Protein 8SWU (pdb70)

Nearest PDB structures (foldseek):
  8swu-assembly1_C  TM=1.004E+00  e=2.808E-60  Clostridium perfringens ATCC 13124
  8swu-assembly1_B  TM=9.997E-01  e=8.190E-55  Clostridium perfringens ATCC 13124
  8swu-assembly1_A  TM=9.926E-01  e=1.338E-54  Clostridium perfringens ATCC 13124
  6tk9-assembly1_F  TM=9.772E-01  e=6.713E-35  Thermus thermophilus
  3odg-assembly1_A-3  TM=9.693E-01  e=2.224E-35  Yersinia pseudotuberculosis

Radius of gyration: 27.66 Å; Cα contacts (8 Å, |Δi|>4): 1913; chains: 3; bounding box: 71×68×71 Å

Secondary structure (DSSP, 8-state):
-HHHHHHHHHHHHHHHHH------EEEEE-STTGGGGGG-EEEEEEEGGGSTTPPPP---EEEEEEETTEEEEEEES---GGGT--HHHHHHHHHHHHHTT--EEEEEEEEEE-STT--TT-EEEEEEEEE-SS--TT-SS--TTT--SS---TTSS-HHHHHHHHHHHHHHT--EEEEEEEE---SSPPPHHHHHHHHHHT-SEEESSSHHHHHHHHHHT-EEEEEEEEEEEPTTSSSS---HHHHHHHHHHTHHHHHHHHHHHHHH-/--HHHHHHHHHHHHHTT------EEEE--SSTHHHHTT-EEEEEEEGGGSTTPPP---EEEEEEETTEEEEEESS---GGGT--HHHHHHHHHHHHHHT--EEEEEEEEEE-STT--TT-EEEEEEEEEESS--TT-SS--TTT--SS---TTSS-HHHHHHHHHHHHHHT---EEEEEEEE--SSPPPHHHHHHHHHHT-SEEESSSHHHHHHHHHTT-EEEEEEEEEEE-TTTSSSPP-HHHHHHHHHHSHHHHHHHHHHHHHH-/---HHHHHHHHHHHHHHT-S----EEEEE-SS-HHHHHT-EEEEEEEGGGSTTPPPP--EEEEEEETTEEEEEEES---GGGT--HHHHHHHHHHHHHTT--EEEEEEEEEE-STT--TT-EEEEEEEEE-SS--TT-SS--TTT--SS---TTSS-HHHHHHHHHHHHHHT---EEEEEEE---SSPPPHHHHHHHHHTT-SEEESSSHHHHHHHHHTT-EEEEEEEEEEEPTTSSSS---HHHHHHHHHHTHHHHHHHHHHHHHH-

InterPro domains:
  IPR000845 Nucleoside phosphorylase domain [PF01048] (23-270)
  IPR011268 Purine nucleoside phosphorylase [PIRSF000477] (2-272)
  IPR011268 Purine nucleoside phosphorylase [PTHR11904] (5-272)
  IPR011268 Purine nucleoside phosphorylase [TIGR01697] (24-270)
  IPR011268 Purine nucleoside phosphorylase [cd09009] (5-269)
  IPR011270 Purine nucleoside phosphorylase I, inosine/guanosine-specific [TIGR01700] (24-269)
  IPR035994 Nucleoside phosphorylase superfamily [G3DSA:3.40.50.1580] (1-271)
  IPR035994 Nucleoside phosphorylase superfamily [SSF53167] (3-272)

Foldseek 3Di:
DVVLVVQLVQLLVVDVVVDDDQFAEEAEAAPLQLCLLVVFPPWDWAWQVRRGPQDDPCTWIWIWHHALNGTYIYGSHFDFLLVPDALQNRQSVLSSVVSSNHAAYEYEEEWAFLPPPDDQLAKEWAQEEAEAAPDANCPDDHPVVQADNDFDRPQLAPPVLSVVLVVLCVVVVHDHHYAYEYAYQDPDADALVVSVVCVVVGGRIYYHDDVSNSVSQVRRNHHYIYMYGNLHHGPPPDPDDDDVVSSSVSSNVNNVVVSSSVSVSVNVD/DPLLVQLVQLLVVVVVVDPDLAAEEEEEALPLLVLLVPFPPWDWAAQVNGGPADDDPKIWIWHHALNGTYIYTNDADFLLVPDDLQNRQSVLSSCVSSNYAAYEYEYAWAFLAPPDDAQAKAKAQEEAEPAPDASCPDDHDVLQADNDFDRPQLAPPVLVVVLVVLCVVVVHDHHYFYEYAYQDPDADDLVVSVVCVVVGHRTYYGDDVSNSNSCRRRNHHYIYMYGHQYHGQNPDPDHDDVVSSSVSSVVSVVVVSVSVSVSVSVD/DQDLLVQLVQLLVVVVVVDPDQFAEEAEDALQLVVQLVPFPPKDWAAQVRRGPQDDDCFIWIWHDALNGTYIYTDDFDFLLVPDDLQNRQSVLSNSVSSNYAAYEYEYEWAFLDPVDDALAKEWAQEEAEAAPDASLPDDHDVLFADNDFDCPCLAPPVLSVVLVVLCVVVVGDYHYAYEYAYQDPDADALVVSVVCVVVGGGTYYGDDVSNSRSCVRRNHHYIYMYGNQYHGHPPDDDDDDDVSSSVSSVVCVVVVVSSVSVSVNVD

Structure (mmCIF, N/CA/C/O backbone):
data_8SWU
#
_entry.id   8SWU
#
_cell.length_a   72.433
_cell.length_b   91.824
_cell.length_c   78.409
_cell.angle_alpha   90.00
_cell.angle_beta   112.70
_cell.angle_gamma   90.00
#
_symmetry.space_group_name_H-M   'P 1 21 1'
#
loop_
_entity.id
_entity.type
_entity.pdbx_description
1 polymer 'Purine nucleoside phosphorylase'
2 non-polymer 1,4-DIDEOXY-4-AZA-1-(S)-(9-DEAZAHYPOXANTHIN-9-YL)-D-RIBITOL
3 non-polymer 'SULFATE ION'
4 water water
#
loop_
_atom_site.group_PDB
_atom_site.id
_atom_site.type_symbol
_atom_site.label_atom_id
_atom_site.label_alt_id
_atom_site.label_comp_id
_atom_site.label_asym_id
_atom_site.label_entity_id
_atom_site.label_seq_id
_atom_site.pdbx_PDB_ins_code
_atom_site.Cartn_x
_atom_site.Cartn_y
_atom_site.Cartn_z
_atom_site.occupancy
_atom_site.B_iso_or_equiv
_atom_site.auth_seq_id
_atom_site.auth_comp_id
_atom_site.auth_asym_id
_atom_site.auth_atom_id
_atom_site.pdbx_PDB_model_num
ATOM 1 N N . SER A 1 1 ? 26.875 13.959 34.260 1.00 27.02 0 SER A N 1
ATOM 2 C CA . SER A 1 1 ? 26.196 15.213 34.658 1.00 34.67 0 SER A CA 1
ATOM 3 C C . SER A 1 1 ? 26.627 15.639 36.069 1.00 38.47 0 SER A C 1
ATOM 4 O O . SER A 1 1 ? 27.167 14.804 36.798 1.00 32.66 0 SER A O 1
ATOM 7 N N . MET A 1 2 ? 26.369 16.895 36.437 1.00 30.00 1 MET A N 1
ATOM 8 C CA . MET A 1 2 ? 26.675 17.386 37.807 1.00 30.00 1 MET A CA 1
ATOM 9 C C . MET A 1 2 ? 25.710 16.727 38.798 1.00 30.00 1 MET A C 1
ATOM 10 O O . MET A 1 2 ? 26.145 16.401 39.893 1.00 30.00 1 MET A O 1
ATOM 15 N N . ASP A 1 3 ? 24.458 16.544 38.394 1.00 30.43 2 ASP A N 1
ATOM 16 C CA . ASP A 1 3 ? 23.455 15.870 39.253 1.00 29.52 2 ASP A CA 1
ATOM 17 C C . ASP A 1 3 ? 23.910 14.439 39.544 1.00 35.29 2 ASP A C 1
ATOM 18 O O . ASP A 1 3 ? 23.863 14.045 40.701 1.00 25.49 2 ASP A O 1
ATOM 23 N N . LEU A 1 4 ? 24.308 13.708 38.503 1.00 33.37 3 LEU A N 1
ATOM 24 C CA . LEU A 1 4 ? 24.841 12.342 38.685 1.00 27.43 3 LEU A CA 1
ATOM 25 C C . LEU A 1 4 ? 26.068 12.393 39.600 1.00 33.44 3 LEU A C 1
ATOM 26 O O . LEU A 1 4 ? 26.097 11.623 40.558 1.00 32.72 3 LEU A O 1
ATOM 31 N N . SER A 1 5 ? 27.013 13.293 39.323 1.00 30.61 4 SER A N 1
ATOM 32 C CA . SER A 1 5 ? 28.255 13.375 40.126 1.00 24.30 4 SER A CA 1
ATOM 33 C C . SER A 1 5 ? 27.910 13.628 41.594 1.00 31.40 4 SER A C 1
ATOM 34 O O . SER A 1 5 ? 28.503 12.983 42.456 1.00 26.80 4 SER A O 1
ATOM 37 N N . ASN A 1 6 ? 26.972 14.534 41.837 1.00 31.60 5 ASN A N 1
ATOM 38 C CA . ASN A 1 6 ? 26.572 14.879 43.218 1.00 27.22 5 ASN A CA 1
ATOM 39 C C . ASN A 1 6 ? 25.956 13.632 43.843 1.00 31.69 5 ASN A C 1
ATOM 40 O O . ASN A 1 6 ? 26.304 13.306 44.976 1.00 32.72 5 ASN A O 1
ATOM 45 N N . LYS A 1 7 ? 25.105 12.947 43.088 1.00 28.64 6 LYS A N 1
ATOM 46 C CA . LYS A 1 7 ? 24.433 11.798 43.682 1.00 32.25 6 LYS A CA 1
ATOM 47 C C . LYS A 1 7 ? 25.371 10.613 43.866 1.00 29.19 6 LYS A C 1
ATOM 48 O O . LYS A 1 7 ? 25.148 9.789 44.760 1.00 31.49 6 LYS A O 1
ATOM 54 N N . ILE A 1 8 ? 26.419 10.510 43.047 1.00 29.65 7 ILE A N 1
ATOM 55 C CA . ILE A 1 8 ? 27.414 9.461 43.249 1.00 32.71 7 ILE A CA 1
ATOM 56 C C . ILE A 1 8 ? 28.215 9.728 44.518 1.00 26.44 7 ILE A C 1
ATOM 57 O O . ILE A 1 8 ? 28.388 8.842 45.363 1.00 29.70 7 ILE A O 1
ATOM 62 N N . LYS A 1 9 ? 28.713 10.956 44.672 1.00 27.44 8 LYS A N 1
ATOM 63 C CA . LYS A 1 9 ? 29.486 11.283 45.864 1.00 32.98 8 LYS A CA 1
ATOM 64 C C . LYS A 1 9 ? 28.630 11.224 47.123 1.00 32.61 8 LYS A C 1
ATOM 65 O O . LYS A 1 9 ? 29.131 10.852 48.191 1.00 29.21 8 LYS A O 1
ATOM 71 N N . ALA A 1 10 ? 27.344 11.575 47.022 1.00 29.51 9 ALA A N 1
ATOM 72 C CA . ALA A 1 10 ? 26.461 11.479 48.180 1.00 31.47 9 ALA A CA 1
ATOM 73 C C . ALA A 1 10 ? 26.261 10.033 48.616 1.00 29.54 9 ALA A C 1
ATOM 74 O O . ALA A 1 10 ? 26.075 9.767 49.809 1.00 33.58 9 ALA A O 1
ATOM 76 N N . ALA A 1 11 ? 26.295 9.089 47.673 1.00 26.96 10 ALA A N 1
ATOM 77 C CA . ALA A 1 11 ? 26.181 7.681 48.040 1.00 30.69 10 ALA A CA 1
ATOM 78 C C . ALA A 1 11 ? 27.467 7.173 48.679 1.00 29.48 10 ALA A C 1
ATOM 79 O O . ALA A 1 11 ? 27.424 6.399 49.643 1.00 30.38 10 ALA A O 1
ATOM 81 N N . ALA A 1 12 ? 28.620 7.598 48.158 1.00 26.16 11 ALA A N 1
ATOM 82 C CA . ALA A 1 12 ? 29.891 7.144 48.712 1.00 37.68 11 ALA A CA 1
ATOM 83 C C . ALA A 1 12 ? 30.144 7.743 50.091 1.00 31.52 11 ALA A C 1
ATOM 84 O O . ALA A 1 12 ? 30.615 7.047 50.998 1.00 30.09 11 ALA A O 1
ATOM 86 N N . GLU A 1 13 ? 29.838 9.031 50.270 1.00 28.42 12 GLU A N 1
ATOM 87 C CA . GLU A 1 13 ? 30.025 9.657 51.575 1.00 34.81 12 GLU A CA 1
ATOM 88 C C . GLU A 1 13 ? 29.126 9.027 52.632 1.00 33.88 12 GLU A C 1
ATOM 89 O O . GLU A 1 13 ? 29.504 8.961 53.807 1.00 32.17 12 GLU A O 1
ATOM 95 N N . TYR A 1 14 ? 27.939 8.559 52.237 1.00 30.95 13 TYR A N 1
ATOM 96 C CA . TYR A 1 14 ? 27.082 7.829 53.166 1.00 28.97 13 TYR A CA 1
ATOM 97 C C . TYR A 1 14 ? 27.747 6.534 53.618 1.00 31.98 13 TYR A C 1
ATOM 98 O O . TYR A 1 14 ? 27.785 6.224 54.814 1.00 33.81 13 TYR A O 1
ATOM 107 N N . ILE A 1 15 ? 28.284 5.766 52.667 1.00 28.14 14 ILE A N 1
ATOM 108 C CA . ILE A 1 15 ? 28.937 4.502 52.995 1.00 32.29 14 ILE A CA 1
ATOM 109 C C . ILE A 1 15 ? 30.195 4.747 53.819 1.00 34.10 14 ILE A C 1
ATOM 110 O O . ILE A 1 15 ? 30.440 4.070 54.823 1.00 32.42 14 ILE A O 1
ATOM 115 N N . LYS A 1 16 ? 31.011 5.722 53.406 1.00 34.36 15 LYS A N 1
ATOM 116 C CA . LYS A 1 16 ? 32.270 5.981 54.100 1.00 39.13 15 LYS A CA 1
ATOM 117 C C . LYS A 1 16 ? 32.034 6.421 55.541 1.00 33.76 15 LYS A C 1
ATOM 118 O O . LYS A 1 16 ? 32.796 6.052 56.442 1.00 35.48 15 LYS A O 1
ATOM 124 N N . GLY A 1 17 ? 30.983 7.208 55.779 1.00 33.23 16 GLY A N 1
ATOM 125 C CA . GLY A 1 17 ? 30.696 7.675 57.124 1.00 37.22 16 GLY A CA 1
ATOM 126 C C . GLY A 1 17 ? 30.274 6.584 58.085 1.00 34.67 16 GLY A C 1
ATOM 127 O O . GLY A 1 17 ? 30.340 6.786 59.302 1.00 40.57 16 GLY A O 1
ATOM 128 N N . LYS A 1 18 ? 29.846 5.433 57.569 1.00 32.09 17 LYS A N 1
ATOM 129 C CA . LYS A 1 18 ? 29.386 4.328 58.400 1.00 32.57 17 LYS A CA 1
ATOM 130 C C . LYS A 1 18 ? 30.277 3.100 58.281 1.00 36.26 17 LYS A C 1
ATOM 131 O O . LYS A 1 18 ? 29.941 2.048 58.839 1.00 43.55 17 LYS A O 1
ATOM 137 N N . SER A 1 19 ? 31.399 3.197 57.573 1.00 35.61 18 SER A N 1
ATOM 138 C CA . SER A 1 19 ? 32.246 2.046 57.309 1.00 32.70 18 SER A CA 1
ATOM 139 C C . SER A 1 19 ? 33.618 2.228 57.941 1.00 34.71 18 SER A C 1
ATOM 140 O O . SER A 1 19 ? 34.133 3.345 58.047 1.00 32.58 18 SER A O 1
ATOM 143 N N . LYS A 1 20 ? 34.203 1.102 58.349 1.00 34.52 19 LYS A N 1
ATOM 144 C CA . LYS A 1 20 ? 35.521 1.046 58.963 1.00 39.86 19 LYS A CA 1
ATOM 145 C C . LYS A 1 20 ? 36.625 0.743 57.955 1.00 44.64 19 LYS A C 1
ATOM 146 O O . LYS A 1 20 ? 37.804 0.955 58.260 1.00 43.93 19 LYS A O 1
ATOM 152 N N . TYR A 1 21 ? 36.270 0.306 56.753 1.00 45.50 20 TYR A N 1
ATOM 153 C CA . TYR A 1 21 ? 37.215 -0.256 55.801 1.00 38.27 20 TYR A CA 1
ATOM 154 C C . TYR A 1 21 ? 37.573 0.743 54.707 1.00 40.37 20 TYR A C 1
ATOM 155 O O . TYR A 1 21 ? 36.889 1.748 54.492 1.00 35.44 20 TYR A O 1
ATOM 164 N N . ASN A 1 22 ? 38.673 0.446 54.014 1.00 38.75 21 ASN A N 1
ATOM 165 C CA . ASN A 1 22 ? 39.115 1.186 52.832 1.00 35.55 21 ASN A CA 1
ATOM 166 C C . ASN A 1 22 ? 39.430 0.156 51.758 1.00 36.12 21 ASN A C 1
ATOM 167 O O . ASN A 1 22 ? 40.594 -0.220 51.560 1.00 38.66 21 ASN A O 1
ATOM 172 N N . PRO A 1 23 ? 38.414 -0.330 51.048 1.00 31.78 22 PRO A N 1
ATOM 173 C CA . PRO A 1 23 ? 38.626 -1.461 50.139 1.00 28.28 22 PRO A CA 1
ATOM 174 C C . PRO A 1 23 ? 39.321 -1.050 48.850 1.00 27.67 22 PRO A C 1
ATOM 175 O O . PRO A 1 23 ? 39.076 0.028 48.301 1.00 25.19 22 PRO A O 1
ATOM 179 N N . THR A 1 24 ? 40.202 -1.931 48.371 1.00 24.72 23 THR A N 1
ATOM 180 C CA . THR A 1 24 ? 40.877 -1.742 47.095 1.00 28.01 23 THR A CA 1
ATOM 181 C C . THR A 1 24 ? 40.384 -2.681 46.005 1.00 25.49 23 THR A C 1
ATOM 182 O O . THR A 1 24 ? 40.597 -2.392 44.824 1.00 27.27 23 THR A O 1
ATOM 186 N N . ILE A 1 25 ? 39.738 -3.786 46.368 1.00 27.46 24 ILE A N 1
ATOM 187 C CA . ILE A 1 25 ? 39.211 -4.754 45.416 1.00 24.03 24 ILE A CA 1
ATOM 188 C C . ILE A 1 25 ? 37.692 -4.656 45.416 1.00 27.66 24 ILE A C 1
ATOM 189 O O . ILE A 1 25 ? 37.063 -4.581 46.479 1.00 21.60 24 ILE A O 1
ATOM 194 N N . GLY A 1 26 ? 37.105 -4.653 44.223 1.00 28.34 25 GLY A N 1
ATOM 195 C CA . GLY A 1 26 ? 35.664 -4.639 44.073 1.00 24.90 25 GLY A CA 1
ATOM 196 C C . GLY A 1 26 ? 35.186 -5.914 43.405 1.00 25.68 25 GLY A C 1
ATOM 197 O O . GLY A 1 26 ? 35.906 -6.524 42.614 1.00 25.87 25 GLY A O 1
ATOM 198 N N . LEU A 1 27 ? 33.959 -6.313 43.734 1.00 27.23 26 LEU A N 1
ATOM 199 C CA . LEU A 1 27 ? 33.355 -7.519 43.187 1.00 29.07 26 LEU A CA 1
ATOM 200 C C . LEU A 1 27 ? 31.929 -7.226 42.747 1.00 24.64 26 LEU A C 1
ATOM 201 O O . LEU A 1 27 ? 31.173 -6.568 43.467 1.00 26.48 26 LEU A O 1
ATOM 206 N N . ILE A 1 28 ? 31.565 -7.719 41.566 1.00 19.56 27 ILE A N 1
ATOM 207 C CA . ILE A 1 28 ? 30.207 -7.603 41.045 1.00 20.53 27 ILE A CA 1
ATOM 208 C C . ILE A 1 28 ? 29.697 -9.014 40.783 1.00 31.84 27 ILE A C 1
ATOM 209 O O . ILE A 1 28 ? 30.152 -9.688 39.849 1.00 31.48 27 ILE A O 1
ATOM 214 N N . LEU A 1 29 ? 28.744 -9.441 41.599 1.00 26.76 28 LEU A N 1
ATOM 215 C CA . LEU A 1 29 ? 28.263 -10.838 41.514 1.00 26.25 28 LEU A CA 1
ATOM 216 C C . LEU A 1 29 ? 26.874 -10.935 40.892 1.00 30.08 28 LEU A C 1
ATOM 217 O O . LEU A 1 29 ? 26.008 -10.136 41.261 1.00 30.39 28 LEU A O 1
ATOM 222 N N . GLY A 1 30 ? 26.725 -11.822 39.909 1.00 48.55 29 GLY A N 1
ATOM 223 C CA . GLY A 1 30 ? 25.461 -11.963 39.168 1.00 43.96 29 GLY A CA 1
ATOM 224 C C . GLY A 1 30 ? 24.569 -13.094 39.633 1.00 50.47 29 GLY A C 1
ATOM 225 O O . GLY A 1 30 ? 24.500 -14.084 38.886 1.00 53.84 29 GLY A O 1
ATOM 226 N N . SER A 1 31 ? 23.917 -12.961 40.790 1.00 42.45 30 SER A N 1
ATOM 227 C CA . SER A 1 31 ? 22.887 -13.922 41.291 1.00 54.96 30 SER A CA 1
ATOM 228 C C . SER A 1 31 ? 23.480 -15.242 41.782 1.00 57.76 30 SER A C 1
ATOM 229 O O . SER A 1 31 ? 23.991 -15.267 42.915 1.00 63.38 30 SER A O 1
ATOM 232 N N . GLY A 1 32 ? 23.341 -16.299 40.996 1.00 54.63 31 GLY A N 1
ATOM 233 C CA . GLY A 1 32 ? 23.817 -17.606 41.458 1.00 60.95 31 GLY A CA 1
ATOM 234 C C . GLY A 1 32 ? 25.299 -17.590 41.729 1.00 60.41 31 GLY A C 1
ATOM 235 O O . GLY A 1 32 ? 25.871 -18.681 41.868 1.00 60.32 31 GLY A O 1
ATOM 236 N N . LEU A 1 33 ? 25.884 -16.394 41.827 1.00 51.27 32 LEU A N 1
ATOM 237 C CA . LEU A 1 33 ? 27.349 -16.307 41.997 1.00 44.66 32 LEU A CA 1
ATOM 238 C C . LEU A 1 33 ? 27.662 -15.424 43.208 1.00 40.24 32 LEU A C 1
ATOM 239 O O . LEU A 1 33 ? 28.839 -15.193 43.483 1.00 38.21 32 LEU A O 1
ATOM 244 N N . GLY A 1 34 ? 26.639 -14.984 43.936 1.00 43.10 33 GLY A N 1
ATOM 245 C CA . GLY A 1 34 ? 26.858 -14.037 45.044 1.00 33.22 33 GLY A CA 1
ATOM 246 C C . GLY A 1 34 ? 27.223 -14.699 46.353 1.00 32.45 33 GLY A C 1
ATOM 247 O O . GLY A 1 34 ? 27.352 -13.981 47.338 1.00 36.78 33 GLY A O 1
ATOM 248 N N . ALA A 1 35 ? 27.412 -16.009 46.359 1.00 33.76 34 ALA A N 1
ATOM 249 C CA . ALA A 1 35 ? 27.652 -16.731 47.627 1.00 31.45 34 ALA A CA 1
ATOM 250 C C . ALA A 1 35 ? 29.069 -16.486 48.153 1.00 33.55 34 ALA A C 1
ATOM 251 O O . ALA A 1 35 ? 29.312 -16.729 49.335 1.00 31.68 34 ALA A O 1
ATOM 253 N N . ILE A 1 36 ? 29.959 -15.995 47.300 1.00 32.44 35 ILE A N 1
ATOM 254 C CA . ILE A 1 36 ? 31.299 -15.699 47.795 1.00 27.30 35 ILE A CA 1
ATOM 255 C C . ILE A 1 36 ? 31.282 -14.475 48.703 1.00 31.10 35 ILE A C 1
ATOM 256 O O . ILE A 1 36 ? 32.140 -14.337 49.584 1.00 25.61 35 ILE A O 1
ATOM 261 N N . ALA A 1 37 ? 30.307 -13.578 48.523 1.00 28.73 36 ALA A N 1
ATOM 262 C CA . ALA A 1 37 ? 30.171 -12.441 49.427 1.00 28.59 36 ALA A CA 1
ATOM 263 C C . ALA A 1 37 ? 29.832 -12.880 50.844 1.00 28.50 36 ALA A C 1
ATOM 264 O O . ALA A 1 37 ? 30.121 -12.147 51.797 1.00 27.20 36 ALA A O 1
ATOM 266 N N . ASP A 1 38 ? 29.236 -14.063 51.004 1.00 26.67 37 ASP A N 1
ATOM 267 C CA . ASP A 1 38 ? 28.955 -14.617 52.321 1.00 28.85 37 ASP A CA 1
ATOM 268 C C . ASP A 1 38 ? 30.211 -15.071 53.053 1.00 28.87 37 ASP A C 1
ATOM 269 O O . ASP A 1 38 ? 30.125 -15.432 54.231 1.00 28.53 37 ASP A O 1
ATOM 274 N N . GLN A 1 39 ? 31.367 -15.073 52.390 1.00 26.95 38 GLN A N 1
ATOM 275 C CA . GLN A 1 39 ? 32.616 -15.507 52.999 1.00 27.55 38 GLN A CA 1
ATOM 276 C C . GLN A 1 39 ? 33.565 -14.340 53.254 1.00 30.50 38 GLN A C 1
ATOM 277 O O . GLN A 1 39 ? 34.769 -14.548 53.431 1.00 38.12 38 GLN A O 1
ATOM 283 N N . ILE A 1 40 ? 33.041 -13.118 53.274 1.00 29.09 39 ILE A N 1
ATOM 284 C CA . ILE A 1 40 ? 33.801 -11.934 53.654 1.00 31.68 39 ILE A CA 1
ATOM 285 C C . ILE A 1 40 ? 33.747 -11.794 55.170 1.00 33.02 39 ILE A C 1
ATOM 286 O O . ILE A 1 40 ? 32.683 -11.931 55.784 1.00 30.50 39 ILE A O 1
ATOM 291 N N . GLU A 1 41 ? 34.901 -11.529 55.778 1.00 36.15 40 GLU A N 1
ATOM 292 C CA . GLU A 1 41 ? 35.054 -11.619 57.224 1.00 36.69 40 GLU A CA 1
ATOM 293 C C . GLU A 1 41 ? 34.729 -10.294 57.902 1.00 34.28 40 GLU A C 1
ATOM 294 O O . GLU A 1 41 ? 35.160 -9.229 57.449 1.00 32.82 40 GLU A O 1
ATOM 300 N N . ASP A 1 42 ? 33.979 -10.375 59.004 1.00 35.68 41 ASP A N 1
ATOM 301 C CA . ASP A 1 42 ? 33.561 -9.206 59.781 1.00 30.52 41 ASP A CA 1
ATOM 302 C C . ASP A 1 42 ? 32.947 -8.143 58.874 1.00 35.33 41 ASP A C 1
ATOM 303 O O . ASP A 1 42 ? 33.309 -6.965 58.908 1.00 30.14 41 ASP A O 1
ATOM 308 N N . ALA A 1 43 ? 32.000 -8.581 58.052 1.00 35.26 42 ALA A N 1
ATOM 309 C CA . ALA A 1 43 ? 31.495 -7.762 56.965 1.00 28.31 42 ALA A CA 1
ATOM 310 C C . ALA A 1 43 ? 30.525 -6.699 57.464 1.00 29.10 42 ALA A C 1
ATOM 311 O O . ALA A 1 43 ? 29.835 -6.872 58.474 1.00 34.34 42 ALA A O 1
ATOM 313 N N . GLU A 1 44 ? 30.493 -5.583 56.745 1.00 34.98 43 GLU A N 1
ATOM 314 C CA . GLU A 1 44 ? 29.444 -4.585 56.871 1.00 32.97 43 GLU A CA 1
ATOM 315 C C . GLU A 1 44 ? 28.440 -4.784 55.743 1.00 26.49 43 GLU A C 1
ATOM 316 O O . GLU A 1 44 ? 28.775 -5.311 54.679 1.00 25.15 43 GLU A O 1
ATOM 322 N N . TYR A 1 45 ? 27.201 -4.362 55.984 1.00 30.98 44 TYR A N 1
ATOM 323 C CA . TYR A 1 45 ? 26.114 -4.595 55.042 1.00 26.46 44 TYR A CA 1
ATOM 324 C C . TYR A 1 45 ? 25.352 -3.300 54.805 1.00 29.11 44 TYR A C 1
ATOM 325 O O . TYR A 1 45 ? 24.974 -2.613 55.760 1.00 28.10 44 TYR A O 1
ATOM 334 N N . PHE A 1 46 ? 25.138 -2.973 53.530 1.00 28.29 45 PHE A N 1
ATOM 335 C CA . PHE A 1 46 ? 24.429 -1.763 53.116 1.00 26.53 45 PHE A CA 1
ATOM 336 C C . PHE A 1 46 ? 23.419 -2.148 52.045 1.00 30.32 45 PHE A C 1
ATOM 337 O O . PHE A 1 46 ? 23.760 -2.227 50.857 1.00 29.90 45 PHE A O 1
ATOM 345 N N . PRO A 1 47 ? 22.169 -2.407 52.427 1.00 34.49 46 PRO A N 1
ATOM 346 C CA . PRO A 1 47 ? 21.137 -2.675 51.420 1.00 24.31 46 PRO A CA 1
ATOM 347 C C . PRO A 1 47 ? 20.965 -1.489 50.484 1.00 30.83 46 PRO A C 1
ATOM 348 O O . PRO A 1 47 ? 21.109 -0.330 50.880 1.00 32.71 46 PRO A O 1
ATOM 352 N N . TYR A 1 48 ? 20.653 -1.798 49.222 1.00 32.08 47 TYR A N 1
ATOM 353 C CA . TYR A 1 48 ? 20.604 -0.765 48.191 1.00 32.42 47 TYR A CA 1
ATOM 354 C C . TYR A 1 48 ? 19.525 0.272 48.484 1.00 38.01 47 TYR A C 1
ATOM 355 O O . TYR A 1 48 ? 19.707 1.463 48.201 1.00 34.28 47 TYR A O 1
ATOM 364 N N . ASN A 1 49 ? 18.395 -0.155 49.055 1.00 32.25 48 ASN A N 1
ATOM 365 C CA . ASN A 1 49 ? 17.306 0.774 49.344 1.00 35.10 48 ASN A CA 1
ATOM 366 C C . ASN A 1 49 ? 17.606 1.712 50.510 1.00 33.97 48 ASN A C 1
ATOM 367 O O . ASN A 1 49 ? 16.797 2.606 50.784 1.00 36.04 48 ASN A O 1
ATOM 372 N N . GLU A 1 50 ? 18.735 1.542 51.198 1.00 30.96 49 GLU A N 1
ATOM 373 C CA . GLU A 1 50 ? 19.147 2.464 52.247 1.00 35.36 49 GLU A CA 1
ATOM 374 C C . GLU A 1 50 ? 20.273 3.392 51.813 1.00 33.91 49 GLU A C 1
ATOM 375 O O . GLU A 1 50 ? 20.586 4.341 52.540 1.00 35.59 49 GLU A O 1
ATOM 381 N N . ILE A 1 51 ? 20.890 3.139 50.663 1.00 31.94 50 ILE A N 1
ATOM 382 C CA . ILE A 1 51 ? 21.970 3.981 50.157 1.00 34.46 50 ILE A CA 1
ATOM 383 C C . ILE A 1 51 ? 21.350 5.094 49.321 1.00 27.13 50 ILE A C 1
ATOM 384 O O . ILE A 1 51 ? 20.586 4.810 48.387 1.00 31.01 50 ILE A O 1
ATOM 389 N N . PRO A 1 52 ? 21.638 6.360 49.621 1.00 27.14 51 PRO A N 1
ATOM 390 C CA . PRO A 1 52 ? 20.995 7.455 48.884 1.00 34.41 51 PRO A CA 1
ATOM 391 C C . PRO A 1 52 ? 21.354 7.424 47.406 1.00 32.85 51 PRO A C 1
ATOM 392 O O . PRO A 1 52 ? 22.507 7.196 47.031 1.00 30.57 51 PRO A O 1
ATOM 396 N N . ASN A 1 53 ? 20.337 7.637 46.569 1.00 27.61 52 ASN A N 1
ATOM 397 C CA . ASN A 1 53 ? 20.409 7.742 45.115 1.00 31.54 52 ASN A CA 1
ATOM 398 C C . ASN A 1 53 ? 20.728 6.423 44.426 1.00 37.51 52 ASN A C 1
ATOM 399 O O . ASN A 1 53 ? 20.850 6.402 43.195 1.00 32.96 52 ASN A O 1
ATOM 404 N N . PHE A 1 54 ? 20.868 5.326 45.162 1.00 34.69 53 PHE A N 1
ATOM 405 C CA . PHE A 1 54 ? 20.977 4.033 44.510 1.00 35.29 53 PHE A CA 1
ATOM 406 C C . PHE A 1 54 ? 19.662 3.710 43.806 1.00 36.46 53 PHE A C 1
ATOM 407 O O . PHE A 1 54 ? 18.587 4.035 44.321 1.00 45.96 53 PHE A O 1
ATOM 415 N N . PRO A 1 55 ? 19.714 3.096 42.625 1.00 39.60 54 PRO A N 1
ATOM 416 C CA . PRO A 1 55 ? 18.477 2.810 41.889 1.00 40.70 54 PRO A CA 1
ATOM 417 C C . PRO A 1 55 ? 17.539 1.924 42.695 1.00 53.12 54 PRO A C 1
ATOM 418 O O . PRO A 1 55 ? 17.966 1.000 43.391 1.00 48.28 54 PRO A O 1
ATOM 422 N N . VAL A 1 56 ? 16.247 2.224 42.600 1.00 66.43 55 VAL A N 1
ATOM 423 C CA . VAL A 1 56 ? 15.223 1.440 43.280 1.00 72.23 55 VAL A CA 1
ATOM 424 C C . VAL A 1 56 ? 15.001 0.140 42.520 1.00 69.75 55 VAL A C 1
ATOM 425 O O . VAL A 1 56 ? 14.961 0.122 41.284 1.00 75.07 55 VAL A O 1
ATOM 429 N N . SER A 1 57 ? 14.859 -0.955 43.259 1.00 67.92 56 SER A N 1
ATOM 430 C CA . SER A 1 57 ? 14.623 -2.268 42.677 1.00 74.47 56 SER A CA 1
ATOM 431 C C . SER A 1 57 ? 13.127 -2.5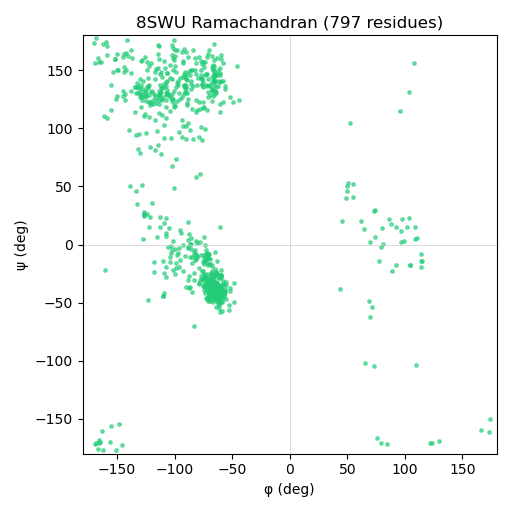13 42.490 1.00 80.84 56 SER A C 1
ATOM 432 O O . SER A 1 57 ? 12.279 -1.849 43.092 1.00 82.93 56 SER A O 1
ATOM 435 N N . THR A 1 58 ? 12.814 -3.478 41.630 1.00 82.47 57 THR A N 1
ATOM 436 C CA . THR A 1 58 ? 11.432 -3.872 41.349 1.00 90.89 57 THR A CA 1
ATOM 437 C C . THR A 1 58 ? 11.108 -5.198 42.035 1.00 90.54 57 THR A C 1
ATOM 438 O O . THR A 1 58 ? 10.722 -6.184 41.402 1.00 94.14 57 THR A O 1
ATOM 442 N N . ALA A 1 63 ? 16.703 -8.139 48.296 1.00 116.00 62 ALA A N 1
ATOM 443 C CA . ALA A 1 63 ? 17.016 -6.717 48.178 1.00 96.53 62 ALA A CA 1
ATOM 444 C C . ALA A 1 63 ? 18.523 -6.515 48.248 1.00 87.49 62 ALA A C 1
ATOM 445 O O . ALA A 1 63 ? 19.101 -6.489 49.340 1.00 79.33 62 ALA A O 1
ATOM 447 N N . GLY A 1 64 ? 19.158 -6.373 47.083 1.00 74.08 63 GLY A N 1
ATOM 448 C CA . GLY A 1 64 ? 20.605 -6.332 46.953 1.00 57.16 63 GLY A CA 1
ATOM 449 C C . GLY A 1 64 ? 21.322 -5.447 47.950 1.00 41.72 63 GLY A C 1
ATOM 450 O O . GLY A 1 64 ? 20.753 -4.475 48.454 1.00 37.12 63 GLY A O 1
ATOM 451 N N . ARG A 1 65 ? 22.577 -5.773 48.243 1.00 34.57 64 ARG A N 1
ATOM 452 C CA . ARG A 1 65 ? 23.304 -5.068 49.285 1.00 33.16 64 ARG A CA 1
ATOM 453 C C . ARG A 1 65 ? 24.787 -5.047 48.955 1.00 27.87 64 ARG A C 1
ATOM 454 O O . ARG A 1 65 ? 25.309 -5.953 48.299 1.00 29.67 64 ARG A O 1
ATOM 462 N N . LEU A 1 66 ? 25.456 -3.993 49.409 1.00 27.58 65 LEU A N 1
ATOM 463 C CA . LEU A 1 66 ? 26.908 -3.951 49.401 1.00 25.37 65 LEU A CA 1
ATOM 464 C C . LEU A 1 66 ? 27.438 -4.731 50.596 1.00 25.10 65 LEU A C 1
ATOM 465 O O . LEU A 1 66 ? 26.903 -4.633 51.704 1.00 25.76 65 LEU A O 1
ATOM 470 N N . VAL A 1 67 ? 28.483 -5.520 50.367 1.00 27.35 66 VAL A N 1
ATOM 471 C CA . VAL A 1 67 ? 29.145 -6.280 51.422 1.00 23.07 66 VAL A CA 1
ATOM 472 C C . VAL A 1 67 ? 30.603 -5.845 51.453 1.00 28.22 66 VAL A C 1
ATOM 473 O O . VAL A 1 67 ? 31.316 -5.976 50.450 1.00 22.06 66 VAL A O 1
ATOM 477 N N . ILE A 1 68 ? 31.041 -5.319 52.597 1.00 25.06 67 ILE A N 1
ATOM 478 C CA . ILE A 1 68 ? 32.361 -4.716 52.743 1.00 26.98 67 ILE A CA 1
ATOM 479 C C . ILE A 1 68 ? 33.061 -5.352 53.934 1.00 29.50 67 ILE A C 1
ATOM 480 O O . ILE A 1 68 ? 32.493 -5.413 55.030 1.00 31.50 67 ILE A O 1
ATOM 485 N N . GLY A 1 69 ? 34.291 -5.812 53.726 1.00 25.02 68 GLY A N 1
ATOM 486 C CA . GLY A 1 69 ? 35.054 -6.392 54.816 1.00 29.28 68 GLY A CA 1
ATOM 487 C C . GLY A 1 69 ? 36.350 -7.003 54.318 1.00 29.49 68 GLY A C 1
ATOM 488 O O . GLY A 1 69 ? 36.815 -6.697 53.218 1.00 26.14 68 GLY A O 1
ATOM 489 N N . LYS A 1 70 ? 36.920 -7.871 55.149 1.00 29.50 69 LYS A N 1
ATOM 490 C CA . LYS A 1 70 ? 38.201 -8.497 54.858 1.00 29.41 69 LYS A CA 1
ATOM 491 C C . LYS A 1 70 ? 38.006 -9.793 54.081 1.00 30.44 69 LYS A C 1
ATOM 492 O O . LYS A 1 70 ? 37.021 -10.512 54.269 1.00 30.87 69 LYS A O 1
ATOM 498 N N . PHE A 1 71 ? 38.968 -10.089 53.206 1.00 24.40 70 PHE A N 1
ATOM 499 C CA . PHE A 1 71 ? 38.923 -11.315 52.412 1.00 27.33 70 PHE A CA 1
ATOM 500 C C . PHE A 1 71 ? 40.319 -11.595 51.875 1.00 28.89 70 PHE A C 1
ATOM 501 O O . PHE A 1 71 ? 40.805 -10.861 51.008 1.00 29.33 70 PHE A O 1
ATOM 509 N N . GLN A 1 72 ? 40.951 -12.654 52.387 1.00 26.63 71 GLN A N 1
ATOM 510 C CA . GLN A 1 72 ? 42.257 -13.113 51.912 1.00 24.50 71 GLN A CA 1
ATOM 511 C C . GLN A 1 72 ? 43.298 -11.996 51.966 1.00 28.06 71 GLN A C 1
ATOM 512 O O . GLN A 1 72 ? 43.987 -11.708 50.985 1.00 30.98 71 GLN A O 1
ATOM 518 N N . GLY A 1 73 ? 43.408 -11.362 53.133 1.00 30.28 72 GLY A N 1
ATOM 519 C CA . GLY A 1 73 ? 44.360 -10.290 53.339 1.00 25.73 72 GLY A CA 1
ATOM 520 C C . GLY A 1 73 ? 43.971 -8.954 52.749 1.00 27.75 72 GLY A C 1
ATOM 521 O O . GLY A 1 73 ? 44.584 -7.938 53.104 1.00 36.00 72 GLY A O 1
ATOM 522 N N . LYS A 1 74 ? 42.981 -8.913 51.865 1.00 34.19 73 LYS A N 1
ATOM 523 C CA . LYS A 1 74 ? 42.524 -7.682 51.238 1.00 29.52 73 LYS A CA 1
ATOM 524 C C . LYS A 1 74 ? 41.290 -7.143 51.952 1.00 26.78 73 LYS A C 1
ATOM 525 O O . LYS A 1 74 ? 40.657 -7.822 52.764 1.00 29.18 73 LYS A O 1
ATOM 531 N N . GLU A 1 75 ? 40.951 -5.899 51.632 1.00 22.91 74 GLU A N 1
ATOM 532 C CA . GLU A 1 75 ? 39.684 -5.296 52.021 1.00 28.49 74 GLU A CA 1
ATOM 533 C C . GLU A 1 75 ? 38.867 -5.090 50.752 1.00 28.37 74 GLU A C 1
ATOM 534 O O . GLU A 1 75 ? 39.349 -4.479 49.792 1.00 24.13 74 GLU A O 1
ATOM 540 N N . VAL A 1 76 ? 37.650 -5.633 50.731 1.00 27.46 75 VAL A N 1
ATOM 541 C CA . VAL A 1 76 ? 36.865 -5.706 49.507 1.00 29.83 75 VAL A CA 1
ATOM 542 C C . VAL A 1 76 ? 35.469 -5.153 49.750 1.00 24.33 75 VAL A C 1
ATOM 543 O O . VAL A 1 76 ? 34.982 -5.090 50.881 1.00 27.07 75 VAL A O 1
ATOM 547 N N . VAL A 1 77 ? 34.831 -4.742 48.657 1.00 21.56 76 VAL A N 1
ATOM 548 C CA . VAL A 1 77 ? 33.409 -4.424 48.629 1.00 25.58 76 VAL A CA 1
ATOM 549 C C . VAL A 1 77 ? 32.792 -5.208 47.479 1.00 26.33 76 VAL A C 1
ATOM 550 O O . VAL A 1 77 ? 33.251 -5.106 46.335 1.00 30.90 76 VAL A O 1
ATOM 554 N N . ALA A 1 78 ? 31.773 -6.003 47.784 1.00 26.31 77 ALA A N 1
ATOM 555 C CA . ALA A 1 78 ? 31.144 -6.878 46.807 1.00 25.63 77 ALA A CA 1
ATOM 556 C C . ALA A 1 78 ? 29.715 -6.422 46.555 1.00 26.89 77 ALA A C 1
ATOM 557 O O . ALA A 1 78 ? 28.941 -6.237 47.500 1.00 27.00 77 ALA A O 1
ATOM 559 N N . MET A 1 79 ? 29.377 -6.231 45.283 1.00 26.84 78 MET A N 1
ATOM 560 C CA . MET A 1 79 ? 27.998 -5.982 44.876 1.00 30.83 78 MET A CA 1
ATOM 561 C C . MET A 1 79 ? 27.263 -7.316 44.895 1.00 25.72 78 MET A C 1
ATOM 562 O O . MET A 1 79 ? 27.406 -8.132 43.982 1.00 26.74 78 MET A O 1
ATOM 567 N N . GLN A 1 80 ? 26.486 -7.558 45.949 1.00 26.63 79 GLN A N 1
ATOM 568 C CA . GLN A 1 80 ? 25.642 -8.750 46.008 1.00 26.86 79 GLN A CA 1
ATOM 569 C C . GLN A 1 80 ? 24.355 -8.433 45.260 1.00 31.33 79 GLN A C 1
ATOM 570 O O . GLN A 1 80 ? 23.384 -7.928 45.825 1.00 37.90 79 GLN A O 1
ATOM 576 N N . GLY A 1 81 ? 24.355 -8.727 43.962 1.00 26.95 80 GLY A N 1
ATOM 577 C CA . GLY A 1 81 ? 23.265 -8.341 43.091 1.00 22.11 80 GLY A CA 1
ATOM 578 C C . GLY A 1 81 ? 23.644 -7.144 42.245 1.00 30.98 80 GLY A C 1
ATOM 579 O O . GLY A 1 81 ? 24.161 -6.152 42.767 1.00 26.61 80 GLY A O 1
ATOM 580 N N . ARG A 1 82 ? 23.411 -7.223 40.938 1.00 24.12 81 ARG A N 1
ATOM 581 C CA . ARG A 1 82 ? 23.735 -6.139 40.026 1.00 24.73 81 ARG A CA 1
ATOM 582 C C . ARG A 1 82 ? 22.475 -5.664 39.317 1.00 22.55 81 ARG A C 1
ATOM 583 O O . ARG A 1 82 ? 21.490 -6.396 39.198 1.00 23.80 81 ARG A O 1
ATOM 591 N N . PHE A 1 83 ? 22.513 -4.417 38.856 1.00 25.17 82 PHE A N 1
ATOM 592 C CA . PHE A 1 83 ? 21.408 -3.837 38.106 1.00 23.99 82 PHE A CA 1
ATOM 593 C C . PHE A 1 83 ? 21.615 -4.079 36.618 1.00 24.25 82 PHE A C 1
ATOM 594 O O . PHE A 1 83 ? 22.729 -3.942 36.103 1.00 27.60 82 PHE A O 1
ATOM 602 N N . HIS A 1 84 ? 20.536 -4.442 35.931 1.00 21.53 83 HIS A N 1
ATOM 603 C CA . HIS A 1 84 ? 20.593 -4.804 34.523 1.00 19.53 83 HIS A CA 1
ATOM 604 C C . HIS A 1 84 ? 19.875 -3.772 33.661 1.00 22.93 83 HIS A C 1
ATOM 605 O O . HIS A 1 84 ? 18.897 -3.147 34.085 1.00 20.16 83 HIS A O 1
ATOM 612 N N . TYR A 1 85 ? 20.372 -3.612 32.433 1.00 18.12 84 TYR A N 1
ATOM 613 C CA . TYR A 1 85 ? 19.760 -2.694 31.481 1.00 15.60 84 TYR A CA 1
ATOM 614 C C . TYR A 1 85 ? 18.391 -3.175 31.013 1.00 17.90 84 TYR A C 1
ATOM 615 O O . TYR A 1 85 ? 17.564 -2.349 30.614 1.00 17.90 84 TYR A O 1
ATOM 624 N N . TYR A 1 86 ? 18.122 -4.482 31.067 1.00 16.04 85 TYR A N 1
ATOM 625 C CA . TYR A 1 86 ? 16.833 -4.989 30.612 1.00 19.21 85 TYR A CA 1
ATOM 626 C C . TYR A 1 86 ? 15.693 -4.692 31.578 1.00 23.75 85 TYR A C 1
ATOM 627 O O . TYR A 1 86 ? 14.530 -4.839 31.190 1.00 22.39 85 TYR A O 1
ATOM 636 N N . GLU A 1 87 ? 15.988 -4.291 32.817 1.00 22.66 86 GLU A N 1
ATOM 637 C CA . GLU A 1 87 ? 14.935 -3.991 33.780 1.00 24.03 86 GLU A CA 1
ATOM 638 C C . GLU A 1 87 ? 14.377 -2.582 33.638 1.00 21.46 86 GLU A C 1
ATOM 639 O O . GLU A 1 87 ? 13.404 -2.249 34.323 1.00 22.94 86 GLU A O 1
ATOM 645 N N . GLY A 1 88 ? 14.959 -1.752 32.778 1.00 20.02 87 GLY A N 1
ATOM 646 C CA . GLY A 1 88 ? 14.482 -0.398 32.558 1.00 21.36 87 GLY A CA 1
ATOM 647 C C . GLY A 1 88 ? 15.428 0.699 33.002 1.00 19.29 87 GLY A C 1
ATOM 648 O O . GLY A 1 88 ? 15.222 1.860 32.616 1.00 23.48 87 GLY A O 1
ATOM 649 N N . TYR A 1 89 ? 16.453 0.397 33.795 1.00 20.99 88 TYR A N 1
ATOM 650 C CA . TYR A 1 89 ? 17.402 1.419 34.212 1.00 23.24 88 TYR A CA 1
ATOM 651 C C . TYR A 1 89 ? 18.171 1.967 33.015 1.00 24.31 88 TYR A C 1
ATOM 652 O O . TYR A 1 89 ? 18.474 1.248 32.060 1.00 24.67 88 TYR A O 1
ATOM 661 N N . SER A 1 90 ? 18.489 3.258 33.073 1.00 24.14 89 SER A N 1
ATOM 662 C CA . SER A 1 90 ? 19.399 3.830 32.096 1.00 22.70 89 SER A CA 1
ATOM 663 C C . SER A 1 90 ? 20.799 3.257 32.292 1.00 22.05 89 SER A C 1
ATOM 664 O O . SER A 1 90 ? 21.128 2.693 33.340 1.00 23.92 89 SER A O 1
ATOM 667 N N . MET A 1 91 ? 21.629 3.400 31.257 1.00 22.90 90 MET A N 1
ATOM 668 C CA . MET A 1 91 ? 22.994 2.885 31.328 1.00 18.23 90 MET A CA 1
ATOM 669 C C . MET A 1 91 ? 23.766 3.535 32.471 1.00 25.94 90 MET A C 1
ATOM 670 O O . MET A 1 91 ? 24.570 2.876 33.143 1.00 23.42 90 MET A O 1
ATOM 675 N N . GLN A 1 92 ? 23.521 4.825 32.717 1.00 22.81 91 GLN A N 1
ATOM 676 C CA . GLN A 1 92 ? 24.198 5.509 33.814 1.00 25.28 91 GLN A CA 1
ATOM 677 C C . GLN A 1 92 ? 23.696 5.032 35.172 1.00 20.81 91 GLN A C 1
ATOM 678 O O . GLN A 1 92 ? 24.470 4.988 36.134 1.00 23.25 91 GLN A O 1
ATOM 684 N N . GLU A 1 93 ? 22.413 4.673 35.271 1.00 27.89 92 GLU A N 1
ATOM 685 C CA . GLU A 1 93 ? 21.895 4.088 36.505 1.00 21.06 92 GLU A CA 1
ATOM 686 C C . GLU A 1 93 ? 22.483 2.703 36.746 1.00 25.71 92 GLU A C 1
ATOM 687 O O . GLU A 1 93 ? 22.764 2.331 37.892 1.00 24.09 92 GLU A O 1
ATOM 693 N N . VAL A 1 94 ? 22.668 1.926 35.674 1.00 21.04 93 VAL A N 1
ATOM 694 C CA . VAL A 1 94 ? 23.207 0.574 35.798 1.00 21.78 93 VAL A CA 1
ATOM 695 C C . VAL A 1 94 ? 24.621 0.609 36.363 1.00 20.10 93 VAL A C 1
ATOM 696 O O . VAL A 1 94 ? 25.003 -0.235 37.183 1.00 23.10 93 VAL A O 1
ATOM 700 N N . THR A 1 95 ? 25.414 1.594 35.947 1.00 24.22 94 THR A N 1
ATOM 701 C CA . THR A 1 95 ? 26.838 1.623 36.239 1.00 20.54 94 THR A CA 1
ATOM 702 C C . THR A 1 95 ? 27.219 2.591 37.349 1.00 20.54 94 THR A C 1
ATOM 703 O O . THR A 1 95 ? 28.382 2.591 37.768 1.00 23.21 94 THR A O 1
ATOM 707 N N . CYS A 1 96 ? 26.287 3.409 37.835 1.00 19.47 95 CYS A N 1
ATOM 708 C CA . CYS A 1 96 ? 26.641 4.366 38.877 1.00 25.36 95 CYS A CA 1
ATOM 709 C C . CYS A 1 96 ? 27.174 3.725 40.161 1.00 22.64 95 CYS A C 1
ATOM 710 O O . CYS A 1 96 ? 27.963 4.394 40.849 1.00 26.16 95 CYS A O 1
ATOM 713 N N . PRO A 1 97 ? 26.826 2.486 40.539 1.00 22.55 96 PRO A N 1
ATOM 714 C CA . PRO A 1 97 ? 27.518 1.887 41.693 1.00 26.55 96 PRO A CA 1
ATOM 715 C C . PRO A 1 97 ? 29.003 1.667 41.463 1.00 22.55 96 PRO A C 1
ATOM 716 O O . PRO A 1 97 ? 29.774 1.673 42.431 1.00 22.92 96 PRO A O 1
ATOM 720 N N . VAL A 1 98 ? 29.434 1.472 40.214 1.00 24.67 97 VAL A N 1
ATOM 721 C CA . VAL A 1 98 ? 30.862 1.331 39.945 1.00 20.57 97 VAL A CA 1
ATOM 722 C C . VAL A 1 98 ? 31.590 2.632 40.260 1.00 22.98 97 VAL A C 1
ATOM 723 O O . VAL A 1 98 ? 32.716 2.621 40.772 1.00 19.02 97 VAL A O 1
ATOM 727 N N . ARG A 1 99 ? 30.959 3.770 39.961 1.00 24.03 98 ARG A N 1
ATOM 728 C CA . ARG A 1 99 ? 31.517 5.058 40.358 1.00 24.48 98 ARG A CA 1
ATOM 729 C C . ARG A 1 99 ? 31.589 5.178 41.874 1.00 21.01 98 ARG A C 1
ATOM 730 O O . ARG A 1 99 ? 32.544 5.748 42.416 1.00 24.76 98 ARG A O 1
ATOM 738 N N . VAL A 1 100 ? 30.578 4.658 42.576 1.00 21.28 99 VAL A N 1
ATOM 739 C CA . VAL A 1 100 ? 30.584 4.704 44.036 1.00 27.15 99 VAL A CA 1
ATOM 740 C C . VAL A 1 100 ? 31.761 3.909 44.581 1.00 24.89 99 VAL A C 1
ATOM 741 O O . VAL A 1 100 ? 32.517 4.390 45.433 1.00 25.89 99 VAL A O 1
ATOM 745 N N . MET A 1 101 ? 31.932 2.676 44.092 1.00 23.84 100 MET A N 1
ATOM 746 C CA . MET A 1 101 ? 33.051 1.844 44.521 1.00 25.37 100 MET A CA 1
ATOM 747 C C . MET A 1 101 ? 34.389 2.517 44.247 1.00 23.04 100 MET A C 1
ATOM 748 O O . MET A 1 101 ? 35.352 2.308 44.993 1.00 27.02 100 MET A O 1
ATOM 753 N N . ARG A 1 102 ? 34.468 3.332 43.191 1.00 23.72 101 ARG A N 1
ATOM 754 C CA . ARG A 1 102 ? 35.706 4.045 42.893 1.00 19.82 101 ARG A CA 1
ATOM 755 C C . ARG A 1 102 ? 36.038 5.054 43.987 1.00 24.48 101 ARG A C 1
ATOM 756 O O . ARG A 1 102 ? 37.177 5.112 44.465 1.00 28.83 101 ARG A O 1
ATOM 764 N N . LEU A 1 103 ? 35.053 5.861 44.396 1.00 20.05 102 LEU A N 1
ATOM 765 C CA . LEU A 1 103 ? 35.264 6.789 45.503 1.00 22.26 102 LEU A CA 1
ATOM 766 C C . LEU A 1 103 ? 35.517 6.066 46.820 1.00 25.43 102 LEU A C 1
ATOM 767 O O . LEU A 1 103 ? 36.086 6.659 47.742 1.00 29.62 102 LEU A O 1
ATOM 772 N N . LEU A 1 104 ? 35.105 4.802 46.930 1.00 25.82 103 LEU A N 1
ATOM 773 C CA . LEU A 1 104 ? 35.429 3.994 48.099 1.00 20.83 103 LEU A CA 1
ATOM 774 C C . LEU A 1 104 ? 36.891 3.570 48.126 1.00 24.54 103 LEU A C 1
ATOM 775 O O . LEU A 1 104 ? 37.363 3.095 49.166 1.00 26.13 103 LEU A O 1
ATOM 780 N N . GLY A 1 105 ? 37.614 3.728 47.019 1.00 24.34 104 GLY A N 1
ATOM 781 C CA . GLY A 1 105 ? 39.012 3.360 46.942 1.00 21.81 104 GLY A CA 1
ATOM 782 C C . GLY A 1 105 ? 39.320 2.145 46.095 1.00 24.09 104 GLY A C 1
ATOM 783 O O . GLY A 1 105 ? 40.480 1.722 46.054 1.00 26.15 104 GLY A O 1
ATOM 784 N N . VAL A 1 106 ? 38.327 1.574 45.412 1.00 21.46 105 VAL A N 1
ATOM 785 C CA . VAL A 1 106 ? 38.545 0.344 44.663 1.00 25.46 105 VAL A CA 1
ATOM 786 C C . VAL A 1 106 ? 39.435 0.628 43.461 1.00 30.03 105 VAL A C 1
ATOM 787 O O . VAL A 1 106 ? 39.174 1.547 42.673 1.00 29.70 105 VAL A O 1
ATOM 791 N N . GLU A 1 107 ? 40.500 -0.166 43.317 1.00 28.19 106 GLU A N 1
ATOM 792 C CA . GLU A 1 107 ? 41.437 -0.031 42.213 1.00 29.83 106 GLU A CA 1
ATOM 793 C C . GLU A 1 107 ? 41.352 -1.168 41.208 1.00 27.50 106 GLU A C 1
ATOM 794 O O . GLU A 1 107 ? 41.726 -0.974 40.048 1.00 27.54 106 GLU A O 1
ATOM 800 N N . THR A 1 108 ? 40.870 -2.336 41.622 1.00 31.98 107 THR A N 1
ATOM 801 C CA . THR A 1 108 ? 40.746 -3.501 40.760 1.00 23.67 107 THR A CA 1
ATOM 802 C C . THR A 1 108 ? 39.335 -4.054 40.893 1.00 26.80 107 THR A C 1
ATOM 803 O O . THR A 1 108 ? 38.843 -4.241 42.009 1.00 22.06 107 THR A O 1
ATOM 807 N N . LEU A 1 109 ? 38.686 -4.305 39.760 1.00 25.06 108 LEU A N 1
ATOM 808 C CA . LEU A 1 109 ? 37.312 -4.788 39.732 1.00 25.39 108 LEU A CA 1
ATOM 809 C C . LEU A 1 109 ? 37.277 -6.214 39.204 1.00 25.30 108 LEU A C 1
ATOM 810 O O . LEU A 1 109 ? 37.866 -6.509 38.159 1.00 25.86 108 LEU A O 1
ATOM 815 N N . VAL A 1 110 ? 36.588 -7.091 39.925 1.00 18.97 109 VAL A N 1
ATOM 816 C CA . VAL A 1 110 ? 36.362 -8.464 39.494 1.00 26.36 109 VAL A CA 1
ATOM 817 C C . VAL A 1 110 ? 34.897 -8.573 39.096 1.00 28.84 109 VAL A C 1
ATOM 818 O O . VAL A 1 110 ? 34.005 -8.531 39.954 1.00 20.09 109 VAL A O 1
ATOM 822 N N . VAL A 1 111 ? 34.644 -8.698 37.794 1.00 26.97 110 VAL A N 1
ATOM 823 C CA . VAL A 1 111 ? 33.292 -8.793 37.254 1.00 24.82 110 VAL A CA 1
ATOM 824 C C . VAL A 1 111 ? 33.002 -10.250 36.926 1.00 27.54 110 VAL A C 1
ATOM 825 O O . VAL A 1 111 ? 33.762 -10.894 36.192 1.00 29.64 110 VAL A O 1
ATOM 829 N N . THR A 1 112 ? 31.911 -10.773 37.477 1.00 24.68 111 THR A N 1
ATOM 830 C CA . THR A 1 112 ? 31.455 -12.125 37.198 1.00 25.49 111 THR A CA 1
ATOM 831 C C . THR A 1 112 ? 30.039 -12.074 36.644 1.00 29.63 111 THR A C 1
ATOM 832 O O . THR A 1 112 ? 29.286 -11.134 36.915 1.00 26.11 111 THR A O 1
ATOM 836 N N . ASN A 1 113 ? 29.679 -13.086 35.859 1.00 24.99 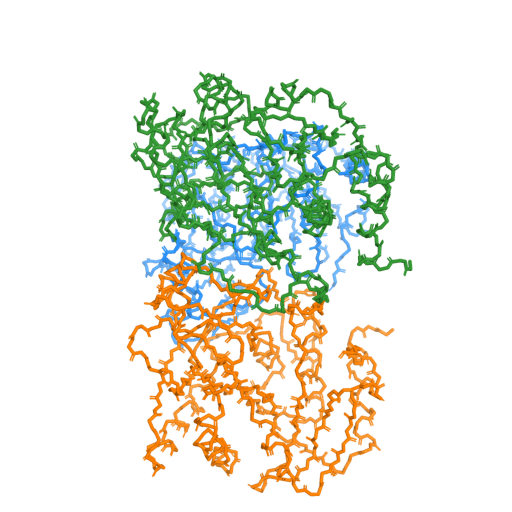112 ASN A N 1
ATOM 837 C CA . ASN A 1 113 ? 28.356 -13.119 35.250 1.00 25.05 112 ASN A CA 1
ATOM 838 C C . ASN A 1 113 ? 28.007 -14.550 34.872 1.00 25.19 112 ASN A C 1
ATOM 839 O O . ASN A 1 113 ? 28.841 -15.455 34.931 1.00 26.75 112 ASN A O 1
ATOM 844 N N . ALA A 1 114 ? 26.748 -14.734 34.486 1.00 26.99 113 ALA A N 1
ATOM 845 C CA . ALA A 1 114 ? 26.268 -15.953 33.858 1.00 20.43 113 ALA A CA 1
ATOM 846 C C . ALA A 1 114 ? 26.013 -15.671 32.384 1.00 26.71 113 ALA A C 1
ATOM 847 O O . ALA A 1 114 ? 25.512 -14.599 32.027 1.00 24.04 113 ALA A O 1
ATOM 849 N N . ALA A 1 115 ? 26.366 -16.627 31.529 1.00 18.01 114 ALA A N 1
ATOM 850 C CA . ALA A 1 115 ? 26.270 -16.416 30.093 1.00 20.69 114 ALA A CA 1
ATOM 851 C C . ALA A 1 115 ? 26.038 -17.746 29.394 1.00 24.78 114 ALA A C 1
ATOM 852 O O . ALA A 1 115 ? 26.316 -18.818 29.938 1.00 20.02 114 ALA A O 1
ATOM 854 N N . GLY A 1 116 ? 25.516 -17.660 28.173 1.00 20.77 115 GLY A N 1
ATOM 855 C CA . GLY A 1 116 ? 25.349 -18.831 27.333 1.00 22.40 115 GLY A CA 1
ATOM 856 C C . GLY A 1 116 ? 26.570 -19.037 26.451 1.00 24.38 115 GLY A C 1
ATOM 857 O O . GLY A 1 116 ? 27.106 -18.091 25.877 1.00 26.23 115 GLY A O 1
ATOM 858 N N . ALA A 1 117 ? 27.003 -20.292 26.354 1.00 20.68 116 ALA A N 1
ATOM 859 C CA . ALA A 1 117 ? 28.206 -20.634 25.605 1.00 22.81 116 ALA A CA 1
ATOM 860 C C . ALA A 1 117 ? 27.906 -20.656 24.110 1.00 22.37 116 ALA A C 1
ATOM 861 O O . ALA A 1 117 ? 27.110 -21.477 23.644 1.00 22.87 116 ALA A O 1
ATOM 863 N N . VAL A 1 118 ? 28.544 -19.757 23.360 1.00 22.48 117 VAL A N 1
ATOM 864 C CA . VAL A 1 118 ? 28.403 -19.766 21.908 1.00 23.28 117 VAL A CA 1
ATOM 865 C C . VAL A 1 118 ? 29.382 -20.754 21.284 1.00 28.64 117 VAL A C 1
ATOM 866 O O . VAL A 1 118 ? 29.037 -21.477 20.342 1.00 31.58 117 VAL A O 1
ATOM 870 N N . ASN A 1 119 ? 30.609 -20.802 21.802 1.00 28.77 118 ASN A N 1
ATOM 871 C CA . ASN A 1 119 ? 31.609 -21.751 21.325 1.00 26.22 118 ASN A CA 1
ATOM 872 C C . ASN A 1 119 ? 31.117 -23.178 21.536 1.00 30.81 118 ASN A C 1
ATOM 873 O O . ASN A 1 119 ? 30.836 -23.585 22.667 1.00 29.55 118 ASN A O 1
ATOM 878 N N . LYS A 1 120 ? 31.019 -23.938 20.442 1.00 32.53 119 LYS A N 1
ATOM 879 C CA . LYS A 1 120 ? 30.489 -25.296 20.507 1.00 33.70 119 LYS A CA 1
ATOM 880 C C . LYS A 1 120 ? 31.426 -26.271 21.210 1.00 34.04 119 LYS A C 1
ATOM 881 O O . LYS A 1 120 ? 31.001 -27.388 21.524 1.00 36.96 119 LYS A O 1
ATOM 887 N N . ASP A 1 121 ? 32.676 -25.888 21.462 1.00 31.48 120 ASP A N 1
ATOM 888 C CA . ASP A 1 121 ? 33.589 -26.710 22.246 1.00 34.81 120 ASP A CA 1
ATOM 889 C C . ASP A 1 121 ? 33.458 -26.469 23.745 1.00 36.60 120 ASP A C 1
ATOM 890 O O . ASP A 1 121 ? 34.129 -27.148 24.528 1.00 32.62 120 ASP A O 1
ATOM 895 N N . TYR A 1 122 ? 32.616 -25.524 24.158 1.00 37.34 121 TYR A N 1
ATOM 896 C CA . TYR A 1 122 ? 32.413 -25.245 25.569 1.00 32.27 121 TYR A CA 1
ATOM 897 C C . TYR A 1 122 ? 31.413 -26.228 26.169 1.00 28.68 121 TYR A C 1
ATOM 898 O O . TYR A 1 122 ? 30.621 -26.861 25.467 1.00 31.64 121 TYR A O 1
ATOM 907 N N . THR A 1 123 ? 31.450 -26.337 27.495 1.00 34.26 122 THR A N 1
ATOM 908 C CA . THR A 1 123 ? 30.574 -27.215 28.251 1.00 31.61 122 THR A CA 1
ATOM 909 C C . THR A 1 123 ? 29.877 -26.413 29.341 1.00 30.98 122 THR A C 1
ATOM 910 O O . THR A 1 123 ? 30.494 -25.526 29.944 1.00 33.57 122 THR A O 1
ATOM 914 N N . PRO A 1 124 ? 28.594 -26.673 29.598 1.00 30.42 123 PRO A N 1
ATOM 915 C CA . PRO A 1 124 ? 27.928 -26.021 30.737 1.00 30.87 123 PRO A CA 1
ATOM 916 C C . PRO A 1 124 ? 28.649 -26.343 32.036 1.00 27.14 123 PRO A C 1
ATOM 917 O O . PRO A 1 124 ? 28.822 -27.508 32.401 1.00 29.86 123 PRO A O 1
ATOM 921 N N . GLY A 1 125 ? 29.082 -25.293 32.729 1.00 31.84 124 GLY A N 1
ATOM 922 C CA . GLY A 1 125 ? 29.923 -25.411 33.906 1.00 29.22 124 GLY A CA 1
ATOM 923 C C . GLY A 1 125 ? 31.317 -24.847 33.729 1.00 27.60 124 GLY A C 1
ATOM 924 O O . GLY A 1 125 ? 31.990 -24.564 34.730 1.00 34.49 124 GLY A O 1
ATOM 925 N N . ASP A 1 126 ? 31.775 -24.673 32.491 1.00 28.39 125 ASP A N 1
ATOM 926 C CA . ASP A 1 126 ? 33.082 -24.080 32.247 1.00 23.81 125 ASP A CA 1
ATOM 927 C C . ASP A 1 126 ? 33.107 -22.624 32.693 1.00 26.25 125 ASP A C 1
ATOM 928 O O . ASP A 1 126 ? 32.098 -21.916 32.646 1.00 26.82 125 ASP A O 1
ATOM 933 N N . LEU A 1 127 ? 34.283 -22.177 33.120 1.00 27.20 126 LEU A N 1
ATOM 934 C CA . LEU A 1 127 ? 34.527 -20.784 33.461 1.00 23.97 126 LEU A CA 1
ATOM 935 C C . LEU A 1 127 ? 35.371 -20.156 32.361 1.00 28.47 126 LEU A C 1
ATOM 936 O O . LEU A 1 127 ? 36.396 -20.720 31.964 1.00 27.08 126 LEU A O 1
ATOM 941 N N . MET A 1 128 ? 34.930 -19.005 31.860 1.00 27.41 127 MET A N 1
ATOM 942 C CA . MET A 1 128 ? 35.608 -18.297 30.781 1.00 25.08 127 MET A CA 1
ATOM 943 C C . MET A 1 128 ? 36.224 -17.017 31.325 1.00 23.83 127 MET A C 1
ATOM 944 O O . MET A 1 128 ? 35.518 -16.180 31.896 1.00 25.66 127 MET A O 1
ATOM 949 N N . ILE A 1 129 ? 37.529 -16.861 31.135 1.00 24.78 128 ILE A N 1
ATOM 950 C CA . ILE A 1 129 ? 38.186 -15.583 31.386 1.00 24.19 128 ILE A CA 1
ATOM 951 C C . ILE A 1 129 ? 37.833 -14.650 30.235 1.00 23.31 128 ILE A C 1
ATOM 952 O O . ILE A 1 129 ? 38.161 -14.925 29.076 1.00 25.55 128 ILE A O 1
ATOM 957 N N . ILE A 1 130 ? 37.147 -13.553 30.545 1.00 20.64 129 ILE A N 1
ATOM 958 C CA . ILE A 1 130 ? 36.743 -12.616 29.505 1.00 21.49 129 ILE A CA 1
ATOM 959 C C . ILE A 1 130 ? 37.976 -11.866 29.018 1.00 22.03 129 ILE A C 1
ATOM 960 O O . ILE A 1 130 ? 38.612 -11.126 29.778 1.00 23.34 129 ILE A O 1
ATOM 965 N N . SER A 1 131 ? 38.329 -12.067 27.748 1.00 23.88 130 SER A N 1
ATOM 966 C CA . SER A 1 131 ? 39.478 -11.391 27.161 1.00 21.20 130 SER A CA 1
ATOM 967 C C . SER A 1 131 ? 39.104 -10.093 26.462 1.00 24.30 130 SER A C 1
ATOM 968 O O . SER A 1 131 ? 39.965 -9.216 26.306 1.00 23.10 130 SER A O 1
ATOM 971 N N . ASP A 1 132 ? 37.849 -9.950 26.053 1.00 20.79 131 ASP A N 1
ATOM 972 C CA . ASP A 1 132 ? 37.344 -8.753 25.391 1.00 18.02 131 ASP A CA 1
ATOM 973 C C . ASP A 1 132 ? 35.826 -8.884 25.352 1.00 20.68 131 ASP A C 1
ATOM 974 O O . ASP A 1 132 ? 35.267 -9.889 25.801 1.00 24.16 131 ASP A O 1
ATOM 979 N N . HIS A 1 133 ? 35.155 -7.865 24.819 1.00 17.17 132 HIS A N 1
ATOM 980 C CA . HIS A 1 133 ? 33.704 -7.924 24.726 1.00 20.31 132 HIS A CA 1
ATOM 981 C C . HIS A 1 133 ? 33.208 -7.242 23.458 1.00 22.20 132 HIS A C 1
ATOM 982 O O . HIS A 1 133 ? 33.914 -6.452 22.827 1.00 21.44 132 HIS A O 1
ATOM 989 N N . LEU A 1 134 ? 31.968 -7.571 23.098 1.00 15.13 133 LEU A N 1
ATOM 990 C CA . LEU A 1 134 ? 31.241 -6.928 22.012 1.00 19.42 133 LEU A CA 1
ATOM 991 C C . LEU A 1 134 ? 29.992 -6.288 22.599 1.00 21.32 133 LEU A C 1
ATOM 992 O O . LEU A 1 134 ? 29.189 -6.969 23.245 1.00 20.80 133 LEU A O 1
ATOM 997 N N . ASN A 1 135 ? 29.829 -4.986 22.383 1.00 20.32 134 ASN A N 1
ATOM 998 C CA . ASN A 1 135 ? 28.660 -4.263 22.886 1.00 24.12 134 ASN A CA 1
ATOM 999 C C . ASN A 1 135 ? 27.596 -4.258 21.795 1.00 18.43 134 ASN A C 1
ATOM 1000 O O . ASN A 1 135 ? 27.670 -3.481 20.841 1.00 25.30 134 ASN A O 1
ATOM 1005 N N . LEU A 1 136 ? 26.599 -5.130 21.936 1.00 16.04 135 LEU A N 1
ATOM 1006 C CA . LEU A 1 136 ? 25.520 -5.253 20.964 1.00 23.49 135 LEU A CA 1
ATOM 1007 C C . LEU A 1 136 ? 24.179 -4.807 21.540 1.00 23.92 135 LEU A C 1
ATOM 1008 O O . LEU A 1 136 ? 23.125 -5.221 21.048 1.00 19.94 135 LEU A O 1
ATOM 1013 N N . SER A 1 137 ? 24.201 -3.951 22.564 1.00 21.86 136 SER A N 1
ATOM 1014 C CA . SER A 1 137 ? 22.978 -3.606 23.280 1.00 26.54 136 SER A CA 1
ATOM 1015 C C . SER A 1 137 ? 22.237 -2.437 22.645 1.00 24.75 136 SER A C 1
ATOM 1016 O O . SER A 1 137 ? 21.012 -2.338 22.784 1.00 33.43 136 SER A O 1
ATOM 1019 N N . GLY A 1 138 ? 22.948 -1.547 21.957 1.00 22.79 137 GLY A N 1
ATOM 1020 C CA . GLY A 1 138 ? 22.345 -0.340 21.426 1.00 29.59 137 GLY A CA 1
ATOM 1021 C C . GLY A 1 138 ? 22.428 0.863 22.335 1.00 30.92 137 GLY A C 1
ATOM 1022 O O . GLY A 1 138 ? 21.703 1.839 22.114 1.00 40.86 137 GLY A O 1
ATOM 1023 N N . SER A 1 139 ? 23.280 0.824 23.358 1.00 25.33 138 SER A N 1
ATOM 1024 C CA . SER A 1 139 ? 23.442 1.947 24.270 1.00 34.91 138 SER A CA 1
ATOM 1025 C C . SER A 1 139 ? 24.859 1.933 24.826 1.00 26.52 138 SER A C 1
ATOM 1026 O O . SER A 1 139 ? 25.544 0.907 24.815 1.00 26.34 138 SER A O 1
ATOM 1029 N N . ASN A 1 140 ? 25.293 3.094 25.315 1.00 28.97 139 ASN A N 1
ATOM 1030 C CA . ASN A 1 140 ? 26.617 3.262 25.892 1.00 26.05 139 ASN A CA 1
ATOM 1031 C C . ASN A 1 140 ? 26.477 3.988 27.225 1.00 23.21 139 ASN A C 1
ATOM 1032 O O . ASN A 1 140 ? 25.736 4.983 27.313 1.00 28.64 139 ASN A O 1
ATOM 1037 N N . PRO A 1 141 ? 27.154 3.527 28.281 1.00 19.10 140 PRO A N 1
ATOM 1038 C CA . PRO A 1 141 ? 27.016 4.192 29.589 1.00 20.25 140 PRO A CA 1
ATOM 1039 C C . PRO A 1 141 ? 27.693 5.548 29.670 1.00 24.58 140 PRO A C 1
ATOM 1040 O O . PRO A 1 141 ? 27.394 6.308 30.600 1.00 25.73 140 PRO A O 1
ATOM 1044 N N . LEU A 1 142 ? 28.594 5.877 28.747 1.00 20.18 141 LEU A N 1
ATOM 1045 C CA . LEU A 1 142 ? 29.299 7.152 28.779 1.00 21.12 141 LEU A CA 1
ATOM 1046 C C . LEU A 1 142 ? 28.661 8.215 27.893 1.00 19.51 141 LEU A C 1
ATOM 1047 O O . LEU A 1 142 ? 29.141 9.352 27.877 1.00 18.74 141 LEU A O 1
ATOM 1052 N N . ILE A 1 143 ? 27.597 7.879 27.160 1.00 19.86 142 ILE A N 1
ATOM 1053 C CA . ILE A 1 143 ? 26.919 8.865 26.325 1.00 19.73 142 ILE A CA 1
ATOM 1054 C C . ILE A 1 143 ? 26.297 9.935 27.210 1.00 23.87 142 ILE A C 1
ATOM 1055 O O . ILE A 1 143 ? 25.573 9.632 28.168 1.00 24.12 142 ILE A O 1
ATOM 1060 N N . GLY A 1 144 ? 26.569 11.188 26.885 1.00 25.00 143 GLY A N 1
ATOM 1061 C CA . GLY A 1 144 ? 26.245 12.323 27.722 1.00 24.12 143 GLY A CA 1
ATOM 1062 C C . GLY A 1 144 ? 27.496 13.104 28.060 1.00 26.19 143 GLY A C 1
ATOM 1063 O O . GLY A 1 144 ? 28.579 12.866 27.514 1.00 20.06 143 GLY A O 1
ATOM 1064 N N . LYS A 1 145 ? 27.343 14.053 28.980 1.00 23.59 144 LYS A N 1
ATOM 1065 C CA . LYS A 1 145 ? 28.484 14.849 29.408 1.00 22.36 144 LYS A CA 1
ATOM 1066 C C . LYS A 1 145 ? 29.472 13.984 30.178 1.00 25.56 144 LYS A C 1
ATOM 1067 O O . LYS A 1 145 ? 29.081 13.124 30.974 1.00 29.13 144 LYS A O 1
ATOM 1073 N N . ASN A 1 146 ? 30.759 14.214 29.933 1.00 23.33 145 ASN A N 1
ATOM 1074 C CA . ASN A 1 146 ? 31.801 13.449 30.601 1.00 22.51 145 ASN A CA 1
ATOM 1075 C C . ASN A 1 146 ? 31.896 13.830 32.073 1.00 29.71 145 ASN A C 1
ATOM 1076 O O . ASN A 1 146 ? 31.752 15.000 32.440 1.00 32.38 145 ASN A O 1
ATOM 1081 N N . LEU A 1 147 ? 32.146 12.830 32.918 1.00 26.13 146 LEU A N 1
ATOM 1082 C CA . LEU A 1 147 ? 32.411 13.052 34.340 1.00 26.87 146 LEU A CA 1
ATOM 1083 C C . LEU A 1 147 ? 33.916 13.237 34.489 1.00 23.88 146 LEU A C 1
ATOM 1084 O O . LEU A 1 147 ? 34.667 12.279 34.675 1.00 26.27 146 LEU A O 1
ATOM 1089 N N . ASN A 1 148 ? 34.361 14.494 34.410 1.00 25.41 147 ASN A N 1
ATOM 1090 C CA . ASN A 1 148 ? 35.790 14.794 34.350 1.00 27.19 147 ASN A CA 1
ATOM 1091 C C . ASN A 1 148 ? 36.540 14.376 35.608 1.00 27.32 147 ASN A C 1
ATOM 1092 O O . ASN A 1 148 ? 37.755 14.157 35.545 1.00 24.93 147 ASN A O 1
ATOM 1097 N N . GLU A 1 149 ? 35.858 14.266 36.749 1.00 22.79 148 GLU A N 1
ATOM 1098 C CA . GLU A 1 149 ? 36.540 13.845 37.966 1.00 30.43 148 GLU A CA 1
ATOM 1099 C C . GLU A 1 149 ? 36.856 12.355 37.980 1.00 32.64 148 GLU A C 1
ATOM 1100 O O . GLU A 1 149 ? 37.588 11.907 38.869 1.00 35.56 148 GLU A O 1
ATOM 1106 N N . PHE A 1 150 ? 36.334 11.584 37.028 1.00 32.20 149 PHE A N 1
ATOM 1107 C CA . PHE A 1 150 ? 36.566 10.145 36.967 1.00 27.86 149 PHE A CA 1
ATOM 1108 C C . PHE A 1 150 ? 37.463 9.717 35.816 1.00 27.59 149 PHE A C 1
ATOM 1109 O O . PHE A 1 150 ? 38.327 8.857 36.006 1.00 25.61 149 PHE A O 1
ATOM 1117 N N . GLY A 1 151 ? 37.290 10.286 34.628 1.00 26.58 150 GLY A N 1
ATOM 1118 C CA . GLY A 1 151 ? 38.085 9.872 33.494 1.00 21.06 150 GLY A CA 1
ATOM 1119 C C . GLY A 1 151 ? 37.993 10.854 32.347 1.00 20.91 150 GLY A C 1
ATOM 1120 O O . GLY A 1 151 ? 37.437 11.947 32.479 1.00 20.52 150 GLY A O 1
ATOM 1121 N N . THR A 1 152 ? 38.544 10.439 31.210 1.00 22.11 151 THR A N 1
ATOM 1122 C CA . THR A 1 152 ? 38.675 11.291 30.039 1.00 20.75 151 THR A CA 1
ATOM 1123 C C . THR A 1 152 ? 37.469 11.134 29.108 1.00 22.94 151 THR A C 1
ATOM 1124 O O . THR A 1 152 ? 36.649 10.224 29.249 1.00 18.63 151 THR A O 1
ATOM 1128 N N . ARG A 1 153 ? 37.373 12.047 28.138 1.00 25.38 152 ARG A N 1
ATOM 1129 C CA . ARG A 1 153 ? 36.206 12.086 27.260 1.00 23.04 152 ARG A CA 1
ATOM 1130 C C . ARG A 1 153 ? 36.158 10.878 26.332 1.00 28.20 152 ARG A C 1
ATOM 1131 O O . ARG A 1 153 ? 35.082 10.317 26.088 1.00 23.11 152 ARG A O 1
ATOM 1139 N N . PHE A 1 154 ? 37.311 10.461 25.804 1.00 24.84 153 PHE A N 1
ATOM 1140 C CA . PHE A 1 154 ? 37.409 9.339 24.873 1.00 21.43 153 PHE A CA 1
ATOM 1141 C C . PHE A 1 154 ? 38.341 8.297 25.480 1.00 23.75 153 PHE A C 1
ATOM 1142 O O . PHE A 1 154 ? 39.543 8.270 25.175 1.00 26.52 153 PHE A O 1
ATOM 1150 N N . PRO A 1 155 ? 37.827 7.425 26.346 1.00 26.60 154 PRO A N 1
ATOM 1151 C CA . PRO A 1 155 ? 38.698 6.433 26.989 1.00 23.06 154 PRO A CA 1
ATOM 1152 C C . PRO A 1 155 ? 39.057 5.301 26.036 1.00 25.88 154 PRO A C 1
ATOM 1153 O O . PRO A 1 155 ? 38.240 4.862 25.223 1.00 17.33 154 PRO A O 1
ATOM 1157 N N . ASP A 1 156 ? 40.299 4.835 26.142 1.00 23.36 155 ASP A N 1
ATOM 1158 C CA . ASP A 1 156 ? 40.766 3.724 25.326 1.00 26.46 155 ASP A CA 1
ATOM 1159 C C . ASP A 1 156 ? 40.224 2.408 25.868 1.00 23.14 155 ASP A C 1
ATOM 1160 O O . ASP A 1 156 ? 40.109 2.220 27.082 1.00 25.99 155 ASP A O 1
ATOM 1165 N N . MET A 1 157 ? 39.893 1.492 24.959 1.00 26.73 156 MET A N 1
ATOM 1166 C CA . MET A 1 157 ? 39.312 0.203 25.316 1.00 18.98 156 MET A CA 1
ATOM 1167 C C . MET A 1 157 ? 40.142 -0.953 24.761 1.00 23.43 156 MET A C 1
ATOM 1168 O O . MET A 1 157 ? 39.623 -2.047 24.531 1.00 27.07 156 MET A O 1
ATOM 1173 N N . SER A 1 158 ? 41.441 -0.723 24.550 1.00 22.14 157 SER A N 1
ATOM 1174 C CA . SER A 1 158 ? 42.311 -1.743 23.975 1.00 21.25 157 SER A CA 1
ATOM 1175 C C . SER A 1 158 ? 42.750 -2.791 24.990 1.00 19.44 157 SER A C 1
ATOM 1176 O O . SER A 1 158 ? 43.159 -3.887 24.591 1.00 19.46 157 SER A O 1
ATOM 1179 N N . ASN A 1 159 ? 42.679 -2.485 26.282 1.00 18.17 158 ASN A N 1
ATOM 1180 C CA . ASN A 1 159 ? 43.051 -3.405 27.352 1.00 18.45 158 ASN A CA 1
ATOM 1181 C C . ASN A 1 159 ? 41.974 -3.405 28.429 1.00 19.98 158 ASN A C 1
ATOM 1182 O O . ASN A 1 159 ? 42.251 -3.322 29.627 1.00 21.89 158 ASN A O 1
ATOM 1187 N N . ALA A 1 160 ? 40.712 -3.489 27.992 1.00 20.22 159 ALA A N 1
ATOM 1188 C CA . ALA A 1 160 ? 39.588 -3.415 28.921 1.00 18.38 159 ALA A CA 1
ATOM 1189 C C . ALA A 1 160 ? 39.655 -4.517 29.969 1.00 22.46 159 ALA A C 1
ATOM 1190 O O . ALA A 1 160 ? 39.344 -4.288 31.144 1.00 22.60 159 ALA A O 1
ATOM 1192 N N . TYR A 1 161 ? 40.062 -5.715 29.569 1.00 17.51 160 TYR A N 1
ATOM 1193 C CA . TYR A 1 161 ? 40.238 -6.837 30.485 1.00 23.12 160 TYR A CA 1
ATOM 1194 C C . TYR A 1 161 ? 41.740 -7.076 30.612 1.00 23.61 160 TYR A C 1
ATOM 1195 O O . TYR A 1 161 ? 42.361 -7.656 29.717 1.00 18.61 160 TYR A O 1
ATOM 1204 N N . ASP A 1 162 ? 42.307 -6.624 31.734 1.00 27.29 161 ASP A N 1
ATOM 1205 C CA . ASP A 1 162 ? 43.752 -6.489 31.909 1.00 31.28 161 ASP A CA 1
ATOM 1206 C C . ASP A 1 162 ? 44.506 -7.748 31.499 1.00 27.14 161 ASP A C 1
ATOM 1207 O O . ASP A 1 162 ? 44.266 -8.833 32.038 1.00 25.79 161 ASP A O 1
ATOM 1212 N N . LYS A 1 163 ? 45.431 -7.586 30.548 1.00 29.42 162 LYS A N 1
ATOM 1213 C CA . LYS A 1 163 ? 46.164 -8.725 30.001 1.00 29.64 162 LYS A CA 1
ATOM 1214 C C . LYS A 1 163 ? 47.059 -9.374 31.051 1.00 32.46 162 LYS A C 1
ATOM 1215 O O . LYS A 1 163 ? 47.102 -10.604 31.166 1.00 31.01 162 LYS A O 1
ATOM 1221 N N . ASP A 1 164 ? 47.793 -8.563 31.818 1.00 32.81 163 ASP A N 1
ATOM 1222 C CA . ASP A 1 164 ? 48.644 -9.111 32.873 1.00 37.11 163 ASP A CA 1
ATOM 1223 C C . ASP A 1 164 ? 47.818 -9.847 33.919 1.00 35.30 163 ASP A C 1
ATOM 1224 O O . ASP A 1 164 ? 48.243 -10.885 34.443 1.00 32.62 163 ASP A O 1
ATOM 1229 N N . LEU A 1 165 ? 46.634 -9.322 34.238 1.00 30.68 164 LEU A N 1
ATOM 1230 C CA . LEU A 1 165 ? 45.797 -9.957 35.247 1.00 35.54 164 LEU A CA 1
ATOM 1231 C C . LEU A 1 165 ? 45.123 -11.210 34.703 1.00 32.32 164 LEU A C 1
ATOM 1232 O O . LEU A 1 165 ? 44.888 -12.159 35.458 1.00 28.75 164 LEU A O 1
ATOM 1237 N N . ARG A 1 166 ? 44.827 -11.244 33.401 1.00 29.63 165 ARG A N 1
ATOM 1238 C CA . ARG A 1 166 ? 44.337 -12.478 32.794 1.00 30.56 165 ARG A CA 1
ATOM 1239 C C . ARG A 1 166 ? 45.401 -13.568 32.832 1.00 31.91 165 ARG A C 1
ATOM 1240 O O . ARG A 1 166 ? 45.089 -14.742 33.062 1.00 32.30 165 ARG A O 1
ATOM 1248 N N . ALA A 1 167 ? 46.665 -13.197 32.613 1.00 30.43 166 ALA A N 1
ATOM 1249 C CA . ALA A 1 167 ? 47.744 -14.175 32.686 1.00 29.91 166 ALA A CA 1
ATOM 1250 C C . ALA A 1 167 ? 47.917 -14.700 34.106 1.00 32.43 166 ALA A C 1
ATOM 1251 O O . ALA A 1 167 ? 48.239 -15.877 34.304 1.00 30.14 166 ALA A O 1
ATOM 1253 N N . GLN A 1 168 ? 47.703 -13.842 35.108 1.00 31.71 167 GLN A N 1
ATOM 1254 C CA . GLN A 1 168 ? 47.788 -14.289 36.495 1.00 33.58 167 GLN A CA 1
ATOM 1255 C C . GLN A 1 168 ? 46.652 -15.247 36.837 1.00 34.47 167 GLN A C 1
ATOM 1256 O O . GLN A 1 168 ? 46.847 -16.204 37.597 1.00 36.70 167 GLN A O 1
ATOM 1262 N N . VAL A 1 169 ? 45.461 -15.011 36.280 1.00 31.18 168 VAL A N 1
ATOM 1263 C CA . VAL A 1 169 ? 44.332 -15.904 36.523 1.00 31.41 168 VAL A CA 1
ATOM 1264 C C . VAL A 1 169 ? 44.567 -17.257 35.864 1.00 29.57 168 VAL A C 1
ATOM 1265 O O . VAL A 1 169 ? 44.239 -18.305 36.433 1.00 31.61 168 VAL A O 1
ATOM 1269 N N . LYS A 1 170 ? 45.130 -17.258 34.654 1.00 33.34 169 LYS A N 1
ATOM 1270 C CA . LYS A 1 170 ? 45.403 -18.514 33.963 1.00 35.17 169 LYS A CA 1
ATOM 1271 C C . LYS A 1 170 ? 46.427 -19.353 34.714 1.00 28.61 169 LYS A C 1
ATOM 1272 O O . LYS A 1 170 ? 46.357 -20.587 34.691 1.00 27.15 169 LYS A O 1
ATOM 1278 N N . ASP A 1 171 ? 47.380 -18.708 35.388 1.00 32.01 170 ASP A N 1
ATOM 1279 C CA . ASP A 1 171 ? 48.380 -19.449 36.146 1.00 33.18 170 ASP A CA 1
ATOM 1280 C C . ASP A 1 171 ? 47.838 -19.944 37.480 1.00 30.63 170 ASP A C 1
ATOM 1281 O O . ASP A 1 171 ? 48.246 -21.013 37.948 1.00 35.21 170 ASP A O 1
ATOM 1286 N N . ILE A 1 172 ? 46.932 -19.191 38.105 1.00 30.68 171 ILE A N 1
ATOM 1287 C CA . ILE A 1 172 ? 46.348 -19.636 39.366 1.00 34.52 171 ILE A CA 1
ATOM 1288 C C . ILE A 1 172 ? 45.435 -20.834 39.136 1.00 32.75 171 ILE A C 1
ATOM 1289 O O . ILE A 1 172 ? 45.454 -21.803 39.905 1.00 35.46 171 ILE A O 1
ATOM 1294 N N . ALA A 1 173 ? 44.629 -20.792 38.072 1.00 32.68 172 ALA A N 1
ATOM 1295 C CA . ALA A 1 173 ? 43.763 -21.922 37.749 1.00 31.54 172 ALA A CA 1
ATOM 1296 C C . ALA A 1 173 ? 44.578 -23.166 37.424 1.00 34.44 172 ALA A C 1
ATOM 1297 O O . ALA A 1 173 ? 44.224 -24.276 37.837 1.00 37.18 172 ALA A O 1
ATOM 1299 N N . LYS A 1 174 ? 45.671 -22.999 36.675 1.00 35.75 173 LYS A N 1
ATOM 1300 C CA . LYS A 1 174 ? 46.566 -24.117 36.392 1.00 33.99 173 LYS A CA 1
ATOM 1301 C C . LYS A 1 174 ? 47.142 -24.700 37.677 1.00 35.98 173 LYS A C 1
ATOM 1302 O O . LYS A 1 174 ? 47.276 -25.923 37.808 1.00 35.59 173 LYS A O 1
ATOM 1308 N N . ASN A 1 175 ? 47.483 -23.837 38.639 1.00 35.27 174 ASN A N 1
ATOM 1309 C CA . ASN A 1 175 ? 48.054 -24.302 39.899 1.00 39.34 174 ASN A CA 1
ATOM 1310 C C . ASN A 1 175 ? 47.034 -25.061 40.740 1.00 32.93 174 ASN A C 1
ATOM 1311 O O . ASN A 1 175 ? 47.416 -25.892 41.572 1.00 37.52 174 ASN A O 1
ATOM 1316 N N . LEU A 1 176 ? 45.744 -24.789 40.548 1.00 36.85 175 LEU A N 1
ATOM 1317 C CA . LEU A 1 176 ? 44.688 -25.468 41.286 1.00 35.83 175 LEU A CA 1
ATOM 1318 C C . LEU A 1 176 ? 44.079 -26.635 40.524 1.00 32.20 175 LEU A C 1
ATOM 1319 O O . LEU A 1 176 ? 43.269 -27.370 41.097 1.00 36.95 175 LEU A O 1
ATOM 1324 N N . GLY A 1 177 ? 44.444 -26.826 39.259 1.00 33.34 176 GLY A N 1
ATOM 1325 C CA . GLY A 1 177 ? 43.842 -27.876 38.465 1.00 33.29 176 GLY A CA 1
ATOM 1326 C C . GLY A 1 177 ? 42.490 -27.529 37.892 1.00 36.24 176 GLY A C 1
ATOM 1327 O O . GLY A 1 177 ? 41.775 -28.423 37.431 1.00 40.82 176 GLY A O 1
ATOM 1328 N N . ILE A 1 178 ? 42.116 -26.253 37.906 1.00 36.56 177 ILE A N 1
ATOM 1329 C CA . ILE A 1 178 ? 40.825 -25.808 37.396 1.00 30.10 177 ILE A CA 1
ATOM 1330 C C . ILE A 1 178 ? 40.969 -25.496 35.912 1.00 34.75 177 ILE A C 1
ATOM 1331 O O . ILE A 1 178 ? 41.763 -24.632 35.525 1.00 37.21 177 ILE A O 1
ATOM 1336 N N . GLU A 1 179 ? 40.208 -26.206 35.083 1.00 39.27 178 GLU A N 1
ATOM 1337 C CA . GLU A 1 179 ? 40.159 -25.897 33.662 1.00 39.81 178 GLU A CA 1
ATOM 1338 C C . GLU A 1 179 ? 39.403 -24.593 33.447 1.00 39.52 178 GLU A C 1
ATOM 1339 O O . GLU A 1 179 ? 38.275 -24.431 33.922 1.00 42.61 178 GLU A O 1
ATOM 1345 N N . VAL A 1 180 ? 40.027 -23.660 32.736 1.00 32.76 179 VAL A N 1
ATOM 1346 C CA . VAL A 1 180 ? 39.424 -22.369 32.439 1.00 30.71 179 VAL A CA 1
ATOM 1347 C C . VAL A 1 180 ? 39.547 -22.104 30.948 1.00 28.17 179 VAL A C 1
ATOM 1348 O O . VAL A 1 180 ? 40.557 -22.447 30.323 1.00 26.66 179 VAL A O 1
ATOM 1352 N N . ARG A 1 181 ? 38.510 -21.505 30.380 1.00 28.72 180 ARG A N 1
ATOM 1353 C CA . ARG A 1 181 ? 38.520 -21.050 29.001 1.00 23.60 180 ARG A CA 1
ATOM 1354 C C . ARG A 1 181 ? 38.793 -19.549 28.960 1.00 25.43 180 ARG A C 1
ATOM 1355 O O . ARG A 1 181 ? 38.745 -18.855 29.979 1.00 24.87 180 ARG A O 1
ATOM 1363 N N . GLU A 1 182 ? 39.095 -19.052 27.762 1.00 24.68 181 GLU A N 1
ATOM 1364 C CA . GLU A 1 182 ? 39.315 -17.624 27.550 1.00 25.58 181 GLU A CA 1
ATOM 1365 C C . GLU A 1 182 ? 38.739 -17.240 26.197 1.00 26.74 181 GLU A C 1
ATOM 1366 O O . GLU A 1 182 ? 39.108 -17.826 25.175 1.00 20.29 181 GLU A O 1
ATOM 1372 N N . GLY A 1 183 ? 37.840 -16.262 26.189 1.00 22.42 182 GLY A N 1
ATOM 1373 C CA . GLY A 1 183 ? 37.187 -15.878 24.961 1.00 22.89 182 GLY A CA 1
ATOM 1374 C C . GLY A 1 183 ? 36.496 -14.538 25.079 1.00 21.40 182 GLY A C 1
ATOM 1375 O O . GLY A 1 183 ? 36.661 -13.814 26.063 1.00 22.45 182 GLY A O 1
ATOM 1376 N N . VAL A 1 184 ? 35.705 -14.226 24.056 1.00 24.73 183 VAL A N 1
ATOM 1377 C CA . VAL A 1 184 ? 35.062 -12.925 23.911 1.00 18.02 183 VAL A CA 1
ATOM 1378 C C . VAL A 1 184 ? 33.610 -13.046 24.351 1.00 18.06 183 VAL A C 1
ATOM 1379 O O . VAL A 1 184 ? 32.903 -13.980 23.948 1.00 16.75 183 VAL A O 1
ATOM 1383 N N . TYR A 1 185 ? 33.170 -12.109 25.185 1.00 17.93 184 TYR A N 1
ATOM 1384 C CA . TYR A 1 185 ? 31.815 -12.083 25.720 1.00 19.84 184 TYR A CA 1
ATOM 1385 C C . TYR A 1 185 ? 31.014 -11.004 25.002 1.00 22.76 184 TYR A C 1
ATOM 1386 O O . TYR A 1 185 ? 31.443 -9.850 24.939 1.00 23.36 184 TYR A O 1
ATOM 1395 N N . ALA A 1 186 ? 29.857 -11.372 24.463 1.00 20.16 185 ALA A N 1
ATOM 1396 C CA . ALA A 1 186 ? 28.986 -10.422 23.788 1.00 17.07 185 ALA A CA 1
ATOM 1397 C C . ALA A 1 186 ? 27.768 -10.140 24.654 1.00 20.62 185 ALA A C 1
ATOM 1398 O O . ALA A 1 186 ? 27.178 -11.060 25.228 1.00 15.72 185 ALA A O 1
ATOM 1400 N N . MET A 1 187 ? 27.391 -8.868 24.748 1.00 17.07 186 MET A N 1
ATOM 1401 C CA . MET A 1 187 ? 26.225 -8.464 25.523 1.00 26.12 186 MET A CA 1
ATOM 1402 C C . MET A 1 187 ? 25.101 -8.070 24.578 1.00 19.80 186 MET A C 1
ATOM 1403 O O . MET A 1 187 ? 25.281 -7.195 23.723 1.00 18.05 186 MET A O 1
ATOM 1408 N N . PHE A 1 188 ? 23.950 -8.710 24.738 1.00 20.46 187 PHE A N 1
ATOM 1409 C CA . PHE A 1 188 ? 22.699 -8.244 24.164 1.00 21.03 187 PHE A CA 1
ATOM 1410 C C . PHE A 1 188 ? 21.898 -7.521 25.240 1.00 24.29 187 PHE A C 1
ATOM 1411 O O . PHE A 1 188 ? 22.155 -7.662 26.439 1.00 22.96 187 PHE A O 1
ATOM 1419 N N . SER A 1 189 ? 20.919 -6.731 24.796 1.00 25.65 188 SER A N 1
ATOM 1420 C CA . SER A 1 189 ? 20.141 -5.934 25.739 1.00 23.00 188 SER A CA 1
ATOM 1421 C C . SER A 1 189 ? 19.303 -6.816 26.655 1.00 24.53 188 SER A C 1
ATOM 1422 O O . SER A 1 189 ? 19.205 -6.553 27.859 1.00 19.92 188 SER A O 1
ATOM 1425 N N . GLY A 1 190 ? 18.702 -7.870 26.109 1.00 22.80 189 GLY A N 1
ATOM 1426 C CA . GLY A 1 190 ? 17.737 -8.652 26.840 1.00 20.20 189 GLY A CA 1
ATOM 1427 C C . GLY A 1 190 ? 16.394 -7.954 26.839 1.00 16.80 189 GLY A C 1
ATOM 1428 O O . GLY A 1 190 ? 16.197 -6.957 26.139 1.00 17.57 189 GLY A O 1
ATOM 1429 N N . PRO A 1 191 ? 15.434 -8.459 27.629 1.00 18.53 190 PRO A N 1
ATOM 1430 C CA . PRO A 1 191 ? 15.560 -9.636 28.493 1.00 20.46 190 PRO A CA 1
ATOM 1431 C C . PRO A 1 191 ? 15.220 -10.941 27.779 1.00 25.24 190 PRO A C 1
ATOM 1432 O O . PRO A 1 191 ? 15.205 -11.999 28.408 1.00 25.40 190 PRO A O 1
ATOM 1436 N N . THR A 1 192 ? 14.936 -10.860 26.482 1.00 19.90 191 THR A N 1
ATOM 1437 C CA . THR A 1 192 ? 14.720 -12.062 25.690 1.00 23.34 191 THR A CA 1
ATOM 1438 C C . THR A 1 192 ? 16.006 -12.871 25.596 1.00 21.41 191 THR A C 1
ATOM 1439 O O . THR A 1 192 ? 17.107 -12.315 25.549 1.00 22.07 191 THR A O 1
ATOM 1443 N N . TYR A 1 193 ? 15.868 -14.193 25.580 1.00 24.22 192 TYR A N 1
ATOM 1444 C CA . TYR A 1 193 ? 16.977 -15.029 25.152 1.00 18.88 192 TYR A CA 1
ATOM 1445 C C . TYR A 1 193 ? 17.151 -14.895 23.645 1.00 20.52 192 TYR A C 1
ATOM 1446 O O . TYR A 1 193 ? 16.184 -14.708 22.902 1.00 20.45 192 TYR A O 1
ATOM 1455 N N . GLU A 1 194 ? 18.398 -14.981 23.196 1.00 25.40 193 GLU A N 1
ATOM 1456 C CA . GLU A 1 194 ? 18.692 -14.779 21.784 1.00 19.65 193 GLU A CA 1
ATOM 1457 C C . GLU A 1 194 ? 17.999 -15.839 20.936 1.00 20.75 193 GLU A C 1
ATOM 1458 O O . GLU A 1 194 ? 17.757 -16.962 21.382 1.00 24.93 193 GLU A O 1
ATOM 1464 N N . THR A 1 195 ? 17.659 -15.466 19.709 1.00 20.74 194 THR A N 1
ATOM 1465 C CA . THR A 1 195 ? 17.157 -16.445 18.760 1.00 23.84 194 THR A CA 1
ATOM 1466 C C . THR A 1 195 ? 18.311 -17.292 18.236 1.00 23.80 194 THR A C 1
ATOM 1467 O O . THR A 1 195 ? 19.473 -16.880 18.300 1.00 20.76 194 THR A O 1
ATOM 1471 N N . PRO A 1 196 ? 18.024 -18.501 17.742 1.00 25.63 195 PRO A N 1
ATOM 1472 C CA . PRO A 1 196 ? 19.086 -19.289 17.091 1.00 24.48 195 PRO A CA 1
ATOM 1473 C C . PRO A 1 196 ? 19.832 -18.520 16.012 1.00 24.56 195 PRO A C 1
ATOM 1474 O O . PRO A 1 196 ? 21.052 -18.675 15.879 1.00 29.16 195 PRO A O 1
ATOM 1478 N N . ALA A 1 197 ? 19.133 -17.679 15.245 1.00 20.91 196 ALA A N 1
ATOM 1479 C CA . ALA A 1 197 ? 19.805 -16.887 14.219 1.00 25.51 196 ALA A CA 1
ATOM 1480 C C . ALA A 1 197 ? 20.717 -15.836 14.838 1.00 22.63 196 ALA A C 1
ATOM 1481 O O . ALA A 1 197 ? 21.814 -15.578 14.329 1.00 19.70 196 ALA A O 1
ATOM 1483 N N . GLU A 1 198 ? 20.282 -15.213 15.935 1.00 25.22 197 GLU A N 1
ATOM 1484 C CA . GLU A 1 198 ? 21.118 -14.212 16.589 1.00 27.06 197 GLU A CA 1
ATOM 1485 C C . GLU A 1 198 ? 22.348 -14.843 17.231 1.00 20.13 197 GLU A C 1
ATOM 1486 O O . GLU A 1 198 ? 23.397 -14.195 17.326 1.00 22.50 197 GLU A O 1
ATOM 1492 N N . VAL A 1 199 ? 22.243 -16.100 17.667 1.00 19.74 198 VAL A N 1
ATOM 1493 C CA . VAL A 1 199 ? 23.399 -16.792 18.224 1.00 19.83 198 VAL A CA 1
ATOM 1494 C C . VAL A 1 199 ? 24.412 -17.105 17.131 1.00 23.82 198 VAL A C 1
ATOM 1495 O O . VAL A 1 199 ? 25.625 -16.956 17.327 1.00 21.60 198 VAL A O 1
ATOM 1499 N N . ARG A 1 200 ? 23.934 -17.538 15.962 1.00 24.43 199 ARG A N 1
ATOM 1500 C CA . ARG A 1 200 ? 24.839 -17.786 14.844 1.00 24.27 199 ARG A CA 1
ATOM 1501 C C . ARG A 1 200 ? 25.480 -16.494 14.357 1.00 21.89 199 ARG A C 1
ATOM 1502 O O . ARG A 1 200 ? 26.647 -16.491 13.950 1.00 25.29 199 ARG A O 1
ATOM 1510 N N . MET A 1 201 ? 24.737 -15.383 14.393 1.00 23.78 200 MET A N 1
ATOM 1511 C CA . MET A 1 201 ? 25.346 -14.093 14.084 1.00 20.81 200 MET A CA 1
ATOM 1512 C C . MET A 1 201 ? 26.370 -13.710 15.145 1.00 23.74 200 MET A C 1
ATOM 1513 O O . MET A 1 201 ? 27.434 -13.170 14.821 1.00 22.21 200 MET A O 1
ATOM 1518 N N . ALA A 1 202 ? 26.077 -14.002 16.416 1.00 22.39 201 ALA A N 1
ATOM 1519 C CA . ALA A 1 202 ? 27.037 -13.727 17.480 1.00 19.86 201 ALA A CA 1
ATOM 1520 C C . ALA A 1 202 ? 28.352 -14.460 17.242 1.00 22.00 201 ALA A C 1
ATOM 1521 O O . ALA A 1 202 ? 29.432 -13.893 17.445 1.00 25.07 201 ALA A O 1
ATOM 1523 N N . ARG A 1 203 ? 28.282 -15.721 16.805 1.00 19.67 202 ARG A N 1
ATOM 1524 C CA . ARG A 1 203 ? 29.497 -16.469 16.498 1.00 22.13 202 ARG A CA 1
ATOM 1525 C C . ARG A 1 203 ? 30.235 -15.863 15.310 1.00 21.72 202 ARG A C 1
ATOM 1526 O O . ARG A 1 203 ? 31.471 -15.826 15.292 1.00 23.24 202 ARG A O 1
ATOM 1534 N N . ILE A 1 204 ? 29.494 -15.391 14.305 1.00 23.09 203 ILE A N 1
ATOM 1535 C CA . ILE A 1 204 ? 30.125 -14.778 13.141 1.00 20.82 203 ILE A CA 1
ATOM 1536 C C . ILE A 1 204 ? 30.850 -13.499 13.540 1.00 23.20 203 ILE A C 1
ATOM 1537 O O . ILE A 1 204 ? 31.951 -13.212 13.054 1.00 24.92 203 ILE A O 1
ATOM 1542 N N . LEU A 1 205 ? 30.255 -12.719 14.446 1.00 23.04 204 LEU A N 1
ATOM 1543 C CA . LEU A 1 205 ? 30.879 -11.489 14.917 1.00 20.96 204 LEU A CA 1
ATOM 1544 C C . LEU A 1 205 ? 32.114 -11.740 15.772 1.00 21.18 204 LEU A C 1
ATOM 1545 O O . LEU A 1 205 ? 32.850 -10.790 16.051 1.00 25.05 204 LEU A O 1
ATOM 1550 N N . GLY A 1 206 ? 32.348 -12.975 16.200 1.00 24.40 205 GLY A N 1
ATOM 1551 C CA . GLY A 1 206 ? 33.504 -13.304 17.004 1.00 21.24 205 GLY A CA 1
ATOM 1552 C C . GLY A 1 206 ? 33.250 -13.501 18.483 1.00 22.63 205 GLY A C 1
ATOM 1553 O O . GLY A 1 206 ? 34.192 -13.369 19.272 1.00 25.38 205 GLY A O 1
ATOM 1554 N N . ALA A 1 207 ? 32.022 -13.817 18.881 1.00 23.61 206 ALA A N 1
ATOM 1555 C CA . ALA A 1 207 ? 31.667 -13.979 20.283 1.00 21.79 206 ALA A CA 1
ATOM 1556 C C . ALA A 1 207 ? 31.697 -15.448 20.681 1.00 22.84 206 ALA A C 1
ATOM 1557 O O . ALA A 1 207 ? 31.212 -16.314 19.947 1.00 19.51 206 ALA A O 1
ATOM 1559 N N . ASP A 1 208 ? 32.257 -15.721 21.859 1.00 22.65 207 ASP A N 1
ATOM 1560 C CA . ASP A 1 208 ? 32.242 -17.061 22.427 1.00 20.77 207 ASP A CA 1
ATOM 1561 C C . ASP A 1 208 ? 31.150 -17.256 23.469 1.00 20.96 207 ASP A C 1
ATOM 1562 O O . ASP A 1 208 ? 30.830 -18.403 23.801 1.00 22.33 207 ASP A O 1
ATOM 1567 N N . ALA A 1 209 ? 30.569 -16.173 23.980 1.00 16.98 208 ALA A N 1
ATOM 1568 C CA . ALA A 1 209 ? 29.542 -16.260 25.005 1.00 18.82 208 ALA A CA 1
ATOM 1569 C C . ALA A 1 209 ? 28.643 -15.038 24.906 1.00 22.28 208 ALA A C 1
ATOM 1570 O O . ALA A 1 209 ? 29.093 -13.950 24.534 1.00 20.97 208 ALA A O 1
ATOM 1572 N N . VAL A 1 210 ? 27.369 -15.226 25.245 1.00 23.66 209 VAL A N 1
ATOM 1573 C CA . VAL A 1 210 ? 26.366 -14.172 25.170 1.00 22.84 209 VAL A CA 1
ATOM 1574 C C . VAL A 1 210 ? 25.726 -13.995 26.540 1.00 24.12 209 VAL A C 1
ATOM 1575 O O . VAL A 1 210 ? 25.402 -14.976 27.219 1.00 23.55 209 VAL A O 1
ATOM 1579 N N . GLY A 1 211 ? 25.548 -12.739 26.943 1.00 19.22 210 GLY A N 1
ATOM 1580 C CA . GLY A 1 211 ? 24.927 -12.407 28.206 1.00 21.58 210 GLY A CA 1
ATOM 1581 C C . GLY A 1 211 ? 24.223 -11.071 28.113 1.00 20.74 210 GLY A C 1
ATOM 1582 O O . GLY A 1 211 ? 24.178 -10.440 27.055 1.00 25.75 210 GLY A O 1
ATOM 1583 N N . MET A 1 212 ? 23.673 -10.621 29.232 1.00 19.16 211 MET A N 1
ATOM 1584 C CA . MET A 1 212 ? 22.900 -9.362 29.233 1.00 16.90 211 MET A CA 1
ATOM 1585 C C . MET A 1 212 ? 23.518 -8.364 30.210 1.00 22.41 211 MET A C 1
ATOM 1586 O O . MET A 1 212 ? 22.793 -7.475 30.659 1.00 24.59 211 MET A O 1
ATOM 1591 N N . SER A 1 213 ? 24.804 -8.509 30.514 1.00 21.30 212 SER A N 1
ATOM 1592 C CA . SER A 1 213 ? 25.460 -7.630 31.509 1.00 21.70 212 SER A CA 1
ATOM 1593 C C . SER A 1 213 ? 26.937 -7.384 31.216 1.00 22.54 212 SER A C 1
ATOM 1594 O O . SER A 1 213 ? 27.283 -7.379 30.027 1.00 18.53 212 SER A O 1
ATOM 1597 N N . THR A 1 214 ? 27.712 -7.079 32.264 1.00 19.82 213 THR A N 1
ATOM 1598 C CA . THR A 1 214 ? 29.193 -6.967 32.225 1.00 17.18 213 THR A CA 1
ATOM 1599 C C . THR A 1 214 ? 29.692 -5.758 31.435 1.00 18.86 213 THR A C 1
ATOM 1600 O O . THR A 1 214 ? 30.357 -4.946 32.049 1.00 19.06 213 THR A O 1
ATOM 1604 N N . VAL A 1 215 ? 29.399 -5.690 30.139 1.00 19.82 214 VAL A N 1
ATOM 1605 C CA . VAL A 1 215 ? 29.912 -4.610 29.257 1.00 15.81 214 VAL A CA 1
ATOM 1606 C C . VAL A 1 215 ? 29.703 -3.240 29.905 1.00 18.19 214 VAL A C 1
ATOM 1607 O O . VAL A 1 215 ? 30.696 -2.519 29.984 1.00 18.01 214 VAL A O 1
ATOM 1611 N N . PRO A 1 216 ? 28.512 -2.845 30.419 1.00 14.29 215 PRO A N 1
ATOM 1612 C CA . PRO A 1 216 ? 28.429 -1.465 30.927 1.00 16.41 215 PRO A CA 1
ATOM 1613 C C . PRO A 1 216 ? 29.326 -1.214 32.127 1.00 16.85 215 PRO A C 1
ATOM 1614 O O . PRO A 1 216 ? 29.916 -0.132 32.234 1.00 18.06 215 PRO A O 1
ATOM 1618 N N . GLU A 1 217 ? 29.453 -2.191 33.031 1.00 17.21 216 GLU A N 1
ATOM 1619 C CA . GLU A 1 217 ? 30.326 -2.017 34.190 1.00 18.65 216 GLU A CA 1
ATOM 1620 C C . GLU A 1 217 ? 31.788 -1.925 33.774 1.00 16.45 216 GLU A C 1
ATOM 1621 O O . GLU A 1 217 ? 32.543 -1.112 34.320 1.00 19.33 216 GLU A O 1
ATOM 1627 N N . VAL A 1 218 ? 32.206 -2.759 32.818 1.00 18.17 217 VAL A N 1
ATOM 1628 C CA . VAL A 1 218 ? 33.600 -2.769 32.383 1.00 18.04 217 VAL A CA 1
ATOM 1629 C C . VAL A 1 218 ? 33.977 -1.430 31.761 1.00 17.86 217 VAL A C 1
ATOM 1630 O O . VAL A 1 218 ? 35.079 -0.915 31.982 1.00 24.23 217 VAL A O 1
ATOM 1634 N N . ILE A 1 219 ? 33.065 -0.840 30.987 1.00 14.84 218 ILE A N 1
ATOM 1635 C CA . ILE A 1 219 ? 33.338 0.448 30.352 1.00 16.26 218 ILE A CA 1
ATOM 1636 C C . ILE A 1 219 ? 33.561 1.527 31.406 1.00 15.87 218 ILE A C 1
ATOM 1637 O O . ILE A 1 219 ? 34.543 2.276 31.358 1.00 18.88 218 ILE A O 1
ATOM 1642 N N . ILE A 1 220 ? 32.647 1.622 32.373 1.00 16.51 219 ILE A N 1
ATOM 1643 C CA . ILE A 1 220 ? 32.767 2.628 33.422 1.00 18.49 219 ILE A CA 1
ATOM 1644 C C . ILE A 1 220 ? 33.953 2.329 34.333 1.00 18.79 219 ILE A C 1
ATOM 1645 O O . ILE A 1 220 ? 34.614 3.251 34.828 1.00 19.18 219 ILE A O 1
ATOM 1650 N N . ALA A 1 221 ? 34.252 1.049 34.561 1.00 17.38 220 ALA A N 1
ATOM 1651 C CA . ALA A 1 221 ? 35.414 0.691 35.366 1.00 18.29 220 ALA A CA 1
ATOM 1652 C C . ALA A 1 221 ? 36.702 1.200 34.728 1.00 20.82 220 ALA A C 1
ATOM 1653 O O . ALA A 1 221 ? 37.501 1.886 35.377 1.00 21.80 220 ALA A O 1
ATOM 1655 N N . ASN A 1 222 ? 36.915 0.878 33.447 1.00 17.17 221 ASN A N 1
ATOM 1656 C CA . ASN A 1 222 ? 38.123 1.327 32.758 1.00 21.31 221 ASN A CA 1
ATOM 1657 C C . ASN A 1 222 ? 38.170 2.847 32.657 1.00 21.27 221 ASN A C 1
ATOM 1658 O O . ASN A 1 222 ? 39.245 3.451 32.747 1.00 21.29 221 ASN A O 1
ATOM 1663 N N . HIS A 1 223 ? 37.013 3.482 32.462 1.00 22.24 222 HIS A N 1
ATOM 1664 C CA . HIS A 1 223 ? 36.977 4.938 32.397 1.00 20.62 222 HIS A CA 1
ATOM 1665 C C . HIS A 1 223 ? 37.408 5.558 33.719 1.00 19.64 222 HIS A C 1
ATOM 1666 O O . HIS A 1 223 ? 38.065 6.605 33.738 1.00 19.76 222 HIS A O 1
ATOM 1673 N N . SER A 1 224 ? 37.055 4.921 34.836 1.00 17.54 223 SER A N 1
ATOM 1674 C CA . SER A 1 224 ? 37.388 5.445 36.155 1.00 20.70 223 SER A CA 1
ATOM 1675 C C . SER A 1 224 ? 38.843 5.213 36.545 1.00 20.63 223 SER A C 1
ATOM 1676 O O . SER A 1 224 ? 39.286 5.757 37.561 1.00 23.78 223 SER A O 1
ATOM 1679 N N . GLY A 1 225 ? 39.588 4.426 35.778 1.00 23.28 224 GLY A N 1
ATOM 1680 C CA . GLY A 1 225 ? 40.975 4.154 36.081 1.00 21.32 224 GLY A CA 1
ATOM 1681 C C . GLY A 1 225 ? 41.239 2.860 36.816 1.00 25.34 224 GLY A C 1
ATOM 1682 O O . GLY A 1 225 ? 42.292 2.740 37.451 1.00 25.23 224 GLY A O 1
ATOM 1683 N N . MET A 1 226 ? 40.330 1.893 36.745 1.00 21.69 225 MET A N 1
ATOM 1684 C CA . MET A 1 226 ? 40.459 0.633 37.461 1.00 25.72 225 MET A CA 1
ATOM 1685 C C . MET A 1 226 ? 40.863 -0.482 36.505 1.00 28.76 225 MET A C 1
ATOM 1686 O O . MET A 1 226 ? 40.598 -0.421 35.302 1.00 25.79 225 MET A O 1
ATOM 1691 N N . LYS A 1 227 ? 41.509 -1.505 37.051 1.00 25.66 226 LYS A N 1
ATOM 1692 C CA . LYS A 1 227 ? 41.786 -2.718 36.299 1.00 23.11 226 LYS A CA 1
ATOM 1693 C C . LYS A 1 227 ? 40.646 -3.708 36.497 1.00 26.21 226 LYS A C 1
ATOM 1694 O O . LYS A 1 227 ? 39.999 -3.740 37.548 1.00 23.02 226 LYS A O 1
ATOM 1700 N N . VAL A 1 228 ? 40.390 -4.512 35.468 1.00 23.36 227 VAL A N 1
ATOM 1701 C CA . VAL A 1 228 ? 39.204 -5.357 35.417 1.00 28.79 227 VAL A CA 1
ATOM 1702 C C . VAL A 1 228 ? 39.602 -6.785 35.076 1.00 26.05 227 VAL A C 1
ATOM 1703 O O . VAL A 1 228 ? 40.406 -7.013 34.166 1.00 28.62 227 VAL A O 1
ATOM 1707 N N . ILE A 1 229 ? 39.036 -7.747 35.806 1.00 23.55 228 ILE A N 1
ATOM 1708 C CA . ILE A 1 229 ? 39.086 -9.161 35.447 1.00 25.24 228 ILE A CA 1
ATOM 1709 C C . ILE A 1 229 ? 37.653 -9.633 35.263 1.00 27.15 228 ILE A C 1
ATOM 1710 O O . ILE A 1 229 ? 36.795 -9.367 36.113 1.00 30.21 228 ILE A O 1
ATOM 1715 N N . GLY A 1 230 ? 37.395 -10.331 34.161 1.00 25.71 229 GLY A N 1
ATOM 1716 C CA . GLY A 1 230 ? 36.077 -10.873 33.908 1.00 21.40 229 GLY A CA 1
ATOM 1717 C C . GLY A 1 230 ? 36.083 -12.385 33.863 1.00 25.96 229 GLY A C 1
ATOM 1718 O O . GLY A 1 230 ? 36.845 -12.984 33.099 1.00 28.29 229 GLY A O 1
ATOM 1719 N N . VAL A 1 231 ? 35.247 -13.015 34.683 1.00 25.49 230 VAL A N 1
ATOM 1720 C CA . VAL A 1 231 ? 35.116 -14.467 34.718 1.00 28.73 230 VAL A CA 1
ATOM 1721 C C . VAL A 1 231 ? 33.642 -14.795 34.535 1.00 25.36 230 VAL A C 1
ATOM 1722 O O . VAL A 1 231 ? 32.825 -14.531 35.426 1.00 24.91 230 VAL A O 1
ATOM 1726 N N . SER A 1 232 ? 33.303 -15.365 33.384 1.00 25.85 231 SER A N 1
ATOM 1727 C CA . SER A 1 232 ? 31.927 -15.664 33.018 1.00 24.93 231 SER A CA 1
ATOM 1728 C C . SER A 1 232 ? 31.693 -17.166 33.109 1.00 23.67 231 SER A C 1
ATOM 1729 O O . SER A 1 232 ? 32.506 -17.956 32.619 1.00 26.88 231 SER A O 1
ATOM 1732 N N . CYS A 1 233 ? 30.590 -17.556 33.740 1.00 25.62 232 CYS A N 1
ATOM 1733 C CA . CYS A 1 233 ? 30.241 -18.960 33.919 1.00 22.73 232 CYS A CA 1
ATOM 1734 C C . CYS A 1 233 ? 29.292 -19.399 32.813 1.00 23.05 232 CYS A C 1
ATOM 1735 O O . CYS A 1 233 ? 28.240 -18.783 32.609 1.00 28.73 232 CYS A O 1
ATOM 1738 N N . MET A 1 234 ? 29.669 -20.464 32.102 1.00 26.85 233 MET A N 1
ATOM 1739 C CA . MET A 1 234 ? 28.847 -21.032 31.032 1.00 24.97 233 MET A CA 1
ATOM 1740 C C . MET A 1 234 ? 27.713 -21.825 31.670 1.00 24.67 233 MET A C 1
ATOM 1741 O O . MET A 1 234 ? 27.830 -23.024 31.926 1.00 28.82 233 MET A O 1
ATOM 1746 N N . THR A 1 235 ? 26.591 -21.148 31.920 1.00 21.84 234 THR A N 1
ATOM 1747 C CA . THR A 1 235 ? 25.450 -21.790 32.561 1.00 26.75 234 THR A CA 1
ATOM 1748 C C . THR A 1 235 ? 24.585 -22.580 31.590 1.00 27.94 234 THR A C 1
ATOM 1749 O O . THR A 1 235 ? 23.745 -23.369 32.037 1.00 24.89 234 THR A O 1
ATOM 1753 N N . ASN A 1 236 ? 24.773 -22.396 30.287 1.00 26.88 235 ASN A N 1
ATOM 1754 C CA . ASN A 1 236 ? 23.987 -23.090 29.279 1.00 22.67 235 ASN A CA 1
ATOM 1755 C C . ASN A 1 236 ? 24.683 -22.925 27.939 1.00 21.08 235 ASN A C 1
ATOM 1756 O O . ASN A 1 236 ? 25.465 -21.991 27.739 1.00 19.20 235 ASN A O 1
ATOM 1761 N N . MET A 1 237 ? 24.393 -23.844 27.026 1.00 21.84 236 MET A N 1
ATOM 1762 C CA . MET A 1 237 ? 24.745 -23.635 25.631 1.00 23.71 236 MET A CA 1
ATOM 1763 C C . MET A 1 237 ? 23.759 -22.659 25.011 1.00 20.87 236 MET A C 1
ATOM 1764 O O . MET A 1 237 ? 22.553 -22.735 25.260 1.00 21.33 236 MET A O 1
ATOM 1769 N N . ALA A 1 238 ? 24.282 -21.725 24.220 1.00 20.25 237 ALA A N 1
ATOM 1770 C CA . ALA A 1 238 ? 23.464 -20.657 23.668 1.00 23.75 237 ALA A CA 1
ATOM 1771 C C . ALA A 1 238 ? 22.332 -21.228 22.815 1.00 21.28 237 ALA A C 1
ATOM 1772 O O . ALA A 1 238 ? 22.378 -22.372 22.358 1.00 22.44 237 ALA A O 1
ATOM 1774 N N . ALA A 1 239 ? 21.303 -20.407 22.611 1.00 25.29 238 ALA A N 1
ATOM 1775 C CA . ALA A 1 239 ? 20.077 -20.878 21.979 1.00 23.25 238 ALA A CA 1
ATOM 1776 C C . ALA A 1 239 ? 20.338 -21.390 20.569 1.00 22.45 238 ALA A C 1
ATOM 1777 O O . ALA A 1 239 ? 21.118 -20.810 19.809 1.00 22.96 238 ALA A O 1
ATOM 1779 N N . GLY A 1 240 ? 19.673 -22.488 20.221 1.00 27.32 239 GLY A N 1
ATOM 1780 C CA . GLY A 1 240 ? 19.789 -23.080 18.911 1.00 32.79 239 GLY A CA 1
ATOM 1781 C C . GLY A 1 240 ? 20.848 -24.153 18.784 1.00 30.34 239 GLY A C 1
ATOM 1782 O O . GLY A 1 240 ? 20.804 -24.932 17.826 1.00 28.62 239 GLY A O 1
ATOM 1783 N N . ILE A 1 241 ? 21.798 -24.218 19.719 1.00 35.05 240 ILE A N 1
ATOM 1784 C CA . ILE A 1 241 ? 22.855 -25.223 19.636 1.00 34.57 240 ILE A CA 1
ATOM 1785 C C . ILE A 1 241 ? 22.293 -26.609 19.932 1.00 35.23 240 ILE A C 1
ATOM 1786 O O . ILE A 1 241 ? 22.534 -27.566 19.188 1.00 44.03 240 ILE A O 1
ATOM 1791 N N . LEU A 1 242 ? 21.533 -26.736 21.015 1.00 37.82 241 LEU A N 1
ATOM 1792 C CA . LEU A 1 242 ? 20.811 -27.959 21.323 1.00 45.77 241 LEU A CA 1
ATOM 1793 C C . LEU A 1 242 ? 19.348 -27.801 20.913 1.00 47.13 241 LEU A C 1
ATOM 1794 O O . LEU A 1 242 ? 18.909 -26.737 20.470 1.00 48.09 241 LEU A O 1
ATOM 1799 N N . GLU A 1 243 ? 18.583 -28.878 21.063 1.00 54.20 242 GLU A N 1
ATOM 1800 C CA . GLU A 1 243 ? 17.148 -28.847 20.786 1.00 62.46 242 GLU A CA 1
ATOM 1801 C C . GLU A 1 243 ? 16.381 -28.773 22.105 1.00 57.69 242 GLU A C 1
ATOM 1802 O O . GLU A 1 243 ? 15.679 -29.697 22.518 1.00 62.61 242 GLU A O 1
ATOM 1808 N N . GLN A 1 244 ? 16.541 -27.632 22.771 1.00 48.40 243 GLN A N 1
ATOM 1809 C CA . GLN A 1 244 ? 15.955 -27.393 24.080 1.00 43.27 243 GLN A CA 1
ATOM 1810 C C . GLN A 1 244 ? 15.544 -25.935 24.167 1.00 48.19 243 GLN A C 1
ATOM 1811 O O . GLN A 1 244 ? 16.182 -25.076 23.546 1.00 44.30 243 GLN A O 1
ATOM 1817 N N . PRO A 1 245 ? 14.491 -25.620 24.915 1.00 49.13 244 PRO A N 1
ATOM 1818 C CA . PRO A 1 245 ? 14.234 -24.219 25.252 1.00 39.32 244 PRO A CA 1
ATOM 1819 C C . PRO A 1 245 ? 15.219 -23.745 26.306 1.00 38.44 244 PRO A C 1
ATOM 1820 O O . PRO A 1 245 ? 15.740 -24.531 27.101 1.00 38.00 244 PRO A O 1
ATOM 1824 N N . LEU A 1 246 ? 15.487 -22.444 26.298 1.00 35.37 245 LEU A N 1
ATOM 1825 C CA . LEU A 1 246 ? 16.342 -21.847 27.311 1.00 32.71 245 LEU A CA 1
ATOM 1826 C C . LEU A 1 246 ? 15.495 -21.393 28.491 1.00 35.48 245 LEU A C 1
ATOM 1827 O O . LEU A 1 246 ? 14.439 -20.779 28.315 1.00 32.86 245 LEU A O 1
ATOM 1832 N N . ASN A 1 247 ? 15.966 -21.707 29.695 1.00 34.69 246 ASN A N 1
ATOM 1833 C CA . ASN A 1 247 ? 15.185 -21.546 30.912 1.00 31.55 246 ASN A CA 1
ATOM 1834 C C . ASN A 1 247 ? 16.074 -20.965 31.998 1.00 30.88 246 ASN A C 1
ATOM 1835 O O . ASN A 1 247 ? 17.190 -21.449 32.211 1.00 30.36 246 ASN A O 1
ATOM 1840 N N . HIS A 1 248 ? 15.599 -19.923 32.689 1.00 30.70 247 HIS A N 1
ATOM 1841 C CA . HIS A 1 248 ? 16.384 -19.263 33.779 1.00 35.08 247 HIS A CA 1
ATOM 1842 C C . HIS A 1 248 ? 16.644 -20.219 34.955 1.00 28.68 247 HIS A C 1
ATOM 1843 O O . HIS A 1 248 ? 17.636 -20.062 35.650 1.00 27.49 247 HIS A O 1
ATOM 1850 N N . GLU A 1 249 ? 15.796 -21.219 35.132 1.00 29.61 248 GLU A N 1
ATOM 1851 C CA . GLU A 1 249 ? 16.034 -22.237 36.191 1.00 37.46 248 GLU A CA 1
ATOM 1852 C C . GLU A 1 249 ? 17.294 -23.055 35.862 1.00 31.29 248 GLU A C 1
ATOM 1853 O O . GLU A 1 249 ? 17.991 -23.447 36.794 1.00 31.44 248 GLU A O 1
ATOM 1859 N N . GLU A 1 250 ? 17.563 -23.303 34.586 1.00 28.65 249 GLU A N 1
ATOM 1860 C CA . GLU A 1 250 ? 18.803 -24.014 34.195 1.00 32.73 249 GLU A CA 1
ATOM 1861 C C . GLU A 1 250 ? 20.013 -23.147 34.538 1.00 25.99 249 GLU A C 1
ATOM 1862 O O . GLU A 1 250 ? 20.986 -23.686 35.049 1.00 28.98 249 GLU A O 1
ATOM 1868 N N . VAL A 1 251 ? 19.911 -21.850 34.283 1.00 25.17 250 VAL A N 1
ATOM 1869 C CA . VAL A 1 251 ? 21.036 -20.915 34.557 1.00 29.84 250 VAL A CA 1
ATOM 1870 C C . VAL A 1 251 ? 21.362 -20.997 36.050 1.00 35.62 250 VAL A C 1
ATOM 1871 O O . VAL A 1 251 ? 22.536 -21.181 36.401 1.00 34.35 250 VAL A O 1
ATOM 1875 N N . MET A 1 252 ? 20.339 -20.897 36.884 1.00 30.00 251 MET A N 1
ATOM 1876 C CA A MET A 1 252 ? 20.555 -21.001 38.354 0.58 30.00 251 MET A CA 1
ATOM 1877 C CA B MET A 1 252 ? 20.548 -21.005 38.357 0.42 30.00 251 MET A CA 1
ATOM 1878 C C . MET A 1 252 ? 21.160 -22.331 38.896 1.00 30.00 251 MET A C 1
ATOM 1879 O O . MET A 1 252 ? 22.216 -22.570 39.704 1.00 30.00 251 MET A O 1
ATOM 1888 N N . GLU A 1 253 ? 20.654 -23.410 38.304 1.00 29.71 252 GLU A N 1
ATOM 1889 C CA . GLU A 1 253 ? 21.141 -24.750 38.738 1.00 37.29 252 GLU A CA 1
ATOM 1890 C C . GLU A 1 253 ? 22.616 -24.974 38.366 1.00 35.62 252 GLU A C 1
ATOM 1891 O O . GLU A 1 253 ? 23.346 -25.480 39.219 1.00 37.63 252 GLU A O 1
ATOM 1897 N N . THR A 1 254 ? 23.013 -24.646 37.141 1.00 30.69 253 THR A N 1
ATOM 1898 C CA . THR A 1 254 ? 24.424 -24.772 36.697 1.00 32.32 253 THR A CA 1
ATOM 1899 C C . THR A 1 254 ? 25.318 -23.858 37.546 1.00 34.16 253 THR A C 1
ATOM 1900 O O . THR A 1 254 ? 26.377 -24.311 37.967 1.00 34.11 253 THR A O 1
ATOM 1904 N N . SER A 1 255 ? 24.888 -22.623 37.792 1.00 37.64 254 SER A N 1
ATOM 1905 C CA . SER A 1 255 ? 25.638 -21.691 38.672 1.00 34.79 254 SER A CA 1
ATOM 1906 C C . SER A 1 255 ? 25.842 -22.335 40.042 1.00 34.93 254 SER A C 1
ATOM 1907 O O . SER A 1 255 ? 26.941 -22.215 40.586 1.00 37.31 254 SER A O 1
ATOM 1910 N N . ALA A 1 256 ? 24.814 -23.013 40.552 1.00 35.78 255 ALA A N 1
ATOM 1911 C CA . ALA A 1 256 ? 24.906 -23.644 41.886 1.00 38.53 255 ALA A CA 1
ATOM 1912 C C . ALA A 1 256 ? 25.825 -24.872 41.850 1.00 38.72 255 ALA A C 1
ATOM 1913 O O . ALA A 1 256 ? 26.483 -25.124 42.860 1.00 43.22 255 ALA A O 1
ATOM 1915 N N . LYS A 1 257 ? 25.885 -25.592 40.732 1.00 33.96 256 LYS A N 1
ATOM 1916 C CA . LYS A 1 257 ? 26.709 -26.826 40.694 1.00 37.08 256 LYS A CA 1
ATOM 1917 C C . LYS A 1 257 ? 28.192 -26.475 40.592 1.00 37.53 256 LYS A C 1
ATOM 1918 O O . LYS A 1 257 ? 29.005 -27.311 40.975 1.00 44.13 256 LYS A O 1
ATOM 1924 N N . VAL A 1 258 ? 28.527 -25.288 40.105 1.00 33.39 257 VAL A N 1
ATOM 1925 C CA . VAL A 1 258 ? 29.956 -24.943 39.873 1.00 34.83 257 VAL A CA 1
ATOM 1926 C C . VAL A 1 258 ? 30.432 -23.939 40.922 1.00 33.75 257 VAL A C 1
ATOM 1927 O O . VAL A 1 258 ? 31.580 -23.512 40.832 1.00 31.57 257 VAL A O 1
ATOM 1931 N N . ARG A 1 259 ? 29.607 -23.660 41.927 1.00 32.50 258 ARG A N 1
ATOM 1932 C CA . ARG A 1 259 ? 29.967 -22.608 42.916 1.00 40.96 258 ARG A CA 1
ATOM 1933 C C . ARG A 1 259 ? 31.277 -22.967 43.637 1.00 32.57 258 ARG A C 1
ATOM 1934 O O . ARG A 1 259 ? 32.141 -22.103 43.724 1.00 30.01 258 ARG A O 1
ATOM 1942 N N . LYS A 1 260 ? 31.423 -24.206 44.093 1.00 33.24 259 LYS A N 1
ATOM 1943 C CA . LYS A 1 260 ? 32.646 -24.604 44.830 1.00 29.84 259 LYS A CA 1
ATOM 1944 C C . LYS A 1 260 ? 33.898 -24.239 44.028 1.00 32.16 259 LYS A C 1
ATOM 1945 O O . LYS A 1 260 ? 34.741 -23.526 44.564 1.00 32.16 259 LYS A O 1
ATOM 1951 N N . THR A 1 261 ? 34.003 -24.715 42.793 1.00 34.94 260 THR A N 1
ATOM 1952 C CA . THR A 1 261 ? 35.201 -24.458 41.954 1.00 30.62 260 THR A CA 1
ATOM 1953 C C . THR A 1 261 ? 35.351 -22.955 41.689 1.00 32.57 260 THR A C 1
ATOM 1954 O O . THR A 1 261 ? 36.481 -22.466 41.694 1.00 28.78 260 THR A O 1
ATOM 1958 N N . PHE A 1 262 ? 34.239 -22.260 41.482 1.00 32.39 261 PHE A N 1
ATOM 1959 C CA . PHE A 1 262 ? 34.262 -20.807 41.203 1.00 30.47 261 PHE A CA 1
ATOM 1960 C C . PHE A 1 262 ? 34.807 -20.066 42.428 1.00 31.98 261 PHE A C 1
ATOM 1961 O O . PHE A 1 262 ? 35.632 -19.175 42.236 1.00 29.05 261 PHE A O 1
ATOM 1969 N N . ILE A 1 263 ? 34.400 -20.478 43.632 1.00 35.02 262 ILE A N 1
ATOM 1970 C CA . ILE A 1 263 ? 34.863 -19.822 44.893 1.00 34.39 262 ILE A CA 1
ATOM 1971 C C . ILE A 1 263 ? 36.371 -20.032 45.042 1.00 27.73 262 ILE A C 1
ATOM 1972 O O . ILE A 1 263 ? 37.058 -19.048 45.268 1.00 30.40 262 ILE A O 1
ATOM 1977 N N . GLU A 1 264 ? 36.852 -21.243 44.791 1.00 26.71 263 GLU A N 1
ATOM 1978 C CA . GLU A 1 264 ? 38.299 -21.554 44.957 1.00 34.55 263 GLU A CA 1
ATOM 1979 C C . GLU A 1 264 ? 39.151 -20.713 44.000 1.00 31.25 263 GLU A C 1
ATOM 1980 O O . GLU A 1 264 ? 40.168 -20.196 44.453 1.00 36.23 263 GLU A O 1
ATOM 1986 N N . LEU A 1 265 ? 38.731 -20.567 42.746 1.00 32.47 264 LEU A N 1
ATOM 1987 C CA . LEU A 1 265 ? 39.460 -19.719 41.767 1.00 33.21 264 LEU A CA 1
ATOM 1988 C C . LEU A 1 265 ? 39.512 -18.278 42.267 1.00 34.33 264 LEU A C 1
ATOM 1989 O O . LEU A 1 265 ? 40.624 -17.771 42.439 1.00 33.66 264 LEU A O 1
ATOM 1994 N N . MET A 1 266 ? 38.351 -17.677 42.512 1.00 33.34 265 MET A N 1
ATOM 1995 C CA . MET A 1 266 ? 38.274 -16.256 42.939 1.00 33.62 265 MET A CA 1
ATOM 1996 C C . MET A 1 266 ? 38.961 -16.039 44.293 1.00 34.21 265 MET A C 1
ATOM 1997 O O . MET A 1 266 ? 39.563 -14.981 44.476 1.00 31.69 265 MET A O 1
ATOM 2002 N N . THR A 1 267 ? 38.867 -17.012 45.196 1.00 34.05 266 THR A N 1
ATOM 2003 C CA . THR A 1 267 ? 39.452 -16.851 46.546 1.00 29.46 266 THR A CA 1
ATOM 2004 C C . THR A 1 267 ? 40.961 -16.692 46.384 1.00 27.89 266 THR A C 1
ATOM 2005 O O . THR A 1 267 ? 41.523 -15.766 46.970 1.00 27.55 266 THR A O 1
ATOM 2009 N N . ASN A 1 268 ? 41.555 -17.537 45.555 1.00 32.09 267 ASN A N 1
ATOM 2010 C CA . ASN A 1 268 ? 43.016 -17.491 45.302 1.00 31.84 267 ASN A CA 1
ATOM 2011 C C . ASN A 1 268 ? 43.364 -16.237 44.485 1.00 33.60 267 ASN A C 1
ATOM 2012 O O . ASN A 1 268 ? 44.352 -15.585 44.805 1.00 34.97 267 ASN A O 1
ATOM 2017 N N . ILE A 1 269 ? 42.556 -15.907 43.485 1.00 32.31 268 ILE A N 1
ATOM 2018 C CA . ILE A 1 269 ? 42.773 -14.678 42.676 1.00 29.16 268 ILE A CA 1
ATOM 2019 C C . ILE A 1 269 ? 42.888 -13.477 43.611 1.00 34.28 268 ILE A C 1
ATOM 2020 O O . ILE A 1 269 ? 43.894 -12.777 43.528 1.00 31.81 268 ILE A O 1
ATOM 2025 N N . ILE A 1 270 ? 41.918 -13.299 44.505 1.00 36.04 269 ILE A N 1
ATOM 2026 C CA . ILE A 1 270 ? 41.882 -12.074 45.354 1.00 33.54 269 ILE A CA 1
ATOM 2027 C C . ILE A 1 270 ? 43.098 -12.054 46.282 1.00 35.42 269 ILE A C 1
ATOM 2028 O O . ILE A 1 270 ? 43.637 -10.963 46.495 1.00 37.80 269 ILE A O 1
ATOM 2033 N N . LYS A 1 271 ? 43.540 -13.222 46.741 1.00 30.97 270 LYS A N 1
ATOM 2034 C CA . LYS A 1 271 ? 44.740 -13.302 47.609 1.00 34.81 270 LYS A CA 1
ATOM 2035 C C . LYS A 1 271 ? 46.000 -12.903 46.841 1.00 31.78 270 LYS A C 1
ATOM 2036 O O . LYS A 1 271 ? 46.792 -12.142 47.384 1.00 32.18 270 LYS A O 1
ATOM 2042 N N . GLU A 1 272 ? 46.128 -13.345 45.599 1.00 36.75 271 GLU A N 1
ATOM 2043 C CA . GLU A 1 272 ? 47.381 -13.121 44.832 1.00 36.15 271 GLU A CA 1
ATOM 2044 C C . GLU A 1 272 ? 47.353 -11.822 44.022 1.00 39.17 271 GLU A C 1
ATOM 2045 O O . GLU A 1 272 ? 48.403 -11.442 43.501 1.00 39.97 271 GLU A O 1
ATOM 2051 N N . ILE A 1 273 ? 46.193 -11.174 43.929 1.00 44.13 272 ILE A N 1
ATOM 2052 C CA . ILE A 1 273 ? 46.086 -9.891 43.180 1.00 42.91 272 ILE A CA 1
ATOM 2053 C C . ILE A 1 273 ? 46.981 -8.890 43.909 1.00 48.10 272 ILE A C 1
ATOM 2054 O O . ILE A 1 273 ? 47.019 -8.898 45.128 1.00 47.61 272 ILE A O 1
ATOM 2060 N N . MET B 1 2 ? -2.244 4.956 36.050 1.00 101.74 1 MET B N 1
ATOM 2061 C CA . MET B 1 2 ? -2.462 3.564 35.589 1.00 89.40 1 MET B CA 1
ATOM 2062 C C . MET B 1 2 ? -1.140 3.047 35.036 1.00 84.97 1 MET B C 1
ATOM 2063 O O . MET B 1 2 ? -0.616 3.642 34.078 1.00 91.97 1 MET B O 1
ATOM 2068 N N . ASP B 1 3 ? -0.617 1.998 35.642 1.00 62.05 2 ASP B N 1
ATOM 2069 C CA . ASP B 1 3 ? 0.626 1.391 35.120 1.00 60.81 2 ASP B CA 1
ATOM 2070 C C . ASP B 1 3 ? 0.361 0.849 33.713 1.00 50.52 2 ASP B C 1
ATOM 2071 O O . ASP B 1 3 ? -0.804 0.639 33.366 1.00 52.12 2 ASP B O 1
ATOM 2076 N N . LEU B 1 4 ? 1.419 0.639 32.941 1.00 46.49 3 LEU B N 1
ATOM 2077 C CA . LEU B 1 4 ? 1.227 0.025 31.632 1.00 48.65 3 LEU B CA 1
ATOM 2078 C C . LEU B 1 4 ? 0.346 -1.217 31.724 1.00 47.53 3 LEU B C 1
ATOM 2079 O O . LEU B 1 4 ? -0.430 -1.497 30.802 1.00 44.17 3 LEU B O 1
ATOM 2084 N N . SER B 1 5 ? 0.428 -1.951 32.837 1.00 48.16 4 SER B N 1
ATOM 2085 C CA . SER B 1 5 ? -0.389 -3.150 33.010 1.00 42.95 4 SER B CA 1
ATOM 2086 C C . SER B 1 5 ? -1.874 -2.810 33.043 1.00 47.51 4 SER B C 1
ATOM 2087 O O . SER B 1 5 ? -2.688 -3.462 32.378 1.00 41.25 4 SER B O 1
ATOM 2090 N N . ASN B 1 6 ? -2.248 -1.791 33.822 1.00 49.01 5 ASN B N 1
ATOM 2091 C CA . ASN B 1 6 ? -3.652 -1.403 33.906 1.00 50.18 5 ASN B CA 1
ATOM 2092 C C . ASN B 1 6 ? -4.139 -0.793 32.596 1.00 47.37 5 ASN B C 1
ATOM 2093 O O . ASN B 1 6 ? -5.287 -1.014 32.193 1.00 51.03 5 ASN B O 1
ATOM 2098 N N . LYS B 1 7 ? -3.283 -0.023 31.919 1.00 46.92 6 LYS B N 1
ATOM 2099 C CA . LYS B 1 7 ? -3.684 0.604 30.663 1.00 44.44 6 LYS B CA 1
ATOM 2100 C C . LYS B 1 7 ? -4.034 -0.440 29.611 1.00 46.86 6 LYS B C 1
ATOM 2101 O O . LYS B 1 7 ? -5.002 -0.273 28.859 1.00 45.21 6 LYS B O 1
ATOM 2107 N N . ILE B 1 8 ? -3.259 -1.525 29.543 1.00 41.57 7 ILE B N 1
ATOM 2108 C CA . ILE B 1 8 ? -3.597 -2.620 28.637 1.00 41.31 7 ILE B CA 1
ATOM 2109 C C . ILE B 1 8 ? -4.950 -3.211 29.003 1.00 45.32 7 ILE B C 1
ATOM 2110 O O . ILE B 1 8 ? -5.797 -3.455 28.135 1.00 41.75 7 ILE B O 1
ATOM 2115 N N . LYS B 1 9 ? -5.175 -3.446 30.298 1.00 43.13 8 LYS B N 1
ATOM 2116 C CA . LYS B 1 9 ? -6.414 -4.074 30.739 1.00 43.21 8 LYS B CA 1
ATOM 2117 C C . LYS B 1 9 ? -7.619 -3.170 30.514 1.00 48.26 8 LYS B C 1
ATOM 2118 O O . LYS B 1 9 ? -8.711 -3.663 30.210 1.00 44.16 8 LYS B O 1
ATOM 2124 N N . ALA B 1 10 ? -7.446 -1.854 30.658 1.00 50.51 9 ALA B N 1
ATOM 2125 C CA . ALA B 1 10 ? -8.552 -0.934 30.407 1.00 44.43 9 ALA B CA 1
ATOM 2126 C C . ALA B 1 10 ? -8.974 -0.969 28.944 1.00 49.80 9 ALA B C 1
ATOM 2127 O O . ALA B 1 10 ? -10.168 -0.881 28.633 1.00 51.75 9 ALA B O 1
ATOM 2129 N N . ALA B 1 11 ? -8.008 -1.099 28.033 1.00 40.29 10 ALA B N 1
ATOM 2130 C CA . ALA B 1 11 ? -8.342 -1.205 26.617 1.00 47.39 10 ALA B CA 1
ATOM 2131 C C . ALA B 1 11 ? -9.041 -2.524 26.314 1.00 46.76 10 ALA B C 1
ATOM 2132 O O . ALA B 1 11 ? -9.951 -2.573 25.479 1.00 45.18 10 ALA B O 1
ATOM 2134 N N . ALA B 1 12 ? -8.633 -3.603 26.986 1.00 39.15 11 ALA B N 1
ATOM 2135 C CA . ALA B 1 12 ? -9.231 -4.908 26.722 1.00 44.64 11 ALA B CA 1
ATOM 2136 C C . ALA B 1 12 ? -10.659 -4.975 27.246 1.00 47.12 11 ALA B C 1
ATOM 2137 O O . ALA B 1 12 ? -11.562 -5.461 26.555 1.00 48.21 11 ALA B O 1
ATOM 2139 N N . GLU B 1 13 ? -10.882 -4.490 28.470 1.00 49.26 12 GLU B N 1
ATOM 2140 C CA . GLU B 1 13 ? -12.226 -4.504 29.037 1.00 51.23 12 GLU B CA 1
ATOM 2141 C C . GLU B 1 13 ? -13.171 -3.600 28.258 1.00 45.61 12 GLU B C 1
ATOM 2142 O O . GLU B 1 13 ? -14.386 -3.832 28.253 1.00 46.64 12 GLU B O 1
ATOM 2148 N N . TYR B 1 14 ? -12.637 -2.570 27.598 1.00 49.81 13 TYR B N 1
ATOM 2149 C CA . TYR B 1 14 ? -13.460 -1.742 26.723 1.00 47.00 13 TYR B CA 1
ATOM 2150 C C . TYR B 1 14 ? -13.938 -2.538 25.515 1.00 48.74 13 TYR B C 1
ATOM 2151 O O . TYR B 1 14 ? -15.133 -2.545 25.194 1.00 49.95 13 TYR B O 1
ATOM 2160 N N . ILE B 1 15 ? -13.015 -3.224 24.837 1.00 47.24 14 ILE B N 1
ATOM 2161 C CA . ILE B 1 15 ? -13.381 -4.017 23.668 1.00 47.75 14 ILE B CA 1
ATOM 2162 C C . ILE B 1 15 ? -14.273 -5.186 24.069 1.00 45.11 14 ILE B C 1
ATOM 2163 O O . ILE B 1 15 ? -15.265 -5.485 23.395 1.00 47.52 14 ILE B O 1
ATOM 2168 N N . LYS B 1 16 ? -13.940 -5.860 25.174 1.00 44.84 15 LYS B N 1
ATOM 2169 C CA . LYS B 1 16 ? -14.702 -7.037 25.582 1.00 50.42 15 LYS B CA 1
ATOM 2170 C C . LYS B 1 16 ? -16.141 -6.675 25.931 1.00 55.94 15 LYS B C 1
ATOM 2171 O O . LYS B 1 16 ? -17.070 -7.439 25.642 1.00 49.89 15 LYS B O 1
ATOM 2177 N N . GLY B 1 17 ? -16.346 -5.511 26.549 1.00 53.31 16 GLY B N 1
ATOM 2178 C CA . GLY B 1 17 ? -17.686 -5.059 26.880 1.00 53.73 16 GLY B CA 1
ATOM 2179 C C . GLY B 1 17 ? -18.517 -4.626 25.690 1.00 54.37 16 GLY B C 1
ATOM 2180 O O . GLY B 1 17 ? -19.716 -4.373 25.855 1.00 53.39 16 GLY B O 1
ATOM 2181 N N . LYS B 1 18 ? -17.914 -4.534 24.503 1.00 52.50 17 LYS B N 1
ATOM 2182 C CA . LYS B 1 18 ? -18.620 -4.148 23.287 1.00 50.94 17 LYS B CA 1
ATOM 2183 C C . LYS B 1 18 ? -18.410 -5.175 22.181 1.00 55.12 17 LYS B C 1
ATOM 2184 O O . LYS B 1 18 ? -18.507 -4.849 20.995 1.00 52.62 17 LYS B O 1
ATOM 2190 N N . SER B 1 19 ? -18.125 -6.422 22.550 1.00 53.82 18 SER B N 1
ATOM 2191 C CA . SER B 1 19 ? -17.833 -7.472 21.584 1.00 41.84 18 SER B CA 1
ATOM 2192 C C . SER B 1 19 ? -18.591 -8.741 21.942 1.00 47.36 18 SER B C 1
ATOM 2193 O O . SER B 1 19 ? -18.631 -9.138 23.110 1.00 48.49 18 SER B O 1
ATOM 2196 N N . LYS B 1 20 ? -19.191 -9.378 20.935 1.00 49.71 19 LYS B N 1
ATOM 2197 C CA . LYS B 1 20 ? -19.819 -10.680 21.125 1.00 43.20 19 LYS B CA 1
ATOM 2198 C C . LYS B 1 20 ? -18.851 -11.826 20.907 1.00 47.06 19 LYS B C 1
ATOM 2199 O O . LYS B 1 20 ? -19.264 -12.984 21.020 1.00 45.90 19 LYS B O 1
ATOM 2205 N N . TYR B 1 21 ? -17.604 -11.538 20.543 1.00 42.77 20 TYR B N 1
ATOM 2206 C CA . TYR B 1 21 ? -16.674 -12.540 20.044 1.00 45.92 20 TYR B CA 1
ATOM 2207 C C . TYR B 1 21 ? -15.607 -12.888 21.073 1.00 49.46 20 TYR B C 1
ATOM 2208 O O . TYR B 1 21 ? -15.184 -12.048 21.872 1.00 49.66 20 TYR B O 1
ATOM 2217 N N . ASN B 1 22 ? -15.172 -14.148 21.031 1.00 45.73 21 ASN B N 1
ATOM 2218 C CA . ASN B 1 22 ? -13.991 -14.620 21.741 1.00 49.82 21 ASN B CA 1
ATOM 2219 C C . ASN B 1 22 ? -12.931 -14.964 20.702 1.00 47.43 21 ASN B C 1
ATOM 2220 O O . ASN B 1 22 ? -12.727 -16.146 20.392 1.00 47.30 21 ASN B O 1
ATOM 2225 N N . PRO B 1 23 ? -12.249 -13.968 20.134 1.00 44.79 22 PRO B N 1
ATOM 2226 C CA . PRO B 1 23 ? -11.348 -14.240 19.005 1.00 39.69 22 PRO B CA 1
ATOM 2227 C C . PRO B 1 23 ? -10.153 -15.074 19.441 1.00 41.11 22 PRO B C 1
ATOM 2228 O O . PRO B 1 23 ? -9.520 -14.794 20.463 1.00 36.47 22 PRO B O 1
ATOM 2232 N N . THR B 1 24 ? -9.850 -16.108 18.656 1.00 34.84 23 THR B N 1
ATOM 2233 C CA . THR B 1 24 ? -8.741 -17.001 18.959 1.00 39.27 23 THR B CA 1
ATOM 2234 C C . THR B 1 24 ? -7.519 -16.765 18.085 1.00 36.65 23 THR B C 1
ATOM 2235 O O . THR B 1 24 ? -6.434 -17.248 18.426 1.00 35.93 23 THR B O 1
ATOM 2239 N N . ILE B 1 25 ? -7.663 -16.042 16.977 1.00 36.22 24 ILE B N 1
ATOM 2240 C CA . ILE B 1 25 ? -6.577 -15.816 16.031 1.00 38.22 24 ILE B CA 1
ATOM 2241 C C . ILE B 1 25 ? -6.402 -14.316 15.842 1.00 37.01 24 ILE B C 1
ATOM 2242 O O . ILE B 1 25 ? -7.370 -13.601 15.560 1.00 33.64 24 ILE B O 1
ATOM 2247 N N . GLY B 1 26 ? -5.171 -13.844 16.006 1.00 39.51 25 GLY B N 1
ATOM 2248 C CA . GLY B 1 26 ? -4.834 -12.455 15.770 1.00 31.16 25 GLY B CA 1
ATOM 2249 C C . GLY B 1 26 ? -4.215 -12.281 14.397 1.00 35.15 25 GLY B C 1
ATOM 2250 O O . GLY B 1 26 ? -3.548 -13.176 13.882 1.00 31.32 25 GLY B O 1
ATOM 2251 N N . LEU B 1 27 ? -4.444 -11.114 13.803 1.00 31.75 26 LEU B N 1
ATOM 2252 C CA . LEU B 1 27 ? -3.980 -10.837 12.448 1.00 33.52 26 LEU B CA 1
ATOM 2253 C C . LEU B 1 27 ? -3.345 -9.455 12.425 1.00 36.28 26 LEU B C 1
ATOM 2254 O O . LEU B 1 27 ? -4.033 -8.451 12.630 1.00 39.80 26 LEU B O 1
ATOM 2259 N N . ILE B 1 28 ? -2.038 -9.403 12.180 1.00 33.72 27 ILE B N 1
ATOM 2260 C CA . ILE B 1 28 ? -1.367 -8.143 11.886 1.00 40.04 27 ILE B CA 1
ATOM 2261 C C . ILE B 1 28 ? -0.973 -8.157 10.416 1.00 46.52 27 ILE B C 1
ATOM 2262 O O . ILE B 1 28 ? 0.111 -8.629 10.053 1.00 43.72 27 ILE B O 1
ATOM 2267 N N . LEU B 1 29 ? -1.855 -7.647 9.560 1.00 43.81 28 LEU B N 1
ATOM 2268 C CA . LEU B 1 29 ? -1.670 -7.715 8.116 1.00 48.12 28 LEU B CA 1
ATOM 2269 C C . LEU B 1 29 ? -0.884 -6.501 7.635 1.00 51.50 28 LEU B C 1
ATOM 2270 O O . LEU B 1 29 ? -1.218 -5.362 7.977 1.00 55.51 28 LEU B O 1
ATOM 2275 N N . GLY B 1 30 ? 0.154 -6.746 6.838 1.00 49.14 29 GLY B N 1
ATOM 2276 C CA . GLY B 1 30 ? 1.058 -5.680 6.456 1.00 54.65 29 GLY B CA 1
ATOM 2277 C C . GLY B 1 30 ? 1.224 -5.451 4.967 1.00 68.33 29 GLY B C 1
ATOM 2278 O O . GLY B 1 30 ? 1.148 -4.310 4.502 1.00 78.07 29 GLY B O 1
ATOM 2279 N N . SER B 1 31 ? 1.449 -6.524 4.206 1.00 76.36 30 SER B N 1
ATOM 2280 C CA . SER B 1 31 ? 1.818 -6.413 2.794 1.00 78.86 30 SER B CA 1
ATOM 2281 C C . SER B 1 31 ? 0.585 -6.185 1.9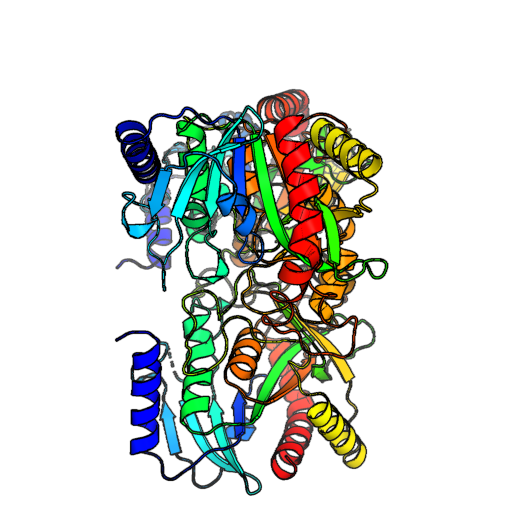15 1.00 80.73 30 SER B C 1
ATOM 2282 O O . SER B 1 31 ? 0.294 -6.935 0.984 1.00 80.33 30 SER B O 1
ATOM 2285 N N . GLY B 1 32 ? -0.136 -5.108 2.219 1.00 68.26 31 GLY B N 1
ATOM 2286 C CA . GLY B 1 32 ? -1.353 -4.807 1.487 1.00 62.31 31 GLY B CA 1
ATOM 2287 C C . GLY B 1 32 ? -2.426 -5.860 1.618 1.00 64.67 31 GLY B C 1
ATOM 2288 O O . GLY B 1 32 ? -3.326 -5.926 0.778 1.00 66.45 31 GLY B O 1
ATOM 2289 N N . LEU B 1 33 ? -2.348 -6.700 2.651 1.00 62.68 32 LEU B N 1
ATOM 2290 C CA . LEU B 1 33 ? -3.320 -7.755 2.885 1.00 55.82 32 LEU B CA 1
ATOM 2291 C C . LEU B 1 33 ? -4.499 -7.287 3.726 1.00 60.73 32 LEU B C 1
ATOM 2292 O O . LEU B 1 33 ? -5.197 -8.121 4.313 1.00 62.50 32 LEU B O 1
ATOM 2297 N N . GLY B 1 34 ? -4.732 -5.975 3.801 1.00 67.23 33 GLY B N 1
ATOM 2298 C CA . GLY B 1 34 ? -5.911 -5.471 4.482 1.00 66.17 33 GLY B CA 1
ATOM 2299 C C . GLY B 1 34 ? -7.208 -5.969 3.884 1.00 62.35 33 GLY B C 1
ATOM 2300 O O . GLY B 1 34 ? -8.235 -5.978 4.570 1.00 71.08 33 GLY B O 1
ATOM 2301 N N . ALA B 1 35 ? -7.182 -6.394 2.618 1.00 55.01 34 ALA B N 1
ATOM 2302 C CA . ALA B 1 35 ? -8.366 -6.980 2.002 1.00 57.88 34 ALA B CA 1
ATOM 2303 C C . ALA B 1 35 ? -8.836 -8.214 2.759 1.00 54.77 34 ALA B C 1
ATOM 2304 O O . ALA B 1 35 ? -10.022 -8.558 2.708 1.00 56.30 34 ALA B O 1
ATOM 2306 N N . ILE B 1 36 ? -7.925 -8.894 3.461 1.00 51.53 35 ILE B N 1
ATOM 2307 C CA . ILE B 1 36 ? -8.319 -10.022 4.301 1.00 50.11 35 ILE B CA 1
ATOM 2308 C C . ILE B 1 36 ? -9.238 -9.552 5.420 1.00 48.09 35 ILE B C 1
ATOM 2309 O O . ILE B 1 36 ? -10.240 -10.204 5.738 1.00 52.04 35 ILE B O 1
ATOM 2314 N N . ALA B 1 37 ? -8.914 -8.411 6.033 1.00 49.31 36 ALA B N 1
ATOM 2315 C CA . ALA B 1 37 ? -9.748 -7.887 7.109 1.00 47.92 36 ALA B CA 1
ATOM 2316 C C . ALA B 1 37 ? -11.129 -7.495 6.598 1.00 44.75 36 ALA B C 1
ATOM 2317 O O . ALA B 1 37 ? -12.134 -7.712 7.285 1.00 48.51 36 ALA B O 1
ATOM 2319 N N . ASP B 1 38 ? -11.201 -6.929 5.392 1.00 47.89 37 ASP B N 1
ATOM 2320 C CA . ASP B 1 38 ? -12.473 -6.497 4.821 1.00 52.49 37 ASP B CA 1
ATOM 2321 C C . ASP B 1 38 ? -13.341 -7.657 4.351 1.00 46.40 37 ASP B C 1
ATOM 2322 O O . ASP B 1 38 ? -14.441 -7.414 3.843 1.00 50.06 37 ASP B O 1
ATOM 2327 N N . GLN B 1 39 ? -12.881 -8.899 4.498 1.00 49.16 38 GLN B N 1
ATOM 2328 C CA . GLN B 1 39 ? -13.687 -10.078 4.210 1.00 51.96 38 GLN B CA 1
ATOM 2329 C C . GLN B 1 39 ? -14.126 -10.798 5.478 1.00 47.78 38 GLN B C 1
ATOM 2330 O O . GLN B 1 39 ? -14.662 -11.909 5.399 1.00 41.28 38 GLN B O 1
ATOM 2336 N N . ILE B 1 40 ? -13.909 -10.190 6.645 1.00 48.13 39 ILE B N 1
ATOM 2337 C CA . ILE B 1 40 ? -14.358 -10.774 7.902 1.00 45.44 39 ILE B CA 1
ATOM 2338 C C . ILE B 1 40 ? -15.866 -10.598 8.034 1.00 45.75 39 ILE B C 1
ATOM 2339 O O . ILE B 1 40 ? -16.413 -9.520 7.765 1.00 41.33 39 ILE B O 1
ATOM 2344 N N . GLU B 1 41 ? -16.549 -11.663 8.447 1.00 42.34 40 GLU B N 1
ATOM 2345 C CA . GLU B 1 41 ? -18.005 -11.692 8.469 1.00 50.25 40 GLU B CA 1
ATOM 2346 C C . GLU B 1 41 ? -18.553 -11.232 9.815 1.00 48.20 40 GLU B C 1
ATOM 2347 O O . GLU B 1 41 ? -17.974 -11.507 10.870 1.00 44.84 40 GLU B O 1
ATOM 2353 N N . ASP B 1 42 ? -19.696 -10.541 9.763 1.00 51.73 41 ASP B N 1
ATOM 2354 C CA . ASP B 1 42 ? -20.385 -10.035 10.953 1.00 51.18 41 ASP B CA 1
ATOM 2355 C C . ASP B 1 42 ? -19.421 -9.263 11.851 1.00 45.05 41 ASP B C 1
ATOM 2356 O O . ASP B 1 42 ? -19.294 -9.525 13.049 1.00 43.38 41 ASP B O 1
ATOM 2361 N N . ALA B 1 43 ? -18.740 -8.291 11.252 1.00 46.85 42 ALA B N 1
ATOM 2362 C CA . ALA B 1 43 ? -17.589 -7.669 11.884 1.00 44.37 42 ALA B CA 1
ATOM 2363 C C . ALA B 1 43 ? -17.995 -6.599 12.891 1.00 43.28 42 ALA B C 1
ATOM 2364 O O . ALA B 1 43 ? -19.003 -5.906 12.728 1.00 48.84 42 ALA B O 1
ATOM 2366 N N . GLU B 1 44 ? -17.191 -6.483 13.946 1.00 39.60 43 GLU B N 1
ATOM 2367 C CA . GLU B 1 44 ? -17.220 -5.353 14.863 1.00 44.25 43 GLU B CA 1
ATOM 2368 C C . GLU B 1 44 ? -15.994 -4.490 14.609 1.00 44.74 43 GLU B C 1
ATOM 2369 O O . GLU B 1 44 ? -14.896 -5.009 14.383 1.00 43.68 43 GLU B O 1
ATOM 2375 N N . TYR B 1 45 ? -16.175 -3.175 14.659 1.00 41.62 44 TYR B N 1
ATOM 2376 C CA . TYR B 1 45 ? -15.114 -2.234 14.334 1.00 43.54 44 TYR B CA 1
ATOM 2377 C C . TYR B 1 45 ? -14.787 -1.383 15.552 1.00 49.01 44 TYR B C 1
ATOM 2378 O O . TYR B 1 45 ? -15.688 -0.820 16.185 1.00 45.62 44 TYR B O 1
ATOM 2387 N N . PHE B 1 46 ? -13.498 -1.302 15.878 1.00 42.34 45 PHE B N 1
ATOM 2388 C CA . PHE B 1 46 ? -13.002 -0.497 16.993 1.00 46.01 45 PHE B CA 1
ATOM 2389 C C . PHE B 1 46 ? -11.842 0.355 16.495 1.00 48.54 45 PHE B C 1
ATOM 2390 O O . PHE B 1 46 ? -10.694 -0.122 16.452 1.00 44.37 45 PHE B O 1
ATOM 2398 N N . PRO B 1 47 ? -12.091 1.604 16.106 1.00 48.04 46 PRO B N 1
ATOM 2399 C CA . PRO B 1 47 ? -10.986 2.473 15.687 1.00 49.47 46 PRO B CA 1
ATOM 2400 C C . PRO B 1 47 ? -10.060 2.796 16.850 1.00 51.31 46 PRO B C 1
ATOM 2401 O O . PRO B 1 47 ? -10.470 2.835 18.013 1.00 50.94 46 PRO B O 1
ATOM 2405 N N . TYR B 1 48 ? -8.788 3.034 16.515 1.00 46.37 47 TYR B N 1
ATOM 2406 C CA . TYR B 1 48 ? -7.756 3.148 17.542 1.00 45.74 47 TYR B CA 1
ATOM 2407 C C . TYR B 1 48 ? -7.996 4.344 18.457 1.00 53.15 47 TYR B C 1
ATOM 2408 O O . TYR B 1 48 ? -7.723 4.275 19.661 1.00 47.12 47 TYR B O 1
ATOM 2417 N N . ASN B 1 49 ? -8.505 5.450 17.909 1.00 51.41 48 ASN B N 1
ATOM 2418 C CA . ASN B 1 49 ? -8.677 6.654 18.715 1.00 53.61 48 ASN B CA 1
ATOM 2419 C C . ASN B 1 49 ? -9.810 6.537 19.729 1.00 56.12 48 ASN B C 1
ATOM 2420 O O . ASN B 1 49 ? -9.907 7.389 20.619 1.00 52.15 48 ASN B O 1
ATOM 2425 N N . GLU B 1 50 ? -10.656 5.511 19.626 1.00 52.89 49 GLU B N 1
ATOM 2426 C CA . GLU B 1 50 ? -11.743 5.307 20.573 1.00 51.54 49 GLU B CA 1
ATOM 2427 C C . GLU B 1 50 ? -11.410 4.300 21.666 1.00 49.74 49 GLU B C 1
ATOM 2428 O O . GLU B 1 50 ? -12.184 4.173 22.621 1.00 53.10 49 GLU B O 1
ATOM 2434 N N . ILE B 1 51 ? -10.293 3.588 21.555 1.00 48.39 50 ILE B N 1
ATOM 2435 C CA . ILE B 1 51 ? -9.894 2.610 22.566 1.00 47.82 50 ILE B CA 1
ATOM 2436 C C . ILE B 1 51 ? -9.016 3.305 23.600 1.00 44.11 50 ILE B C 1
ATOM 2437 O O . ILE B 1 51 ? -8.074 4.020 23.229 1.00 51.33 50 ILE B O 1
ATOM 2442 N N . PRO B 1 52 ? -9.288 3.138 24.894 1.00 46.12 51 PRO B N 1
ATOM 2443 C CA . PRO B 1 52 ? -8.468 3.808 25.911 1.00 44.27 51 PRO B CA 1
ATOM 2444 C C . PRO B 1 52 ? -7.019 3.344 25.866 1.00 45.87 51 PRO B C 1
ATOM 2445 O O . PRO B 1 52 ? -6.729 2.165 25.652 1.00 46.96 51 PRO B O 1
ATOM 2449 N N . ASN B 1 53 ? -6.106 4.297 26.062 1.00 45.84 52 ASN B N 1
ATOM 2450 C CA . ASN B 1 53 ? -4.665 4.081 26.185 1.00 42.60 52 ASN B CA 1
ATOM 2451 C C . ASN B 1 53 ? -4.017 3.535 24.918 1.00 49.26 52 ASN B C 1
ATOM 2452 O O . ASN B 1 53 ? -2.863 3.090 24.969 1.00 40.58 52 ASN B O 1
ATOM 2457 N N . PHE B 1 54 ? -4.714 3.555 23.782 1.00 53.87 53 PHE B N 1
ATOM 2458 C CA . PHE B 1 54 ? -4.097 3.102 22.547 1.00 47.96 53 PHE B CA 1
ATOM 2459 C C . PHE B 1 54 ? -3.140 4.164 22.006 1.00 58.93 53 PHE B C 1
ATOM 2460 O O . PHE B 1 54 ? -3.284 5.351 22.309 1.00 59.99 53 PHE B O 1
ATOM 2468 N N . PRO B 1 55 ? -2.143 3.761 21.216 1.00 58.66 54 PRO B N 1
ATOM 2469 C CA . PRO B 1 55 ? -1.245 4.755 20.612 1.00 57.23 54 PRO B CA 1
ATOM 2470 C C . PRO B 1 55 ? -1.996 5.648 19.635 1.00 64.98 54 PRO B C 1
ATOM 2471 O O . PRO B 1 55 ? -2.850 5.191 18.872 1.00 55.54 54 PRO B O 1
ATOM 2475 N N . VAL B 1 56 ? -1.661 6.935 19.662 1.00 77.16 55 VAL B N 1
ATOM 2476 C CA . VAL B 1 56 ? -2.433 7.968 18.982 1.00 79.72 55 VAL B CA 1
ATOM 2477 C C . VAL B 1 56 ? -1.894 8.186 17.575 1.00 80.37 55 VAL B C 1
ATOM 2478 O O . VAL B 1 56 ? -0.691 8.067 17.318 1.00 68.44 55 VAL B O 1
ATOM 2482 N N . SER B 1 57 ? -2.805 8.516 16.660 1.00 75.25 56 SER B N 1
ATOM 2483 C CA . SER B 1 57 ? -2.489 8.888 15.279 1.00 62.86 56 SER B CA 1
ATOM 2484 C C . SER B 1 57 ? -1.597 7.869 14.577 1.00 60.06 56 SER B C 1
ATOM 2485 O O . SER B 1 57 ? -2.036 7.172 13.663 1.00 63.49 56 SER B O 1
ATOM 2488 N N . ALA B 1 63 ? -7.765 6.913 12.064 1.00 55.99 62 ALA B N 1
ATOM 2489 C CA . ALA B 1 63 ? -7.092 6.167 11.008 1.00 54.08 62 ALA B CA 1
ATOM 2490 C C . ALA B 1 63 ? -7.385 4.672 11.117 1.00 57.38 62 ALA B C 1
ATOM 2491 O O . ALA B 1 63 ? -8.474 4.219 10.767 1.00 64.53 62 ALA B O 1
ATOM 2493 N N . GLY B 1 64 ? -6.408 3.914 11.611 1.00 55.96 63 GLY B N 1
ATOM 2494 C CA . GLY B 1 64 ? -6.542 2.474 11.697 1.00 46.47 63 GLY B CA 1
ATOM 2495 C C . GLY B 1 64 ? -7.618 2.034 12.674 1.00 45.41 63 GLY B C 1
ATOM 2496 O O . GLY B 1 64 ? -8.197 2.821 13.425 1.00 45.68 63 GLY B O 1
ATOM 2497 N N . ARG B 1 65 ? -7.881 0.729 12.664 1.00 43.58 64 ARG B N 1
ATOM 2498 C CA . ARG B 1 65 ? -8.962 0.169 13.462 1.00 46.55 64 ARG B CA 1
ATOM 2499 C C . ARG B 1 65 ? -8.717 -1.317 13.678 1.00 40.99 64 ARG B C 1
ATOM 2500 O O . ARG B 1 65 ? -7.919 -1.945 12.977 1.00 40.45 64 ARG B O 1
ATOM 2508 N N . LEU B 1 66 ? -9.420 -1.869 14.663 1.00 43.09 65 LEU B N 1
ATOM 2509 C CA . LEU B 1 66 ? -9.464 -3.305 14.896 1.00 38.95 65 LEU B CA 1
ATOM 2510 C C . LEU B 1 66 ? -10.733 -3.879 14.278 1.00 39.14 65 LEU B C 1
ATOM 2511 O O . LEU B 1 66 ? -11.819 -3.311 14.429 1.00 41.76 65 LEU B O 1
ATOM 2516 N N . VAL B 1 67 ? -10.592 -5.003 13.582 1.00 41.11 66 VAL B N 1
ATOM 2517 C CA . VAL B 1 67 ? -11.715 -5.697 12.958 1.00 35.79 66 VAL B CA 1
ATOM 2518 C C . VAL B 1 67 ? -11.844 -7.063 13.617 1.00 38.16 66 VAL B C 1
ATOM 2519 O O . VAL B 1 67 ? -10.896 -7.858 13.599 1.00 34.92 66 VAL B O 1
ATOM 2523 N N . ILE B 1 68 ? -13.012 -7.334 14.196 1.00 35.41 67 ILE B N 1
ATOM 2524 C CA . ILE B 1 68 ? -13.274 -8.578 14.910 1.00 38.32 67 ILE B CA 1
ATOM 2525 C C . ILE B 1 68 ? -14.518 -9.225 14.317 1.00 38.94 67 ILE B C 1
ATOM 2526 O O . ILE B 1 68 ? -15.540 -8.556 14.132 1.00 38.43 67 ILE B O 1
ATOM 2531 N N . GLY B 1 69 ? -14.433 -10.520 14.026 1.00 34.19 68 GLY B N 1
ATOM 2532 C CA . GLY B 1 69 ? -15.588 -11.230 13.495 1.00 42.00 68 GLY B CA 1
ATOM 2533 C C . GLY B 1 69 ? -15.244 -12.650 13.097 1.00 41.13 68 GLY B C 1
ATOM 2534 O O . GLY B 1 69 ? -14.352 -13.277 13.679 1.00 39.11 68 GLY B O 1
ATOM 2535 N N . LYS B 1 70 ? -15.962 -13.144 12.092 1.00 39.50 69 LYS B N 1
ATOM 2536 C CA . LYS B 1 70 ? -15.863 -14.533 11.665 1.00 39.66 69 LYS B CA 1
ATOM 2537 C C . LYS B 1 70 ? -15.065 -14.638 10.372 1.00 44.83 69 LYS B C 1
ATOM 2538 O O . LYS B 1 70 ? -15.163 -13.774 9.496 1.00 40.30 69 LYS B O 1
ATOM 2544 N N . PHE B 1 71 ? -14.276 -15.708 10.259 1.00 38.62 70 PHE B N 1
ATOM 2545 C CA . PHE B 1 71 ? -13.438 -15.914 9.080 1.00 39.60 70 PHE B CA 1
ATOM 2546 C C . PHE B 1 71 ? -13.094 -17.395 8.986 1.00 42.06 70 PHE B C 1
ATOM 2547 O O . PHE B 1 71 ? -12.303 -17.895 9.792 1.00 44.21 70 PHE B O 1
ATOM 2555 N N . GLN B 1 72 ? -13.686 -18.084 8.006 1.00 42.72 71 GLN B N 1
ATOM 2556 C CA . GLN B 1 72 ? -13.409 -19.500 7.738 1.00 40.39 71 GLN B CA 1
ATOM 2557 C C . GLN B 1 72 ? -13.626 -20.362 8.980 1.00 36.78 71 GLN B C 1
ATOM 2558 O O . GLN B 1 72 ? -12.850 -21.276 9.267 1.00 41.43 71 GLN B O 1
ATOM 2564 N N . GLY B 1 73 ? -14.691 -20.072 9.724 1.00 40.76 72 GLY B N 1
ATOM 2565 C CA . GLY B 1 73 ? -15.003 -20.810 10.929 1.00 40.85 72 GLY B CA 1
ATOM 2566 C C . GLY B 1 73 ? -14.234 -20.392 12.163 1.00 39.55 72 GLY B C 1
ATOM 2567 O O . GLY B 1 73 ? -14.445 -20.980 13.231 1.00 44.45 72 GLY B O 1
ATOM 2568 N N . LYS B 1 74 ? -13.353 -19.403 12.056 1.00 39.16 73 LYS B N 1
ATOM 2569 C CA . LYS B 1 74 ? -12.566 -18.918 13.180 1.00 44.90 73 LYS B CA 1
ATOM 2570 C C . LYS B 1 74 ? -13.024 -17.519 13.569 1.00 42.97 73 LYS B C 1
ATOM 2571 O O . LYS B 1 74 ? -13.393 -16.713 12.709 1.00 48.42 73 LYS B O 1
ATOM 2577 N N . GLU B 1 75 ? -13.004 -17.237 14.869 1.00 40.99 74 GLU B N 1
ATOM 2578 C CA . GLU B 1 75 ? -13.221 -15.887 15.371 1.00 39.81 74 GLU B CA 1
ATOM 2579 C C . GLU B 1 75 ? -11.869 -15.187 15.447 1.00 37.43 74 GLU B C 1
ATOM 2580 O O . GLU B 1 75 ? -10.954 -15.668 16.125 1.00 38.81 74 GLU B O 1
ATOM 2586 N N . VAL B 1 76 ? -11.738 -14.066 14.738 1.00 39.59 75 VAL B N 1
ATOM 2587 C CA . VAL B 1 76 ? -10.454 -13.404 14.562 1.00 36.20 75 VAL B CA 1
ATOM 2588 C C . VAL B 1 76 ? -10.562 -11.947 14.987 1.00 32.07 75 VAL B C 1
ATOM 2589 O O . VAL B 1 76 ? -11.649 -11.377 15.087 1.00 31.38 75 VAL B O 1
ATOM 2593 N N . VAL B 1 77 ? -9.401 -11.352 15.248 1.00 33.61 76 VAL B N 1
ATOM 2594 C CA . VAL B 1 77 ? -9.256 -9.912 15.418 1.00 37.33 76 VAL B CA 1
ATOM 2595 C C . VAL B 1 77 ? -8.051 -9.478 14.598 1.00 31.67 76 VAL B C 1
ATOM 2596 O O . VAL B 1 77 ? -6.980 -10.089 14.688 1.00 35.93 76 VAL B O 1
ATOM 2600 N N . ALA B 1 78 ? -8.230 -8.444 13.784 1.00 31.41 77 ALA B N 1
ATOM 2601 C CA . ALA B 1 78 ? -7.197 -8.003 12.863 1.00 38.50 77 ALA B CA 1
ATOM 2602 C C . ALA B 1 78 ? -6.964 -6.509 13.017 1.00 36.88 77 ALA B C 1
ATOM 2603 O O . ALA B 1 78 ? -7.916 -5.735 13.151 1.00 40.71 77 ALA B O 1
ATOM 2605 N N . MET B 1 79 ? -5.696 -6.112 13.010 1.00 37.79 78 MET B N 1
ATOM 2606 C CA . MET B 1 79 ? -5.358 -4.703 12.875 1.00 43.21 78 MET B CA 1
ATOM 2607 C C . MET B 1 79 ? -5.347 -4.353 11.401 1.00 40.43 78 MET B C 1
ATOM 2608 O O . MET B 1 79 ? -4.822 -5.110 10.585 1.00 45.22 78 MET B O 1
ATOM 2613 N N . GLN B 1 80 ? -5.927 -3.206 11.053 1.00 39.35 79 GLN B N 1
ATOM 2614 C CA . GLN B 1 80 ? -5.821 -2.716 9.680 1.00 51.40 79 GLN B CA 1
ATOM 2615 C C . GLN B 1 80 ? -4.497 -1.982 9.495 1.00 50.93 79 GLN B C 1
ATOM 2616 O O . GLN B 1 80 ? -3.588 -2.474 8.818 1.00 55.40 79 GLN B O 1
ATOM 2622 N N . GLY B 1 81 ? -4.368 -0.809 10.107 1.00 48.24 80 GLY B N 1
ATOM 2623 C CA . GLY B 1 81 ? -3.089 -0.132 10.135 1.00 52.79 80 GLY B CA 1
ATOM 2624 C C . GLY B 1 81 ? -2.219 -0.628 11.275 1.00 55.65 80 GLY B C 1
ATOM 2625 O O . GLY B 1 81 ? -2.704 -1.053 12.323 1.00 48.30 80 GLY B O 1
ATOM 2626 N N . ARG B 1 82 ? -0.909 -0.582 11.058 1.00 62.91 81 ARG B N 1
ATOM 2627 C CA . ARG B 1 82 ? 0.059 -1.008 12.056 1.00 50.83 81 ARG B CA 1
ATOM 2628 C C . ARG B 1 82 ? 0.781 0.201 12.636 1.00 50.63 81 ARG B C 1
ATOM 2629 O O . ARG B 1 82 ? 0.924 1.237 11.980 1.00 49.63 81 ARG B O 1
ATOM 2637 N N . PHE B 1 83 ? 1.228 0.060 13.881 1.00 44.54 82 PHE B N 1
ATOM 2638 C CA . PHE B 1 83 ? 2.072 1.060 14.518 1.00 40.99 82 PHE B CA 1
ATOM 2639 C C . PHE B 1 83 ? 3.531 0.676 14.310 1.00 41.49 82 PHE B C 1
ATOM 2640 O O . PHE B 1 83 ? 3.932 -0.451 14.621 1.00 38.83 82 PHE B O 1
ATOM 2648 N N . HIS B 1 84 ? 4.316 1.610 13.782 1.00 32.96 83 HIS B N 1
ATOM 2649 C CA . HIS B 1 84 ? 5.688 1.344 13.382 1.00 31.17 83 HIS B CA 1
ATOM 2650 C C . HIS B 1 84 ? 6.674 2.100 14.264 1.00 26.95 83 HIS B C 1
ATOM 2651 O O . HIS B 1 84 ? 6.405 3.216 14.718 1.00 26.59 83 HIS B O 1
ATOM 2658 N N . TYR B 1 85 ? 7.833 1.478 14.484 1.00 25.53 84 TYR B N 1
ATOM 2659 C CA . TYR B 1 85 ? 8.862 2.079 15.324 1.00 24.84 84 TYR B CA 1
ATOM 2660 C C . TYR B 1 85 ? 9.484 3.308 14.670 1.00 27.85 84 TYR B C 1
ATOM 2661 O O . TYR B 1 85 ? 9.916 4.229 15.373 1.00 29.70 84 TYR B O 1
ATOM 2670 N N . TYR B 1 86 ? 9.535 3.350 13.335 1.00 25.75 85 TYR B N 1
ATOM 2671 C CA . TYR B 1 86 ? 10.176 4.474 12.663 1.00 26.76 85 TYR B CA 1
ATOM 2672 C C . TYR B 1 86 ? 9.325 5.738 12.688 1.00 25.40 85 TYR B C 1
ATOM 2673 O O . TYR B 1 86 ? 9.847 6.823 12.413 1.00 23.30 85 TYR B O 1
ATOM 2682 N N . GLU B 1 87 ? 8.036 5.631 13.002 1.00 21.85 86 GLU B N 1
ATOM 2683 C CA . GLU B 1 87 ? 7.186 6.813 13.077 1.00 28.29 86 GLU B CA 1
ATOM 2684 C C . GLU B 1 87 ? 7.305 7.547 14.407 1.00 25.78 86 GLU B C 1
ATOM 2685 O O . GLU B 1 87 ? 6.697 8.612 14.562 1.00 30.11 86 GLU B O 1
ATOM 2691 N N . GLY B 1 88 ? 8.064 7.017 15.362 1.00 27.11 87 GLY B N 1
ATOM 2692 C CA . GLY B 1 88 ? 8.285 7.673 16.636 1.00 27.57 87 GLY B CA 1
ATOM 2693 C C . GLY B 1 88 ? 7.716 6.948 17.835 1.00 25.72 87 GLY B C 1
ATOM 2694 O O . GLY B 1 88 ? 8.073 7.293 18.969 1.00 28.82 87 GLY B O 1
ATOM 2695 N N . TYR B 1 89 ? 6.843 5.965 17.631 1.00 31.36 88 TYR B N 1
ATOM 2696 C CA . TYR B 1 89 ? 6.283 5.216 18.746 1.00 27.29 88 TYR B CA 1
ATOM 2697 C C . TYR B 1 89 ? 7.369 4.433 19.472 1.00 30.78 88 TYR B C 1
ATOM 2698 O O . TYR B 1 89 ? 8.317 3.935 18.858 1.00 24.54 88 TYR B O 1
ATOM 2707 N N . SER B 1 90 ? 7.224 4.328 20.790 1.00 29.32 89 SER B N 1
ATOM 2708 C CA . SER B 1 90 ? 8.097 3.468 21.569 1.00 26.33 89 SER B CA 1
ATOM 2709 C C . SER B 1 90 ? 7.764 2.005 21.301 1.00 25.09 89 SER B C 1
ATOM 2710 O O . SER B 1 90 ? 6.685 1.666 20.805 1.00 30.36 89 SER B O 1
ATOM 2713 N N . MET B 1 91 ? 8.710 1.126 21.634 1.00 23.56 90 MET B N 1
ATOM 2714 C CA . MET B 1 91 ? 8.466 -0.299 21.439 1.00 24.89 90 MET B CA 1
ATOM 2715 C C . MET B 1 91 ? 7.296 -0.783 22.284 1.00 30.66 90 MET B C 1
ATOM 2716 O O . MET B 1 91 ? 6.642 -1.772 21.933 1.00 30.24 90 MET B O 1
ATOM 2721 N N . GLN B 1 92 ? 7.015 -0.097 23.395 1.00 29.01 91 GLN B N 1
ATOM 2722 C CA . GLN B 1 92 ? 5.851 -0.436 24.205 1.00 28.18 91 GLN B CA 1
ATOM 2723 C C . GLN B 1 92 ? 4.561 -0.019 23.509 1.00 28.15 91 GLN B C 1
ATOM 2724 O O . GLN B 1 92 ? 3.557 -0.739 23.566 1.00 27.33 91 GLN B O 1
ATOM 2730 N N . GLU B 1 93 ? 4.569 1.141 22.850 1.00 28.69 92 GLU B N 1
ATOM 2731 C CA . GLU B 1 93 ? 3.392 1.578 22.108 1.00 28.20 92 GLU B CA 1
ATOM 2732 C C . GLU B 1 93 ? 3.192 0.752 20.844 1.00 32.59 92 GLU B C 1
ATOM 2733 O O . GLU B 1 93 ? 2.049 0.515 20.435 1.00 31.18 92 GLU B O 1
ATOM 2739 N N . VAL B 1 94 ? 4.285 0.305 20.219 1.00 33.94 93 VAL B N 1
ATOM 2740 C CA . VAL B 1 94 ? 4.186 -0.495 19.002 1.00 30.98 93 VAL B CA 1
ATOM 2741 C C . VAL B 1 94 ? 3.511 -1.831 19.292 1.00 30.84 93 VAL B C 1
ATOM 2742 O O . VAL B 1 94 ? 2.717 -2.332 18.486 1.00 24.46 93 VAL B O 1
ATOM 2746 N N . THR B 1 95 ? 3.792 -2.413 20.455 1.00 27.69 94 THR B N 1
ATOM 2747 C CA . THR B 1 95 ? 3.368 -3.768 20.777 1.00 30.81 94 THR B CA 1
ATOM 2748 C C . THR B 1 95 ? 2.178 -3.827 21.728 1.00 30.69 94 THR B C 1
ATOM 2749 O O . THR B 1 95 ? 1.724 -4.928 22.053 1.00 33.07 94 THR B O 1
ATOM 2753 N N . CYS B 1 96 ? 1.670 -2.681 22.186 1.00 29.65 95 CYS B N 1
ATOM 2754 C CA . CYS B 1 96 ? 0.488 -2.687 23.046 1.00 31.81 95 CYS B CA 1
ATOM 2755 C C . CYS B 1 96 ? -0.714 -3.395 22.425 1.00 31.55 95 CYS B C 1
ATOM 2756 O O . CYS B 1 96 ? -1.416 -4.107 23.164 1.00 33.83 95 CYS B O 1
ATOM 2759 N N . PRO B 1 97 ? -1.018 -3.252 21.127 1.00 28.81 96 PRO B N 1
ATOM 2760 C CA . PRO B 1 97 ? -2.154 -4.007 20.572 1.00 35.92 96 PRO B CA 1
ATOM 2761 C C . PRO B 1 97 ? -2.015 -5.513 20.701 1.00 34.21 96 PRO B C 1
ATOM 2762 O O . PRO B 1 97 ? -3.034 -6.214 20.741 1.00 26.95 96 PRO B O 1
ATOM 2766 N N . VAL B 1 98 ? -0.789 -6.039 20.768 1.00 32.90 97 VAL B N 1
ATOM 2767 C CA . VAL B 1 98 ? -0.622 -7.480 20.932 1.00 32.38 97 VAL B CA 1
ATOM 2768 C C . VAL B 1 98 ? -1.017 -7.905 22.342 1.00 34.89 97 VAL B C 1
ATOM 2769 O O . VAL B 1 98 ? -1.643 -8.955 22.536 1.00 33.30 97 VAL B O 1
ATOM 2773 N N . ARG B 1 99 ? -0.666 -7.095 23.344 1.00 31.04 98 ARG B N 1
ATOM 2774 C CA . ARG B 1 99 ? -1.060 -7.396 24.717 1.00 33.76 98 ARG B CA 1
ATOM 2775 C C . ARG B 1 99 ? -2.576 -7.426 24.855 1.00 28.17 98 ARG B C 1
ATOM 2776 O O . ARG B 1 99 ? -3.138 -8.337 25.472 1.00 26.71 98 ARG B O 1
ATOM 2784 N N . VAL B 1 100 ? -3.254 -6.430 24.281 1.00 29.35 99 VAL B N 1
ATOM 2785 C CA . VAL B 1 100 ? -4.713 -6.393 24.333 1.00 34.30 99 VAL B CA 1
ATOM 2786 C C . VAL B 1 100 ? -5.300 -7.603 23.617 1.00 32.44 99 VAL B C 1
ATOM 2787 O O . VAL B 1 100 ? -6.302 -8.180 24.060 1.00 37.68 99 VAL B O 1
ATOM 2791 N N . MET B 1 101 ? -4.679 -8.014 22.508 1.00 33.69 100 MET B N 1
ATOM 2792 C CA . MET B 1 101 ? -5.121 -9.215 21.806 1.00 32.18 100 MET B CA 1
ATOM 2793 C C . MET B 1 101 ? -5.104 -10.429 22.724 1.00 31.26 100 MET B C 1
ATOM 2794 O O . MET B 1 101 ? -6.041 -11.236 22.715 1.00 31.18 100 MET B O 1
ATOM 2799 N N . ARG B 1 102 ? -4.047 -10.571 23.529 1.00 32.03 101 ARG B N 1
ATOM 2800 C CA . ARG B 1 102 ? -3.964 -11.694 24.457 1.00 30.80 101 ARG B CA 1
ATOM 2801 C C . ARG B 1 102 ? -5.135 -11.697 25.430 1.00 30.98 101 ARG B C 1
ATOM 2802 O O . ARG B 1 102 ? -5.684 -12.758 25.751 1.00 37.37 101 ARG B O 1
ATOM 2810 N N . LEU B 1 103 ? -5.538 -10.517 25.905 1.00 29.78 102 LEU B N 1
ATOM 2811 C CA . LEU B 1 103 ? -6.639 -10.449 26.858 1.00 33.32 102 LEU B CA 1
ATOM 2812 C C . LEU B 1 103 ? -7.981 -10.700 26.184 1.00 32.54 102 LEU B C 1
ATOM 2813 O O . LEU B 1 103 ? -8.912 -11.197 26.826 1.00 34.69 102 LEU B O 1
ATOM 2818 N N . LEU B 1 104 ? -8.101 -10.372 24.896 1.00 37.07 103 LEU B N 1
ATOM 2819 C CA . LEU B 1 104 ? -9.312 -10.702 24.155 1.00 35.25 103 LEU B CA 1
ATOM 2820 C C . LEU B 1 104 ? -9.443 -12.195 23.888 1.00 39.46 103 LEU B C 1
ATOM 2821 O O . LEU B 1 104 ? -10.504 -12.633 23.429 1.00 38.13 103 LEU B O 1
ATOM 2826 N N . GLY B 1 105 ? -8.402 -12.977 24.168 1.00 28.75 104 GLY B N 1
ATOM 2827 C CA . GLY B 1 105 ? -8.437 -14.413 23.993 1.00 33.47 104 GLY B CA 1
ATOM 2828 C C . GLY B 1 105 ? -7.575 -14.956 22.876 1.00 32.57 104 GLY B C 1
ATOM 2829 O O . GLY B 1 105 ? -7.636 -16.160 22.606 1.00 36.42 104 GLY B O 1
ATOM 2830 N N . VAL B 1 106 ? -6.771 -14.115 22.225 1.00 32.96 105 VAL B N 1
ATOM 2831 C CA . VAL B 1 106 ? -5.979 -14.558 21.084 1.00 35.55 105 VAL B CA 1
ATOM 2832 C C . VAL B 1 106 ? -4.924 -15.555 21.541 1.00 34.20 105 VAL B C 1
ATOM 2833 O O . VAL B 1 106 ? -4.220 -15.331 22.535 1.00 34.83 105 VAL B O 1
ATOM 2837 N N . GLU B 1 107 ? -4.813 -16.665 20.811 1.00 36.19 106 GLU B N 1
ATOM 2838 C CA . GLU B 1 107 ? -3.826 -17.696 21.090 1.00 35.12 106 GLU B CA 1
ATOM 2839 C C . GLU B 1 107 ? -2.833 -17.913 19.960 1.00 35.24 106 GLU B C 1
ATOM 2840 O O . GLU B 1 107 ? -1.729 -18.403 20.223 1.00 28.94 106 GLU B O 1
ATOM 2846 N N . THR B 1 108 ? -3.183 -17.563 18.723 1.00 32.15 107 THR B N 1
ATOM 2847 C CA . THR B 1 108 ? -2.294 -17.693 17.576 1.00 33.32 107 THR B CA 1
ATOM 2848 C C . THR B 1 108 ? -2.249 -16.365 16.837 1.00 34.29 107 THR B C 1
ATOM 2849 O O . THR B 1 108 ? -3.296 -15.807 16.494 1.00 36.31 107 THR B O 1
ATOM 2853 N N . LEU B 1 109 ? -1.041 -15.864 16.592 1.00 28.78 108 LEU B N 1
ATOM 2854 C CA . LEU B 1 109 ? -0.838 -14.598 15.900 1.00 30.12 108 LEU B CA 1
ATOM 2855 C C . LEU B 1 109 ? -0.255 -14.856 14.518 1.00 28.82 108 LEU B C 1
ATOM 2856 O O . LEU B 1 109 ? 0.761 -15.546 14.386 1.00 28.04 108 LEU B O 1
ATOM 2861 N N . VAL B 1 110 ? -0.899 -14.302 13.495 1.00 33.35 109 VAL B N 1
ATOM 2862 C CA . VAL B 1 110 ? -0.419 -14.366 12.119 1.00 28.99 109 VAL B CA 1
ATOM 2863 C C . VAL B 1 110 ? 0.094 -12.982 11.747 1.00 30.82 109 VAL B C 1
ATOM 2864 O O . VAL B 1 110 ? -0.671 -12.009 11.743 1.00 35.07 109 VAL B O 1
ATOM 2868 N N . VAL B 1 111 ? 1.386 -12.891 11.439 1.00 32.57 110 VAL B N 1
ATOM 2869 C CA . VAL B 1 111 ? 2.032 -11.631 11.087 1.00 30.67 110 VAL B CA 1
ATOM 2870 C C . VAL B 1 111 ? 2.541 -11.730 9.657 1.00 30.88 110 VAL B C 1
ATOM 2871 O O . VAL B 1 111 ? 3.249 -12.682 9.310 1.00 34.81 110 VAL B O 1
ATOM 2875 N N . THR B 1 112 ? 2.182 -10.750 8.832 1.00 29.51 111 THR B N 1
ATOM 2876 C CA . THR B 1 112 ? 2.696 -10.632 7.476 1.00 39.85 111 THR B CA 1
ATOM 2877 C C . THR B 1 112 ? 3.345 -9.266 7.295 1.00 40.19 111 THR B C 1
ATOM 2878 O O . THR B 1 112 ? 3.038 -8.309 8.012 1.00 43.38 111 THR B O 1
ATOM 2882 N N . ASN B 1 113 ? 4.250 -9.181 6.324 1.00 33.45 112 ASN B N 1
ATOM 2883 C CA . ASN B 1 113 ? 4.942 -7.928 6.057 1.00 37.97 112 ASN B CA 1
ATOM 2884 C C . ASN B 1 113 ? 5.503 -7.952 4.642 1.00 39.58 112 ASN B C 1
ATOM 2885 O O . ASN B 1 113 ? 5.434 -8.960 3.935 1.00 37.82 112 ASN B O 1
ATOM 2890 N N . ALA B 1 114 ? 6.057 -6.813 4.243 1.00 35.23 113 ALA B N 1
ATOM 2891 C CA . ALA B 1 114 ? 6.814 -6.675 3.010 1.00 37.49 113 ALA B CA 1
ATOM 2892 C C . ALA B 1 114 ? 8.272 -6.416 3.360 1.00 35.33 113 ALA B C 1
ATOM 2893 O O . ALA B 1 114 ? 8.571 -5.635 4.269 1.00 33.11 113 ALA B O 1
ATOM 2895 N N . ALA B 1 115 ? 9.179 -7.080 2.647 1.00 31.00 114 ALA B N 1
ATOM 2896 C CA . ALA B 1 115 ? 10.596 -7.003 2.961 1.00 32.03 114 ALA B CA 1
ATOM 2897 C C . ALA B 1 115 ? 11.410 -6.985 1.676 1.00 33.41 114 ALA B C 1
ATOM 2898 O O . ALA B 1 115 ? 10.912 -7.294 0.589 1.00 32.85 114 ALA B O 1
ATOM 2900 N N . GLY B 1 116 ? 12.678 -6.611 1.814 1.00 30.73 115 GLY B N 1
ATOM 2901 C CA . GLY B 1 116 ? 13.619 -6.639 0.710 1.00 26.39 115 GLY B CA 1
ATOM 2902 C C . GLY B 1 116 ? 14.418 -7.927 0.748 1.00 31.94 115 GLY B C 1
ATOM 2903 O O . GLY B 1 116 ? 14.960 -8.305 1.789 1.00 29.38 115 GLY B O 1
ATOM 2904 N N . ALA B 1 117 ? 14.477 -8.600 -0.396 1.00 32.81 116 ALA B N 1
ATOM 2905 C CA . ALA B 1 117 ? 15.164 -9.882 -0.477 1.00 33.14 116 ALA B CA 1
ATOM 2906 C C . ALA B 1 117 ? 16.673 -9.666 -0.456 1.00 29.29 116 ALA B C 1
ATOM 2907 O O . ALA B 1 117 ? 17.226 -9.017 -1.349 1.00 34.95 116 ALA B O 1
ATOM 2909 N N . VAL B 1 118 ? 17.335 -10.202 0.565 1.00 29.97 117 VAL B N 1
ATOM 2910 C CA . VAL B 1 118 ? 18.794 -10.180 0.627 1.00 29.56 117 VAL B CA 1
ATOM 2911 C C . VAL B 1 118 ? 19.386 -11.422 -0.026 1.00 28.81 117 VAL B C 1
ATOM 2912 O O . VAL B 1 118 ? 20.428 -11.353 -0.683 1.00 25.30 117 VAL B O 1
ATOM 2916 N N . ASN B 1 119 ? 18.725 -12.567 0.142 1.00 28.34 118 ASN B N 1
ATOM 2917 C CA . ASN B 1 119 ? 19.117 -13.791 -0.541 1.00 27.97 118 ASN B CA 1
ATOM 2918 C C . ASN B 1 119 ? 19.029 -13.590 -2.048 1.00 29.99 118 ASN B C 1
ATOM 2919 O O . ASN B 1 119 ? 17.936 -13.400 -2.592 1.00 30.98 118 ASN B O 1
ATOM 2924 N N . LYS B 1 120 ? 20.176 -13.632 -2.731 1.00 26.79 119 LYS B N 1
ATOM 2925 C CA . LYS B 1 120 ? 20.216 -13.406 -4.171 1.00 35.28 119 LYS B CA 1
ATOM 2926 C C . LYS B 1 120 ? 19.479 -14.477 -4.966 1.00 32.43 119 LYS B C 1
ATOM 2927 O O . LYS B 1 120 ? 19.336 -14.328 -6.185 1.00 35.71 119 LYS B O 1
ATOM 2933 N N . ASP B 1 121 ? 19.009 -15.539 -4.317 1.00 34.21 120 ASP B N 1
ATOM 2934 C CA . ASP B 1 121 ? 18.257 -16.597 -4.978 1.00 36.12 120 ASP B CA 1
ATOM 2935 C C . ASP B 1 121 ? 16.758 -16.324 -5.019 1.00 38.16 120 ASP B C 1
ATOM 2936 O O . ASP B 1 121 ? 16.015 -17.124 -5.595 1.00 41.69 120 ASP B O 1
ATOM 2941 N N . TYR B 1 122 ? 16.298 -15.227 -4.425 1.00 37.81 121 TYR B N 1
ATOM 2942 C CA . TYR B 1 122 ? 14.882 -14.896 -4.404 1.00 32.02 121 TYR B CA 1
ATOM 2943 C C . TYR B 1 122 ? 14.523 -14.001 -5.586 1.00 40.70 121 TYR B C 1
ATOM 2944 O O . TYR B 1 122 ? 15.364 -13.293 -6.143 1.00 44.51 121 TYR B O 1
ATOM 2953 N N . THR B 1 123 ? 13.244 -14.040 -5.960 1.00 40.07 122 THR B N 1
ATOM 2954 C CA . THR B 1 123 ? 12.666 -13.148 -6.948 1.00 40.60 122 THR B CA 1
ATOM 2955 C C . THR B 1 123 ? 11.581 -12.300 -6.293 1.00 40.55 122 THR B C 1
ATOM 2956 O O . THR B 1 123 ? 10.864 -12.795 -5.417 1.00 34.29 122 THR B O 1
ATOM 2960 N N . PRO B 1 124 ? 11.458 -11.024 -6.658 1.00 43.00 123 PRO B N 1
ATOM 2961 C CA . PRO B 1 124 ? 10.347 -10.219 -6.132 1.00 39.12 123 PRO B CA 1
ATOM 2962 C C . PRO B 1 124 ? 9.007 -10.868 -6.446 1.00 39.40 123 PRO B C 1
ATOM 2963 O O . PRO B 1 124 ? 8.760 -11.316 -7.567 1.00 41.76 123 PRO B O 1
ATOM 2967 N N . GLY B 1 125 ? 8.143 -10.921 -5.436 1.00 38.63 124 GLY B N 1
ATOM 2968 C CA . GLY B 1 125 ? 6.905 -11.655 -5.500 1.00 36.22 124 GLY B CA 1
ATOM 2969 C C . GLY B 1 125 ? 6.916 -12.957 -4.729 1.00 44.18 124 GLY B C 1
ATOM 2970 O O . GLY B 1 125 ? 5.843 -13.504 -4.445 1.00 49.97 124 GLY B O 1
ATOM 2971 N N . ASP B 1 126 ? 8.097 -13.465 -4.384 1.00 41.97 125 ASP B N 1
ATOM 2972 C CA . ASP B 1 126 ? 8.191 -14.681 -3.592 1.00 42.36 125 ASP B CA 1
ATOM 2973 C C . ASP B 1 126 ? 7.628 -14.454 -2.193 1.00 40.02 125 ASP B C 1
ATOM 2974 O O . ASP B 1 126 ? 7.616 -13.334 -1.675 1.00 38.91 125 ASP B O 1
ATOM 2979 N N . LEU B 1 127 ? 7.152 -15.535 -1.585 1.00 38.59 126 LEU B N 1
ATOM 2980 C CA . LEU B 1 127 ? 6.637 -15.519 -0.223 1.00 39.80 126 LEU B CA 1
ATOM 2981 C C . LEU B 1 127 ? 7.566 -16.351 0.650 1.00 34.63 126 LEU B C 1
ATOM 2982 O O . LEU B 1 127 ? 7.763 -17.543 0.391 1.00 39.77 126 LEU B O 1
ATOM 2987 N N . MET B 1 128 ? 8.140 -15.723 1.672 1.00 31.36 127 MET B N 1
ATOM 2988 C CA . MET B 1 128 ? 9.120 -16.362 2.545 1.00 36.98 127 MET B CA 1
ATOM 2989 C C . MET B 1 128 ? 8.503 -16.559 3.924 1.00 32.19 127 MET B C 1
ATOM 2990 O O . MET B 1 128 ? 8.246 -15.585 4.640 1.00 30.12 127 MET B O 1
ATOM 2995 N N . ILE B 1 129 ? 8.264 -17.818 4.293 1.00 26.20 128 ILE B N 1
ATOM 2996 C CA . ILE B 1 129 ? 7.910 -18.121 5.671 1.00 28.81 128 ILE B CA 1
ATOM 2997 C C . ILE B 1 129 ? 9.085 -17.757 6.562 1.00 29.89 128 ILE B C 1
ATOM 2998 O O . ILE B 1 129 ? 10.235 -18.120 6.283 1.00 28.94 128 ILE B O 1
ATOM 3003 N N . ILE B 1 130 ? 8.808 -17.018 7.631 1.00 30.84 129 ILE B N 1
ATOM 3004 C CA . ILE B 1 130 ? 9.859 -16.576 8.540 1.00 25.60 129 ILE B CA 1
ATOM 3005 C C . ILE B 1 130 ? 10.168 -17.722 9.496 1.00 26.52 129 ILE B C 1
ATOM 3006 O O . ILE B 1 130 ? 9.324 -18.117 10.303 1.00 32.24 129 ILE B O 1
ATOM 3011 N N . SER B 1 131 ? 11.377 -18.270 9.395 1.00 25.07 130 SER B N 1
ATOM 3012 C CA . SER B 1 131 ? 11.814 -19.325 10.301 1.00 30.65 130 SER B CA 1
ATOM 3013 C C . SER B 1 131 ? 12.471 -18.776 11.561 1.00 26.93 130 SER B C 1
ATOM 3014 O O . SER B 1 131 ? 12.387 -19.408 12.621 1.00 32.05 130 SER B O 1
ATOM 3017 N N . ASP B 1 132 ? 13.115 -17.617 11.466 1.00 25.47 131 ASP B N 1
ATOM 3018 C CA . ASP B 1 132 ? 13.746 -16.960 12.604 1.00 25.38 131 ASP B CA 1
ATOM 3019 C C . ASP B 1 132 ? 13.972 -15.505 12.223 1.00 25.03 131 ASP B C 1
ATOM 3020 O O . ASP B 1 132 ? 13.756 -15.108 11.076 1.00 25.88 131 ASP B O 1
ATOM 3025 N N . HIS B 1 133 ? 14.406 -14.706 13.195 1.00 20.07 132 HIS B N 1
ATOM 3026 C CA . HIS B 1 133 ? 14.622 -13.293 12.925 1.00 23.31 132 HIS B CA 1
ATOM 3027 C C . HIS B 1 133 ? 15.882 -12.793 13.618 1.00 24.83 132 HIS B C 1
ATOM 3028 O O . HIS B 1 133 ? 16.411 -13.422 14.537 1.00 23.88 132 HIS B O 1
ATOM 3035 N N . LEU B 1 134 ? 16.359 -11.643 13.141 1.00 20.89 133 LEU B N 1
ATOM 3036 C CA . LEU B 1 134 ? 17.463 -10.908 13.746 1.00 23.10 133 LEU B CA 1
ATOM 3037 C C . LEU B 1 134 ? 16.966 -9.514 14.100 1.00 24.25 133 LEU B C 1
ATOM 3038 O O . LEU B 1 134 ? 16.488 -8.785 13.224 1.00 21.25 133 LEU B O 1
ATOM 3043 N N . ASN B 1 135 ? 17.076 -9.148 15.378 1.00 19.72 134 ASN B N 1
ATOM 3044 C CA . ASN B 1 135 ? 16.701 -7.816 15.846 1.00 21.82 134 ASN B CA 1
ATOM 3045 C C . ASN B 1 135 ? 17.915 -6.902 15.718 1.00 24.63 134 ASN B C 1
ATOM 3046 O O . ASN B 1 135 ? 18.848 -6.978 16.523 1.00 24.44 134 ASN B O 1
ATOM 3051 N N . LEU B 1 136 ? 17.898 -6.032 14.712 1.00 27.43 135 LEU B N 1
ATOM 3052 C CA . LEU B 1 136 ? 18.989 -5.105 14.441 1.00 24.22 135 LEU B CA 1
ATOM 3053 C C . LEU B 1 136 ? 18.521 -3.657 14.524 1.00 24.70 135 LEU B C 1
ATOM 3054 O O . LEU B 1 136 ? 18.986 -2.794 13.777 1.00 33.72 135 LEU B O 1
ATOM 3059 N N . SER B 1 137 ? 17.600 -3.370 15.445 1.00 35.82 136 SER B N 1
ATOM 3060 C CA . SER B 1 137 ? 17.039 -2.031 15.591 1.00 36.37 136 SER B CA 1
ATOM 3061 C C . SER B 1 137 ? 17.668 -1.220 16.717 1.00 33.91 136 SER B C 1
ATOM 3062 O O . SER B 1 137 ? 17.652 0.014 16.655 1.00 33.81 136 SER B O 1
ATOM 3065 N N . GLY B 1 138 ? 18.220 -1.872 17.738 1.00 25.29 137 GLY B N 1
ATOM 3066 C CA . GLY B 1 138 ? 18.766 -1.177 18.885 1.00 32.54 137 GLY B CA 1
ATOM 3067 C C . GLY B 1 138 ? 17.838 -1.065 20.077 1.00 33.01 137 GLY B C 1
ATOM 3068 O O . GLY B 1 138 ? 18.221 -0.448 21.080 1.00 35.51 137 GLY B O 1
ATOM 3069 N N . SER B 1 139 ? 16.638 -1.638 20.006 1.00 26.36 138 SER B N 1
ATOM 3070 C CA . SER B 1 139 ? 15.688 -1.597 21.108 1.00 27.56 138 SER B CA 1
ATOM 3071 C C . SER B 1 139 ? 15.029 -2.962 21.252 1.00 25.63 138 SER B C 1
ATOM 3072 O O . SER B 1 139 ? 15.131 -3.824 20.376 1.00 27.66 138 SER B O 1
ATOM 3075 N N . ASN B 1 140 ? 14.341 -3.150 22.381 1.00 27.80 139 ASN B N 1
ATOM 3076 C CA . ASN B 1 140 ? 13.674 -4.403 22.711 1.00 21.60 139 ASN B CA 1
ATOM 3077 C C . ASN B 1 140 ? 12.370 -4.044 23.414 1.00 23.00 139 ASN B C 1
ATOM 3078 O O . ASN B 1 140 ? 12.386 -3.244 24.367 1.00 27.01 139 ASN B O 1
ATOM 3083 N N . PRO B 1 141 ? 11.236 -4.604 22.982 1.00 21.37 140 PRO B N 1
ATOM 3084 C CA . PRO B 1 141 ? 9.949 -4.199 23.572 1.00 24.48 140 PRO B CA 1
ATOM 3085 C C . PRO B 1 141 ? 9.741 -4.677 24.999 1.00 27.11 140 PRO B C 1
ATOM 3086 O O . PRO B 1 141 ? 8.867 -4.137 25.687 1.00 23.99 140 PRO B O 1
ATOM 3090 N N . LEU B 1 142 ? 10.502 -5.663 25.468 1.00 29.36 141 LEU B N 1
ATOM 3091 C CA . LEU B 1 142 ? 10.337 -6.189 26.817 1.00 26.77 141 LEU B CA 1
ATOM 3092 C C . LEU B 1 142 ? 11.232 -5.507 27.842 1.00 21.26 141 LEU B C 1
ATOM 3093 O O . LEU B 1 142 ? 11.175 -5.865 29.023 1.00 22.35 141 LEU B O 1
ATOM 3098 N N . ILE B 1 143 ? 12.059 -4.544 27.426 1.00 21.14 142 ILE B N 1
ATOM 3099 C CA . ILE B 1 143 ? 12.909 -3.837 28.376 1.00 25.00 142 ILE B CA 1
ATOM 3100 C C . ILE B 1 143 ? 12.034 -3.047 29.337 1.00 25.34 142 ILE B C 1
ATOM 3101 O O . ILE B 1 143 ? 11.117 -2.326 28.923 1.00 26.55 142 ILE B O 1
ATOM 3106 N N . GLY B 1 144 ? 12.302 -3.191 30.625 1.00 20.16 143 GLY B N 1
ATOM 3107 C CA . GLY B 1 144 ? 11.498 -2.589 31.667 1.00 19.54 143 GLY B CA 1
ATOM 3108 C C . GLY B 1 144 ? 10.988 -3.639 32.630 1.00 23.09 143 GLY B C 1
ATOM 3109 O O . GLY B 1 144 ? 11.388 -4.807 32.593 1.00 20.78 143 GLY B O 1
ATOM 3110 N N . LYS B 1 145 ? 10.089 -3.210 33.510 1.00 27.24 144 LYS B N 1
ATOM 3111 C CA . LYS B 1 145 ? 9.516 -4.124 34.487 1.00 25.97 144 LYS B CA 1
ATOM 3112 C C . LYS B 1 145 ? 8.690 -5.192 33.782 1.00 23.16 144 LYS B C 1
ATOM 3113 O O . LYS B 1 145 ? 7.875 -4.885 32.906 1.00 23.13 144 LYS B O 1
ATOM 3119 N N . ASN B 1 146 ? 8.908 -6.448 34.159 1.00 21.60 145 ASN B N 1
ATOM 3120 C CA . ASN B 1 146 ? 8.191 -7.546 33.529 1.00 27.64 145 ASN B CA 1
ATOM 3121 C C . ASN B 1 146 ? 6.729 -7.558 33.960 1.00 32.03 145 ASN B C 1
ATOM 3122 O O . ASN B 1 146 ? 6.407 -7.359 35.135 1.00 33.87 145 ASN B O 1
ATOM 3127 N N . LEU B 1 147 ? 5.842 -7.791 32.994 1.00 28.77 146 LEU B N 1
ATOM 3128 C CA . LEU B 1 147 ? 4.418 -7.977 33.267 1.00 28.26 146 LEU B CA 1
ATOM 3129 C C . LEU B 1 147 ? 4.202 -9.448 33.591 1.00 29.22 146 LEU B C 1
ATOM 3130 O O . LEU B 1 147 ? 4.097 -10.284 32.691 1.00 29.32 146 LEU B O 1
ATOM 3135 N N . ASN B 1 148 ? 4.132 -9.768 34.885 1.00 35.28 147 ASN B N 1
ATOM 3136 C CA . ASN B 1 148 ? 4.031 -11.165 35.297 1.00 34.81 147 ASN B CA 1
ATOM 3137 C C . ASN B 1 148 ? 2.717 -11.796 34.857 1.00 32.78 147 ASN B C 1
ATOM 3138 O O . ASN B 1 148 ? 2.650 -13.018 34.675 1.00 38.36 147 ASN B O 1
ATOM 3143 N N . GLU B 1 149 ? 1.669 -10.993 34.675 1.00 28.67 148 GLU B N 1
ATOM 3144 C CA . GLU B 1 149 ? 0.392 -11.532 34.225 1.00 33.81 148 GLU B CA 1
ATOM 3145 C C . GLU B 1 149 ? 0.420 -11.981 32.769 1.00 35.08 148 GLU B C 1
ATOM 3146 O O . GLU B 1 149 ? -0.550 -12.594 32.311 1.00 33.58 148 GLU B O 1
ATOM 3152 N N . PHE B 1 150 ? 1.497 -11.703 32.037 1.00 36.32 149 PHE B N 1
ATOM 3153 C CA . PHE B 1 150 ? 1.628 -12.114 30.643 1.00 35.29 149 PHE B CA 1
ATOM 3154 C C . PHE B 1 150 ? 2.659 -13.210 30.426 1.00 32.46 149 PHE B C 1
ATOM 3155 O O . PHE B 1 150 ? 2.389 -14.162 29.691 1.00 30.16 149 PHE B O 1
ATOM 3163 N N . GLY B 1 151 ? 3.829 -13.113 31.046 1.00 30.76 150 GLY B N 1
ATOM 3164 C CA . GLY B 1 151 ? 4.842 -14.128 30.845 1.00 26.70 150 GLY B CA 1
ATOM 3165 C C . GLY B 1 151 ? 5.979 -13.991 31.832 1.00 24.66 150 GLY B C 1
ATOM 3166 O O . GLY B 1 151 ? 5.917 -13.207 32.781 1.00 28.97 150 GLY B O 1
ATOM 3167 N N . THR B 1 152 ? 7.029 -14.773 31.587 1.00 22.59 151 THR B N 1
ATOM 3168 C CA . THR B 1 152 ? 8.186 -14.820 32.465 1.00 21.01 151 THR B CA 1
ATOM 3169 C C . THR B 1 152 ? 9.157 -13.684 32.142 1.00 21.88 151 THR B C 1
ATOM 3170 O O . THR B 1 152 ? 9.059 -13.016 31.111 1.00 24.22 151 THR B O 1
ATOM 3174 N N . ARG B 1 153 ? 10.112 -13.469 33.049 1.00 29.91 152 ARG B N 1
ATOM 3175 C CA . ARG B 1 153 ? 11.063 -12.374 32.877 1.00 23.18 152 ARG B CA 1
ATOM 3176 C C . ARG B 1 153 ? 12.011 -12.635 31.711 1.00 23.98 152 ARG B C 1
ATOM 3177 O O . ARG B 1 153 ? 12.353 -11.710 30.965 1.00 20.70 152 ARG B O 1
ATOM 3185 N N . PHE B 1 154 ? 12.441 -13.889 31.532 1.00 23.58 153 PHE B N 1
ATOM 3186 C CA . PHE B 1 154 ? 13.395 -14.277 30.492 1.00 21.22 153 PHE B CA 1
ATOM 3187 C C . PHE B 1 154 ? 12.712 -15.251 29.537 1.00 22.88 153 PHE B C 1
ATOM 3188 O O . PHE B 1 154 ? 12.903 -16.472 29.640 1.00 24.82 153 PHE B O 1
ATOM 3196 N N . PRO B 1 155 ? 11.926 -14.751 28.587 1.00 21.66 154 PRO B N 1
ATOM 3197 C CA . PRO B 1 155 ? 11.192 -15.653 27.695 1.00 27.23 154 PRO B CA 1
ATOM 3198 C C . PRO B 1 155 ? 12.117 -16.319 26.690 1.00 26.25 154 PRO B C 1
ATOM 3199 O O . PRO B 1 155 ? 13.109 -15.742 26.237 1.00 22.54 154 PRO B O 1
ATOM 3203 N N . ASP B 1 156 ? 11.776 -17.558 26.345 1.00 23.48 155 ASP B N 1
ATOM 3204 C CA . ASP B 1 156 ? 12.557 -18.323 25.387 1.00 22.17 155 ASP B CA 1
ATOM 3205 C C . ASP B 1 156 ? 12.212 -17.899 23.965 1.00 25.49 155 ASP B C 1
ATOM 3206 O O . ASP B 1 156 ? 11.059 -17.584 23.657 1.00 24.32 155 ASP B O 1
ATOM 3211 N N . MET B 1 157 ? 13.228 -17.882 23.097 1.00 20.70 156 MET B N 1
ATOM 3212 C CA . MET B 1 157 ? 13.058 -17.477 21.707 1.00 23.85 156 MET B CA 1
ATOM 3213 C C . MET B 1 157 ? 13.579 -18.538 20.741 1.00 25.66 156 MET B C 1
ATOM 3214 O O . MET B 1 157 ? 13.939 -18.211 19.607 1.00 28.61 156 MET B O 1
ATOM 3219 N N . SER B 1 158 ? 13.634 -19.802 21.166 1.00 24.48 157 SER B N 1
ATOM 3220 C CA . SER B 1 158 ? 14.105 -20.879 20.303 1.00 29.42 157 SER B CA 1
ATOM 3221 C C . SER B 1 158 ? 13.032 -21.394 19.352 1.00 24.93 157 SER B C 1
ATOM 3222 O O . SER B 1 158 ? 13.356 -22.142 18.424 1.00 28.78 157 SER B O 1
ATOM 3225 N N . ASN B 1 159 ? 11.775 -21.018 19.563 1.00 28.48 158 ASN B N 1
ATOM 3226 C CA . ASN B 1 159 ? 10.664 -21.390 18.693 1.00 24.95 158 ASN B CA 1
ATOM 3227 C C . ASN B 1 159 ? 9.757 -20.176 18.515 1.00 23.71 158 ASN B C 1
ATOM 3228 O O . ASN B 1 159 ? 8.545 -20.235 18.720 1.00 27.27 158 ASN B O 1
ATOM 3233 N N . ALA B 1 160 ? 10.364 -19.042 18.152 1.00 21.63 159 ALA B N 1
ATOM 3234 C CA . ALA B 1 160 ? 9.607 -17.804 17.985 1.00 29.15 159 ALA B CA 1
ATOM 3235 C C . ALA B 1 160 ? 8.593 -17.914 16.857 1.00 30.75 159 ALA B C 1
ATOM 3236 O O . ALA B 1 160 ? 7.510 -17.322 16.933 1.00 27.23 159 ALA B O 1
ATOM 3238 N N . TYR B 1 161 ? 8.926 -18.654 15.807 1.00 25.93 160 TYR B N 1
ATOM 3239 C CA . TYR B 1 161 ? 8.006 -18.942 14.712 1.00 24.27 160 TYR B CA 1
ATOM 3240 C C . TYR B 1 161 ? 7.765 -20.447 14.741 1.00 25.24 160 TYR B C 1
ATOM 3241 O O . TYR B 1 161 ? 8.576 -21.220 14.220 1.00 22.95 160 TYR B O 1
ATOM 3250 N N . ASP B 1 162 ? 6.653 -20.841 15.364 1.00 26.43 161 ASP B N 1
ATOM 3251 C CA . ASP B 1 162 ? 6.343 -22.227 15.695 1.00 26.54 161 ASP B CA 1
ATOM 3252 C C . ASP B 1 162 ? 6.656 -23.172 14.545 1.00 29.93 161 ASP B C 1
ATOM 3253 O O . ASP B 1 162 ? 6.163 -22.994 13.426 1.00 29.25 161 ASP B O 1
ATOM 3258 N N . LYS B 1 163 ? 7.487 -24.179 14.829 1.00 27.47 162 LYS B N 1
ATOM 3259 C CA . LYS B 1 163 ? 7.933 -25.098 13.787 1.00 32.28 162 LYS B CA 1
ATOM 3260 C C . LYS B 1 163 ? 6.766 -25.870 13.187 1.00 30.00 162 LYS B C 1
ATOM 3261 O O . LYS B 1 163 ? 6.718 -26.088 11.971 1.00 32.16 162 LYS B O 1
ATOM 3267 N N . ASP B 1 164 ? 5.812 -26.289 14.022 1.00 34.36 163 ASP B N 1
ATOM 3268 C CA . ASP B 1 164 ? 4.694 -27.083 13.521 1.00 33.38 163 ASP B CA 1
ATOM 3269 C C . ASP B 1 164 ? 3.762 -26.245 12.653 1.00 32.28 163 ASP B C 1
ATOM 3270 O O . ASP B 1 164 ? 3.217 -26.743 11.661 1.00 33.04 163 ASP B O 1
ATOM 3275 N N . LEU B 1 165 ? 3.570 -24.972 13.007 1.00 29.48 164 LEU B N 1
ATOM 3276 C CA . LEU B 1 165 ? 2.774 -24.087 12.163 1.00 34.14 164 LEU B CA 1
ATOM 3277 C C . LEU B 1 165 ? 3.465 -23.833 10.827 1.00 36.01 164 LEU B C 1
ATOM 3278 O O . LEU B 1 165 ? 2.798 -23.711 9.792 1.00 32.53 164 LEU B O 1
ATOM 3283 N N . ARG B 1 166 ? 4.800 -23.754 10.829 1.00 31.86 165 ARG B N 1
ATOM 3284 C CA . ARG B 1 166 ? 5.536 -23.592 9.578 1.00 33.58 165 ARG B CA 1
ATOM 3285 C C . ARG B 1 166 ? 5.384 -24.820 8.689 1.00 33.04 165 ARG B C 1
ATOM 3286 O O . ARG B 1 166 ? 5.279 -24.698 7.463 1.00 31.72 165 ARG B O 1
ATOM 3294 N N . ALA B 1 167 ? 5.370 -26.012 9.290 1.00 30.04 166 ALA B N 1
ATOM 3295 C CA . ALA B 1 167 ? 5.117 -27.223 8.521 1.00 33.92 166 ALA B CA 1
ATOM 3296 C C . ALA B 1 167 ? 3.709 -27.229 7.940 1.00 34.06 166 ALA B C 1
ATOM 3297 O O . ALA B 1 167 ? 3.491 -27.766 6.848 1.00 34.55 166 ALA B O 1
ATOM 3299 N N . GLN B 1 168 ? 2.745 -26.635 8.649 1.00 30.77 167 GLN B N 1
ATOM 3300 C CA . GLN B 1 168 ? 1.381 -26.563 8.136 1.00 35.42 167 GLN B CA 1
ATOM 3301 C C . GLN B 1 168 ? 1.295 -25.648 6.922 1.00 35.22 167 GLN B C 1
ATOM 3302 O O . GLN B 1 168 ? 0.620 -25.975 5.939 1.00 33.61 167 GLN B O 1
ATOM 3308 N N . VAL B 1 169 ? 1.967 -24.496 6.975 1.00 32.03 168 VAL B N 1
ATOM 3309 C CA . VAL B 1 169 ? 1.944 -23.563 5.850 1.00 36.17 168 VAL B CA 1
ATOM 3310 C C . VAL B 1 169 ? 2.589 -24.198 4.625 1.00 35.19 168 VAL B C 1
ATOM 3311 O O . VAL B 1 169 ? 2.057 -24.123 3.510 1.00 38.07 168 VAL B O 1
ATOM 3315 N N . LYS B 1 170 ? 3.747 -24.838 4.815 1.00 34.35 169 LYS B N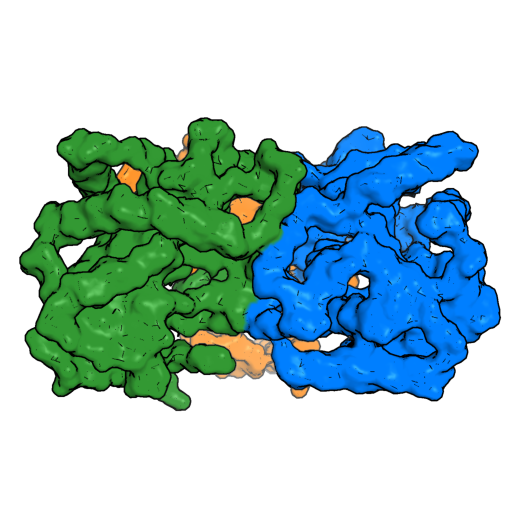 1
ATOM 3316 C CA . LYS B 1 170 ? 4.409 -25.517 3.706 1.00 37.63 169 LYS B CA 1
ATOM 3317 C C . LYS B 1 170 ? 3.521 -26.606 3.116 1.00 34.85 169 LYS B C 1
ATOM 3318 O O . LYS B 1 170 ? 3.413 -26.732 1.891 1.00 34.71 169 LYS B O 1
ATOM 3324 N N . ASP B 1 171 ? 2.873 -27.399 3.974 1.00 38.04 170 ASP B N 1
ATOM 3325 C CA . ASP B 1 171 ? 1.986 -28.449 3.481 1.00 38.31 170 ASP B CA 1
ATOM 3326 C C . ASP B 1 171 ? 0.774 -27.858 2.770 1.00 41.18 170 ASP B C 1
ATOM 3327 O O . ASP B 1 171 ? 0.335 -28.383 1.740 1.00 38.44 170 ASP B O 1
ATOM 3332 N N . ILE B 1 172 ? 0.224 -26.765 3.302 1.00 41.34 171 ILE B N 1
ATOM 3333 C CA . ILE B 1 172 ? -0.900 -26.102 2.647 1.00 39.25 171 ILE B CA 1
ATOM 3334 C C . ILE B 1 172 ? -0.468 -25.515 1.309 1.00 39.63 171 ILE B C 1
ATOM 3335 O O . ILE B 1 172 ? -1.171 -25.649 0.300 1.00 37.20 171 ILE B O 1
ATOM 3340 N N . ALA B 1 173 ? 0.698 -24.864 1.277 1.00 39.20 172 ALA B N 1
ATOM 3341 C CA . ALA B 1 173 ? 1.201 -24.292 0.033 1.00 32.28 172 ALA B CA 1
ATOM 3342 C C . ALA B 1 173 ? 1.438 -25.360 -1.025 1.00 39.92 172 ALA B C 1
ATOM 3343 O O . ALA B 1 173 ? 1.223 -25.111 -2.219 1.00 39.64 172 ALA B O 1
ATOM 3345 N N . LYS B 1 174 ? 1.878 -26.552 -0.615 1.00 37.56 173 LYS B N 1
ATOM 3346 C CA . LYS B 1 174 ? 2.093 -27.621 -1.584 1.00 37.82 173 LYS B CA 1
ATOM 3347 C C . LYS B 1 174 ? 0.772 -28.111 -2.166 1.00 36.80 173 LYS B C 1
ATOM 3348 O O . LYS B 1 174 ? 0.674 -28.355 -3.374 1.00 37.93 173 LYS B O 1
ATOM 3354 N N . ASN B 1 175 ? -0.254 -28.256 -1.322 1.00 36.81 174 ASN B N 1
ATOM 3355 C CA . ASN B 1 175 ? -1.565 -28.675 -1.809 1.00 38.15 174 ASN B CA 1
ATOM 3356 C C . ASN B 1 175 ? -2.140 -27.661 -2.789 1.00 38.35 174 ASN B C 1
ATOM 3357 O O . ASN B 1 175 ? -2.745 -28.036 -3.800 1.00 39.82 174 ASN B O 1
ATOM 3362 N N . LEU B 1 176 ? -1.964 -26.372 -2.504 1.00 37.09 175 LEU B N 1
ATOM 3363 C CA . LEU B 1 176 ? -2.475 -25.318 -3.367 1.00 37.29 175 LEU B CA 1
ATOM 3364 C C . LEU B 1 176 ? -1.568 -25.030 -4.557 1.00 39.26 175 LEU B C 1
ATOM 3365 O O . LEU B 1 176 ? -1.964 -24.266 -5.444 1.00 37.99 175 LEU B O 1
ATOM 3370 N N . GLY B 1 177 ? -0.374 -25.615 -4.600 1.00 39.74 176 GLY B N 1
ATOM 3371 C CA . GLY B 1 177 ? 0.545 -25.345 -5.689 1.00 37.57 176 GLY B CA 1
ATOM 3372 C C . GLY B 1 177 ? 1.192 -23.980 -5.629 1.00 36.30 176 GLY B C 1
ATOM 3373 O O . GLY B 1 177 ? 1.539 -23.420 -6.674 1.00 39.21 176 GLY B O 1
ATOM 3374 N N . ILE B 1 178 ? 1.364 -23.428 -4.432 1.00 35.78 177 ILE B N 1
ATOM 3375 C CA . ILE B 1 178 ? 1.950 -22.106 -4.242 1.00 41.07 177 ILE B CA 1
ATOM 3376 C C . ILE B 1 178 ? 3.408 -22.283 -3.841 1.00 42.29 177 ILE B C 1
ATOM 3377 O O . ILE B 1 178 ? 3.708 -22.920 -2.824 1.00 39.63 177 ILE B O 1
ATOM 3382 N N . GLU B 1 179 ? 4.315 -21.723 -4.637 1.00 43.42 178 GLU B N 1
ATOM 3383 C CA . GLU B 1 179 ? 5.731 -21.787 -4.308 1.00 40.02 178 GLU B CA 1
ATOM 3384 C C . GLU B 1 179 ? 6.028 -20.905 -3.101 1.00 44.58 178 GLU B C 1
ATOM 3385 O O . GLU B 1 179 ? 5.537 -19.778 -2.997 1.00 39.51 178 GLU B O 1
ATOM 3391 N N . VAL B 1 180 ? 6.838 -21.428 -2.182 1.00 38.51 179 VAL B N 1
ATOM 3392 C CA . VAL B 1 180 ? 7.131 -20.749 -0.927 1.00 42.88 179 VAL B CA 1
ATOM 3393 C C . VAL B 1 180 ? 8.613 -20.878 -0.609 1.00 39.88 179 VAL B C 1
ATOM 3394 O O . VAL B 1 180 ? 9.256 -21.879 -0.938 1.00 39.33 179 VAL B O 1
ATOM 3398 N N . ARG B 1 181 ? 9.149 -19.851 0.039 1.00 35.38 180 ARG B N 1
ATOM 3399 C CA . ARG B 1 181 ? 10.513 -19.841 0.542 1.00 33.84 180 ARG B CA 1
ATOM 3400 C C . ARG B 1 181 ? 10.498 -19.816 2.065 1.00 31.13 180 ARG B C 1
ATOM 3401 O O . ARG B 1 181 ? 9.454 -19.640 2.700 1.00 28.90 180 ARG B O 1
ATOM 3409 N N . GLU B 1 182 ? 11.679 -19.995 2.652 1.00 30.02 181 GLU B N 1
ATOM 3410 C CA . GLU B 1 182 ? 11.820 -19.988 4.105 1.00 26.26 181 GLU B CA 1
ATOM 3411 C C . GLU B 1 182 ? 13.214 -19.496 4.455 1.00 29.10 181 GLU B C 1
ATOM 3412 O O . GLU B 1 182 ? 14.205 -20.053 3.973 1.00 31.96 181 GLU B O 1
ATOM 3418 N N . GLY B 1 183 ? 13.289 -18.462 5.286 1.00 27.00 182 GLY B N 1
ATOM 3419 C CA . GLY B 1 183 ? 14.574 -17.884 5.633 1.00 23.68 182 GLY B CA 1
ATOM 3420 C C . GLY B 1 183 ? 14.450 -16.956 6.822 1.00 24.42 182 GLY B C 1
ATOM 3421 O O . GLY B 1 183 ? 13.379 -16.808 7.417 1.00 24.56 182 GLY B O 1
ATOM 3422 N N . VAL B 1 184 ? 15.572 -16.321 7.153 1.00 22.47 183 VAL B N 1
ATOM 3423 C CA . VAL B 1 184 ? 15.675 -15.471 8.335 1.00 20.61 183 VAL B CA 1
ATOM 3424 C C . VAL B 1 184 ? 15.353 -14.032 7.953 1.00 24.62 183 VAL B C 1
ATOM 3425 O O . VAL B 1 184 ? 15.909 -13.492 6.989 1.00 22.49 183 VAL B O 1
ATOM 3429 N N . TYR B 1 185 ? 14.456 -13.411 8.712 1.00 20.79 184 TYR B N 1
ATOM 3430 C CA . TYR B 1 185 ? 14.080 -12.017 8.530 1.00 20.40 184 TYR B CA 1
ATOM 3431 C C . TYR B 1 185 ? 14.902 -11.152 9.477 1.00 22.57 184 TYR B C 1
ATOM 3432 O O . TYR B 1 185 ? 15.199 -11.557 10.601 1.00 23.05 184 TYR B O 1
ATOM 3441 N N . ALA B 1 186 ? 15.285 -9.965 9.019 1.00 20.34 185 ALA B N 1
ATOM 3442 C CA . ALA B 1 186 ? 16.051 -9.043 9.845 1.00 17.85 185 ALA B CA 1
ATOM 3443 C C . ALA B 1 186 ? 15.356 -7.693 9.857 1.00 23.10 185 ALA B C 1
ATOM 3444 O O . ALA B 1 186 ? 15.063 -7.134 8.796 1.00 25.11 185 ALA B O 1
ATOM 3446 N N . MET B 1 187 ? 15.091 -7.172 11.052 1.00 20.42 186 MET B N 1
ATOM 3447 C CA . MET B 1 187 ? 14.443 -5.878 11.199 1.00 22.77 186 MET B CA 1
ATOM 3448 C C . MET B 1 187 ? 15.483 -4.797 11.461 1.00 20.83 186 MET B C 1
ATOM 3449 O O . MET B 1 187 ? 16.277 -4.899 12.405 1.00 18.15 186 MET B O 1
ATOM 3454 N N . PHE B 1 188 ? 15.483 -3.780 10.612 1.00 23.29 187 PHE B N 1
ATOM 3455 C CA . PHE B 1 188 ? 16.152 -2.518 10.877 1.00 26.49 187 PHE B CA 1
ATOM 3456 C C . PHE B 1 188 ? 15.117 -1.498 11.331 1.00 23.77 187 PHE B C 1
ATOM 3457 O O . PHE B 1 188 ? 13.918 -1.641 11.078 1.00 24.92 187 PHE B O 1
ATOM 3465 N N . SER B 1 189 ? 15.593 -0.465 12.025 1.00 25.86 188 SER B N 1
ATOM 3466 C CA . SER B 1 189 ? 14.673 0.525 12.574 1.00 25.48 188 SER B CA 1
ATOM 3467 C C . SER B 1 189 ? 13.965 1.302 11.470 1.00 25.74 188 SER B C 1
ATOM 3468 O O . SER B 1 189 ? 12.772 1.606 11.585 1.00 24.54 188 SER B O 1
ATOM 3471 N N . GLY B 1 190 ? 14.677 1.626 10.393 1.00 21.89 189 GLY B N 1
ATOM 3472 C CA . GLY B 1 190 ? 14.159 2.516 9.383 1.00 24.27 189 GLY B CA 1
ATOM 3473 C C . GLY B 1 190 ? 14.206 3.958 9.852 1.00 23.14 189 GLY B C 1
ATOM 3474 O O . GLY B 1 190 ? 14.852 4.283 10.852 1.00 19.49 189 GLY B O 1
ATOM 3475 N N . PRO B 1 191 ? 13.514 4.860 9.138 1.00 20.88 190 PRO B N 1
ATOM 3476 C CA . PRO B 1 191 ? 12.718 4.572 7.942 1.00 21.59 190 PRO B CA 1
ATOM 3477 C C . PRO B 1 191 ? 13.556 4.579 6.668 1.00 27.02 190 PRO B C 1
ATOM 3478 O O . PRO B 1 191 ? 13.020 4.374 5.578 1.00 29.88 190 PRO B O 1
ATOM 3482 N N . THR B 1 192 ? 14.855 4.829 6.807 1.00 23.57 191 THR B N 1
ATOM 3483 C CA . THR B 1 192 ? 15.747 4.782 5.657 1.00 28.73 191 THR B CA 1
ATOM 3484 C C . THR B 1 192 ? 15.846 3.363 5.122 1.00 25.60 191 THR B C 1
ATOM 3485 O O . THR B 1 192 ? 15.945 2.399 5.886 1.00 25.58 191 THR B O 1
ATOM 3489 N N . TYR B 1 193 ? 15.816 3.233 3.802 1.00 28.14 192 TYR B N 1
ATOM 3490 C CA . TYR B 1 193 ? 16.201 1.969 3.203 1.00 30.20 192 TYR B CA 1
ATOM 3491 C C . TYR B 1 193 ? 17.674 1.705 3.492 1.00 28.53 192 TYR B C 1
ATOM 3492 O O . TYR B 1 193 ? 18.480 2.631 3.615 1.00 22.07 192 TYR B O 1
ATOM 3501 N N . GLU B 1 194 ? 18.014 0.427 3.626 1.00 24.76 193 GLU B N 1
ATOM 3502 C CA . GLU B 1 194 ? 19.385 0.047 3.931 1.00 24.45 193 GLU B CA 1
ATOM 3503 C C . GLU B 1 194 ? 20.329 0.515 2.829 1.00 26.00 193 GLU B C 1
ATOM 3504 O O . GLU B 1 194 ? 19.939 0.670 1.670 1.00 30.36 193 GLU B O 1
ATOM 3510 N N . THR B 1 195 ? 21.579 0.763 3.206 1.00 25.91 194 THR B N 1
ATOM 3511 C CA . THR B 1 195 ? 22.603 1.067 2.223 1.00 25.09 194 THR B CA 1
ATOM 3512 C C . THR B 1 195 ? 23.090 -0.222 1.571 1.00 26.95 194 THR B C 1
ATOM 3513 O O . THR B 1 195 ? 22.873 -1.316 2.101 1.00 26.62 194 THR B O 1
ATOM 3517 N N . PRO B 1 196 ? 23.731 -0.128 0.401 1.00 24.66 195 PRO B N 1
ATOM 3518 C CA . PRO B 1 196 ? 24.320 -1.341 -0.189 1.00 30.21 195 PRO B CA 1
ATOM 3519 C C . PRO B 1 196 ? 25.276 -2.057 0.748 1.00 25.36 195 PRO B C 1
ATOM 3520 O O . PRO B 1 196 ? 25.325 -3.293 0.750 1.00 29.49 195 PRO B O 1
ATOM 3524 N N . ALA B 1 197 ? 26.026 -1.313 1.566 1.00 25.29 196 ALA B N 1
ATOM 3525 C CA . ALA B 1 197 ? 26.949 -1.948 2.501 1.00 23.06 196 ALA B CA 1
ATOM 3526 C C . ALA B 1 197 ? 26.207 -2.593 3.665 1.00 21.92 196 ALA B C 1
ATOM 3527 O O . ALA B 1 197 ? 26.611 -3.654 4.154 1.00 24.56 196 ALA B O 1
ATOM 3529 N N . GLU B 1 198 ? 25.120 -1.968 4.127 1.00 22.00 197 GLU B N 1
ATOM 3530 C CA . GLU B 1 198 ? 24.349 -2.546 5.223 1.00 22.23 197 GLU B CA 1
ATOM 3531 C C . GLU B 1 198 ? 23.620 -3.813 4.792 1.00 22.08 197 GLU B C 1
ATOM 3532 O O . GLU B 1 198 ? 23.420 -4.718 5.609 1.00 24.65 197 GLU B O 1
ATOM 3538 N N . VAL B 1 199 ? 23.222 -3.899 3.521 1.00 24.72 198 VAL B N 1
ATOM 3539 C CA . VAL B 1 199 ? 22.562 -5.106 3.031 1.00 25.41 198 VAL B CA 1
ATOM 3540 C C . VAL B 1 199 ? 23.552 -6.263 2.953 1.00 24.52 198 VAL B C 1
ATOM 3541 O O . VAL B 1 199 ? 23.241 -7.391 3.354 1.00 23.83 198 VAL B O 1
ATOM 3545 N N . ARG B 1 200 ? 24.758 -6.004 2.439 1.00 21.53 199 ARG B N 1
ATOM 3546 C CA . ARG B 1 200 ? 25.798 -7.028 2.438 1.00 27.02 199 ARG B CA 1
ATOM 3547 C C . ARG B 1 200 ? 26.122 -7.481 3.856 1.00 23.23 199 ARG B C 1
ATOM 3548 O O . ARG B 1 200 ? 26.419 -8.658 4.088 1.00 27.69 199 ARG B O 1
ATOM 3556 N N . MET B 1 201 ? 26.075 -6.561 4.811 1.00 20.48 200 MET B N 1
ATOM 3557 C CA . MET B 1 201 ? 26.279 -6.897 6.211 1.00 25.03 200 MET B CA 1
ATOM 3558 C C . MET B 1 201 ? 25.163 -7.823 6.692 1.00 21.42 200 MET B C 1
ATOM 3559 O O . MET B 1 201 ? 25.419 -8.805 7.386 1.00 25.53 200 MET B O 1
ATOM 3564 N N . ALA B 1 202 ? 23.925 -7.505 6.303 1.00 20.87 201 ALA B N 1
ATOM 3565 C CA . ALA B 1 202 ? 22.789 -8.340 6.685 1.00 23.49 201 ALA B CA 1
ATOM 3566 C C . ALA B 1 202 ? 22.952 -9.766 6.175 1.00 24.96 201 ALA B C 1
ATOM 3567 O O . ALA B 1 202 ? 22.643 -10.728 6.889 1.00 22.72 201 ALA B O 1
ATOM 3569 N N . ARG B 1 203 ? 23.435 -9.923 4.939 1.00 23.29 202 ARG B N 1
ATOM 3570 C CA . ARG B 1 203 ? 23.683 -11.259 4.407 1.00 24.06 202 ARG B CA 1
ATOM 3571 C C . ARG B 1 203 ? 24.747 -11.983 5.218 1.00 22.02 202 ARG B C 1
ATOM 3572 O O . ARG B 1 203 ? 24.616 -13.179 5.503 1.00 19.67 202 ARG B O 1
ATOM 3580 N N . ILE B 1 204 ? 25.811 -11.270 5.594 1.00 20.67 203 ILE B N 1
ATOM 3581 C CA . ILE B 1 204 ? 26.883 -11.869 6.383 1.00 26.03 203 ILE B CA 1
ATOM 3582 C C . ILE B 1 204 ? 26.355 -12.326 7.738 1.00 25.58 203 ILE B C 1
ATOM 3583 O O . ILE B 1 204 ? 26.712 -13.403 8.230 1.00 29.75 203 ILE B O 1
ATOM 3588 N N . LEU B 1 205 ? 25.485 -11.524 8.356 1.00 25.29 204 LEU B N 1
ATOM 3589 C CA . LEU B 1 205 ? 24.936 -11.879 9.660 1.00 26.88 204 LEU B CA 1
ATOM 3590 C C . LEU B 1 205 ? 23.929 -13.018 9.592 1.00 26.25 204 LEU B C 1
ATOM 3591 O O . LEU B 1 205 ? 23.562 -13.556 10.642 1.00 21.20 204 LEU B O 1
ATOM 3596 N N . GLY B 1 206 ? 23.480 -13.395 8.404 1.00 26.11 205 GLY B N 1
ATOM 3597 C CA . GLY B 1 206 ? 22.566 -14.500 8.228 1.00 29.89 205 GLY B CA 1
ATOM 3598 C C . GLY B 1 206 ? 21.143 -14.139 7.830 1.00 27.15 205 GLY B C 1
ATOM 3599 O O . GLY B 1 206 ? 20.258 -14.997 7.936 1.00 27.17 205 GLY B O 1
ATOM 3600 N N . ALA B 1 207 ? 20.898 -12.913 7.378 1.00 28.93 206 ALA B N 1
ATOM 3601 C CA . ALA B 1 207 ? 19.560 -12.483 6.997 1.00 26.80 206 ALA B CA 1
ATOM 3602 C C . ALA B 1 207 ? 19.260 -12.858 5.553 1.00 24.61 206 ALA B C 1
ATOM 3603 O O . ALA B 1 207 ? 20.107 -12.708 4.667 1.00 25.87 206 ALA B O 1
ATOM 3605 N N . ASP B 1 208 ? 18.041 -13.346 5.322 1.00 24.02 207 ASP B N 1
ATOM 3606 C CA . ASP B 1 208 ? 17.542 -13.573 3.974 1.00 26.35 207 ASP B CA 1
ATOM 3607 C C . ASP B 1 208 ? 16.636 -12.452 3.484 1.00 25.45 207 ASP B C 1
ATOM 3608 O O . ASP B 1 208 ? 16.454 -12.307 2.270 1.00 29.98 207 ASP B O 1
ATOM 3613 N N . ALA B 1 209 ? 16.073 -11.662 4.396 1.00 20.48 208 ALA B N 1
ATOM 3614 C CA . ALA B 1 209 ? 15.229 -10.532 4.045 1.00 20.56 208 ALA B CA 1
ATOM 3615 C C . ALA B 1 209 ? 15.361 -9.475 5.129 1.00 25.28 208 ALA B C 1
ATOM 3616 O O . ALA B 1 209 ? 15.611 -9.792 6.295 1.00 27.23 208 ALA B O 1
ATOM 3618 N N . VAL B 1 210 ? 15.197 -8.213 4.736 1.00 23.95 209 VAL B N 1
ATOM 3619 C CA . VAL B 1 210 ? 15.306 -7.084 5.652 1.00 26.65 209 VAL B CA 1
ATOM 3620 C C . VAL B 1 210 ? 14.015 -6.278 5.611 1.00 30.43 209 VAL B C 1
ATOM 3621 O O . VAL B 1 210 ? 13.396 -6.126 4.551 1.00 25.98 209 VAL B O 1
ATOM 3625 N N . GLY B 1 211 ? 13.613 -5.767 6.769 1.00 26.47 210 GLY B N 1
ATOM 3626 C CA . GLY B 1 211 ? 12.403 -4.987 6.885 1.00 20.44 210 GLY B CA 1
ATOM 3627 C C . GLY B 1 211 ? 12.469 -4.075 8.089 1.00 25.75 210 GLY B C 1
ATOM 3628 O O . GLY B 1 211 ? 13.518 -3.917 8.717 1.00 23.43 210 GLY B O 1
ATOM 3629 N N . MET B 1 212 ? 11.327 -3.467 8.408 1.00 24.70 211 MET B N 1
ATOM 3630 C CA . MET B 1 212 ? 11.246 -2.475 9.477 1.00 26.93 211 MET B CA 1
ATOM 3631 C C . MET B 1 212 ? 10.059 -2.736 10.399 1.00 28.12 211 MET B C 1
ATOM 3632 O O . MET B 1 212 ? 9.450 -1.800 10.927 1.00 31.81 211 MET B O 1
ATOM 3637 N N . SER B 1 213 ? 9.727 -4.002 10.637 1.00 26.74 212 SER B N 1
ATOM 3638 C CA . SER B 1 213 ? 8.581 -4.323 11.484 1.00 26.87 212 SER B CA 1
ATOM 3639 C C . SER B 1 213 ? 8.679 -5.782 11.932 1.00 26.77 212 SER B C 1
ATOM 3640 O O . SER B 1 213 ? 9.764 -6.375 11.911 1.00 27.69 212 SER B O 1
ATOM 3643 N N . THR B 1 214 ? 7.541 -6.340 12.362 1.00 28.43 213 THR B N 1
ATOM 3644 C CA . THR B 1 214 ? 7.351 -7.757 12.674 1.00 29.46 213 THR B CA 1
ATOM 3645 C C . THR B 1 214 ? 8.056 -8.201 13.954 1.00 25.72 213 THR B C 1
ATOM 3646 O O . THR B 1 214 ? 7.420 -8.782 14.838 1.00 20.54 213 THR B O 1
ATOM 3650 N N . VAL B 1 215 ? 9.363 -7.940 14.061 1.00 25.31 214 VAL B N 1
ATOM 3651 C CA . VAL B 1 215 ? 10.129 -8.440 15.211 1.00 21.94 214 VAL B CA 1
ATOM 3652 C C . VAL B 1 215 ? 9.563 -7.973 16.547 1.00 25.05 214 VAL B C 1
ATOM 3653 O O . VAL B 1 215 ? 9.498 -8.787 17.480 1.00 24.83 214 VAL B O 1
ATOM 3657 N N . PRO B 1 216 ? 9.144 -6.712 16.728 1.00 24.42 215 PRO B N 1
ATOM 3658 C CA . PRO B 1 216 ? 8.624 -6.318 18.053 1.00 22.70 215 PRO B CA 1
ATOM 3659 C C . PRO B 1 216 ? 7.402 -7.105 18.497 1.00 28.09 215 PRO B C 1
ATOM 3660 O O . PRO B 1 216 ? 7.345 -7.553 19.651 1.00 23.89 215 PRO B O 1
ATOM 3664 N N . GLU B 1 217 ? 6.416 -7.287 17.617 1.00 27.77 216 GLU B N 1
ATOM 3665 C CA . GLU B 1 217 ? 5.197 -7.985 18.012 1.00 29.27 216 GLU B CA 1
ATOM 3666 C C . GLU B 1 217 ? 5.409 -9.488 18.140 1.00 29.26 216 GLU B C 1
ATOM 3667 O O . GLU B 1 217 ? 4.717 -10.140 18.930 1.00 28.41 216 GLU B O 1
ATOM 3673 N N . VAL B 1 218 ? 6.348 -10.055 17.380 1.00 21.73 217 VAL B N 1
ATOM 3674 C CA . VAL B 1 218 ? 6.664 -11.470 17.539 1.00 25.97 217 VAL B CA 1
ATOM 3675 C C . VAL B 1 218 ? 7.275 -11.725 18.912 1.00 24.63 217 VAL B C 1
ATOM 3676 O O . VAL B 1 218 ? 6.987 -12.741 19.558 1.00 26.09 217 VAL B O 1
ATOM 3680 N N . ILE B 1 219 ? 8.107 -10.799 19.389 1.00 26.41 218 ILE B N 1
ATOM 3681 C CA . ILE B 1 219 ? 8.710 -10.939 20.713 1.00 27.78 218 ILE B CA 1
ATOM 3682 C C . I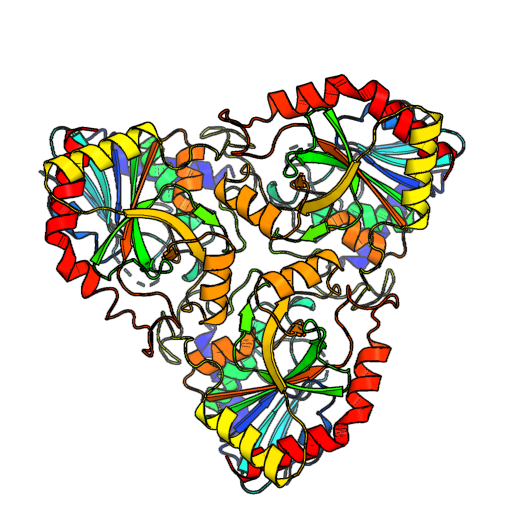LE B 1 219 ? 7.630 -10.933 21.789 1.00 26.79 218 ILE B C 1
ATOM 3683 O O . ILE B 1 219 ? 7.622 -11.775 22.695 1.00 22.85 218 ILE B O 1
ATOM 3688 N N . ILE B 1 220 ? 6.692 -9.989 21.693 1.00 24.66 219 ILE B N 1
ATOM 3689 C CA . ILE B 1 220 ? 5.670 -9.850 22.725 1.00 27.26 219 ILE B CA 1
ATOM 3690 C C . ILE B 1 220 ? 4.663 -10.992 22.649 1.00 24.05 219 ILE B C 1
ATOM 3691 O O . ILE B 1 220 ? 4.196 -11.493 23.679 1.00 22.79 219 ILE B O 1
ATOM 3696 N N . ALA B 1 221 ? 4.317 -11.427 21.435 1.00 23.61 220 ALA B N 1
ATOM 3697 C CA . ALA B 1 221 ? 3.369 -12.528 21.294 1.00 24.38 220 ALA B CA 1
ATOM 3698 C C . ALA B 1 221 ? 3.907 -13.805 21.928 1.00 31.35 220 ALA B C 1
ATOM 3699 O O . ALA B 1 221 ? 3.172 -14.518 22.623 1.00 30.45 220 ALA B O 1
ATOM 3701 N N . ASN B 1 222 ? 5.188 -14.111 21.704 1.00 26.69 221 ASN B N 1
ATOM 3702 C CA . ASN B 1 222 ? 5.786 -15.283 22.334 1.00 23.47 221 ASN B CA 1
ATOM 3703 C C . ASN B 1 222 ? 5.794 -15.144 23.851 1.00 28.57 221 ASN B C 1
ATOM 3704 O O . ASN B 1 222 ? 5.460 -16.093 24.572 1.00 27.72 221 ASN B O 1
ATOM 3709 N N . HIS B 1 223 ? 6.171 -13.963 24.353 1.00 25.83 222 HIS B N 1
ATOM 3710 C CA . HIS B 1 223 ? 6.194 -13.739 25.795 1.00 27.21 222 HIS B CA 1
ATOM 3711 C C . HIS B 1 223 ? 4.802 -13.846 26.402 1.00 25.74 222 HIS B C 1
ATOM 3712 O O . HIS B 1 223 ? 4.659 -14.284 27.549 1.00 29.19 222 HIS B O 1
ATOM 3719 N N . SER B 1 224 ? 3.771 -13.455 25.654 1.00 25.18 223 SER B N 1
ATOM 3720 C CA . SER B 1 224 ? 2.396 -13.528 26.133 1.00 28.84 223 SER B CA 1
ATOM 3721 C C . SER B 1 224 ? 1.794 -14.921 26.001 1.00 31.20 223 SER B C 1
ATOM 3722 O O . SER B 1 224 ? 0.610 -15.099 26.313 1.00 30.58 223 SER B O 1
ATOM 3725 N N . GLY B 1 225 ? 2.566 -15.903 25.544 1.00 30.01 224 GLY B N 1
ATOM 3726 C CA . GLY B 1 225 ? 2.079 -17.262 25.434 1.00 27.71 224 GLY B CA 1
ATOM 3727 C C . GLY B 1 225 ? 1.392 -17.611 24.134 1.00 33.62 224 GLY B C 1
ATOM 3728 O O . GLY B 1 225 ? 0.676 -18.618 24.085 1.00 28.76 224 GLY B O 1
ATOM 3729 N N . MET B 1 226 ? 1.584 -16.822 23.080 1.00 27.90 225 MET B N 1
ATOM 3730 C CA . MET B 1 226 ? 0.975 -17.104 21.789 1.00 30.61 225 MET B CA 1
ATOM 3731 C C . MET B 1 226 ? 1.914 -17.917 20.903 1.00 29.54 225 MET B C 1
ATOM 3732 O O . MET B 1 226 ? 3.134 -17.921 21.079 1.00 33.04 225 MET B O 1
ATOM 3737 N N . LYS B 1 227 ? 1.319 -18.607 19.935 1.00 30.99 226 LYS B N 1
ATOM 3738 C CA . LYS B 1 227 ? 2.057 -19.157 18.809 1.00 30.41 226 LYS B CA 1
ATOM 3739 C C . LYS B 1 227 ? 2.081 -18.124 17.691 1.00 34.10 226 LYS B C 1
ATOM 3740 O O . LYS B 1 227 ? 1.107 -17.392 17.486 1.00 31.68 226 LYS B O 1
ATOM 3746 N N . VAL B 1 228 ? 3.201 -18.059 16.977 1.00 28.99 227 VAL B N 1
ATOM 3747 C CA . VAL B 1 228 ? 3.417 -17.044 15.954 1.00 26.40 227 VAL B CA 1
ATOM 3748 C C . VAL B 1 228 ? 3.723 -17.728 14.633 1.00 29.60 227 VAL B C 1
ATOM 3749 O O . VAL B 1 228 ? 4.521 -18.670 14.579 1.00 31.35 227 VAL B O 1
ATOM 3753 N N . ILE B 1 229 ? 3.086 -17.247 13.569 1.00 27.66 228 ILE B N 1
ATOM 3754 C CA . ILE B 1 229 ? 3.381 -17.667 12.206 1.00 30.05 228 ILE B CA 1
ATOM 3755 C C . ILE B 1 229 ? 3.603 -16.415 11.368 1.00 29.69 228 ILE B C 1
ATOM 3756 O O . ILE B 1 229 ? 2.778 -15.494 11.388 1.00 27.03 228 ILE B O 1
ATOM 3761 N N . GLY B 1 230 ? 4.724 -16.373 10.654 1.00 30.76 229 GLY B N 1
ATOM 3762 C CA . GLY B 1 230 ? 5.076 -15.197 9.884 1.00 29.32 229 GLY B CA 1
ATOM 3763 C C . GLY B 1 230 ? 5.390 -15.481 8.429 1.00 32.51 229 GLY B C 1
ATOM 3764 O O . GLY B 1 230 ? 6.131 -16.417 8.115 1.00 32.10 229 GLY B O 1
ATOM 3765 N N . VAL B 1 231 ? 4.829 -14.679 7.528 1.00 28.32 230 VAL B N 1
ATOM 3766 C CA . VAL B 1 231 ? 5.102 -14.785 6.101 1.00 33.92 230 VAL B CA 1
ATOM 3767 C C . VAL B 1 231 ? 5.462 -13.403 5.580 1.00 31.36 230 VAL B C 1
ATOM 3768 O O . VAL B 1 231 ? 4.711 -12.443 5.778 1.00 36.49 230 VAL B O 1
ATOM 3772 N N . SER B 1 232 ? 6.607 -13.304 4.915 1.00 32.10 231 SER B N 1
ATOM 3773 C CA . SER B 1 232 ? 7.105 -12.045 4.381 1.00 33.20 231 SER B CA 1
ATOM 3774 C C . SER B 1 232 ? 7.059 -12.088 2.860 1.00 33.44 231 SER B C 1
ATOM 3775 O O . SER B 1 232 ? 7.447 -13.090 2.250 1.00 34.83 231 SER B O 1
ATOM 3778 N N . CYS B 1 233 ? 6.576 -11.008 2.254 1.00 34.81 232 CYS B N 1
ATOM 3779 C CA . CYS B 1 233 ? 6.489 -10.895 0.804 1.00 36.89 232 CYS B CA 1
ATOM 3780 C C . CYS B 1 233 ? 7.668 -10.076 0.294 1.00 35.26 232 CYS B C 1
ATOM 3781 O O . CYS B 1 233 ? 7.823 -8.906 0.661 1.00 34.34 232 CYS B O 1
ATOM 3784 N N . MET B 1 234 ? 8.494 -10.690 -0.547 1.00 38.63 233 MET B N 1
ATOM 3785 C CA . MET B 1 234 ? 9.606 -9.977 -1.161 1.00 38.63 233 MET B CA 1
ATOM 3786 C C . MET B 1 234 ? 9.117 -9.015 -2.237 1.00 37.37 233 MET B C 1
ATOM 3787 O O . MET B 1 234 ? 8.833 -9.414 -3.364 1.00 38.81 233 MET B O 1
ATOM 3792 N N . THR B 1 235 ? 9.019 -7.738 -1.876 1.00 35.90 234 THR B N 1
ATOM 3793 C CA . THR B 1 235 ? 8.553 -6.717 -2.801 1.00 36.34 234 THR B CA 1
ATOM 3794 C C . THR B 1 235 ? 9.669 -6.132 -3.656 1.00 40.40 234 THR B C 1
ATOM 3795 O O . THR B 1 235 ? 9.374 -5.419 -4.622 1.00 40.20 234 THR B O 1
ATOM 3799 N N . ASN B 1 236 ? 10.928 -6.424 -3.339 1.00 35.54 235 ASN B N 1
ATOM 3800 C CA . ASN B 1 236 ? 12.058 -5.863 -4.067 1.00 36.38 235 ASN B CA 1
ATOM 3801 C C . ASN B 1 236 ? 13.325 -6.593 -3.652 1.00 35.59 235 ASN B C 1
ATOM 3802 O O . ASN B 1 236 ? 13.401 -7.175 -2.566 1.00 38.01 235 ASN B O 1
ATOM 3807 N N . MET B 1 237 ? 14.317 -6.557 -4.536 1.00 36.56 236 MET B N 1
ATOM 3808 C CA . MET B 1 237 ? 15.667 -6.966 -4.178 1.00 36.03 236 MET B CA 1
ATOM 3809 C C . MET B 1 237 ? 16.209 -5.952 -3.172 1.00 39.55 236 MET B C 1
ATOM 3810 O O . MET B 1 237 ? 15.916 -4.760 -3.279 1.00 35.69 236 MET B O 1
ATOM 3815 N N . ALA B 1 238 ? 16.991 -6.414 -2.198 1.00 36.77 237 ALA B N 1
ATOM 3816 C CA . ALA B 1 238 ? 17.578 -5.494 -1.233 1.00 35.40 237 ALA B CA 1
ATOM 3817 C C . ALA B 1 238 ? 18.462 -4.471 -1.945 1.00 34.44 237 ALA B C 1
ATOM 3818 O O . ALA B 1 238 ? 18.880 -4.659 -3.090 1.00 35.71 237 ALA B O 1
ATOM 3820 N N . ALA B 1 239 ? 18.760 -3.380 -1.233 1.00 34.07 238 ALA B N 1
ATOM 3821 C CA . ALA B 1 239 ? 19.243 -2.162 -1.882 1.00 35.30 238 ALA B CA 1
ATOM 3822 C C . ALA B 1 239 ? 20.557 -2.361 -2.628 1.00 36.26 238 ALA B C 1
ATOM 3823 O O . ALA B 1 239 ? 20.814 -1.667 -3.619 1.00 47.23 238 ALA B O 1
ATOM 3825 N N . GLY B 1 240 ? 21.401 -3.289 -2.186 1.00 35.55 239 GLY B N 1
ATOM 3826 C CA . GLY B 1 240 ? 22.699 -3.425 -2.820 1.00 46.92 239 GLY B CA 1
ATOM 3827 C C . GLY B 1 240 ? 22.765 -4.292 -4.061 1.00 40.43 239 GLY B C 1
ATOM 3828 O O . GLY B 1 240 ? 23.776 -4.262 -4.767 1.00 38.87 239 GLY B O 1
ATOM 3829 N N . ILE B 1 241 ? 21.712 -5.045 -4.367 1.00 41.16 240 ILE B N 1
ATOM 3830 C CA . ILE B 1 241 ? 21.821 -6.145 -5.322 1.00 38.42 240 ILE B CA 1
ATOM 3831 C C . ILE B 1 241 ? 21.604 -5.689 -6.761 1.00 47.80 240 ILE B C 1
ATOM 3832 O O . ILE B 1 241 ? 22.264 -6.185 -7.678 1.00 42.54 240 ILE B O 1
ATOM 3837 N N . LEU B 1 242 ? 20.688 -4.756 -7.000 1.00 49.84 241 LEU B N 1
ATOM 3838 C CA . LEU B 1 242 ? 20.453 -4.240 -8.340 1.00 51.26 241 LEU B CA 1
ATOM 3839 C C . LEU B 1 242 ? 20.847 -2.769 -8.423 1.00 54.15 241 LEU B C 1
ATOM 3840 O O . LEU B 1 242 ? 21.016 -2.084 -7.411 1.00 55.18 241 LEU B O 1
ATOM 3845 N N . GLU B 1 243 ? 20.992 -2.294 -9.659 1.00 53.74 242 GLU B N 1
ATOM 3846 C CA . GLU B 1 243 ? 21.530 -0.968 -9.931 1.00 56.36 242 GLU B CA 1
ATOM 3847 C C . GLU B 1 243 ? 20.489 0.137 -9.818 1.00 62.95 242 GLU B C 1
ATOM 3848 O O . GLU B 1 243 ? 20.856 1.317 -9.859 1.00 61.63 242 GLU B O 1
ATOM 3854 N N . GLN B 1 244 ? 19.205 -0.214 -9.685 1.00 63.47 243 GLN B N 1
ATOM 3855 C CA . GLN B 1 244 ? 18.046 0.657 -9.601 1.00 61.53 243 GLN B CA 1
ATOM 3856 C C . GLN B 1 244 ? 17.788 1.068 -8.153 1.00 55.84 243 GLN B C 1
ATOM 3857 O O . GLN B 1 244 ? 18.076 0.304 -7.227 1.00 58.19 243 GLN B O 1
ATOM 3863 N N . PRO B 1 245 ? 17.244 2.264 -7.921 1.00 58.65 244 PRO B N 1
ATOM 3864 C CA . PRO B 1 245 ? 17.002 2.712 -6.547 1.00 46.97 244 PRO B CA 1
ATOM 3865 C C . PRO B 1 245 ? 15.705 2.167 -5.962 1.00 44.00 244 PRO B C 1
ATOM 3866 O O . PRO B 1 245 ? 14.744 1.864 -6.671 1.00 48.69 244 PRO B O 1
ATOM 3870 N N . LEU B 1 246 ? 15.714 1.990 -4.646 1.00 47.58 245 LEU B N 1
ATOM 3871 C CA . LEU B 1 246 ? 14.533 1.493 -3.960 1.00 42.40 245 LEU B CA 1
ATOM 3872 C C . LEU B 1 246 ? 13.505 2.610 -3.816 1.00 46.31 245 LEU B C 1
ATOM 3873 O O . LEU B 1 246 ? 13.848 3.788 -3.676 1.00 41.89 245 LEU B O 1
ATOM 3878 N N . ASN B 1 247 ? 12.231 2.231 -3.885 1.00 41.02 246 ASN B N 1
ATOM 3879 C CA . ASN B 1 247 ? 11.149 3.202 -3.909 1.00 42.00 246 ASN B CA 1
ATOM 3880 C C . ASN B 1 247 ? 9.890 2.531 -3.378 1.00 48.81 246 ASN B C 1
ATOM 3881 O O . ASN B 1 247 ? 9.603 1.382 -3.723 1.00 56.69 246 ASN B O 1
ATOM 3886 N N . HIS B 1 248 ? 9.150 3.252 -2.530 1.00 51.47 247 HIS B N 1
ATOM 3887 C CA . HIS B 1 248 ? 8.008 2.642 -1.852 1.00 50.29 247 HIS B CA 1
ATOM 3888 C C . HIS B 1 248 ? 6.843 2.387 -2.802 1.00 51.25 247 HIS B C 1
ATOM 3889 O O . HIS B 1 248 ? 6.081 1.436 -2.597 1.00 48.70 247 HIS B O 1
ATOM 3896 N N . GLU B 1 249 ? 6.678 3.222 -3.832 1.00 51.44 248 GLU B N 1
ATOM 3897 C CA . GLU B 1 249 ? 5.650 2.950 -4.832 1.00 56.78 248 GLU B CA 1
ATOM 3898 C C . GLU B 1 249 ? 5.902 1.622 -5.534 1.00 54.66 248 GLU B C 1
ATOM 3899 O O . GLU B 1 249 ? 4.953 0.910 -5.883 1.00 49.74 248 GLU B O 1
ATOM 3905 N N . GLU B 1 250 ? 7.173 1.270 -5.740 1.00 57.59 249 GLU B N 1
ATOM 3906 C CA . GLU B 1 250 ? 7.510 -0.050 -6.264 1.00 56.08 249 GLU B CA 1
ATOM 3907 C C . GLU B 1 250 ? 7.148 -1.147 -5.269 1.00 51.57 249 GLU B C 1
ATOM 3908 O O . GLU B 1 250 ? 6.717 -2.237 -5.666 1.00 46.68 249 GLU B O 1
ATOM 3914 N N . VAL B 1 251 ? 7.299 -0.898 -3.971 1.00 54.36 250 VAL B N 1
ATOM 3915 C CA . VAL B 1 251 ? 7.033 -1.947 -2.942 1.00 47.93 250 VAL B CA 1
ATOM 3916 C C . VAL B 1 251 ? 5.552 -2.324 -2.977 1.00 50.60 250 VAL B C 1
ATOM 3917 O O . VAL B 1 251 ? 5.255 -3.510 -3.163 1.00 50.18 250 VAL B O 1
ATOM 3921 N N . MET B 1 252 ? 4.668 -1.339 -2.862 1.00 52.15 251 MET B N 1
ATOM 3922 C CA . MET B 1 252 ? 3.205 -1.596 -2.901 1.00 49.74 251 MET B CA 1
ATOM 3923 C C . MET B 1 252 ? 2.828 -2.299 -4.212 1.00 55.06 251 MET B C 1
ATOM 3924 O O . MET B 1 252 ? 1.988 -3.205 -4.178 1.00 53.06 251 MET B O 1
ATOM 3929 N N . GLU B 1 253 ? 3.438 -1.888 -5.318 1.00 54.76 252 GLU B N 1
ATOM 3930 C CA . GLU B 1 253 ? 3.100 -2.453 -6.641 1.00 53.80 252 GLU B CA 1
ATOM 3931 C C . GLU B 1 253 ? 3.396 -3.957 -6.648 1.00 58.84 252 GLU B C 1
ATOM 3932 O O . GLU B 1 253 ? 2.489 -4.739 -6.971 1.00 57.20 252 GLU B O 1
ATOM 3938 N N . THR B 1 254 ? 4.622 -4.336 -6.305 1.00 56.42 253 THR B N 1
ATOM 3939 C CA . THR B 1 254 ? 4.931 -5.762 -6.273 1.00 54.37 253 THR B CA 1
ATOM 3940 C C . THR B 1 254 ? 4.049 -6.493 -5.270 1.00 57.48 253 THR B C 1
ATOM 3941 O O . THR B 1 254 ? 3.595 -7.615 -5.530 1.00 55.06 253 THR B O 1
ATOM 3945 N N . SER B 1 255 ? 3.785 -5.867 -4.120 1.00 56.25 254 SER B N 1
ATOM 3946 C CA . SER B 1 255 ? 2.884 -6.464 -3.140 1.00 55.69 254 SER B CA 1
ATOM 3947 C C . SER B 1 255 ? 1.491 -6.669 -3.721 1.00 60.62 254 SER B C 1
ATOM 3948 O O . SER B 1 255 ? 0.818 -7.659 -3.409 1.00 56.73 254 SER B O 1
ATOM 3951 N N . ALA B 1 256 ? 1.042 -5.747 -4.575 1.00 59.73 255 ALA B N 1
ATOM 3952 C CA . ALA B 1 256 ? -0.275 -5.877 -5.188 1.00 58.25 255 ALA B CA 1
ATOM 3953 C C . ALA B 1 256 ? -0.303 -6.948 -6.270 1.00 53.52 255 ALA B C 1
ATOM 3954 O O . ALA B 1 256 ? -1.364 -7.521 -6.539 1.00 49.64 255 ALA B O 1
ATOM 3956 N N . LYS B 1 257 ? 0.839 -7.236 -6.895 1.00 45.46 256 LYS B N 1
ATOM 3957 C CA . LYS B 1 257 ? 0.860 -8.217 -7.976 1.00 52.77 256 LYS B CA 1
ATOM 3958 C C . LYS B 1 257 ? 0.604 -9.625 -7.450 1.00 52.00 256 LYS B C 1
ATOM 3959 O O . LYS B 1 257 ? -0.226 -10.361 -7.993 1.00 62.20 256 LYS B O 1
ATOM 3965 N N . VAL B 1 258 ? 1.302 -10.015 -6.386 1.00 52.16 257 VAL B N 1
ATOM 3966 C CA . VAL B 1 258 ? 1.230 -11.374 -5.860 1.00 52.38 257 VAL B CA 1
ATOM 3967 C C . VAL B 1 258 ? 0.211 -11.421 -4.727 1.00 50.71 257 VAL B C 1
ATOM 3968 O O . VAL B 1 258 ? 0.116 -12.414 -3.993 1.00 47.91 257 VAL B O 1
ATOM 3972 N N . ARG B 1 259 ? -0.581 -10.351 -4.604 1.00 53.90 258 ARG B N 1
ATOM 3973 C CA . ARG B 1 259 ? -1.486 -10.216 -3.467 1.00 47.24 258 ARG B CA 1
ATOM 3974 C C . ARG B 1 259 ? -2.508 -11.345 -3.420 1.00 47.09 258 ARG B C 1
ATOM 3975 O O . ARG B 1 259 ? -2.789 -11.890 -2.345 1.00 39.15 258 ARG B O 1
ATOM 3983 N N . LYS B 1 260 ? -3.070 -11.718 -4.574 1.00 43.76 259 LYS B N 1
ATOM 3984 C CA . LYS B 1 260 ? -4.142 -12.710 -4.587 1.00 41.41 259 LYS B CA 1
ATOM 3985 C C . LYS B 1 260 ? -3.650 -14.071 -4.108 1.00 45.16 259 LYS B C 1
ATOM 3986 O O . LYS B 1 260 ? -4.352 -14.766 -3.364 1.00 42.72 259 LYS B O 1
ATOM 3992 N N . THR B 1 261 ? -2.446 -14.470 -4.526 1.00 45.11 260 THR B N 1
ATOM 3993 C CA . THR B 1 261 ? -1.882 -15.730 -4.051 1.00 41.44 260 THR B CA 1
ATOM 3994 C C . THR B 1 261 ? -1.618 -15.678 -2.551 1.00 42.33 260 THR B C 1
ATOM 3995 O O . THR B 1 261 ? -1.860 -16.657 -1.834 1.00 38.04 260 THR B O 1
ATOM 3999 N N . PHE B 1 262 ? -1.131 -14.536 -2.061 1.00 46.57 261 PHE B N 1
ATOM 4000 C CA . PHE B 1 262 ? -0.907 -14.364 -0.629 1.00 39.79 261 PHE B CA 1
ATOM 4001 C C . PHE B 1 262 ? -2.212 -14.495 0.149 1.00 41.94 261 PHE B C 1
ATOM 4002 O O . PHE B 1 262 ? -2.257 -15.150 1.198 1.00 35.23 261 PHE B O 1
ATOM 4010 N N . ILE B 1 263 ? -3.288 -13.885 -0.354 1.00 42.61 262 ILE B N 1
ATOM 4011 C CA . ILE B 1 263 ? -4.582 -13.979 0.318 1.00 43.34 262 ILE B CA 1
ATOM 4012 C C . ILE B 1 263 ? -5.064 -15.424 0.347 1.00 42.66 262 ILE B C 1
ATOM 4013 O O . ILE B 1 263 ? -5.592 -15.899 1.360 1.00 43.07 262 ILE B O 1
ATOM 4018 N N . GLU B 1 264 ? -4.873 -16.151 -0.757 1.00 40.35 263 GLU B N 1
ATOM 4019 C CA . GLU B 1 264 ? -5.310 -17.543 -0.823 1.00 38.82 263 GLU B CA 1
ATOM 4020 C C . GLU B 1 264 ? -4.534 -18.416 0.157 1.00 43.15 263 GLU B C 1
ATOM 4021 O O . GLU B 1 264 ? -5.120 -19.270 0.835 1.00 42.02 263 GLU B O 1
ATOM 4027 N N . LEU B 1 265 ? -3.217 -18.219 0.246 1.00 40.77 264 LEU B N 1
ATOM 4028 C CA . LEU B 1 265 ? -2.423 -18.961 1.219 1.00 37.29 264 LEU B CA 1
ATOM 4029 C C . LEU B 1 265 ? -2.859 -18.642 2.644 1.00 44.06 264 LEU B C 1
ATOM 4030 O O . LEU B 1 265 ? -2.974 -19.544 3.483 1.00 41.11 264 LEU B O 1
ATOM 4035 N N . MET B 1 266 ? -3.121 -17.365 2.933 1.00 40.58 265 MET B N 1
ATOM 4036 C CA . MET B 1 266 ? -3.473 -16.964 4.291 1.00 42.63 265 MET B CA 1
ATOM 4037 C C . MET B 1 266 ? -4.916 -17.301 4.642 1.00 40.60 265 MET B C 1
ATOM 4038 O O . MET B 1 266 ? -5.230 -17.499 5.820 1.00 39.23 265 MET B O 1
ATOM 4043 N N . THR B 1 267 ? -5.805 -17.368 3.652 1.00 43.24 266 THR B N 1
ATOM 4044 C CA . THR B 1 267 ? -7.173 -17.792 3.931 1.00 44.16 266 THR B CA 1
ATOM 4045 C C . THR B 1 267 ? -7.231 -19.276 4.274 1.00 44.67 266 THR B C 1
ATOM 4046 O O . THR B 1 267 ? -8.022 -19.686 5.133 1.00 37.47 266 THR B O 1
ATOM 4050 N N . ASN B 1 268 ? -6.382 -20.086 3.639 1.00 45.73 267 ASN B N 1
ATOM 4051 C CA . ASN B 1 268 ? -6.418 -21.528 3.853 1.00 44.83 267 ASN B CA 1
ATOM 4052 C C . ASN B 1 268 ? -5.808 -21.920 5.195 1.00 39.83 267 ASN B C 1
ATOM 4053 O O . ASN B 1 268 ? -6.279 -22.866 5.834 1.00 42.66 267 ASN B O 1
ATOM 4058 N N . ILE B 1 269 ? -4.764 -21.216 5.639 1.00 41.29 268 ILE B N 1
ATOM 4059 C CA . ILE B 1 269 ? -4.135 -21.573 6.908 1.00 46.29 268 ILE B CA 1
ATOM 4060 C C . ILE B 1 269 ? -5.073 -21.276 8.072 1.00 42.70 268 ILE B C 1
ATOM 4061 O O . ILE B 1 269 ? -5.179 -22.067 9.017 1.00 43.05 268 ILE B O 1
ATOM 4066 N N . ILE B 1 270 ? -5.780 -20.144 8.019 1.00 37.00 269 ILE B N 1
ATOM 4067 C CA . ILE B 1 270 ? -6.684 -19.796 9.109 1.00 40.21 269 ILE B CA 1
ATOM 4068 C C . ILE B 1 270 ? -7.837 -20.789 9.192 1.00 42.42 269 ILE B C 1
ATOM 4069 O O . ILE B 1 270 ? -8.320 -21.099 10.287 1.0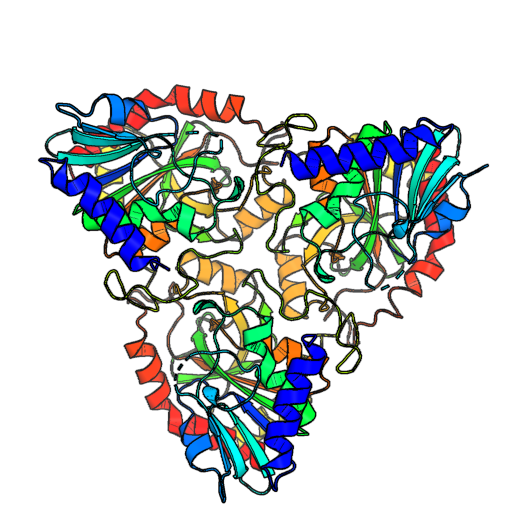0 48.12 269 ILE B O 1
ATOM 4074 N N . LYS B 1 271 ? -8.283 -21.325 8.053 1.00 38.26 270 LYS B N 1
ATOM 4075 C CA . LYS B 1 271 ? -9.300 -22.371 8.089 1.00 42.43 270 LYS B CA 1
ATOM 4076 C C . LYS B 1 271 ? -8.768 -23.648 8.729 1.00 43.99 270 LYS B C 1
ATOM 4077 O O . LYS B 1 271 ? -9.533 -24.395 9.350 1.00 50.33 270 LYS B O 1
ATOM 4083 N N . GLU B 1 272 ? -7.465 -23.900 8.618 1.00 42.41 271 GLU B N 1
ATOM 4084 C CA . GLU B 1 272 ? -6.871 -25.160 9.040 1.00 43.04 271 GLU B CA 1
ATOM 4085 C C . GLU B 1 272 ? -6.084 -25.064 10.342 1.00 43.49 271 GLU B C 1
ATOM 4086 O O . GLU B 1 272 ? -5.566 -26.084 10.805 1.00 45.68 271 GLU B O 1
ATOM 4092 N N . ILE B 1 273 ? -5.967 -23.880 10.935 1.00 41.64 272 ILE B N 1
ATOM 4093 C CA . ILE B 1 273 ? -5.194 -23.728 12.166 1.00 48.49 272 ILE B CA 1
ATOM 4094 C C . ILE B 1 273 ? -5.859 -24.511 13.297 1.00 57.04 272 ILE B C 1
ATOM 4095 O O . ILE B 1 273 ? -7.078 -24.469 13.475 1.00 50.25 272 ILE B O 1
ATOM 4101 N N . SER C 1 1 ? 5.709 24.010 22.161 1.00 42.52 0 SER C N 1
ATOM 4102 C CA . SER C 1 1 ? 4.513 23.826 21.309 1.00 41.50 0 SER C CA 1
ATOM 4103 C C . SER C 1 1 ? 4.885 24.065 19.844 1.00 43.14 0 SER C C 1
ATOM 4104 O O . SER C 1 1 ? 4.126 23.625 18.981 1.00 49.80 0 SER C O 1
ATOM 4107 N N . MET C 1 2 ? 6.005 24.741 19.582 1.00 44.73 1 MET C N 1
ATOM 4108 C CA . MET C 1 2 ? 6.481 24.892 18.180 1.00 36.82 1 MET C CA 1
ATOM 4109 C C . MET C 1 2 ? 7.080 23.553 17.752 1.00 31.58 1 MET C C 1
ATOM 4110 O O . MET C 1 2 ? 7.962 23.051 18.442 1.00 32.13 1 MET C O 1
ATOM 4115 N N . ASP C 1 3 ? 6.552 22.986 16.679 1.00 29.40 2 ASP C N 1
ATOM 4116 C CA . ASP C 1 3 ? 7.018 21.668 16.191 1.00 29.47 2 ASP C CA 1
ATOM 4117 C C . ASP C 1 3 ? 8.422 21.778 15.608 1.00 27.47 2 ASP C C 1
ATOM 4118 O O . ASP C 1 3 ? 8.899 22.895 15.377 1.00 29.54 2 ASP C O 1
ATOM 4123 N N . LEU C 1 4 ? 9.037 20.634 15.383 1.00 25.31 3 LEU C N 1
ATOM 4124 C CA . LEU C 1 4 ? 10.373 20.631 14.797 1.00 21.77 3 LEU C CA 1
ATOM 4125 C C . LEU C 1 4 ? 10.394 21.367 13.464 1.00 30.34 3 LEU C C 1
ATOM 4126 O O . LEU C 1 4 ? 11.353 22.086 13.158 1.00 31.18 3 LEU C O 1
ATOM 4131 N N . SER C 1 5 ? 9.335 21.212 12.665 1.00 31.71 4 SER C N 1
ATOM 4132 C CA . SER C 1 5 ? 9.301 21.819 11.338 1.00 28.89 4 SER C CA 1
ATOM 4133 C C . SER C 1 5 ? 9.408 23.338 11.412 1.00 26.32 4 SER C C 1
ATOM 4134 O O . SER C 1 5 ? 10.112 23.958 10.607 1.00 21.27 4 SER C O 1
ATOM 4137 N N . ASN C 1 6 ? 8.725 23.956 12.376 1.00 27.57 5 ASN C N 1
ATOM 4138 C CA . ASN C 1 6 ? 8.766 25.408 12.499 1.00 28.13 5 ASN C CA 1
ATOM 4139 C C . ASN C 1 6 ? 9.988 25.901 13.264 1.00 27.75 5 ASN C C 1
ATOM 4140 O O . ASN C 1 6 ? 10.401 27.048 13.067 1.00 28.49 5 ASN C O 1
ATOM 4145 N N . LYS C 1 7 ? 10.575 25.067 14.128 1.00 25.78 6 LYS C N 1
ATOM 4146 C CA . LYS C 1 7 ? 11.838 25.433 14.760 1.00 25.32 6 LYS C CA 1
ATOM 4147 C C . LYS C 1 7 ? 12.935 25.610 13.718 1.00 30.59 6 LYS C C 1
ATOM 4148 O O . LYS C 1 7 ? 13.722 26.562 13.785 1.00 22.43 6 LYS C O 1
ATOM 4154 N N . ILE C 1 8 ? 12.998 24.701 12.742 1.00 30.55 7 ILE C N 1
ATOM 4155 C CA . ILE C 1 8 ? 13.962 24.829 11.654 1.00 26.88 7 ILE C CA 1
ATOM 4156 C C . ILE C 1 8 ? 13.657 26.060 10.809 1.00 27.34 7 ILE C C 1
ATOM 4157 O O . ILE C 1 8 ? 14.571 26.774 10.378 1.00 24.17 7 ILE C O 1
ATOM 4162 N N . LYS C 1 9 ? 12.372 26.324 10.556 1.00 28.33 8 LYS C N 1
ATOM 4163 C CA . LYS C 1 9 ? 11.991 27.508 9.789 1.00 30.44 8 LYS C CA 1
ATOM 4164 C C . LYS C 1 9 ? 12.459 28.785 10.475 1.00 29.68 8 LYS C C 1
ATOM 4165 O O . LYS C 1 9 ? 12.965 29.702 9.816 1.00 32.99 8 LYS C O 1
ATOM 4171 N N . ALA C 1 10 ? 12.300 28.860 11.799 1.00 27.11 9 ALA C N 1
ATOM 4172 C CA . ALA C 1 10 ? 12.701 30.057 12.532 1.00 28.27 9 ALA C CA 1
ATOM 4173 C C . ALA C 1 10 ? 14.212 30.250 12.501 1.00 30.04 9 ALA C C 1
ATOM 4174 O O . ALA C 1 10 ? 14.695 31.387 12.430 1.00 33.25 9 ALA C O 1
ATOM 4176 N N . ALA C 1 11 ? 14.976 29.156 12.554 1.00 29.95 10 ALA C N 1
ATOM 4177 C CA . ALA C 1 11 ? 16.428 29.265 12.438 1.00 29.01 10 ALA C CA 1
ATOM 4178 C C . ALA C 1 11 ? 16.824 29.799 11.068 1.00 30.89 10 ALA C C 1
ATOM 4179 O O . ALA C 1 11 ? 17.664 30.701 10.957 1.00 28.80 10 ALA C O 1
ATOM 4181 N N . ALA C 1 12 ? 16.224 29.254 10.008 1.00 32.89 11 ALA C N 1
ATOM 4182 C CA . ALA C 1 12 ? 16.505 29.751 8.667 1.00 31.65 11 ALA C CA 1
ATOM 4183 C C . ALA C 1 12 ? 16.023 31.186 8.502 1.00 28.44 11 ALA C C 1
ATOM 4184 O O . ALA C 1 12 ? 16.706 32.009 7.883 1.00 27.33 11 ALA C O 1
ATOM 4186 N N . GLU C 1 13 ? 14.852 31.507 9.061 1.00 25.34 12 GLU C N 1
ATOM 4187 C CA . GLU C 1 13 ? 14.341 32.874 8.992 1.00 31.51 12 GLU C CA 1
ATOM 4188 C C . GLU C 1 13 ? 15.304 33.858 9.645 1.00 30.39 12 GLU C C 1
ATOM 4189 O O . GLU C 1 13 ? 15.508 34.969 9.140 1.00 30.13 12 GLU C O 1
ATOM 4195 N N . TYR C 1 14 ? 15.905 33.469 10.772 1.00 32.44 13 TYR C N 1
ATOM 4196 C CA . TYR C 1 14 ? 16.823 34.362 11.471 1.00 30.41 13 TYR C CA 1
ATOM 4197 C C . TYR C 1 14 ? 18.085 34.601 10.652 1.00 34.56 13 TYR C C 1
ATOM 4198 O O . TYR C 1 14 ? 18.540 35.742 10.512 1.00 37.88 13 TYR C O 1
ATOM 4207 N N . ILE C 1 15 ? 18.664 33.532 10.102 1.00 33.21 14 ILE C N 1
ATOM 4208 C CA . ILE C 1 15 ? 19.889 33.673 9.322 1.00 33.40 14 ILE C CA 1
ATOM 4209 C C . ILE C 1 15 ? 19.610 34.397 8.009 1.00 33.28 14 ILE C C 1
ATOM 4210 O O . ILE C 1 15 ? 20.374 35.278 7.597 1.00 36.94 14 ILE C O 1
ATOM 4215 N N . LYS C 1 16 ? 18.506 34.051 7.342 1.00 29.59 15 LYS C N 1
ATOM 4216 C CA . LYS C 1 16 ? 18.209 34.619 6.029 1.00 34.98 15 LYS C CA 1
ATOM 4217 C C . LYS C 1 16 ? 18.068 36.135 6.098 1.00 37.07 15 LYS C C 1
ATOM 4218 O O . LYS C 1 16 ? 18.688 36.865 5.314 1.00 38.54 15 LYS C O 1
ATOM 4224 N N . GLY C 1 17 ? 17.254 36.629 7.032 1.00 34.29 16 GLY C N 1
ATOM 4225 C CA . GLY C 1 17 ? 17.056 38.063 7.176 1.00 38.68 16 GLY C CA 1
ATOM 4226 C C . GLY C 1 17 ? 18.305 38.833 7.554 1.00 34.15 16 GLY C C 1
ATOM 4227 O O . GLY C 1 17 ? 18.306 40.065 7.449 1.00 31.28 16 GLY C O 1
ATOM 4228 N N . LYS C 1 18 ? 19.361 38.144 7.988 1.00 35.89 17 LYS C N 1
ATOM 4229 C CA . LYS C 1 18 ? 20.625 38.768 8.352 1.00 31.76 17 LYS C CA 1
ATOM 4230 C C . LYS C 1 18 ? 21.753 38.392 7.395 1.00 40.43 17 LYS C C 1
ATOM 4231 O O . LYS C 1 18 ? 22.928 38.599 7.715 1.00 42.17 17 LYS C O 1
ATOM 4237 N N . SER C 1 19 ? 21.425 37.843 6.228 1.00 36.37 18 SER C N 1
ATOM 4238 C CA . SER C 1 19 ? 22.431 37.377 5.286 1.00 36.03 18 SER C CA 1
ATOM 4239 C C . SER C 1 19 ? 22.118 37.870 3.882 1.00 40.95 18 SER C C 1
ATOM 4240 O O . SER C 1 19 ? 20.960 37.876 3.453 1.00 46.81 18 SER C O 1
ATOM 4243 N N . LYS C 1 20 ? 23.166 38.278 3.175 1.00 42.38 19 LYS C N 1
ATOM 4244 C CA . LYS C 1 20 ? 23.093 38.642 1.769 1.00 37.03 19 LYS C CA 1
ATOM 4245 C C . LYS C 1 20 ? 23.452 37.481 0.853 1.00 39.03 19 LYS C C 1
ATOM 4246 O O . LYS C 1 20 ? 23.607 37.684 -0.355 1.00 29.99 19 LYS C O 1
ATOM 4252 N N . TYR C 1 21 ? 23.582 36.275 1.403 1.00 41.35 20 TYR C N 1
ATOM 4253 C CA . TYR C 1 21 ? 24.119 35.121 0.701 1.00 35.79 20 TYR C CA 1
ATOM 4254 C C . TYR C 1 21 ? 23.054 34.049 0.516 1.00 40.94 20 TYR C C 1
ATOM 4255 O O . TYR C 1 21 ? 22.121 33.927 1.315 1.00 35.48 20 TYR C O 1
ATOM 4264 N N . ASN C 1 22 ? 23.214 33.265 -0.549 1.00 45.67 21 ASN C N 1
ATOM 4265 C CA . ASN C 1 22 ? 22.415 32.065 -0.796 1.00 48.63 21 ASN C CA 1
ATOM 4266 C C . ASN C 1 22 ? 23.388 30.935 -1.102 1.00 38.35 21 ASN C C 1
ATOM 4267 O O . ASN C 1 22 ? 23.601 30.577 -2.268 1.00 37.86 21 ASN C O 1
ATOM 4272 N N . PRO C 1 23 ? 24.010 30.361 -0.075 1.00 35.33 22 PRO C N 1
ATOM 4273 C CA . PRO C 1 23 ? 25.043 29.349 -0.312 1.00 37.07 22 PRO C CA 1
ATOM 4274 C C . PRO C 1 23 ? 24.476 28.090 -0.946 1.00 35.12 22 PRO C C 1
ATOM 4275 O O . PRO C 1 23 ? 23.339 27.690 -0.688 1.00 35.44 22 PRO C O 1
ATOM 4279 N N . THR C 1 24 ? 25.295 27.463 -1.792 1.00 29.36 23 THR C N 1
ATOM 4280 C CA . THR C 1 24 ? 24.921 26.227 -2.460 1.00 31.75 23 THR C CA 1
ATOM 4281 C C . THR C 1 24 ? 25.694 25.015 -1.964 1.00 30.01 23 THR C C 1
ATOM 4282 O O . THR C 1 24 ? 25.289 23.884 -2.254 1.00 29.26 23 THR C O 1
ATOM 4286 N N . ILE C 1 25 ? 26.781 25.212 -1.224 1.00 31.79 24 ILE C N 1
ATOM 4287 C CA . ILE C 1 25 ? 27.609 24.123 -0.722 1.00 30.08 24 ILE C CA 1
ATOM 4288 C C . ILE C 1 25 ? 27.718 24.256 0.791 1.00 35.54 24 ILE C C 1
ATOM 4289 O O . ILE C 1 25 ? 28.062 25.328 1.302 1.00 33.39 24 ILE C O 1
ATOM 4294 N N . GLY C 1 26 ? 27.415 23.174 1.501 1.00 32.42 25 GLY C N 1
ATOM 4295 C CA . GLY C 1 26 ? 27.540 23.131 2.949 1.00 27.15 25 GLY C CA 1
ATOM 4296 C C . GLY C 1 26 ? 28.793 22.376 3.360 1.00 28.37 25 GLY C C 1
ATOM 4297 O O . GLY C 1 26 ? 29.161 21.379 2.739 1.00 32.46 25 GLY C O 1
ATOM 4298 N N . LEU C 1 27 ? 29.442 22.865 4.415 1.00 22.74 26 LEU C N 1
ATOM 4299 C CA . LEU C 1 27 ? 30.704 22.306 4.892 1.00 27.66 26 LEU C CA 1
ATOM 4300 C C . LEU C 1 27 ? 30.568 21.959 6.368 1.00 36.51 26 LEU C C 1
ATOM 4301 O O . LEU C 1 27 ? 30.445 22.854 7.211 1.00 39.24 26 LEU C O 1
ATOM 4306 N N . ILE C 1 28 ? 30.590 20.669 6.680 1.00 34.64 27 ILE C N 1
ATOM 4307 C CA . ILE C 1 28 ? 30.676 20.199 8.060 1.00 38.38 27 ILE C CA 1
ATOM 4308 C C . ILE C 1 28 ? 32.120 19.746 8.249 1.00 41.44 27 ILE C C 1
ATOM 4309 O O . ILE C 1 28 ? 32.480 18.599 7.978 1.00 39.31 27 ILE C O 1
ATOM 4314 N N . LEU C 1 29 ? 32.961 20.669 8.704 1.00 48.83 28 LEU C N 1
ATOM 4315 C CA . LEU C 1 29 ? 34.378 20.402 8.902 1.00 51.85 28 LEU C CA 1
ATOM 4316 C C . LEU C 1 29 ? 34.628 19.948 10.334 1.00 54.07 28 LEU C C 1
ATOM 4317 O O . LEU C 1 29 ? 33.974 20.416 11.270 1.00 55.93 28 LEU C O 1
ATOM 4322 N N . GLY C 1 30 ? 35.576 19.028 10.496 1.00 84.05 29 GLY C N 1
ATOM 4323 C CA . GLY C 1 30 ? 35.837 18.446 11.799 1.00 88.71 29 GLY C CA 1
ATOM 4324 C C . GLY C 1 30 ? 37.197 17.792 11.940 1.00 97.28 29 GLY C C 1
ATOM 4325 O O . GLY C 1 30 ? 37.689 17.613 13.058 1.00 106.97 29 GLY C O 1
ATOM 4326 N N . SER C 1 31 ? 37.813 17.419 10.818 1.00 77.78 30 SER C N 1
ATOM 4327 C CA . SER C 1 31 ? 39.164 16.855 10.823 1.00 84.50 30 SER C CA 1
ATOM 4328 C C . SER C 1 31 ? 40.187 17.978 10.999 1.00 92.16 30 SER C C 1
ATOM 4329 O O . SER C 1 31 ? 41.051 18.220 10.157 1.00 84.54 30 SER C O 1
ATOM 4332 N N . GLY C 1 32 ? 40.073 18.667 12.132 1.00 84.65 31 GLY C N 1
ATOM 4333 C CA . GLY C 1 32 ? 40.682 19.971 12.271 1.00 82.76 31 GLY C CA 1
ATOM 4334 C C . GLY C 1 32 ? 40.007 20.919 11.303 1.00 86.11 31 GLY C C 1
ATOM 4335 O O . GLY C 1 32 ? 38.896 21.391 11.564 1.00 87.00 31 GLY C O 1
ATOM 4336 N N . LEU C 1 33 ? 40.675 21.198 10.181 1.00 77.84 32 LEU C N 1
ATOM 4337 C CA . LEU C 1 33 ? 40.096 21.871 9.018 1.00 73.21 32 LEU C CA 1
ATOM 4338 C C . LEU C 1 33 ? 39.253 23.098 9.347 1.00 66.58 32 LEU C C 1
ATOM 4339 O O . LEU C 1 33 ? 38.427 23.524 8.533 1.00 64.17 32 LEU C O 1
ATOM 4344 N N . GLY C 1 34 ? 39.445 23.671 10.536 1.00 54.54 33 GLY C N 1
ATOM 4345 C CA . GLY C 1 34 ? 38.830 24.950 10.831 1.00 49.16 33 GLY C CA 1
ATOM 4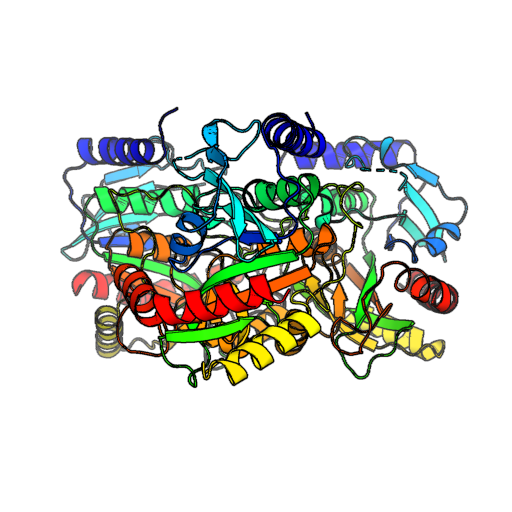346 C C . GLY C 1 34 ? 39.405 26.090 10.022 1.00 55.47 33 GLY C C 1
ATOM 4347 O O . GLY C 1 34 ? 38.781 27.151 9.935 1.00 60.44 33 GLY C O 1
ATOM 4348 N N . ALA C 1 35 ? 40.584 25.890 9.426 1.00 48.53 34 ALA C N 1
ATOM 4349 C CA . ALA C 1 35 ? 41.187 26.925 8.595 1.00 53.77 34 ALA C CA 1
ATOM 4350 C C . ALA C 1 35 ? 40.378 27.164 7.330 1.00 53.36 34 ALA C C 1
ATOM 4351 O O . ALA C 1 35 ? 40.371 28.285 6.806 1.00 53.46 34 ALA C O 1
ATOM 4353 N N . ILE C 1 36 ? 39.702 26.129 6.823 1.00 48.67 35 ILE C N 1
ATOM 4354 C CA . ILE C 1 36 ? 38.839 26.298 5.655 1.00 44.81 35 ILE C CA 1
ATOM 4355 C C . ILE C 1 36 ? 37.822 27.401 5.913 1.00 39.97 35 ILE C C 1
ATOM 4356 O O . ILE C 1 36 ? 37.617 28.293 5.083 1.00 48.15 35 ILE C O 1
ATOM 4361 N N . ALA C 1 37 ? 37.181 27.362 7.082 1.00 42.62 36 ALA C N 1
ATOM 4362 C CA . ALA C 1 37 ? 36.205 28.390 7.422 1.00 43.62 36 ALA C CA 1
ATOM 4363 C C . ALA C 1 37 ? 36.876 29.726 7.710 1.00 39.87 36 ALA C C 1
ATOM 4364 O O . ALA C 1 37 ? 36.259 30.779 7.513 1.00 45.47 36 ALA C O 1
ATOM 4366 N N . ASP C 1 38 ? 38.129 29.710 8.174 1.00 43.63 37 ASP C N 1
ATOM 4367 C CA . ASP C 1 38 ? 38.848 30.962 8.381 1.00 43.78 37 ASP C CA 1
ATOM 4368 C C . ASP C 1 38 ? 39.122 31.671 7.063 1.00 37.07 37 ASP C C 1
ATOM 4369 O O . ASP C 1 38 ? 39.167 32.906 7.023 1.00 38.02 37 ASP C O 1
ATOM 4374 N N . GLN C 1 39 ? 39.301 30.916 5.981 1.00 37.03 38 GLN C N 1
ATOM 4375 C CA . GLN C 1 39 ? 39.595 31.483 4.673 1.00 39.40 38 GLN C CA 1
ATOM 4376 C C . GLN C 1 39 ? 38.341 31.849 3.890 1.00 37.19 38 GLN C C 1
ATOM 4377 O O . GLN C 1 39 ? 38.441 32.177 2.704 1.00 34.11 38 GLN C O 1
ATOM 4383 N N . ILE C 1 40 ? 37.171 31.793 4.515 1.00 35.02 39 ILE C N 1
ATOM 4384 C CA . ILE C 1 40 ? 35.954 32.294 3.888 1.00 37.41 39 ILE C CA 1
ATOM 4385 C C . ILE C 1 40 ? 35.947 33.811 4.017 1.00 33.92 39 ILE C C 1
ATOM 4386 O O . ILE C 1 40 ? 36.020 34.351 5.125 1.00 36.34 39 ILE C O 1
ATOM 4391 N N . GLU C 1 41 ? 35.866 34.500 2.886 1.00 30.06 40 GLU C N 1
ATOM 4392 C CA . GLU C 1 41 ? 36.021 35.946 2.850 1.00 35.82 40 GLU C CA 1
ATOM 4393 C C . GLU C 1 41 ? 34.667 36.637 2.753 1.00 34.60 40 GLU C C 1
ATOM 4394 O O . GLU C 1 41 ? 33.661 36.035 2.366 1.00 30.30 40 GLU C O 1
ATOM 4400 N N . ASP C 1 42 ? 34.662 37.924 3.119 1.00 34.87 41 ASP C N 1
ATOM 4401 C CA . ASP C 1 42 ? 33.433 38.712 3.237 1.00 30.28 41 ASP C CA 1
ATOM 4402 C C . ASP C 1 42 ? 32.398 37.950 4.059 1.00 34.05 41 ASP C C 1
ATOM 4403 O O . ASP C 1 42 ? 31.203 37.946 3.756 1.00 38.63 41 ASP C O 1
ATOM 4408 N N . ALA C 1 43 ? 32.874 37.298 5.115 1.00 37.49 42 ALA C N 1
ATOM 4409 C CA . ALA C 1 43 ? 32.115 36.268 5.805 1.00 35.20 42 ALA C CA 1
ATOM 4410 C C . ALA C 1 43 ? 31.188 36.861 6.857 1.00 31.23 42 ALA C C 1
ATOM 4411 O O . ALA C 1 43 ? 31.463 37.910 7.444 1.00 31.77 42 ALA C O 1
ATOM 4413 N N . GLU C 1 44 ? 30.078 36.166 7.085 1.00 36.06 43 GLU C N 1
ATOM 4414 C CA . GLU C 1 44 ? 29.117 36.504 8.125 1.00 34.47 43 GLU C CA 1
ATOM 4415 C C . GLU C 1 44 ? 29.124 35.396 9.168 1.00 27.61 43 GLU C C 1
ATOM 4416 O O . GLU C 1 44 ? 29.068 34.212 8.819 1.00 25.87 43 GLU C O 1
ATOM 4422 N N . TYR C 1 45 ? 29.201 35.779 10.440 1.00 32.56 44 TYR C N 1
ATOM 4423 C CA . TYR C 1 45 ? 29.332 34.836 11.544 1.00 30.24 44 TYR C CA 1
ATOM 4424 C C . TYR C 1 45 ? 28.009 34.716 12.285 1.00 32.90 44 TYR C C 1
ATOM 4425 O O . TYR C 1 45 ? 27.422 35.728 12.686 1.00 30.82 44 TYR C O 1
ATOM 4434 N N . PHE C 1 46 ? 27.549 33.481 12.471 1.00 30.62 45 PHE C N 1
ATOM 4435 C CA . PHE C 1 46 ? 26.314 33.194 13.198 1.00 26.78 45 PHE C CA 1
ATOM 4436 C C . PHE C 1 46 ? 26.622 32.221 14.329 1.00 30.47 45 PHE C C 1
ATOM 4437 O O . PHE C 1 46 ? 26.664 30.999 14.104 1.00 30.29 45 PHE C O 1
ATOM 4445 N N . PRO C 1 47 ? 26.850 32.713 15.547 1.00 37.41 46 PRO C N 1
ATOM 4446 C CA . PRO C 1 47 ? 27.117 31.802 16.668 1.00 33.98 46 PRO C CA 1
ATOM 4447 C C . PRO C 1 47 ? 25.923 30.899 16.946 1.00 31.01 46 PRO C C 1
ATOM 4448 O O . PRO C 1 47 ? 24.766 31.295 16.787 1.00 32.96 46 PRO C O 1
ATOM 4452 N N . TYR C 1 48 ? 26.220 29.663 17.358 1.00 26.74 47 TYR C N 1
ATOM 4453 C CA . TYR C 1 48 ? 25.160 28.685 17.592 1.00 29.08 47 TYR C CA 1
ATOM 4454 C C . TYR C 1 48 ? 24.196 29.157 18.673 1.00 32.51 47 TYR C C 1
ATOM 4455 O O . TYR C 1 48 ? 22.978 28.993 18.543 1.00 33.19 47 TYR C O 1
ATOM 4464 N N . ASN C 1 49 ? 24.720 29.753 19.743 1.00 33.93 48 ASN C N 1
ATOM 4465 C CA . ASN C 1 49 ? 23.884 30.183 20.863 1.00 32.82 48 ASN C CA 1
ATOM 4466 C C . ASN C 1 49 ? 23.065 31.430 20.561 1.00 38.77 48 ASN C C 1
ATOM 4467 O O . ASN C 1 49 ? 22.420 31.968 21.473 1.00 41.15 48 ASN C O 1
ATOM 4472 N N . GLU C 1 50 ? 23.078 31.903 19.314 1.00 36.97 49 GLU C N 1
ATOM 4473 C CA . GLU C 1 50 ? 22.253 33.024 18.895 1.00 35.89 49 GLU C CA 1
ATOM 4474 C C . GLU C 1 50 ? 21.253 32.664 17.809 1.00 30.35 49 GLU C C 1
ATOM 4475 O O . GLU C 1 50 ? 20.322 33.442 17.572 1.00 23.37 49 GLU C O 1
ATOM 4481 N N . ILE C 1 51 ? 21.416 31.523 17.148 1.00 28.22 50 ILE C N 1
ATOM 4482 C CA . ILE C 1 51 ? 20.437 31.045 16.177 1.00 31.54 50 ILE C CA 1
ATOM 4483 C C . ILE C 1 51 ? 19.311 30.371 16.951 1.00 29.16 50 ILE C C 1
ATOM 4484 O O . ILE C 1 51 ? 19.566 29.446 17.738 1.00 26.46 50 ILE C O 1
ATOM 4489 N N . PRO C 1 52 ? 18.065 30.803 16.769 1.00 27.76 51 PRO C N 1
ATOM 4490 C CA . PRO C 1 52 ? 16.968 30.254 17.576 1.00 29.58 51 PRO C CA 1
ATOM 4491 C C . PRO C 1 52 ? 16.747 28.772 17.309 1.00 31.52 51 PRO C C 1
ATOM 4492 O O . PRO C 1 52 ? 16.746 28.321 16.161 1.00 31.53 51 PRO C O 1
ATOM 4496 N N . ASN C 1 53 ? 16.573 28.018 18.398 1.00 28.90 52 ASN C N 1
ATOM 4497 C CA . ASN C 1 53 ? 16.250 26.591 18.434 1.00 27.70 52 ASN C CA 1
ATOM 4498 C C . ASN C 1 53 ? 17.428 25.693 18.078 1.00 34.86 52 ASN C C 1
ATOM 4499 O O . ASN C 1 53 ? 17.250 24.473 17.959 1.00 34.29 52 ASN C O 1
ATOM 4504 N N . PHE C 1 54 ? 18.624 26.250 17.911 1.00 32.73 53 PHE C N 1
ATOM 4505 C CA . PHE C 1 54 ? 19.803 25.422 17.724 1.00 34.49 53 PHE C CA 1
ATOM 4506 C C . PHE C 1 54 ? 20.113 24.656 19.010 1.00 32.21 53 PHE C C 1
ATOM 4507 O O . PHE C 1 54 ? 19.769 25.106 20.107 1.00 39.19 53 PHE C O 1
ATOM 4515 N N . PRO C 1 55 ? 20.747 23.489 18.903 1.00 34.39 54 PRO C N 1
ATOM 4516 C CA . PRO C 1 55 ? 21.125 22.747 20.112 1.00 32.67 54 PRO C CA 1
ATOM 4517 C C . PRO C 1 55 ? 22.079 23.556 20.980 1.00 40.30 54 PRO C C 1
ATOM 4518 O O . PRO C 1 55 ? 22.889 24.344 20.488 1.00 36.29 54 PRO C O 1
ATOM 4522 N N . VAL C 1 56 ? 21.969 23.353 22.288 1.00 41.18 55 VAL C N 1
ATOM 4523 C CA . VAL C 1 56 ? 22.715 24.134 23.268 1.00 46.00 55 VAL C CA 1
ATOM 4524 C C . VAL C 1 56 ? 24.087 23.511 23.482 1.00 40.59 55 VAL C C 1
ATOM 4525 O O . VAL C 1 56 ? 24.239 22.284 23.500 1.00 49.19 55 VAL C O 1
ATOM 4529 N N . SER C 1 57 ? 25.099 24.363 23.626 1.00 44.84 56 SER C N 1
ATOM 4530 C CA . SER C 1 57 ? 26.457 23.914 23.900 1.00 53.13 56 SER C CA 1
ATOM 4531 C C . SER C 1 57 ? 26.675 23.841 25.405 1.00 64.26 56 SER C C 1
ATOM 4532 O O . SER C 1 57 ? 26.367 24.794 26.129 1.00 67.06 56 SER C O 1
ATOM 4535 N N . THR C 1 58 ? 27.218 22.713 25.864 1.00 62.97 57 THR C N 1
ATOM 4536 C CA . THR C 1 58 ? 27.467 22.452 27.286 1.00 69.38 57 THR C CA 1
ATOM 4537 C C . THR C 1 58 ? 26.301 22.875 28.178 1.00 63.42 57 THR C C 1
ATOM 4538 O O . THR C 1 58 ? 25.436 22.067 28.514 1.00 61.39 57 THR C O 1
ATOM 4542 N N . GLY C 1 64 ? 30.989 27.303 18.975 1.00 36.91 63 GLY C N 1
ATOM 4543 C CA . GLY C 1 64 ? 30.621 26.964 17.613 1.00 28.28 63 GLY C CA 1
ATOM 4544 C C . GLY C 1 64 ? 29.852 28.071 16.921 1.00 30.63 63 GLY C C 1
ATOM 4545 O O . GLY C 1 64 ? 29.219 28.900 17.577 1.00 30.62 63 GLY C O 1
ATOM 4546 N N . ARG C 1 65 ? 29.899 28.082 15.590 1.00 32.35 64 ARG C N 1
ATOM 4547 C CA . ARG C 1 65 ? 29.261 29.141 14.821 1.00 32.19 64 ARG C CA 1
ATOM 4548 C C . ARG C 1 65 ? 29.135 28.706 13.369 1.00 29.93 64 ARG C C 1
ATOM 4549 O O . ARG C 1 65 ? 29.864 27.829 12.896 1.00 25.26 64 ARG C O 1
ATOM 4557 N N . LEU C 1 66 ? 28.187 29.330 12.672 1.00 28.09 65 LEU C N 1
ATOM 4558 C CA . LEU C 1 66 ? 28.068 29.201 11.227 1.00 28.79 65 LEU C CA 1
ATOM 4559 C C . LEU C 1 66 ? 28.859 30.314 10.556 1.00 25.75 65 LEU C C 1
ATOM 4560 O O . LEU C 1 66 ? 28.815 31.470 10.987 1.00 31.44 65 LEU C O 1
ATOM 4565 N N . VAL C 1 67 ? 29.591 29.959 9.505 1.00 25.56 66 VAL C N 1
ATOM 4566 C CA . VAL C 1 67 ? 30.342 30.919 8.704 1.00 28.64 66 VAL C CA 1
ATOM 4567 C C . VAL C 1 67 ? 29.823 30.834 7.277 1.00 29.81 66 VAL C C 1
ATOM 4568 O O . VAL C 1 67 ? 29.856 29.760 6.662 1.00 24.61 66 VAL C O 1
ATOM 4572 N N . ILE C 1 68 ? 29.335 31.958 6.758 1.00 28.87 67 ILE C N 1
ATOM 4573 C CA . ILE C 1 68 ? 28.783 32.048 5.412 1.00 29.41 67 ILE C CA 1
ATOM 4574 C C . ILE C 1 68 ? 29.554 33.112 4.645 1.00 33.95 67 ILE C C 1
ATOM 4575 O O . ILE C 1 68 ? 29.845 34.185 5.184 1.00 36.71 67 ILE C O 1
ATOM 4580 N N . GLY C 1 69 ? 29.886 32.818 3.391 1.00 31.85 68 GLY C N 1
ATOM 4581 C CA . GLY C 1 69 ? 30.602 33.784 2.579 1.00 31.32 68 GLY C CA 1
ATOM 4582 C C . GLY C 1 69 ? 31.172 33.143 1.328 1.00 33.60 68 GLY C C 1
ATOM 4583 O O . GLY C 1 69 ? 30.724 32.079 0.898 1.00 32.94 68 GLY C O 1
ATOM 4584 N N . LYS C 1 70 ? 32.170 33.815 0.758 1.00 38.46 69 LYS C N 1
ATOM 4585 C CA . LYS C 1 70 ? 32.765 33.410 -0.508 1.00 35.38 69 LYS C CA 1
ATOM 4586 C C . LYS C 1 70 ? 33.918 32.444 -0.279 1.00 31.82 69 LYS C C 1
ATOM 4587 O O . LYS C 1 70 ? 34.703 32.605 0.659 1.00 33.72 69 LYS C O 1
ATOM 4593 N N . PHE C 1 71 ? 34.021 31.444 -1.152 1.00 34.63 70 PHE C N 1
ATOM 4594 C CA . PHE C 1 71 ? 35.128 30.496 -1.103 1.00 34.26 70 PHE C CA 1
ATOM 4595 C C . PHE C 1 71 ? 35.324 29.904 -2.489 1.00 38.55 70 PHE C C 1
ATOM 4596 O O . PHE C 1 71 ? 34.433 29.217 -2.999 1.00 32.70 70 PHE C O 1
ATOM 4604 N N . GLN C 1 72 ? 36.486 30.177 -3.084 1.00 39.37 71 GLN C N 1
ATOM 4605 C CA . GLN C 1 72 ? 36.896 29.587 -4.359 1.00 36.98 71 GLN C CA 1
ATOM 4606 C C . GLN C 1 72 ? 35.796 29.715 -5.411 1.00 38.23 71 GLN C C 1
ATOM 4607 O O . GLN C 1 72 ? 35.459 28.764 -6.119 1.00 43.69 71 GLN C O 1
ATOM 4613 N N . GLY C 1 73 ? 35.228 30.915 -5.505 1.00 37.94 72 GLY C N 1
ATOM 4614 C CA . GLY C 1 73 ? 34.171 31.189 -6.453 1.00 41.61 72 GLY C CA 1
ATOM 4615 C C . GLY C 1 73 ? 32.795 30.718 -6.041 1.00 39.52 72 GLY C C 1
ATOM 4616 O O . GLY C 1 73 ? 31.831 30.954 -6.781 1.00 43.55 72 GLY C O 1
ATOM 4617 N N . LYS C 1 74 ? 32.665 30.065 -4.892 1.00 38.85 73 LYS C N 1
ATOM 4618 C CA . LYS C 1 74 ? 31.390 29.548 -4.424 1.00 41.04 73 LYS C CA 1
ATOM 4619 C C . LYS C 1 74 ? 30.893 30.353 -3.231 1.00 39.68 73 LYS C C 1
ATOM 4620 O O . LYS C 1 74 ? 31.661 31.018 -2.530 1.00 37.43 73 LYS C O 1
ATOM 4626 N N . GLU C 1 75 ? 29.585 30.285 -3.012 1.00 41.99 74 GLU C N 1
ATOM 4627 C CA . GLU C 1 75 ? 28.970 30.766 -1.784 1.00 35.99 74 GLU C CA 1
ATOM 4628 C C . GLU C 1 75 ? 28.692 29.557 -0.901 1.00 29.28 74 GLU C C 1
ATOM 4629 O O . GLU C 1 75 ? 27.948 28.656 -1.298 1.00 29.56 74 GLU C O 1
ATOM 4635 N N . VAL C 1 76 ? 29.309 29.526 0.280 1.00 31.92 75 VAL C N 1
ATOM 4636 C CA . VAL C 1 76 ? 29.251 28.361 1.151 1.00 31.93 75 VAL C CA 1
ATOM 4637 C C . VAL C 1 76 ? 28.824 28.779 2.552 1.00 34.47 75 VAL C C 1
ATOM 4638 O O . VAL C 1 76 ? 28.937 29.941 2.947 1.00 28.60 75 VAL C O 1
ATOM 4642 N N . VAL C 1 77 ? 28.320 27.801 3.303 1.00 34.30 76 VAL C N 1
ATOM 4643 C CA . VAL C 1 77 ? 28.072 27.937 4.734 1.00 30.63 76 VAL C CA 1
ATOM 4644 C C . VAL C 1 77 ? 28.804 26.801 5.434 1.00 25.47 76 VAL C C 1
ATOM 4645 O O . VAL C 1 77 ? 28.590 25.627 5.111 1.00 28.75 76 VAL C O 1
ATOM 4649 N N . ALA C 1 78 ? 29.680 27.147 6.372 1.00 29.31 77 ALA C N 1
ATOM 4650 C CA . ALA C 1 78 ? 30.527 26.175 7.045 1.00 23.15 77 ALA C CA 1
ATOM 4651 C C . ALA C 1 78 ? 30.082 25.990 8.486 1.00 30.84 77 ALA C C 1
ATOM 4652 O O . ALA C 1 78 ? 29.759 26.961 9.178 1.00 33.08 77 ALA C O 1
ATOM 4654 N N . MET C 1 79 ? 30.069 24.736 8.932 1.00 30.70 78 MET C N 1
ATOM 4655 C CA . MET C 1 79 ? 29.824 24.403 10.330 1.00 25.88 78 MET C CA 1
ATOM 4656 C C . MET C 1 79 ? 31.173 24.291 11.032 1.00 35.11 78 MET C C 1
ATOM 4657 O O . MET C 1 79 ? 31.911 23.323 10.819 1.00 42.60 78 MET C O 1
ATOM 4662 N N . GLN C 1 80 ? 31.502 25.283 11.861 1.00 29.52 79 GLN C N 1
ATOM 4663 C CA . GLN C 1 80 ? 32.751 25.278 12.623 1.00 32.42 79 GLN C CA 1
ATOM 4664 C C . GLN C 1 80 ? 32.464 24.669 13.988 1.00 39.06 79 GLN C C 1
ATOM 4665 O O . GLN C 1 80 ? 32.079 25.357 14.935 1.00 36.56 79 GLN C O 1
ATOM 4671 N N . GLY C 1 81 ? 32.661 23.357 14.092 1.00 55.77 80 GLY C N 1
ATOM 4672 C CA . GLY C 1 81 ? 32.317 22.633 15.299 1.00 49.50 80 GLY C CA 1
ATOM 4673 C C . GLY C 1 81 ? 30.941 22.013 15.191 1.00 50.35 80 GLY C C 1
ATOM 4674 O O . GLY C 1 81 ? 29.940 22.728 15.096 1.00 50.41 80 GLY C O 1
ATOM 4675 N N . ARG C 1 82 ? 30.873 20.687 15.188 1.00 40.34 81 ARG C N 1
ATOM 4676 C CA . ARG C 1 82 ? 29.615 19.980 15.016 1.00 35.46 81 ARG C CA 1
ATOM 4677 C C . ARG C 1 82 ? 29.102 19.459 16.354 1.00 39.52 81 ARG C C 1
ATOM 4678 O O . ARG C 1 82 ? 29.783 19.517 17.380 1.00 39.97 81 ARG C O 1
ATOM 4686 N N . PHE C 1 83 ? 27.873 18.951 16.329 1.00 35.62 82 PHE C N 1
ATOM 4687 C CA . PHE C 1 83 ? 27.243 18.349 17.495 1.00 28.29 82 PHE C CA 1
ATOM 4688 C C . PHE C 1 83 ? 27.306 16.833 17.368 1.00 29.60 82 PHE C C 1
ATOM 4689 O O . PHE C 1 83 ? 26.932 16.277 16.329 1.00 34.07 82 PHE C O 1
ATOM 4697 N N . HIS C 1 84 ? 27.775 16.171 18.421 1.00 24.17 83 HIS C N 1
ATOM 4698 C CA . HIS C 1 84 ? 28.029 14.740 18.403 1.00 26.33 83 HIS C CA 1
ATOM 4699 C C . HIS C 1 84 ? 26.981 13.987 19.210 1.00 23.50 83 HIS C C 1
ATOM 4700 O O . HIS C 1 84 ? 26.467 14.482 20.217 1.00 21.89 83 HIS C O 1
ATOM 4707 N N . TYR C 1 85 ? 26.687 12.767 18.761 1.00 22.83 84 TYR C N 1
ATOM 4708 C CA . TYR C 1 85 ? 25.709 11.934 19.449 1.00 24.47 84 TYR C CA 1
ATOM 4709 C C . TYR C 1 85 ? 26.224 11.465 20.806 1.00 26.54 84 TYR C C 1
ATOM 4710 O O . TYR C 1 85 ? 25.428 11.269 21.732 1.00 21.32 84 TYR C O 1
ATOM 4719 N N . TYR C 1 86 ? 27.543 11.297 20.951 1.00 23.79 85 TYR C N 1
ATOM 4720 C CA . TYR C 1 86 ? 28.091 10.798 22.207 1.00 22.50 85 TYR C CA 1
ATOM 4721 C C . TYR C 1 86 ? 27.986 11.817 23.337 1.00 23.56 85 TYR C C 1
ATOM 4722 O O . TYR C 1 86 ? 28.115 11.440 24.506 1.00 19.58 85 TYR C O 1
ATOM 4731 N N . GLU C 1 87 ? 27.753 13.090 23.020 1.00 20.95 86 GLU C N 1
ATOM 4732 C CA . GLU C 1 87 ? 27.644 14.117 24.048 1.00 25.60 86 GLU C CA 1
ATOM 4733 C C . GLU C 1 87 ? 26.273 14.155 24.709 1.00 23.13 86 GLU C C 1
ATOM 4734 O O . GLU C 1 87 ? 26.115 14.839 25.724 1.00 28.25 86 GLU C O 1
ATOM 4740 N N . GLY C 1 88 ? 25.286 13.446 24.168 1.00 24.91 87 GLY C N 1
ATOM 4741 C CA . GLY C 1 88 ? 23.955 13.412 24.737 1.00 18.86 87 GLY C CA 1
ATOM 4742 C C . GLY C 1 88 ? 22.878 14.032 23.874 1.00 26.46 87 GLY C C 1
ATOM 4743 O O . GLY C 1 88 ? 21.695 13.908 24.215 1.00 23.26 87 GLY C O 1
ATOM 4744 N N . TYR C 1 89 ? 23.240 14.697 22.778 1.00 21.71 88 TYR C N 1
ATOM 4745 C CA . TYR C 1 89 ? 22.236 15.242 21.877 1.00 23.94 88 TYR C CA 1
ATOM 4746 C C . TYR C 1 89 ? 21.444 14.122 21.217 1.00 23.39 88 TYR C C 1
ATOM 4747 O O . TYR C 1 89 ? 21.968 13.043 20.930 1.00 24.59 88 TYR C O 1
ATOM 4756 N N . SER C 1 90 ? 20.164 14.389 20.977 1.00 26.93 89 SER C N 1
ATOM 4757 C CA . SER C 1 90 ? 19.355 13.465 20.203 1.00 27.19 89 SER C CA 1
ATOM 4758 C C . SER C 1 90 ? 19.781 13.504 18.738 1.00 25.50 89 SER C C 1
ATOM 4759 O O . SER C 1 90 ? 20.472 14.422 18.288 1.00 28.92 89 SER C O 1
ATOM 4762 N N . MET C 1 91 ? 19.364 12.479 17.991 1.00 29.36 90 MET C N 1
ATOM 4763 C CA . MET C 1 91 ? 19.681 12.428 16.567 1.00 25.41 90 MET C CA 1
ATOM 4764 C C . MET C 1 91 ? 19.117 13.634 15.822 1.00 28.90 90 MET C C 1
ATOM 4765 O O . MET C 1 91 ? 19.679 14.052 14.803 1.00 32.21 90 MET C O 1
ATOM 4770 N N . GLN C 1 92 ? 18.019 14.212 16.317 1.00 28.15 91 GLN C N 1
ATOM 4771 C CA . GLN C 1 92 ? 17.434 15.387 15.680 1.00 28.61 91 GLN C CA 1
ATOM 4772 C C . GLN C 1 92 ? 18.181 16.667 16.036 1.00 29.90 91 GLN C C 1
ATOM 4773 O O . GLN C 1 92 ? 18.267 17.579 15.206 1.00 32.49 91 GLN C O 1
ATOM 4779 N N . GLU C 1 93 ? 18.715 16.759 17.258 1.00 27.89 92 GLU C N 1
ATOM 4780 C CA . GLU C 1 93 ? 19.570 17.889 17.612 1.00 30.42 92 GLU C CA 1
ATOM 4781 C C . GLU C 1 93 ? 20.873 17.856 16.824 1.00 29.46 92 GLU C C 1
ATOM 4782 O O . GLU C 1 93 ? 21.410 18.907 16.453 1.00 26.27 92 GLU C O 1
ATOM 4788 N N . VAL C 1 94 ? 21.395 16.655 16.565 1.00 27.13 93 VAL C N 1
ATOM 4789 C CA . VAL C 1 94 ? 22.670 16.519 15.867 1.00 30.26 93 VAL C CA 1
ATOM 4790 C C . VAL C 1 94 ? 22.545 16.984 14.420 1.00 26.93 93 VAL C C 1
ATOM 4791 O O . VAL C 1 94 ? 23.456 17.622 13.877 1.00 31.00 93 VAL C O 1
ATOM 4795 N N . THR C 1 95 ? 21.413 16.696 13.780 1.00 23.44 94 THR C N 1
ATOM 4796 C CA . THR C 1 95 ? 21.251 16.940 12.354 1.00 29.56 94 THR C CA 1
ATOM 4797 C C . THR C 1 95 ? 20.431 18.184 12.033 1.00 33.34 94 THR C C 1
ATOM 4798 O O . THR C 1 95 ? 20.308 18.529 10.853 1.00 31.88 94 THR C O 1
ATOM 4802 N N . CYS C 1 96 ? 19.872 18.854 13.041 1.00 28.85 95 CYS C N 1
ATOM 4803 C CA . CYS C 1 96 ? 19.088 20.066 12.804 1.00 28.87 95 CYS C CA 1
ATOM 4804 C C . CYS C 1 96 ? 19.802 21.116 11.954 1.00 28.69 95 CYS C C 1
ATOM 4805 O O . CYS C 1 96 ? 19.132 21.739 11.113 1.00 26.75 95 CYS C O 1
ATOM 4808 N N . PRO C 1 97 ? 21.107 21.373 12.109 1.00 29.13 96 PRO C N 1
ATOM 4809 C CA . PRO C 1 97 ? 21.756 22.348 11.214 1.00 28.73 96 PRO C CA 1
ATOM 4810 C C . PRO C 1 97 ? 21.703 21.969 9.744 1.00 27.97 96 PRO C C 1
ATOM 4811 O O . PRO C 1 97 ? 21.698 22.865 8.888 1.00 28.16 96 PRO C O 1
ATOM 4815 N N . VAL C 1 98 ? 21.665 20.674 9.417 1.00 27.74 97 VAL C N 1
ATOM 4816 C CA . VAL C 1 98 ? 21.592 20.274 8.014 1.00 29.75 97 VAL C CA 1
ATOM 4817 C C . VAL C 1 98 ? 20.248 20.671 7.416 1.00 29.55 97 VAL C C 1
ATOM 4818 O O . VAL C 1 98 ? 20.176 21.143 6.274 1.00 25.90 97 VAL C O 1
ATOM 4822 N N . ARG C 1 99 ? 19.164 20.488 8.174 1.00 25.77 98 ARG C N 1
ATOM 4823 C CA . ARG C 1 99 ? 17.863 20.983 7.737 1.00 26.22 98 ARG C CA 1
ATOM 4824 C C . ARG C 1 99 ? 17.899 22.489 7.518 1.00 27.37 98 ARG C C 1
ATOM 4825 O O . ARG C 1 99 ? 17.304 22.999 6.561 1.00 25.43 98 ARG C O 1
ATOM 4833 N N . VAL C 1 100 ? 18.594 23.218 8.394 1.00 23.15 99 VAL C N 1
ATOM 4834 C CA . VAL C 1 100 ? 18.700 24.665 8.241 1.00 27.45 99 VAL C CA 1
ATOM 4835 C C . VAL C 1 100 ? 19.548 25.011 7.025 1.00 32.12 99 VAL C C 1
ATOM 4836 O O . VAL C 1 100 ? 19.224 25.934 6.268 1.00 30.81 99 VAL C O 1
ATOM 4840 N N . MET C 1 101 ? 20.643 24.274 6.816 1.00 33.16 100 MET C N 1
ATOM 4841 C CA . MET C 1 101 ? 21.497 24.518 5.658 1.00 30.21 100 MET C CA 1
ATOM 4842 C C . MET C 1 101 ? 20.725 24.330 4.357 1.00 27.64 100 MET C C 1
ATOM 4843 O O . MET C 1 101 ? 20.937 25.070 3.388 1.00 34.02 100 MET C O 1
ATOM 4848 N N . ARG C 1 102 ? 19.813 23.355 4.321 1.00 30.02 101 ARG C N 1
ATOM 4849 C CA . ARG C 1 102 ? 19.002 23.142 3.126 1.00 26.86 101 ARG C CA 1
ATOM 4850 C C . ARG C 1 102 ? 18.122 24.351 2.831 1.00 29.22 101 ARG C C 1
ATOM 4851 O O . ARG C 1 102 ? 18.036 24.800 1.682 1.00 29.84 101 ARG C O 1
ATOM 4859 N N . LEU C 1 103 ? 17.463 24.893 3.859 1.00 27.96 102 LEU C N 1
ATOM 4860 C CA . LEU C 1 103 ? 16.622 26.071 3.675 1.00 28.77 102 LEU C CA 1
ATOM 4861 C C . LEU C 1 103 ? 17.423 27.295 3.249 1.00 34.62 102 LEU C C 1
ATOM 4862 O O . LEU C 1 103 ? 16.861 28.198 2.620 1.00 34.89 102 LEU C O 1
ATOM 4867 N N . LEU C 1 104 ? 18.714 27.348 3.570 1.00 30.51 103 LEU C N 1
ATOM 4868 C CA . LEU C 1 104 ? 19.576 28.409 3.065 1.00 31.46 103 LEU C CA 1
ATOM 4869 C C . LEU C 1 104 ? 19.992 28.187 1.616 1.00 34.68 103 LEU C C 1
ATOM 4870 O O . LEU C 1 104 ? 20.764 28.989 1.081 1.00 34.51 103 LEU C O 1
ATOM 4875 N N . GLY C 1 105 ? 19.508 27.124 0.977 1.00 31.16 104 GLY C N 1
ATOM 4876 C CA . GLY C 1 105 ? 19.774 26.871 -0.423 1.00 27.99 104 GLY C CA 1
ATOM 4877 C C . GLY C 1 105 ? 20.908 25.915 -0.724 1.00 31.66 104 GLY C C 1
ATOM 4878 O O . GLY C 1 105 ? 21.318 25.823 -1.888 1.00 33.96 104 GLY C O 1
ATOM 4879 N N . VAL C 1 106 ? 21.429 25.203 0.276 1.00 28.36 105 VAL C N 1
ATOM 4880 C CA . VAL C 1 106 ? 22.552 24.302 0.046 1.00 29.51 105 VAL C CA 1
ATOM 4881 C C . VAL C 1 106 ? 22.103 23.142 -0.832 1.00 34.16 105 VAL C C 1
ATOM 4882 O O . VAL C 1 106 ? 21.061 22.521 -0.586 1.00 34.73 105 VAL C O 1
ATOM 4886 N N . GLU C 1 107 ? 22.888 22.850 -1.869 1.00 28.59 106 GLU C N 1
ATOM 4887 C CA . GLU C 1 107 ? 22.613 21.730 -2.757 1.00 32.28 106 GLU C CA 1
ATOM 4888 C C . GLU C 1 107 ? 23.573 20.563 -2.582 1.00 27.09 106 GLU C C 1
ATOM 4889 O O . GLU C 1 107 ? 23.182 19.420 -2.824 1.00 29.65 106 GLU C O 1
ATOM 4895 N N . THR C 1 108 ? 24.807 20.816 -2.149 1.00 29.39 107 THR C N 1
ATOM 4896 C CA . THR C 1 108 ? 25.818 19.779 -1.998 1.00 31.84 107 THR C CA 1
ATOM 4897 C C . THR C 1 108 ? 26.477 19.911 -0.633 1.00 27.66 107 THR C C 1
ATOM 4898 O O . THR C 1 108 ? 26.801 21.018 -0.196 1.00 32.96 107 THR C O 1
ATOM 4902 N N . LEU C 1 109 ? 26.669 18.779 0.037 1.00 24.16 108 LEU C N 1
ATOM 4903 C CA . LEU C 1 109 ? 27.254 18.738 1.369 1.00 26.91 108 LEU C CA 1
ATOM 4904 C C . LEU C 1 109 ? 28.621 18.075 1.309 1.00 26.12 108 LEU C C 1
ATOM 4905 O O . LEU C 1 109 ? 28.769 16.996 0.726 1.00 31.29 108 LEU C O 1
ATOM 4910 N N . VAL C 1 110 ? 29.611 18.719 1.917 1.00 25.17 109 VAL C N 1
ATOM 4911 C CA . VAL C 1 110 ? 30.956 18.173 2.040 1.00 29.16 109 VAL C CA 1
ATOM 4912 C C . VAL C 1 110 ? 31.202 17.909 3.520 1.00 33.23 109 VAL C C 1
ATOM 4913 O O . VAL C 1 110 ? 31.266 18.846 4.326 1.00 30.97 109 VAL C O 1
ATOM 4917 N N . VAL C 1 111 ? 31.329 16.635 3.883 1.00 28.94 110 VAL C N 1
ATOM 4918 C CA . VAL C 1 111 ? 31.530 16.218 5.266 1.00 30.72 110 VAL C CA 1
ATOM 4919 C C . VAL C 1 111 ? 32.922 15.616 5.390 1.00 36.53 110 VAL C C 1
ATOM 4920 O O . VAL C 1 111 ? 33.268 14.672 4.668 1.00 35.60 110 VAL C O 1
ATOM 4924 N N . THR C 1 112 ? 33.717 16.161 6.304 1.00 40.00 111 THR C N 1
ATOM 4925 C CA . THR C 1 112 ? 34.997 15.590 6.685 1.00 37.65 111 THR C CA 1
ATOM 4926 C C . THR C 1 112 ? 34.924 15.116 8.130 1.00 35.82 111 THR C C 1
ATOM 4927 O O . THR C 1 112 ? 34.064 15.547 8.902 1.00 37.43 111 THR C O 1
ATOM 4931 N N . ASN C 1 113 ? 35.831 14.212 8.488 1.00 32.03 112 ASN C N 1
ATOM 4932 C CA . ASN C 1 113 ? 35.904 13.721 9.858 1.00 38.01 112 ASN C CA 1
ATOM 4933 C C . ASN C 1 113 ? 37.263 13.070 10.081 1.00 35.74 112 ASN C C 1
ATOM 4934 O O . ASN C 1 113 ? 38.129 13.063 9.201 1.00 34.85 112 ASN C O 1
ATOM 4939 N N . ALA C 1 114 ? 37.438 12.524 11.281 1.00 34.53 113 ALA C N 1
ATOM 4940 C CA . ALA C 1 114 ? 38.611 11.749 11.658 1.00 33.65 113 ALA C CA 1
ATOM 4941 C C . ALA C 1 114 ? 38.146 10.372 12.104 1.00 28.88 113 ALA C C 1
ATOM 4942 O O . ALA C 1 114 ? 37.255 10.260 12.952 1.00 29.23 113 ALA C O 1
ATOM 4944 N N . ALA C 1 115 ? 38.739 9.328 11.533 1.00 28.89 114 ALA C N 1
ATOM 4945 C CA . ALA C 1 115 ? 38.301 7.969 11.808 1.00 23.54 114 ALA C CA 1
ATOM 4946 C C . ALA C 1 115 ? 39.510 7.067 12.011 1.00 28.00 114 ALA C C 1
ATOM 4947 O O . ALA C 1 115 ? 40.632 7.392 11.613 1.00 24.29 114 ALA C O 1
ATOM 4949 N N . GLY C 1 116 ? 39.264 5.924 12.648 1.00 26.35 115 GLY C N 1
ATOM 4950 C CA . GLY C 1 116 ? 40.293 4.915 12.827 1.00 22.26 115 GLY C CA 1
ATOM 4951 C C . GLY C 1 116 ? 40.273 3.922 11.676 1.00 26.08 115 GLY C C 1
ATOM 4952 O O . GLY C 1 116 ? 39.215 3.453 11.263 1.00 26.60 115 GLY C O 1
ATOM 4953 N N . ALA C 1 117 ? 41.461 3.611 11.164 1.00 26.94 116 ALA C N 1
ATOM 4954 C CA . ALA C 1 117 ? 41.584 2.783 9.970 1.00 28.08 116 ALA C CA 1
ATOM 4955 C C . ALA C 1 117 ? 41.441 1.312 10.337 1.00 25.07 116 ALA C C 1
ATOM 4956 O O . ALA C 1 117 ? 42.274 0.763 11.065 1.00 28.26 116 ALA C O 1
ATOM 4958 N N . VAL C 1 118 ? 40.389 0.677 9.830 1.00 30.65 117 VAL C N 1
ATOM 4959 C CA . VAL C 1 118 ? 40.183 -0.751 10.047 1.00 28.47 117 VAL C CA 1
ATOM 4960 C C . VAL C 1 118 ? 40.922 -1.576 9.003 1.00 30.50 117 VAL C C 1
ATOM 4961 O O . VAL C 1 118 ? 41.460 -2.644 9.309 1.00 24.90 117 VAL C O 1
ATOM 4965 N N . ASN C 1 119 ? 40.963 -1.088 7.766 1.00 28.51 118 ASN C N 1
ATOM 4966 C CA . ASN C 1 119 ? 41.707 -1.756 6.706 1.00 29.37 118 ASN C CA 1
ATOM 4967 C C . ASN C 1 119 ? 43.201 -1.675 7.001 1.00 31.20 118 ASN C C 1
ATOM 4968 O O . ASN C 1 119 ? 43.750 -0.580 7.169 1.00 28.09 118 ASN C O 1
ATOM 4973 N N . LYS C 1 120 ? 43.860 -2.834 7.063 1.00 31.78 119 LYS C N 1
ATOM 4974 C CA . LYS C 1 120 ? 45.285 -2.874 7.366 1.00 29.84 119 LYS C CA 1
ATOM 4975 C C . LYS C 1 120 ? 46.148 -2.365 6.220 1.00 32.44 119 LYS C C 1
ATOM 4976 O O . LYS C 1 120 ? 47.364 -2.232 6.400 1.00 40.02 119 LYS C O 1
ATOM 4982 N N . ASP C 1 121 ? 45.557 -2.088 5.054 1.00 32.80 120 ASP C N 1
ATOM 4983 C CA . ASP C 1 121 ? 46.310 -1.477 3.963 1.00 32.93 120 ASP C CA 1
ATOM 4984 C C . ASP C 1 121 ? 46.623 -0.016 4.250 1.00 31.05 120 ASP C C 1
ATOM 4985 O O . ASP C 1 121 ? 47.658 0.495 3.810 1.00 27.06 120 ASP C O 1
ATOM 4990 N N . TYR C 1 122 ? 45.743 0.670 4.974 1.00 32.11 121 TYR C N 1
ATOM 4991 C CA . TYR C 1 122 ? 45.935 2.086 5.229 1.00 35.23 121 TYR C CA 1
ATOM 4992 C C . TYR C 1 122 ? 47.049 2.300 6.251 1.00 30.98 121 TYR C C 1
ATOM 4993 O O . TYR C 1 122 ? 47.379 1.421 7.052 1.00 28.42 121 TYR C O 1
ATOM 5002 N N . THR C 1 123 ? 47.633 3.493 6.206 1.00 30.26 122 THR C N 1
ATOM 5003 C CA . THR C 1 123 ? 48.559 3.980 7.212 1.00 35.16 122 THR C CA 1
ATOM 5004 C C . THR C 1 123 ? 48.042 5.303 7.766 1.00 34.21 122 THR C C 1
ATOM 5005 O O . THR C 1 123 ? 47.343 6.040 7.061 1.00 31.50 122 THR C O 1
ATOM 5009 N N . PRO C 1 124 ? 48.339 5.618 9.029 1.00 33.12 123 PRO C N 1
ATOM 5010 C CA . PRO C 1 124 ? 47.839 6.870 9.611 1.00 32.47 123 PRO C CA 1
ATOM 5011 C C . PRO C 1 124 ? 48.252 8.081 8.785 1.00 32.70 123 PRO C C 1
ATOM 5012 O O . PRO C 1 124 ? 49.392 8.188 8.327 1.00 40.91 123 PRO C O 1
ATOM 5016 N N . GLY C 1 125 ? 47.300 8.991 8.585 1.00 31.04 124 GLY C N 1
ATOM 5017 C CA . GLY C 1 125 ? 47.488 10.158 7.755 1.00 32.18 124 GLY C CA 1
ATOM 5018 C C . GLY C 1 125 ? 46.818 10.081 6.396 1.00 31.34 124 GLY C C 1
ATOM 5019 O O . GLY C 1 125 ? 46.640 11.120 5.750 1.00 40.02 124 GLY C O 1
ATOM 5020 N N . ASP C 1 126 ? 46.444 8.884 5.949 1.00 34.46 125 ASP C N 1
ATOM 5021 C CA . ASP C 1 126 ? 45.800 8.723 4.655 1.00 32.14 125 ASP C CA 1
ATOM 5022 C C . ASP C 1 126 ? 44.426 9.389 4.639 1.00 33.85 125 ASP C C 1
ATOM 5023 O O . ASP C 1 126 ? 43.803 9.629 5.678 1.00 29.24 125 ASP C O 1
ATOM 5028 N N . LEU C 1 127 ? 43.954 9.683 3.431 1.00 33.94 126 LEU C N 1
ATOM 5029 C CA . LEU C 1 127 ? 42.624 10.233 3.207 1.00 29.90 126 LEU C CA 1
ATOM 5030 C C . LEU C 1 127 ? 41.784 9.204 2.464 1.00 32.05 126 LEU C C 1
ATOM 5031 O O . LEU C 1 127 ? 42.216 8.673 1.436 1.00 35.66 126 LEU C O 1
ATOM 5036 N N . MET C 1 128 ? 40.593 8.921 2.986 1.00 31.53 127 MET C N 1
ATOM 5037 C CA . MET C 1 128 ? 39.701 7.918 2.416 1.00 30.58 127 MET C CA 1
ATOM 5038 C C . MET C 1 128 ? 38.400 8.578 1.987 1.00 33.05 127 MET C C 1
ATOM 5039 O O . MET C 1 128 ? 37.700 9.174 2.813 1.00 30.03 127 MET C O 1
ATOM 5044 N N . ILE C 1 129 ? 38.081 8.468 0.698 1.00 30.87 128 ILE C N 1
ATOM 5045 C CA . ILE C 1 129 ? 36.759 8.848 0.219 1.00 31.82 128 ILE C CA 1
ATOM 5046 C C . ILE C 1 129 ? 35.747 7.827 0.716 1.00 30.91 128 ILE C C 1
ATOM 5047 O O . ILE C 1 129 ? 35.957 6.613 0.597 1.00 30.57 128 ILE C O 1
ATOM 5052 N N . ILE C 1 130 ? 34.649 8.310 1.282 1.00 31.77 129 ILE C N 1
ATOM 5053 C CA . ILE C 1 130 ? 33.602 7.439 1.799 1.00 25.67 129 ILE C CA 1
ATOM 5054 C C . ILE C 1 130 ? 32.678 7.069 0.646 1.00 29.50 129 ILE C C 1
ATOM 5055 O O . ILE C 1 130 ? 32.031 7.938 0.052 1.00 27.90 129 ILE C O 1
ATOM 5060 N N . SER C 1 131 ? 32.629 5.777 0.316 1.00 28.74 130 SER C N 1
ATOM 5061 C CA . SER C 1 131 ? 31.757 5.285 -0.743 1.00 31.48 130 SER C CA 1
ATOM 5062 C C . SER C 1 131 ? 30.434 4.742 -0.223 1.00 28.14 130 SER C C 1
ATOM 5063 O O . SER C 1 131 ? 29.481 4.626 -1.002 1.00 31.05 130 SER C O 1
ATOM 5066 N N . ASP C 1 132 ? 30.359 4.411 1.063 1.00 22.73 131 ASP C N 1
ATOM 5067 C CA . ASP C 1 132 ? 29.145 3.923 1.707 1.00 27.09 131 ASP C CA 1
ATOM 5068 C C . ASP C 1 132 ? 29.410 3.908 3.205 1.00 26.03 131 ASP C C 1
ATOM 5069 O O . ASP C 1 132 ? 30.535 4.145 3.652 1.00 27.42 131 ASP C O 1
ATOM 5074 N N . HIS C 1 133 ? 28.366 3.625 3.983 1.00 22.62 132 HIS C N 1
ATOM 5075 C CA . HIS C 1 133 ? 28.535 3.587 5.426 1.00 28.47 132 HIS C CA 1
ATOM 5076 C C . HIS C 1 133 ? 27.676 2.496 6.050 1.00 23.07 132 HIS C C 1
ATOM 5077 O O . HIS C 1 133 ? 26.752 1.962 5.431 1.00 19.34 132 HIS C O 1
ATOM 5084 N N . LEU C 1 134 ? 28.018 2.169 7.294 1.00 21.54 133 LEU C N 1
ATOM 5085 C CA . LEU C 1 134 ? 27.239 1.281 8.143 1.00 23.94 133 LEU C CA 1
ATOM 5086 C C . LEU C 1 134 ? 26.831 2.055 9.388 1.00 25.28 133 LEU C C 1
ATOM 5087 O O . LEU C 1 134 ? 27.669 2.714 10.014 1.00 22.98 133 LEU C O 1
ATOM 5092 N N . ASN C 1 135 ? 25.549 1.985 9.741 1.00 25.01 134 ASN C N 1
ATOM 5093 C CA . ASN C 1 135 ? 25.024 2.664 10.925 1.00 23.20 134 ASN C CA 1
ATOM 5094 C C . ASN C 1 135 ? 24.987 1.661 12.072 1.00 20.28 134 ASN C C 1
ATOM 5095 O O . ASN C 1 135 ? 24.039 0.883 12.204 1.00 19.00 134 ASN C O 1
ATOM 5100 N N . LEU C 1 136 ? 26.025 1.685 12.906 1.00 17.05 135 LEU C N 1
ATOM 5101 C CA . LEU C 1 136 ? 26.112 0.833 14.085 1.00 23.73 135 LEU C CA 1
ATOM 5102 C C . LEU C 1 136 ? 25.918 1.621 15.378 1.00 23.33 135 LEU C C 1
ATOM 5103 O O . LEU C 1 136 ? 26.361 1.180 16.442 1.00 20.66 135 LEU C O 1
ATOM 5108 N N . SER C 1 137 ? 25.254 2.778 15.305 1.00 26.62 136 SER C N 1
ATOM 5109 C CA . SER C 1 137 ? 25.081 3.625 16.481 1.00 26.46 136 SER C CA 1
ATOM 5110 C C . SER C 1 137 ? 23.907 3.187 17.345 1.00 30.03 136 SER C C 1
ATOM 5111 O O . SER C 1 137 ? 23.936 3.384 18.565 1.00 30.48 136 SER C O 1
ATOM 5114 N N . GLY C 1 138 ? 22.873 2.606 16.739 1.00 26.65 137 GLY C N 1
ATOM 5115 C CA . GLY C 1 138 ? 21.672 2.229 17.451 1.00 30.40 137 GLY C CA 1
ATOM 5116 C C . GLY C 1 138 ? 20.515 3.199 17.321 1.00 36.98 137 GLY C C 1
ATOM 5117 O O . GLY C 1 138 ? 19.473 2.977 17.952 1.00 34.84 137 GLY C O 1
ATOM 5118 N N . SER C 1 139 ? 20.662 4.263 16.531 1.00 29.90 138 SER C N 1
ATOM 5119 C CA . SER C 1 139 ? 19.599 5.239 16.333 1.00 31.47 138 SER C CA 1
ATOM 5120 C C . SER C 1 139 ? 19.597 5.688 14.876 1.00 29.40 138 SER C C 1
ATOM 5121 O O . SER C 1 139 ? 20.459 5.302 14.079 1.00 28.76 138 SER C O 1
ATOM 5124 N N . ASN C 1 140 ? 18.613 6.522 14.530 1.00 27.92 139 ASN C N 1
ATOM 5125 C CA . ASN C 1 140 ? 18.402 6.990 13.171 1.00 27.29 139 ASN C CA 1
ATOM 5126 C C . ASN C 1 140 ? 17.786 8.381 13.250 1.00 28.01 139 ASN C C 1
ATOM 5127 O O . ASN C 1 140 ? 16.769 8.553 13.942 1.00 28.52 139 ASN C O 1
ATOM 5132 N N . PRO C 1 141 ? 18.361 9.377 12.568 1.00 25.74 140 PRO C N 1
ATOM 5133 C CA . PRO C 1 141 ? 17.844 10.751 12.687 1.00 26.68 140 PRO C CA 1
ATOM 5134 C C . PRO C 1 141 ? 16.489 10.973 12.034 1.00 27.59 140 PRO C C 1
ATOM 5135 O O . PRO C 1 141 ? 15.913 12.054 12.213 1.00 31.40 140 PRO C O 1
ATOM 5139 N N . LEU C 1 142 ? 15.964 10.006 11.286 1.00 26.91 141 LEU C N 1
ATOM 5140 C CA . LEU C 1 142 ? 14.678 10.162 10.621 1.00 26.81 141 LEU C CA 1
ATOM 5141 C C . LEU C 1 142 ? 13.534 9.497 11.374 1.00 25.75 141 LEU C C 1
ATOM 5142 O O . LEU C 1 142 ? 12.381 9.615 10.947 1.00 27.18 141 LEU C O 1
ATOM 5147 N N . ILE C 1 143 ? 13.819 8.805 12.477 1.00 26.12 142 ILE C N 1
ATOM 5148 C CA . ILE C 1 143 ? 12.757 8.215 13.281 1.00 26.04 142 ILE C CA 1
ATOM 5149 C C . ILE C 1 143 ? 11.926 9.328 13.903 1.00 25.75 142 ILE C C 1
ATOM 5150 O O . ILE C 1 143 ? 12.460 10.248 14.535 1.00 35.19 142 ILE C O 1
ATOM 5155 N N . GLY C 1 144 ? 10.616 9.249 13.721 1.00 21.08 143 GLY C N 1
ATOM 5156 C CA . GLY C 1 144 ? 9.676 10.266 14.128 1.00 25.52 143 GLY C CA 1
ATOM 5157 C C . GLY C 1 144 ? 8.763 10.613 12.981 1.00 26.99 143 GLY C C 1
ATOM 5158 O O . GLY C 1 144 ? 8.726 9.929 11.952 1.00 23.87 143 GLY C O 1
ATOM 5159 N N . LYS C 1 145 ? 8.005 11.691 13.151 1.00 32.16 144 LYS C N 1
ATOM 5160 C CA . LYS C 1 145 ? 7.128 12.149 12.083 1.00 25.28 144 LYS C CA 1
ATOM 5161 C C . LYS C 1 145 ? 7.959 12.655 10.912 1.00 30.34 144 LYS C C 1
ATOM 5162 O O . LYS C 1 145 ? 8.920 13.408 11.099 1.00 32.68 144 LYS C O 1
ATOM 5168 N N . ASN C 1 146 ? 7.594 12.233 9.705 1.00 28.28 145 ASN C N 1
ATOM 5169 C CA . ASN C 1 146 ? 8.295 12.688 8.514 1.00 27.86 145 ASN C CA 1
ATOM 5170 C C . ASN C 1 146 ? 8.021 14.163 8.258 1.00 31.20 145 ASN C C 1
ATOM 5171 O O . ASN C 1 146 ? 6.887 14.634 8.383 1.00 32.44 145 ASN C O 1
ATOM 5176 N N . LEU C 1 147 ? 9.073 14.895 7.898 1.00 30.32 146 LEU C N 1
ATOM 5177 C CA . LEU C 1 147 ? 8.948 16.293 7.490 1.00 26.97 146 LEU C CA 1
ATOM 5178 C C . LEU C 1 147 ? 8.742 16.305 5.981 1.00 28.20 146 LEU C C 1
ATOM 5179 O O . LEU C 1 147 ? 9.691 16.134 5.211 1.00 27.51 146 LEU C O 1
ATOM 5184 N N . ASN C 1 148 ? 7.490 16.503 5.559 1.00 31.65 147 ASN C N 1
ATOM 5185 C CA . ASN C 1 148 ? 7.145 16.379 4.146 1.00 27.51 147 ASN C CA 1
ATOM 5186 C C . ASN C 1 148 ? 7.789 17.471 3.300 1.00 25.36 147 ASN C C 1
ATOM 5187 O O . ASN C 1 148 ? 8.014 17.269 2.101 1.00 28.77 147 ASN C O 1
ATOM 5192 N N . GLU C 1 149 ? 8.088 18.627 3.893 1.00 23.15 148 GLU C N 1
ATOM 5193 C CA . GLU C 1 149 ? 8.662 19.726 3.128 1.00 27.79 148 GLU C CA 1
ATOM 5194 C C . GLU C 1 149 ? 10.114 19.483 2.734 1.00 29.35 148 GLU C C 1
ATOM 5195 O O . GLU C 1 149 ? 10.658 20.263 1.944 1.00 30.39 148 GLU C O 1
ATOM 5201 N N . PHE C 1 150 ? 10.749 18.432 3.248 1.00 30.14 149 PHE C N 1
ATOM 5202 C CA . PHE C 1 150 ? 12.147 18.142 2.949 1.00 24.76 149 PHE C CA 1
ATOM 5203 C C . PHE C 1 150 ? 12.349 16.909 2.084 1.00 25.39 149 PHE C C 1
ATOM 5204 O O . PHE C 1 150 ? 13.149 16.950 1.147 1.00 29.21 149 PHE C O 1
ATOM 5212 N N . GLY C 1 151 ? 11.651 15.814 2.364 1.00 26.42 150 GLY C N 1
ATOM 5213 C CA . GLY C 1 151 ? 11.864 14.595 1.617 1.00 24.87 150 GLY C CA 1
ATOM 5214 C C . GLY C 1 151 ? 10.757 13.588 1.838 1.00 22.70 150 GLY C C 1
ATOM 5215 O O . GLY C 1 151 ? 9.707 13.901 2.403 1.00 28.61 150 GLY C O 1
ATOM 5216 N N . THR C 1 152 ? 11.011 12.365 1.384 1.00 26.08 151 THR C N 1
ATOM 5217 C CA . THR C 1 152 ? 10.021 11.300 1.418 1.00 25.81 151 THR C CA 1
ATOM 5218 C C . THR C 1 152 ? 10.162 10.467 2.692 1.00 27.20 151 THR C C 1
ATOM 5219 O O . THR C 1 152 ? 11.164 10.534 3.406 1.00 28.70 151 THR C O 1
ATOM 5223 N N . ARG C 1 153 ? 9.128 9.668 2.968 1.00 26.77 152 ARG C N 1
ATOM 5224 C CA . ARG C 1 153 ? 9.088 8.892 4.204 1.00 24.37 152 ARG C CA 1
ATOM 5225 C C . ARG C 1 153 ? 10.162 7.810 4.224 1.00 29.90 152 ARG C C 1
ATOM 5226 O O . ARG C 1 153 ? 10.843 7.625 5.240 1.00 30.70 152 ARG C O 1
ATOM 5234 N N . PHE C 1 154 ? 10.328 7.082 3.117 1.00 27.06 153 PHE C N 1
ATOM 5235 C CA . PHE C 1 154 ? 11.332 6.025 3.005 1.00 25.61 153 PHE C CA 1
ATOM 5236 C C . PHE C 1 154 ? 12.372 6.432 1.969 1.00 26.09 153 PHE C C 1
ATOM 5237 O O . PHE C 1 154 ? 12.262 6.059 0.792 1.00 23.30 153 PHE C O 1
ATOM 5245 N N . PRO C 1 155 ? 13.399 7.189 2.349 1.00 22.98 154 PRO C N 1
ATOM 5246 C CA . PRO C 1 155 ? 14.389 7.629 1.362 1.00 23.68 154 PRO C CA 1
ATOM 5247 C C . PRO C 1 155 ? 15.332 6.502 0.972 1.00 32.26 154 PRO C C 1
ATOM 5248 O O . PRO C 1 155 ? 15.753 5.694 1.804 1.00 34.57 154 PRO C O 1
ATOM 5252 N N . ASP C 1 156 ? 15.652 6.450 -0.318 1.00 33.52 155 ASP C N 1
ATOM 5253 C CA . ASP C 1 156 ? 16.612 5.477 -0.814 1.00 32.30 155 ASP C CA 1
ATOM 5254 C C . ASP C 1 156 ? 18.028 5.879 -0.413 1.00 31.13 155 ASP C C 1
ATOM 5255 O O . ASP C 1 156 ? 18.361 7.065 -0.331 1.00 26.48 155 ASP C O 1
ATOM 5260 N N . MET C 1 157 ? 18.861 4.876 -0.153 1.00 28.75 156 MET C N 1
ATOM 5261 C CA . MET C 1 157 ? 20.233 5.119 0.280 1.00 23.91 156 MET C CA 1
ATOM 5262 C C . MET C 1 157 ? 21.241 4.387 -0.605 1.00 27.51 156 MET C C 1
ATOM 5263 O O . MET C 1 157 ? 22.346 4.067 -0.169 1.00 25.69 156 MET C O 1
ATOM 5268 N N . SER C 1 158 ? 20.855 4.125 -1.855 1.00 28.56 157 SER C N 1
ATOM 5269 C CA . SER C 1 158 ? 21.745 3.447 -2.790 1.00 32.91 157 SER C CA 1
ATOM 5270 C C . SER C 1 158 ? 22.850 4.356 -3.311 1.00 33.22 157 SER C C 1
ATOM 5271 O O . SER C 1 158 ? 23.892 3.854 -3.747 1.00 37.46 157 SER C O 1
ATOM 5274 N N . ASN C 1 159 ? 22.648 5.671 -3.275 1.00 31.59 158 ASN C N 1
ATOM 5275 C CA . ASN C 1 159 ? 23.637 6.660 -3.698 1.00 33.05 158 ASN C CA 1
ATOM 5276 C C . ASN C 1 159 ? 23.839 7.700 -2.599 1.00 29.24 158 ASN C C 1
ATOM 5277 O O . ASN C 1 159 ? 23.768 8.910 -2.825 1.00 32.92 158 ASN C O 1
ATOM 5282 N N . ALA C 1 160 ? 24.092 7.222 -1.375 1.00 28.22 159 ALA C N 1
ATOM 5283 C CA . ALA C 1 160 ? 24.238 8.122 -0.233 1.00 30.72 159 ALA C CA 1
ATOM 5284 C C . ALA C 1 160 ? 25.429 9.056 -0.397 1.00 30.60 159 ALA C C 1
ATOM 5285 O O . ALA C 1 160 ? 25.379 10.211 0.044 1.00 30.41 159 ALA C O 1
ATOM 5287 N N . TYR C 1 161 ? 26.506 8.577 -1.014 1.00 29.46 160 TYR C N 1
ATOM 5288 C CA . TYR C 1 161 ? 27.668 9.391 -1.352 1.00 27.62 160 TYR C CA 1
ATOM 5289 C C . TYR C 1 161 ? 27.783 9.384 -2.870 1.00 30.28 160 TYR C C 1
ATOM 5290 O O . TYR C 1 161 ? 28.153 8.361 -3.459 1.00 31.53 160 TYR C O 1
ATOM 5299 N N . ASP C 1 162 ? 27.454 10.519 -3.492 1.00 32.10 161 ASP C N 1
ATOM 5300 C CA . ASP C 1 162 ? 27.257 10.591 -4.939 1.00 29.93 161 ASP C CA 1
ATOM 5301 C C . ASP C 1 162 ? 28.437 10.000 -5.700 1.00 31.00 161 ASP C C 1
ATOM 5302 O O . ASP C 1 162 ? 29.591 10.381 -5.484 1.00 26.76 161 ASP C O 1
ATOM 5307 N N . LYS C 1 163 ? 28.131 9.060 -6.599 1.00 34.25 162 LYS C N 1
ATOM 5308 C CA . LYS C 1 163 ? 29.176 8.365 -7.344 1.00 36.68 162 LYS C CA 1
ATOM 5309 C C . LYS C 1 163 ? 29.885 9.299 -8.317 1.00 35.00 162 LYS C C 1
ATOM 5310 O O . LYS C 1 163 ? 31.118 9.279 -8.415 1.00 40.34 162 LYS C O 1
ATOM 5316 N N . ASP C 1 164 ? 29.125 10.117 -9.051 1.00 34.66 163 ASP C N 1
ATOM 5317 C CA . ASP C 1 164 ? 29.742 11.055 -9.985 1.00 44.96 163 ASP C CA 1
ATOM 5318 C C . ASP C 1 164 ? 30.638 12.049 -9.254 1.00 40.63 163 ASP C C 1
ATOM 5319 O O . ASP C 1 164 ? 31.722 12.393 -9.740 1.00 42.49 163 ASP C O 1
ATOM 5324 N N . LEU C 1 165 ? 30.204 12.514 -8.081 1.00 38.11 164 LEU C N 1
ATOM 5325 C CA . LEU C 1 165 ? 31.033 13.414 -7.287 1.00 34.94 164 LEU C CA 1
ATOM 5326 C C . LEU C 1 165 ? 32.276 12.703 -6.768 1.00 39.06 164 LEU C C 1
ATOM 5327 O O . LEU C 1 165 ? 33.363 13.290 -6.738 1.00 34.33 164 LEU C O 1
ATOM 5332 N N . ARG C 1 166 ? 32.133 11.441 -6.352 1.00 38.11 165 ARG C N 1
ATOM 5333 C CA . ARG C 1 166 ? 33.283 10.684 -5.866 1.00 36.62 165 ARG C CA 1
ATOM 5334 C C . ARG C 1 166 ? 34.351 10.548 -6.944 1.00 39.82 165 ARG C C 1
ATOM 5335 O O . ARG C 1 166 ? 35.547 10.690 -6.664 1.00 39.16 165 ARG C O 1
ATOM 5343 N N . ALA C 1 167 ? 33.940 10.275 -8.186 1.00 29.93 166 ALA C N 1
ATOM 5344 C CA . ALA C 1 167 ? 34.906 10.193 -9.276 1.00 41.92 166 ALA C CA 1
ATOM 5345 C C . ALA C 1 167 ? 35.597 11.530 -9.509 1.00 42.00 166 ALA C C 1
ATOM 5346 O O . ALA C 1 167 ? 36.777 11.565 -9.878 1.00 43.65 166 ALA C O 1
ATOM 5348 N N . GLN C 1 168 ? 34.887 12.640 -9.287 1.00 32.01 167 GLN C N 1
ATOM 5349 C CA . GLN C 1 168 ? 35.495 13.952 -9.472 1.00 35.08 167 GLN C CA 1
ATOM 5350 C C . GLN C 1 168 ? 36.550 14.233 -8.408 1.00 39.22 167 GLN C C 1
ATOM 5351 O O . GLN C 1 168 ? 37.559 14.885 -8.701 1.00 41.56 167 GLN C O 1
ATOM 5357 N N . VAL C 1 169 ? 36.349 13.744 -7.179 1.00 38.74 168 VAL C N 1
ATOM 5358 C CA . VAL C 1 169 ? 37.394 13.865 -6.165 1.00 37.04 168 VAL C CA 1
ATOM 5359 C C . VAL C 1 169 ? 38.630 13.094 -6.600 1.00 36.91 168 VAL C C 1
ATOM 5360 O O . VAL C 1 169 ? 39.765 13.560 -6.441 1.00 36.29 168 VAL C O 1
ATOM 5364 N N . LYS C 1 170 ? 38.425 11.893 -7.144 1.00 39.65 169 LYS C N 1
ATOM 5365 C CA . LYS C 1 170 ? 39.549 11.055 -7.541 1.00 41.47 169 LYS C CA 1
ATOM 5366 C C . LYS C 1 170 ? 40.309 11.671 -8.706 1.00 42.63 169 LYS C C 1
ATOM 5367 O O . LYS C 1 170 ? 41.538 11.558 -8.782 1.00 44.74 169 LYS C O 1
ATOM 5373 N N . ASP C 1 171 ? 39.597 12.330 -9.623 1.00 40.81 170 ASP C N 1
ATOM 5374 C CA . ASP C 1 171 ? 40.274 13.058 -10.690 1.00 42.64 170 ASP C CA 1
ATOM 5375 C C . ASP C 1 171 ? 41.043 14.251 -10.134 1.00 43.33 170 ASP C C 1
ATOM 5376 O O . ASP C 1 171 ? 42.180 14.508 -10.543 1.00 41.11 170 ASP C O 1
ATOM 5381 N N . ILE C 1 172 ? 40.442 14.982 -9.191 1.00 41.26 171 ILE C N 1
ATOM 5382 C CA . ILE C 1 172 ? 41.115 16.135 -8.597 1.00 43.06 171 ILE C CA 1
ATOM 5383 C C . ILE C 1 172 ? 42.313 15.687 -7.767 1.00 42.81 171 ILE C C 1
ATOM 5384 O O . ILE C 1 172 ? 43.365 16.338 -7.768 1.00 47.95 171 ILE C O 1
ATOM 5389 N N . ALA C 1 173 ? 42.179 14.567 -7.053 1.00 41.04 172 ALA C N 1
ATOM 5390 C CA . ALA C 1 173 ? 43.299 14.057 -6.269 1.00 42.74 172 ALA C CA 1
ATOM 5391 C C . ALA C 1 173 ? 44.429 13.559 -7.158 1.00 43.08 172 ALA C C 1
ATOM 5392 O O . ALA C 1 173 ? 45.598 13.620 -6.762 1.00 50.36 172 ALA C O 1
ATOM 5394 N N . LYS C 1 174 ? 44.107 13.065 -8.356 1.00 45.77 173 LYS C N 1
ATOM 5395 C CA . LYS C 1 174 ? 45.147 12.588 -9.263 1.00 48.58 173 LYS C CA 1
ATOM 5396 C C . LYS C 1 174 ? 45.932 13.750 -9.859 1.00 40.86 173 LYS C C 1
ATOM 5397 O O . LYS C 1 174 ? 47.167 13.718 -9.907 1.00 40.89 173 LYS C O 1
ATOM 5403 N N . ASN C 1 175 ? 45.229 14.789 -10.320 1.00 40.63 174 ASN C N 1
ATOM 5404 C CA . ASN C 1 175 ? 45.910 15.955 -10.875 1.00 50.45 174 ASN C CA 1
ATOM 5405 C C . ASN C 1 175 ? 46.712 16.698 -9.814 1.00 48.16 174 ASN C C 1
ATOM 5406 O O . ASN C 1 175 ? 47.696 17.372 -10.141 1.00 45.10 174 ASN C O 1
ATOM 5411 N N . LEU C 1 176 ? 46.311 16.587 -8.548 1.00 45.10 175 LEU C N 1
ATOM 5412 C CA . LEU C 1 176 ? 47.045 17.193 -7.446 1.00 49.43 175 LEU C CA 1
ATOM 5413 C C . LEU C 1 176 ? 48.178 16.318 -6.931 1.00 46.57 175 LEU C C 1
ATOM 5414 O O . LEU C 1 176 ? 49.048 16.816 -6.208 1.00 45.16 175 LEU C O 1
ATOM 5419 N N . GLY C 1 177 ? 48.190 15.034 -7.281 1.00 47.27 176 GLY C N 1
ATOM 5420 C CA . GLY C 1 177 ? 49.191 14.130 -6.750 1.00 43.98 176 GLY C CA 1
ATOM 5421 C C . GLY C 1 177 ? 48.971 13.741 -5.304 1.00 42.91 176 GLY C C 1
ATOM 5422 O O . GLY C 1 177 ? 49.940 13.466 -4.590 1.00 47.02 176 GLY C O 1
ATOM 5423 N N . ILE C 1 178 ? 47.721 13.710 -4.852 1.00 43.69 177 ILE C N 1
ATOM 5424 C CA . ILE C 1 178 ? 47.386 13.376 -3.473 1.00 41.67 177 ILE C CA 1
ATOM 5425 C C . ILE C 1 178 ? 46.882 11.939 -3.438 1.00 41.73 177 ILE C C 1
ATOM 5426 O O . ILE C 1 178 ? 45.927 11.590 -4.143 1.00 35.90 177 ILE C O 1
ATOM 5431 N N . GLU C 1 179 ? 47.528 11.106 -2.625 1.00 41.71 178 GLU C N 1
ATOM 5432 C CA . GLU C 1 179 ? 47.092 9.726 -2.462 1.00 38.99 178 GLU C CA 1
ATOM 5433 C C . GLU C 1 179 ? 45.724 9.683 -1.794 1.00 32.50 178 GLU C C 1
ATOM 5434 O O . GLU C 1 179 ? 45.439 10.455 -0.876 1.00 42.84 178 GLU C O 1
ATOM 5440 N N . VAL C 1 180 ? 44.875 8.770 -2.257 1.00 39.02 179 VAL C N 1
ATOM 5441 C CA . VAL C 1 180 ? 43.488 8.700 -1.809 1.00 41.65 179 VAL C CA 1
ATOM 5442 C C . VAL C 1 180 ? 43.054 7.242 -1.758 1.00 38.50 179 VAL C C 1
ATOM 5443 O O . VAL C 1 180 ? 43.297 6.481 -2.701 1.00 38.56 179 VAL C O 1
ATOM 5447 N N . ARG C 1 181 ? 42.432 6.851 -0.650 1.00 37.07 180 ARG C N 1
ATOM 5448 C CA . ARG C 1 181 ? 41.755 5.569 -0.531 1.00 40.77 180 ARG C CA 1
ATOM 5449 C C . ARG C 1 181 ? 40.251 5.766 -0.688 1.00 34.97 180 ARG C C 1
ATOM 5450 O O . ARG C 1 181 ? 39.739 6.887 -0.675 1.00 36.28 180 ARG C O 1
ATOM 5458 N N . GLU C 1 182 ? 39.539 4.652 -0.834 1.00 29.02 181 GLU C N 1
ATOM 5459 C CA . GLU C 1 182 ? 38.087 4.690 -0.938 1.00 27.80 181 GLU C CA 1
ATOM 5460 C C . GLU C 1 182 ? 37.524 3.458 -0.249 1.00 27.81 181 GLU C C 1
ATOM 5461 O O . GLU C 1 182 ? 37.952 2.337 -0.542 1.00 21.25 181 GLU C O 1
ATOM 5467 N N . GLY C 1 183 ? 36.582 3.665 0.664 1.00 21.72 182 GLY C N 1
ATOM 5468 C CA . GLY C 1 183 ? 36.071 2.553 1.439 1.00 27.32 182 GLY C CA 1
ATOM 5469 C C . GLY C 1 183 ? 34.836 2.926 2.229 1.00 26.01 182 GLY C C 1
ATOM 5470 O O . GLY C 1 183 ? 34.280 4.016 2.080 1.00 26.05 182 GLY C O 1
ATOM 5471 N N . VAL C 1 184 ? 34.420 1.994 3.087 1.00 19.70 183 VAL C N 1
ATOM 5472 C CA . VAL C 1 184 ? 33.181 2.102 3.852 1.00 24.59 183 VAL C CA 1
ATOM 5473 C C . VAL C 1 184 ? 33.492 2.623 5.248 1.00 24.66 183 VAL C C 1
ATOM 5474 O O . VAL C 1 184 ? 34.479 2.218 5.876 1.00 27.39 183 VAL C O 1
ATOM 5478 N N . TYR C 1 185 ? 32.644 3.522 5.734 1.00 22.59 184 TYR C N 1
ATOM 5479 C CA . TYR C 1 185 ? 32.790 4.142 7.043 1.00 22.84 184 TYR C CA 1
ATOM 5480 C C . TYR C 1 185 ? 31.741 3.562 7.984 1.00 23.26 184 TYR C C 1
ATOM 5481 O O . TYR C 1 185 ? 30.555 3.532 7.651 1.00 24.54 184 TYR C O 1
ATOM 5490 N N . ALA C 1 186 ? 32.174 3.091 9.149 1.00 21.19 185 ALA C N 1
ATOM 5491 C CA . ALA C 1 186 ? 31.264 2.570 10.161 1.00 20.52 185 ALA C CA 1
ATOM 5492 C C . ALA C 1 186 ? 31.178 3.560 11.312 1.00 23.30 185 ALA C C 1
ATOM 5493 O O . ALA C 1 186 ? 32.208 4.015 11.819 1.00 19.95 185 ALA C O 1
ATOM 5495 N N . MET C 1 187 ? 29.956 3.892 11.721 1.00 22.09 186 MET C N 1
ATOM 5496 C CA . MET C 1 187 ? 29.737 4.824 12.821 1.00 25.66 186 MET C CA 1
ATOM 5497 C C . MET C 1 187 ? 29.328 4.041 14.062 1.00 25.41 186 MET C C 1
ATOM 5498 O O . MET C 1 187 ? 28.265 3.411 14.086 1.00 19.82 186 MET C O 1
ATOM 5503 N N . PHE C 1 188 ? 30.180 4.071 15.081 1.00 22.93 187 PHE C N 1
ATOM 5504 C CA . PHE C 1 188 ? 29.792 3.668 16.421 1.00 21.42 187 PHE C CA 1
ATOM 5505 C C . PHE C 1 188 ? 29.259 4.883 17.175 1.00 23.53 187 PHE C C 1
ATOM 5506 O O . PHE C 1 188 ? 29.427 6.029 16.755 1.00 25.33 187 PHE C O 1
ATOM 5514 N N . SER C 1 189 ? 28.598 4.625 18.303 1.00 24.39 188 SER C N 1
ATOM 5515 C CA . SER C 1 189 ? 28.045 5.726 19.084 1.00 23.37 188 SER C CA 1
ATOM 5516 C C . SER C 1 189 ? 29.150 6.512 19.779 1.00 27.91 188 SER C C 1
ATOM 5517 O O . SER C 1 189 ? 29.179 7.747 19.726 1.00 20.96 188 SER C O 1
ATOM 5520 N N . GLY C 1 190 ? 30.081 5.811 20.419 1.00 22.03 189 GLY C N 1
ATOM 5521 C CA . GLY C 1 190 ? 31.053 6.448 21.271 1.00 22.34 189 GLY C CA 1
ATOM 5522 C C . GLY C 1 190 ? 30.474 6.660 22.654 1.00 18.76 189 GLY C C 1
ATOM 5523 O O . GLY C 1 190 ? 29.382 6.178 22.969 1.00 20.05 189 GLY C O 1
ATOM 5524 N N . PRO C 1 191 ? 31.190 7.399 23.513 1.00 16.46 190 PRO C N 1
ATOM 5525 C CA . PRO C 1 191 ? 32.470 8.045 23.212 1.00 20.52 190 PRO C CA 1
ATOM 5526 C C . PRO C 1 191 ? 33.675 7.139 23.442 1.00 21.37 190 PRO C C 1
ATOM 5527 O O . PRO C 1 191 ? 34.808 7.575 23.233 1.00 20.93 190 PRO C O 1
ATOM 5531 N N . THR C 1 192 ? 33.437 5.902 23.871 1.00 19.29 191 THR C N 1
ATOM 5532 C CA . THR C 1 192 ? 34.532 4.955 24.032 1.00 21.77 191 THR C CA 1
ATOM 5533 C C . THR C 1 192 ? 35.147 4.626 22.680 1.00 22.70 191 THR C C 1
ATOM 5534 O O . THR C 1 192 ? 34.444 4.507 21.673 1.00 16.48 191 THR C O 1
ATOM 5538 N N . TYR C 1 193 ? 36.469 4.497 22.655 1.00 23.95 192 TYR C N 1
ATOM 5539 C CA . TYR C 1 193 ? 37.108 3.873 21.511 1.00 22.02 192 TYR C CA 1
ATOM 5540 C C . TYR C 1 193 ? 36.706 2.405 21.463 1.00 22.11 192 TYR C C 1
ATOM 5541 O O . TYR C 1 193 ? 36.420 1.786 22.491 1.00 17.23 192 TYR C O 1
ATOM 5550 N N . GLU C 1 194 ? 36.660 1.856 20.255 1.00 19.64 193 GLU C N 1
ATOM 5551 C CA . GLU C 1 194 ? 36.197 0.489 20.077 1.00 16.92 193 GLU C CA 1
ATOM 5552 C C . GLU C 1 194 ? 37.166 -0.494 20.725 1.00 19.36 193 GLU C C 1
ATOM 5553 O O . GLU C 1 194 ? 38.350 -0.204 20.907 1.00 21.33 193 GLU C O 1
ATOM 5559 N N . THR C 1 195 ? 36.647 -1.658 21.097 1.00 17.76 194 THR C N 1
ATOM 5560 C CA . THR C 1 195 ? 37.510 -2.722 21.579 1.00 19.28 194 THR C CA 1
ATOM 5561 C C . THR C 1 195 ? 38.120 -3.462 20.393 1.00 20.73 194 THR C C 1
ATOM 5562 O O . THR C 1 195 ? 37.579 -3.423 19.285 1.00 19.42 194 THR C O 1
ATOM 5566 N N . PRO C 1 196 ? 39.266 -4.122 20.592 1.00 16.26 195 PRO C N 1
ATOM 5567 C CA . PRO C 1 196 ? 39.853 -4.903 19.490 1.00 17.47 195 PRO C CA 1
ATOM 5568 C C . PRO C 1 196 ? 38.899 -5.930 18.909 1.00 17.90 195 PRO C C 1
ATOM 5569 O O . PRO C 1 196 ? 38.950 -6.201 17.703 1.00 18.49 195 PRO C O 1
ATOM 5573 N N . ALA C 1 197 ? 38.016 -6.502 19.729 1.00 18.14 196 ALA C N 1
ATOM 5574 C CA . ALA C 1 197 ? 37.000 -7.408 19.205 1.00 23.08 196 ALA C CA 1
ATOM 5575 C C . ALA C 1 197 ? 35.994 -6.665 18.332 1.00 18.34 196 ALA C C 1
ATOM 5576 O O . ALA C 1 197 ? 35.618 -7.152 17.260 1.00 17.25 196 ALA C O 1
ATOM 5578 N N . GLU C 1 198 ? 35.542 -5.487 18.773 1.00 17.79 197 GLU C N 1
ATOM 5579 C CA . GLU C 1 198 ? 34.582 -4.723 17.982 1.00 19.82 197 GLU C CA 1
ATOM 5580 C C . GLU C 1 198 ? 35.200 -4.216 16.687 1.00 20.61 197 GLU C C 1
ATOM 5581 O O . GLU C 1 198 ? 34.485 -4.016 15.698 1.00 20.57 197 GLU C O 1
ATOM 5587 N N . VAL C 1 199 ? 36.516 -4.001 16.671 1.00 18.16 198 VAL C N 1
ATOM 5588 C CA . VAL C 1 199 ? 37.192 -3.653 15.428 1.00 18.06 198 VAL C CA 1
ATOM 5589 C C . VAL C 1 199 ? 37.246 -4.858 14.498 1.00 16.89 198 VAL C C 1
ATOM 5590 O O . VAL C 1 199 ? 36.971 -4.746 13.298 1.00 20.18 198 VAL C O 1
ATOM 5594 N N . ARG C 1 200 ? 37.607 -6.028 15.033 1.00 18.91 199 ARG C N 1
ATOM 5595 C CA . ARG C 1 200 ? 37.581 -7.244 14.227 1.00 22.38 199 ARG C CA 1
ATOM 5596 C C . ARG C 1 200 ? 36.180 -7.512 13.696 1.00 19.45 199 ARG C C 1
ATOM 5597 O O . ARG C 1 200 ? 36.013 -7.986 12.566 1.00 21.31 199 ARG C O 1
ATOM 5605 N N . MET C 1 201 ? 35.164 -7.201 14.491 1.00 19.08 200 MET C N 1
ATOM 5606 C CA . MET C 1 201 ? 33.779 -7.329 14.066 1.00 22.77 200 MET C CA 1
ATOM 5607 C C . MET C 1 201 ? 33.466 -6.355 12.937 1.00 23.05 200 MET C C 1
ATOM 5608 O O . MET C 1 201 ? 32.826 -6.720 11.947 1.00 23.37 200 MET C O 1
ATOM 5613 N N . ALA C 1 202 ? 33.934 -5.112 13.097 1.00 23.40 201 ALA C N 1
ATOM 5614 C CA . ALA C 1 202 ? 33.681 -4.084 12.093 1.00 24.61 201 ALA C CA 1
ATOM 5615 C C . ALA C 1 202 ? 34.233 -4.491 10.732 1.00 21.00 201 ALA C C 1
ATOM 5616 O O . ALA C 1 202 ? 33.568 -4.304 9.707 1.00 22.80 201 ALA C O 1
ATOM 5618 N N . ARG C 1 203 ? 35.444 -5.056 10.702 1.00 21.68 202 ARG C N 1
ATOM 5619 C CA . ARG C 1 203 ? 36.018 -5.511 9.437 1.00 22.93 202 ARG C CA 1
ATOM 5620 C C . ARG C 1 203 ? 35.202 -6.650 8.839 1.00 21.02 202 ARG C C 1
ATOM 5621 O O . ARG C 1 203 ? 34.943 -6.667 7.630 1.00 24.57 202 ARG C O 1
ATOM 5629 N N . ILE C 1 204 ? 34.794 -7.612 9.672 1.00 21.63 203 ILE C N 1
ATOM 5630 C CA . ILE C 1 204 ? 33.933 -8.702 9.220 1.00 24.80 203 ILE C CA 1
ATOM 5631 C C . ILE C 1 204 ? 32.641 -8.158 8.623 1.00 23.13 203 ILE C C 1
ATOM 5632 O O . ILE C 1 204 ? 32.094 -8.730 7.672 1.00 26.13 203 ILE C O 1
ATOM 5637 N N . LEU C 1 205 ? 32.143 -7.039 9.155 1.00 21.31 204 LEU C N 1
ATOM 5638 C CA . LEU C 1 205 ? 30.943 -6.380 8.655 1.00 19.53 204 LEU C CA 1
ATOM 5639 C C . LEU C 1 205 ? 31.170 -5.629 7.351 1.00 22.55 204 LEU C C 1
ATOM 5640 O O . LEU C 1 205 ? 30.193 -5.198 6.730 1.00 22.63 204 LEU C O 1
ATOM 5645 N N . GLY C 1 206 ? 32.419 -5.448 6.933 1.00 25.64 205 GLY C N 1
ATOM 5646 C CA . GLY C 1 206 ? 32.726 -4.775 5.688 1.00 21.30 205 GLY C CA 1
ATOM 5647 C C . GLY C 1 206 ? 33.174 -3.337 5.812 1.00 21.04 205 GLY C C 1
ATOM 5648 O O . GLY C 1 206 ? 33.194 -2.627 4.801 1.00 23.50 205 GLY C O 1
ATOM 5649 N N . ALA C 1 207 ? 33.541 -2.887 7.008 1.00 20.79 206 ALA C N 1
ATOM 5650 C CA . ALA C 1 207 ? 33.931 -1.502 7.229 1.00 22.65 206 ALA C CA 1
ATOM 5651 C C . ALA C 1 207 ? 35.428 -1.321 7.023 1.00 22.44 206 ALA C C 1
ATOM 5652 O O . ALA C 1 207 ? 36.227 -2.190 7.382 1.00 25.86 206 ALA C O 1
ATOM 5654 N N . ASP C 1 208 ? 35.803 -0.178 6.446 1.00 19.30 207 ASP C N 1
ATOM 5655 C CA . ASP C 1 208 ? 37.206 0.189 6.311 1.00 22.23 207 ASP C CA 1
ATOM 5656 C C . ASP C 1 208 ? 37.657 1.214 7.343 1.00 23.50 207 ASP C C 1
ATOM 5657 O O . ASP C 1 208 ? 38.858 1.302 7.622 1.00 26.69 207 ASP C O 1
ATOM 5662 N N . ALA C 1 209 ? 36.730 1.977 7.918 1.00 18.46 208 ALA C N 1
ATOM 5663 C CA . ALA C 1 209 ? 37.055 2.963 8.936 1.00 21.02 208 ALA C CA 1
ATOM 5664 C C . ALA C 1 209 ? 35.933 3.014 9.960 1.00 18.64 208 ALA C C 1
ATOM 5665 O O . ALA C 1 209 ? 34.777 2.709 9.652 1.00 17.64 208 ALA C O 1
ATOM 5667 N N . VAL C 1 210 ? 36.285 3.400 11.184 1.00 20.67 209 VAL C N 1
ATOM 5668 C CA . VAL C 1 210 ? 35.341 3.493 12.291 1.00 22.08 209 VAL C CA 1
ATOM 5669 C C . VAL C 1 210 ? 35.403 4.903 12.861 1.00 22.67 209 VAL C C 1
ATOM 5670 O O . VAL C 1 210 ? 36.493 5.425 13.125 1.00 24.59 209 VAL C O 1
ATOM 5674 N N . GLY C 1 211 ? 34.235 5.517 13.044 1.00 23.68 210 GLY C N 1
ATOM 5675 C CA . GLY C 1 211 ? 34.149 6.853 13.603 1.00 20.21 210 GLY C CA 1
ATOM 5676 C C . GLY C 1 211 ? 32.918 7.057 14.465 1.00 22.35 210 GLY C C 1
ATOM 5677 O O . GLY C 1 211 ? 32.177 6.106 14.735 1.00 20.99 210 GLY C O 1
ATOM 5678 N N . MET C 1 212 ? 32.680 8.300 14.891 1.00 17.88 211 MET C N 1
ATOM 5679 C CA . MET C 1 212 ? 31.602 8.623 15.820 1.00 20.77 211 MET C CA 1
ATOM 5680 C C . MET C 1 212 ? 30.628 9.653 15.253 1.00 24.03 211 MET C C 1
ATOM 5681 O O . MET C 1 212 ? 29.841 10.230 16.011 1.00 23.64 211 MET C O 1
ATOM 5686 N N . SER C 1 213 ? 30.652 9.901 13.947 1.00 22.26 212 SER C N 1
ATOM 5687 C CA . SER C 1 213 ? 29.847 10.987 13.393 1.00 27.22 212 SER C CA 1
ATOM 5688 C C . SER C 1 213 ? 29.556 10.699 11.920 1.00 22.98 212 SER C C 1
ATOM 5689 O O . SER C 1 213 ? 29.550 9.539 11.495 1.00 26.96 212 SER C O 1
ATOM 5692 N N . THR C 1 214 ? 29.280 11.762 11.157 1.00 25.62 213 THR C N 1
ATOM 5693 C CA . THR C 1 214 ? 29.087 11.731 9.707 1.00 28.19 213 THR C CA 1
ATOM 5694 C C . THR C 1 214 ? 27.810 11.014 9.270 1.00 24.90 213 THR C C 1
ATOM 5695 O O . THR C 1 214 ? 27.054 11.550 8.456 1.00 26.79 213 THR C O 1
ATOM 5699 N N . VAL C 1 215 ? 27.558 9.812 9.795 1.00 24.96 214 VAL C N 1
ATOM 5700 C CA . VAL C 1 215 ? 26.388 9.043 9.356 1.00 20.89 214 VAL C CA 1
ATOM 5701 C C . VAL C 1 215 ? 25.074 9.787 9.575 1.00 24.10 214 VAL C C 1
ATOM 5702 O O . VAL C 1 215 ? 24.230 9.781 8.665 1.00 23.08 214 VAL C O 1
ATOM 5706 N N . PRO C 1 216 ? 24.823 10.426 10.729 1.00 26.21 215 PRO C N 1
ATOM 5707 C CA . PRO C 1 216 ? 23.544 11.146 10.879 1.00 24.09 215 PRO C CA 1
ATOM 5708 C C . PRO C 1 216 ? 23.358 12.284 9.887 1.00 24.28 215 PRO C C 1
ATOM 5709 O O . PRO C 1 216 ? 22.255 12.453 9.351 1.00 24.40 215 PRO C O 1
ATOM 5713 N N . GLU C 1 217 ? 24.403 13.077 9.633 1.00 22.58 216 GLU C N 1
ATOM 5714 C CA . GLU C 1 217 ? 24.284 14.177 8.679 1.00 20.47 216 GLU C CA 1
ATOM 5715 C C . GLU C 1 217 ? 24.040 13.661 7.266 1.00 2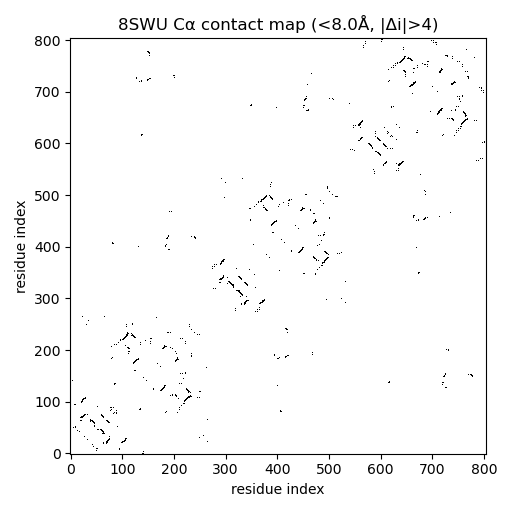5.39 216 GLU C C 1
ATOM 5716 O O . GLU C 1 217 ? 23.270 14.261 6.507 1.00 26.29 216 GLU C O 1
ATOM 5722 N N . VAL C 1 218 ? 24.696 12.559 6.893 1.00 24.21 217 VAL C N 1
ATOM 5723 C CA . VAL C 1 218 ? 24.557 12.022 5.540 1.00 27.52 217 VAL C CA 1
ATOM 5724 C C . VAL C 1 218 ? 23.130 11.542 5.298 1.00 23.43 217 VAL C C 1
ATOM 5725 O O . VAL C 1 218 ? 22.582 11.707 4.200 1.00 28.08 217 VAL C O 1
ATOM 5729 N N . ILE C 1 219 ? 22.505 10.950 6.317 1.00 19.21 218 ILE C N 1
ATOM 5730 C CA . ILE C 1 219 ? 21.129 10.480 6.181 1.00 24.91 218 ILE C CA 1
ATOM 5731 C C . ILE C 1 219 ? 20.183 11.654 5.956 1.00 23.44 218 ILE C C 1
ATOM 5732 O O . ILE C 1 219 ? 19.305 11.607 5.086 1.00 20.55 218 ILE C O 1
ATOM 5737 N N . ILE C 1 220 ? 20.355 12.729 6.726 1.00 20.15 219 ILE C N 1
ATOM 5738 C CA . ILE C 1 220 ? 19.454 13.872 6.623 1.00 26.02 219 ILE C CA 1
ATOM 5739 C C . ILE C 1 220 ? 19.741 14.674 5.359 1.00 26.46 219 ILE C C 1
ATOM 5740 O O . ILE C 1 220 ? 18.823 15.209 4.725 1.00 20.29 219 ILE C O 1
ATOM 5745 N N . ALA C 1 221 ? 21.014 14.766 4.967 1.00 24.55 220 ALA C N 1
ATOM 5746 C CA . ALA C 1 221 ? 21.354 15.462 3.730 1.00 27.75 220 ALA C CA 1
ATOM 5747 C C . ALA C 1 221 ? 20.732 14.776 2.521 1.00 27.74 220 ALA C C 1
ATOM 5748 O O . ALA C 1 221 ? 20.185 15.442 1.633 1.00 30.20 220 ALA C O 1
ATOM 5750 N N . ASN C 1 222 ? 20.801 13.442 2.467 1.00 22.92 221 ASN C N 1
ATOM 5751 C CA . ASN C 1 222 ? 20.199 12.721 1.350 1.00 25.30 221 ASN C CA 1
ATOM 5752 C C . ASN C 1 222 ? 18.680 12.836 1.374 1.00 24.62 221 ASN C C 1
ATOM 5753 O O . ASN C 1 222 ? 18.043 12.927 0.318 1.00 25.30 221 ASN C O 1
ATOM 5758 N N . HIS C 1 223 ? 18.083 12.839 2.569 1.00 23.91 222 HIS C N 1
ATOM 5759 C CA . HIS C 1 223 ? 16.635 12.982 2.678 1.00 24.07 222 HIS C CA 1
ATOM 5760 C C . HIS C 1 223 ? 16.168 14.352 2.202 1.00 26.75 222 HIS C C 1
ATOM 5761 O O . HIS C 1 223 ? 15.073 14.472 1.641 1.00 24.66 222 HIS C O 1
ATOM 5768 N N . SER C 1 224 ? 16.979 15.389 2.407 1.00 28.53 223 SER C N 1
ATOM 5769 C CA . SER C 1 224 ? 16.625 16.742 2.001 1.00 24.93 223 SER C CA 1
ATOM 5770 C C . SER C 1 224 ? 16.877 17.007 0.522 1.00 27.59 223 SER C C 1
ATOM 5771 O O . SER C 1 224 ? 16.635 18.127 0.061 1.00 29.49 223 SER C O 1
ATOM 5774 N N . GLY C 1 225 ? 17.352 16.016 -0.227 1.00 30.39 224 GLY C N 1
ATOM 5775 C CA . GLY C 1 225 ? 17.631 16.200 -1.636 1.00 32.02 224 GLY C CA 1
ATOM 5776 C C . GLY C 1 225 ? 18.999 16.752 -1.956 1.00 27.79 224 GLY C C 1
ATOM 5777 O O . GLY C 1 225 ? 19.184 17.316 -3.041 1.00 27.64 224 GLY C O 1
ATOM 5778 N N . MET C 1 226 ? 19.965 16.609 -1.056 1.00 24.87 225 MET C N 1
ATOM 5779 C CA . MET C 1 226 ? 21.309 17.124 -1.264 1.00 30.29 225 MET C CA 1
ATOM 5780 C C . MET C 1 226 ? 22.254 15.999 -1.671 1.00 31.85 225 MET C C 1
ATOM 5781 O O . MET C 1 226 ? 22.063 14.837 -1.304 1.00 37.99 225 MET C O 1
ATOM 5786 N N . LYS C 1 227 ? 23.267 16.355 -2.455 1.00 31.01 226 LYS C N 1
ATOM 5787 C CA . LYS C 1 227 ? 24.363 15.447 -2.753 1.00 31.49 226 LYS C CA 1
ATOM 5788 C C . LYS C 1 227 ? 25.419 15.560 -1.663 1.00 27.09 226 LYS C C 1
ATOM 5789 O O . LYS C 1 227 ? 25.641 16.634 -1.100 1.00 31.85 226 LYS C O 1
ATOM 5795 N N . VAL C 1 228 ? 26.068 14.440 -1.361 1.00 28.25 227 VAL C N 1
ATOM 5796 C CA . VAL C 1 228 ? 26.987 14.351 -0.232 1.00 32.86 227 VAL C CA 1
ATOM 5797 C C . VAL C 1 228 ? 28.346 13.882 -0.729 1.00 29.94 227 VAL C C 1
ATOM 5798 O O . VAL C 1 228 ? 28.433 12.938 -1.522 1.00 27.95 227 VAL C O 1
ATOM 5802 N N . ILE C 1 229 ? 29.400 14.537 -0.253 1.00 28.30 228 ILE C N 1
ATOM 5803 C CA . ILE C 1 229 ? 30.773 14.089 -0.445 1.00 26.92 228 ILE C CA 1
ATOM 5804 C C . ILE C 1 229 ? 31.387 13.883 0.931 1.00 28.75 228 ILE C C 1
ATOM 5805 O O . ILE C 1 229 ? 31.422 14.815 1.744 1.00 28.96 228 ILE C O 1
ATOM 5810 N N . GLY C 1 230 ? 31.865 12.669 1.193 1.00 31.29 229 GLY C N 1
ATOM 5811 C CA . GLY C 1 230 ? 32.513 12.378 2.458 1.00 29.43 229 GLY C CA 1
ATOM 5812 C C . GLY C 1 230 ? 33.990 12.071 2.322 1.00 29.03 229 GLY C C 1
ATOM 5813 O O . GLY C 1 230 ? 34.380 11.240 1.497 1.00 24.51 229 GLY C O 1
ATOM 5814 N N . VAL C 1 231 ? 34.828 12.733 3.117 1.00 25.11 230 VAL C N 1
ATOM 5815 C CA . VAL C 1 231 ? 36.269 12.504 3.107 1.00 25.04 230 VAL C CA 1
ATOM 5816 C C . VAL C 1 231 ? 36.723 12.272 4.542 1.00 31.69 230 VAL C C 1
ATOM 5817 O O . VAL C 1 231 ? 36.591 13.161 5.390 1.00 35.46 230 VAL C O 1
ATOM 5821 N N . SER C 1 232 ? 37.263 11.087 4.811 1.00 30.83 231 SER C N 1
ATOM 5822 C CA . SER C 1 232 ? 37.682 10.699 6.151 1.00 33.44 231 SER C CA 1
ATOM 5823 C C . SER C 1 232 ? 39.200 10.597 6.210 1.00 26.16 231 SER C C 1
ATOM 5824 O O . SER C 1 232 ? 39.828 10.032 5.309 1.00 34.99 231 SER C O 1
ATOM 5827 N N . CYS C 1 233 ? 39.788 11.152 7.267 1.00 26.58 232 CYS C N 1
ATOM 5828 C CA . CYS C 1 233 ? 41.228 11.090 7.488 1.00 30.01 232 CYS C CA 1
ATOM 5829 C C . CYS C 1 233 ? 41.540 10.012 8.518 1.00 26.33 232 CYS C C 1
ATOM 5830 O O . CYS C 1 233 ? 40.994 10.028 9.627 1.00 25.76 232 CYS C O 1
ATOM 5833 N N . MET C 1 234 ? 42.413 9.078 8.150 1.00 26.88 233 MET C N 1
ATOM 5834 C CA . MET C 1 234 ? 42.797 7.983 9.041 1.00 26.84 233 MET C CA 1
ATOM 5835 C C . MET C 1 234 ? 43.820 8.522 10.032 1.00 27.87 233 MET C C 1
ATOM 5836 O O . MET C 1 234 ? 45.025 8.538 9.779 1.00 29.23 233 MET C O 1
ATOM 5841 N N . THR C 1 235 ? 43.326 8.978 11.182 1.00 27.49 234 THR C N 1
ATOM 5842 C CA . THR C 1 235 ? 44.186 9.560 12.202 1.00 29.95 234 THR C CA 1
ATOM 5843 C C . THR C 1 235 ? 44.885 8.514 13.059 1.00 29.85 234 THR C C 1
ATOM 5844 O O . THR C 1 235 ? 45.785 8.870 13.826 1.00 30.25 234 THR C O 1
ATOM 5848 N N . ASN C 1 236 ? 44.510 7.244 12.937 1.00 28.32 235 ASN C N 1
ATOM 5849 C CA . ASN C 1 236 ? 45.094 6.185 13.748 1.00 28.81 235 ASN C CA 1
ATOM 5850 C C . ASN C 1 236 ? 44.703 4.843 13.151 1.00 28.08 235 ASN C C 1
ATOM 5851 O O . ASN C 1 236 ? 43.740 4.741 12.386 1.00 27.02 235 ASN C O 1
ATOM 5856 N N . MET C 1 237 ? 45.468 3.817 13.508 1.00 28.81 236 MET C N 1
ATOM 5857 C CA . MET C 1 237 ? 45.047 2.446 13.264 1.00 28.20 236 MET C CA 1
ATOM 5858 C C . MET C 1 237 ? 43.936 2.134 14.256 1.00 27.08 236 MET C C 1
ATOM 5859 O O . MET C 1 237 ? 44.035 2.498 15.428 1.00 28.22 236 MET C O 1
ATOM 5864 N N . ALA C 1 238 ? 42.875 1.480 13.789 1.00 25.92 237 ALA C N 1
ATOM 5865 C CA . ALA C 1 238 ? 41.783 1.115 14.678 1.00 24.94 237 ALA C CA 1
ATOM 5866 C C . ALA C 1 238 ? 42.302 0.248 15.820 1.00 25.92 237 ALA C C 1
ATOM 5867 O O . ALA C 1 238 ? 43.346 -0.404 15.716 1.00 26.57 237 ALA C O 1
ATOM 5869 N N . ALA C 1 239 ? 41.558 0.256 16.924 1.00 25.05 238 ALA C N 1
ATOM 5870 C CA . ALA C 1 239 ? 42.014 -0.385 18.150 1.00 25.76 238 ALA C CA 1
ATOM 5871 C C . ALA C 1 239 ? 42.310 -1.864 17.932 1.00 26.00 238 ALA C C 1
ATOM 5872 O O . ALA C 1 239 ? 41.591 -2.564 17.214 1.00 25.17 238 ALA C O 1
ATOM 5874 N N . GLY C 1 240 ? 43.384 -2.337 18.564 1.00 27.28 239 GLY C N 1
ATOM 5875 C CA . GLY C 1 240 ? 43.805 -3.713 18.461 1.00 27.80 239 GLY C CA 1
ATOM 5876 C C . GLY C 1 240 ? 44.740 -4.011 17.310 1.00 30.15 239 GLY C C 1
ATOM 5877 O O . GLY C 1 240 ? 45.480 -4.999 17.373 1.00 36.07 239 GLY C O 1
ATOM 5878 N N . ILE C 1 241 ? 44.729 -3.187 16.259 1.00 32.66 240 ILE C N 1
ATOM 5879 C CA . ILE C 1 241 ? 45.615 -3.420 15.121 1.00 33.09 240 ILE C CA 1
ATOM 5880 C C . ILE C 1 241 ? 47.073 -3.304 15.551 1.00 30.94 240 ILE C C 1
ATOM 5881 O O . ILE C 1 241 ? 47.932 -4.076 15.108 1.00 32.31 240 ILE C O 1
ATOM 5886 N N . LEU C 1 242 ? 47.371 -2.351 16.426 1.00 34.60 241 LEU C N 1
ATOM 5887 C CA . LEU C 1 242 ? 48.673 -2.232 17.066 1.00 40.43 241 LEU C CA 1
ATOM 5888 C C . LEU C 1 242 ? 48.526 -2.478 18.563 1.00 48.21 241 LEU C C 1
ATOM 5889 O O . LEU C 1 242 ? 47.416 -2.589 19.094 1.00 49.15 241 LEU C O 1
ATOM 5894 N N . GLU C 1 243 ? 49.663 -2.572 19.244 1.00 57.18 242 GLU C N 1
ATOM 5895 C CA . GLU C 1 243 ? 49.694 -2.873 20.678 1.00 60.95 242 GLU C CA 1
ATOM 5896 C C . GLU C 1 243 ? 49.895 -1.614 21.508 1.00 63.69 242 GLU C C 1
ATOM 5897 O O . GLU C 1 243 ? 50.733 -1.556 22.403 1.00 71.64 242 GLU C O 1
ATOM 5903 N N . GLN C 1 244 ? 49.115 -0.583 21.214 1.00 47.92 243 GLN C N 1
ATOM 5904 C CA . GLN C 1 244 ? 49.207 0.678 21.925 1.00 46.55 243 GLN C CA 1
ATOM 5905 C C . GLN C 1 244 ? 47.807 1.244 22.101 1.00 47.03 243 GLN C C 1
ATOM 5906 O O . GLN C 1 244 ? 46.919 0.973 21.284 1.00 42.86 243 GLN C O 1
ATOM 5912 N N . PRO C 1 245 ? 47.572 2.000 23.167 1.00 52.79 244 PRO C N 1
ATOM 5913 C CA . PRO C 1 245 ? 46.236 2.551 23.403 1.00 41.79 244 PRO C CA 1
ATOM 5914 C C . PRO C 1 245 ? 45.945 3.747 22.505 1.00 42.71 244 PRO C C 1
ATOM 5915 O O . PRO C 1 245 ? 46.842 4.415 21.988 1.00 48.29 244 PRO C O 1
ATOM 5919 N N . LEU C 1 246 ? 44.653 4.001 22.325 1.00 37.76 245 LEU C N 1
ATOM 5920 C CA . LEU C 1 246 ? 44.171 5.122 21.534 1.00 35.32 245 LEU C CA 1
ATOM 5921 C C . LEU C 1 246 ? 43.826 6.287 22.453 1.00 36.26 245 LEU C C 1
ATOM 5922 O O . LEU C 1 246 ? 43.275 6.090 23.539 1.00 39.86 245 LEU C O 1
ATOM 5927 N N . ASN C 1 247 ? 44.151 7.502 22.018 1.00 40.16 246 ASN C N 1
ATOM 5928 C CA . ASN C 1 247 ? 43.761 8.684 22.774 1.00 47.98 246 ASN C CA 1
ATOM 5929 C C . ASN C 1 247 ? 43.567 9.855 21.820 1.00 40.69 246 ASN C C 1
ATOM 5930 O O . ASN C 1 247 ? 44.004 9.827 20.667 1.00 36.98 246 ASN C O 1
ATOM 5935 N N . HIS C 1 248 ? 42.895 10.890 22.328 1.00 39.98 247 HIS C N 1
ATOM 5936 C CA . HIS C 1 248 ? 42.491 12.008 21.484 1.00 45.08 247 HIS C CA 1
ATOM 5937 C C . HIS C 1 248 ? 43.666 12.906 21.116 1.00 45.81 247 HIS C C 1
ATOM 5938 O O . HIS C 1 248 ? 43.632 13.565 20.069 1.00 40.42 247 HIS C O 1
ATOM 5945 N N . GLU C 1 249 ? 44.723 12.938 21.924 1.00 44.78 248 GLU C N 1
ATOM 5946 C CA . GLU C 1 249 ? 45.826 13.881 21.599 1.00 50.71 248 GLU C CA 1
ATOM 5947 C C . GLU C 1 249 ? 46.494 13.452 20.289 1.00 47.56 248 GLU C C 1
ATOM 5948 O O . GLU C 1 249 ? 46.847 14.337 19.503 1.00 51.40 248 GLU C O 1
ATOM 5954 N N . GLU C 1 250 ? 46.632 12.151 20.063 1.00 43.53 249 GLU C N 1
ATOM 5955 C CA . GLU C 1 250 ? 47.317 11.637 18.854 1.00 48.37 249 GLU C CA 1
ATOM 5956 C C . GLU C 1 250 ? 46.404 11.726 17.636 1.00 43.23 249 GLU C C 1
ATOM 5957 O O . GLU C 1 250 ? 46.930 11.895 16.534 1.00 51.66 249 GLU C O 1
ATOM 5963 N N . VAL C 1 251 ? 45.098 11.609 17.829 1.00 41.57 250 VAL C N 1
ATOM 5964 C CA . VAL C 1 251 ? 44.176 11.808 16.679 1.00 43.21 250 VAL C CA 1
ATOM 5965 C C . VAL C 1 251 ? 44.367 13.247 16.185 1.00 48.72 250 VAL C C 1
ATOM 5966 O O . VAL C 1 251 ? 44.452 13.443 14.969 1.00 47.60 250 VAL C O 1
ATOM 5970 N N . MET C 1 252 ? 44.527 14.195 17.104 1.00 43.25 251 MET C N 1
ATOM 5971 C CA . MET C 1 252 ? 44.621 15.623 16.714 1.00 46.42 251 MET C CA 1
ATOM 5972 C C . MET C 1 252 ? 46.008 15.923 16.136 1.00 48.90 251 MET C C 1
ATOM 5973 O O . MET C 1 252 ? 46.097 16.789 15.267 1.00 50.05 251 MET C O 1
ATOM 5978 N N . GLU C 1 253 ? 47.031 15.206 16.583 1.00 46.38 252 GLU C N 1
ATOM 5979 C CA . GLU C 1 253 ? 48.398 15.387 16.028 1.00 50.35 252 GLU C CA 1
ATOM 5980 C C . GLU C 1 253 ? 48.420 14.891 14.575 1.00 51.92 252 GLU C C 1
ATOM 5981 O O . GLU C 1 253 ? 49.000 15.579 13.725 1.00 46.76 252 GLU C O 1
ATOM 5987 N N . THR C 1 254 ? 47.768 13.763 14.303 1.00 51.65 253 THR C N 1
ATOM 5988 C CA . THR C 1 254 ? 47.811 13.186 12.933 1.00 51.48 253 THR C CA 1
ATOM 5989 C C . THR C 1 254 ? 46.938 14.056 12.025 1.00 46.08 253 THR C C 1
ATOM 5990 O O . THR C 1 254 ? 47.312 14.251 10.870 1.00 46.98 253 THR C O 1
ATOM 5994 N N . SER C 1 255 ? 45.852 14.597 12.560 1.00 43.12 254 SER C N 1
ATOM 5995 C CA . SER C 1 255 ? 45.002 15.508 11.759 1.00 49.20 254 SER C CA 1
ATOM 5996 C C . SER C 1 255 ? 45.828 16.744 11.399 1.00 50.58 254 SER C C 1
ATOM 5997 O O . SER C 1 255 ? 45.782 17.154 10.235 1.00 48.34 254 SER C O 1
ATOM 6000 N N . ALA C 1 256 ? 46.600 17.253 12.356 1.00 46.49 255 ALA C N 1
ATOM 6001 C CA . ALA C 1 256 ? 47.418 18.463 12.124 1.00 52.27 255 ALA C CA 1
ATOM 6002 C C . ALA C 1 256 ? 48.533 18.201 11.104 1.00 46.09 255 ALA C C 1
ATOM 6003 O O . ALA C 1 256 ? 48.841 19.121 10.349 1.00 41.40 255 ALA C O 1
ATOM 6005 N N . LYS C 1 257 ? 49.094 16.993 11.074 1.00 41.95 256 LYS C N 1
ATOM 6006 C CA . LYS C 1 257 ? 50.263 16.690 10.206 1.00 40.20 256 LYS C CA 1
ATOM 6007 C C . LYS C 1 257 ? 49.898 16.728 8.718 1.00 46.01 256 LYS C C 1
ATOM 6008 O O . LYS C 1 257 ? 50.807 16.918 7.910 1.00 49.93 256 LYS C O 1
ATOM 6014 N N . VAL C 1 258 ? 48.628 16.550 8.366 1.00 42.20 257 VAL C N 1
ATOM 6015 C CA . VAL C 1 258 ? 48.254 16.531 6.956 1.00 41.18 257 VAL C CA 1
ATOM 6016 C C . VAL C 1 258 ? 47.131 17.527 6.703 1.00 43.11 257 VAL C C 1
ATOM 6017 O O . VAL C 1 258 ? 46.322 17.340 5.788 1.00 46.71 257 VAL C O 1
ATOM 6021 N N . ARG C 1 259 ? 47.071 18.591 7.509 1.00 43.23 258 ARG C N 1
ATOM 6022 C CA . ARG C 1 259 ? 46.070 19.627 7.274 1.00 48.39 258 ARG C CA 1
ATOM 6023 C C . ARG C 1 259 ? 46.303 20.321 5.940 1.00 43.01 258 ARG C C 1
ATOM 6024 O O . ARG C 1 259 ? 45.349 20.615 5.212 1.00 45.63 258 ARG C O 1
ATOM 6032 N N . LYS C 1 260 ? 47.566 20.586 5.600 1.00 44.89 259 LYS C N 1
ATOM 6033 C CA . LYS C 1 260 ? 47.871 21.222 4.323 1.00 46.78 259 LYS C CA 1
ATOM 6034 C C . LYS C 1 260 ? 47.354 20.381 3.163 1.00 45.27 259 LYS C C 1
ATOM 6035 O O . LYS C 1 260 ? 46.546 20.849 2.354 1.00 45.63 259 LYS C O 1
ATOM 6041 N N . THR C 1 261 ? 47.792 19.121 3.086 1.00 44.71 260 THR C N 1
ATOM 6042 C CA . THR C 1 261 ? 47.341 18.226 2.021 1.00 44.58 260 THR C CA 1
ATOM 6043 C C . THR C 1 261 ? 45.821 18.092 2.020 1.00 46.15 260 THR C C 1
ATOM 6044 O O . THR C 1 261 ? 45.179 18.155 0.964 1.00 37.14 260 THR C O 1
ATOM 6048 N N . PHE C 1 262 ? 45.228 17.910 3.203 1.00 42.89 261 PHE C N 1
ATOM 6049 C CA . PHE C 1 262 ? 43.773 17.870 3.313 1.00 39.63 261 PHE C CA 1
ATOM 6050 C C . PHE C 1 262 ? 43.145 19.155 2.788 1.00 41.10 261 PHE C C 1
ATOM 6051 O O . PHE C 1 262 ? 42.124 19.118 2.090 1.00 40.92 261 PHE C O 1
ATOM 6059 N N . ILE C 1 263 ? 43.746 20.303 3.103 1.00 39.48 262 ILE C N 1
ATOM 6060 C CA . ILE C 1 263 ? 43.145 21.574 2.712 1.00 41.58 262 ILE C CA 1
ATOM 6061 C C . ILE C 1 263 ? 43.318 21.836 1.215 1.00 44.01 262 ILE C C 1
ATOM 6062 O O . ILE C 1 263 ? 42.428 22.419 0.587 1.00 44.63 262 ILE C O 1
ATOM 6067 N N . GLU C 1 264 ? 44.431 21.402 0.609 1.00 40.98 263 GLU C N 1
ATOM 6068 C CA . GLU C 1 264 ? 44.534 21.483 -0.848 1.00 45.96 263 GLU C CA 1
ATOM 6069 C C . GLU C 1 264 ? 43.390 20.731 -1.516 1.00 43.69 263 GLU C C 1
ATOM 6070 O O . GLU C 1 264 ? 42.790 21.224 -2.478 1.00 43.12 263 GLU C O 1
ATOM 6076 N N . LEU C 1 265 ? 43.076 19.534 -1.016 1.00 41.54 264 LEU C N 1
ATOM 6077 C CA . LEU C 1 265 ? 42.009 18.740 -1.614 1.00 45.90 264 LEU C CA 1
ATOM 6078 C C . LEU C 1 265 ? 40.656 19.426 -1.461 1.00 45.65 264 LEU C C 1
ATOM 6079 O O . LEU C 1 265 ? 39.878 19.495 -2.418 1.00 44.47 264 LEU C O 1
ATOM 6084 N N . MET C 1 266 ? 40.368 19.957 -0.269 1.00 43.12 265 MET C N 1
ATOM 6085 C CA . MET C 1 266 ? 39.060 20.558 -0.022 1.00 35.20 265 MET C CA 1
ATOM 6086 C C . MET C 1 266 ? 38.879 21.855 -0.804 1.00 43.68 265 MET C C 1
ATOM 6087 O O . MET C 1 266 ? 37.801 22.105 -1.357 1.00 39.74 265 MET C O 1
ATOM 6092 N N . THR C 1 267 ? 39.914 22.698 -0.860 1.00 40.96 266 THR C N 1
ATOM 6093 C CA . THR C 1 267 ? 39.799 23.942 -1.616 1.00 43.05 266 THR C CA 1
ATOM 6094 C C . THR C 1 267 ? 39.587 23.669 -3.099 1.00 35.84 266 THR C C 1
ATOM 6095 O O . THR C 1 267 ? 38.843 24.392 -3.772 1.00 36.32 266 THR C O 1
ATOM 6099 N N . ASN C 1 268 ? 40.225 22.620 -3.624 1.00 35.89 267 ASN C N 1
ATOM 6100 C CA . ASN C 1 268 ? 40.129 22.334 -5.050 1.00 36.61 267 ASN C CA 1
ATOM 6101 C C . ASN C 1 268 ? 38.766 21.761 -5.416 1.00 40.10 267 ASN C C 1
ATOM 6102 O O . ASN C 1 268 ? 38.189 22.137 -6.443 1.00 43.84 267 ASN C O 1
ATOM 6107 N N . ILE C 1 269 ? 38.230 20.855 -4.594 1.00 39.01 268 ILE C N 1
ATOM 6108 C CA . ILE C 1 269 ? 36.945 20.244 -4.925 1.00 40.32 268 ILE C CA 1
ATOM 6109 C C . ILE C 1 269 ? 35.822 21.270 -4.850 1.00 42.67 268 ILE C C 1
ATOM 6110 O O . ILE C 1 269 ? 34.940 21.304 -5.716 1.00 43.28 268 ILE C O 1
ATOM 6115 N N . ILE C 1 270 ? 35.824 22.111 -3.812 1.00 44.58 269 ILE C N 1
ATOM 6116 C CA . ILE C 1 270 ? 34.823 23.168 -3.715 1.00 43.33 269 ILE C CA 1
ATOM 6117 C C . ILE C 1 270 ? 34.889 24.068 -4.940 1.00 44.25 269 ILE C C 1
ATOM 6118 O O . ILE C 1 270 ? 33.861 24.563 -5.419 1.00 48.21 269 ILE C O 1
ATOM 6123 N N . LYS C 1 271 ? 36.090 24.268 -5.484 1.00 44.43 270 LYS C N 1
ATOM 6124 C CA . LYS C 1 271 ? 36.239 25.089 -6.679 1.00 43.51 270 LYS C CA 1
ATOM 6125 C C . LYS C 1 271 ? 35.638 24.408 -7.904 1.00 46.34 270 LYS C C 1
ATOM 6126 O O . LYS C 1 271 ? 35.045 25.074 -8.760 1.00 42.76 270 LYS C O 1
ATOM 6132 N N . GLU C 1 272 ? 35.768 23.086 -8.002 1.00 42.31 271 GLU C N 1
ATOM 6133 C CA . GLU C 1 272 ? 35.404 22.358 -9.210 1.00 40.51 271 GLU C CA 1
ATOM 6134 C C . GLU C 1 272 ? 34.055 21.655 -9.124 1.00 47.23 271 GLU C C 1
ATOM 6135 O O . GLU C 1 272 ? 33.673 20.972 -10.079 1.00 54.34 271 GLU C O 1
ATOM 6141 N N . ILE C 1 273 ? 33.325 21.801 -8.022 1.00 48.07 272 ILE C N 1
ATOM 6142 C CA . ILE C 1 273 ? 32.008 21.180 -7.899 1.00 51.20 272 ILE C CA 1
ATOM 6143 C C . ILE C 1 273 ? 31.035 21.809 -8.896 1.00 54.99 272 ILE C C 1
ATOM 6144 O O . ILE C 1 273 ? 30.261 21.114 -9.559 1.00 50.31 272 ILE C O 1
#

B-factor: mean 33.84, std 11.83, range [14.29, 116.0]

Sequence (804 aa):
SMDLSNKIKAAAEYIKGKSKYNPTIGLILGSGLGAIADQIEDAEYFPYNEIPNFPVSTAGRLVIGKFQGKEVVAMQGRFHYYEGYSMQEVTCPVRVMRLLGVETLVVTNAAGAVNKDYTPGDLMIISDHLNLSGSNPLIGKNLNEFGTRFPDMSNAYDKDLRAQVKDIAKNLGIEVREGVYAMFSGPTYETPAEVRMARILGADAVGMSTVPEVIIANHSGMKVIGVSCMTNMAAGILEQPLNHEEVMMETSAKVRKTFIELMTNIIKEIMDLSNKIKAAAEYIKGKSKYNPTIGLILGSGLGAIADQIEDAEYFPYNEIPNFPVSAGRLVIGKFQGKEVVAMQGRFHYYEGYSMQEVTCPVRVMRLLGVETLVVTNAAGAVNKDYTPGDLMIISDHLNLSGSNPLIGKNLNEFGTRFPDMSNAYDKDLRAQVKDIAKNLGIEVREGVYAMFSGPTYETPAEVRMARILGADAVGMSTVPEVIIANHSGMKVIGVSCMTNMAAGILEQPLNHEEVMETSAKVRKTFIELMTNIIKEISMDLSNKIKAAAEYIKGKSKYNPTIGLILGSGLGAIADQIEDAEYFPYNEIPNFPVSTGRLVIGKFQGKEVVAMQGRFHYYEGYSMQEVTCPVRVMRLLGVETLVVTNAAGAVNKDYTPGDLMIISDHLNLSGSNPLIGKNLNEFGTRFPDMSNAYDKDLRAQVKDIAKNLGIEVREGVYAMFSGPTYETPAEVRMARILGADAVGMSTVPEVIIANHSGMKVIGVSCMTNMAAGILEQPLNHEEVMETSAKVRKTFIELMTNIIKEI

Organism: Clostridium perfringens (strain ATCC 13124 / DSM 756 / JCM 1290 / NCIMB 6125 / NCTC 8237 / Type A) (NCBI:txid195103)

Solvent-accessible surface area: 30164 Å² total; per-residue (Å²): 49,142,83,32,18,90,84,3,125,47,1,0,88,74,1,103,57,145,26,138,19,114,4,47,5,0,4,0,2,11,69,10,14,8,28,7,1,92,91,14,110,108,24,35,108,14,34,10,118,107,6,51,76,14,12,123,70,106,117,23,88,1,0,1,0,76,10,70,88,45,48,0,0,0,1,32,26,17,11,43,41,16,38,46,28,57,11,58,79,2,3,11,1,1,8,1,0,71,58,15,34,0,102,15,0,0,0,1,2,27,5,6,0,0,46,134,117,18,73,60,20,21,3,0,0,0,27,12,1,0,34,47,4,34,24,12,3,6,40,11,115,10,8,109,106,21,20,83,41,24,8,38,2,32,74,3,2,11,140,113,17,34,52,58,1,80,81,5,0,169,116,77,59,21,139,38,78,67,5,11,0,0,0,24,14,2,0,15,19,11,2,23,3,15,2,114,8,0,72,72,8,35,4,33,0,5,7,24,10,0,2,2,2,0,4,4,0,34,7,5,55,7,112,1,0,0,0,0,0,0,1,7,20,2,3,34,46,87,165,102,93,14,83,67,118,55,13,71,103,23,1,40,187,19,98,152,53,10,30,81,0,2,26,39,0,0,127,85,56,136,85,71,30,70,81,2,128,34,0,1,100,62,0,89,67,122,25,158,22,114,2,52,2,0,1,3,9,36,3,34,1,27,40,0,2,97,101,14,112,106,27,12,115,8,35,17,114,101,7,53,55,13,6,114,120,125,12,74,1,0,0,0,89,6,73,84,40,52,0,0,0,5,52,32,41,9,41,43,15,74,47,36,44,4,79,78,13,4,10,2,1,13,0,0,77,58,11,33,0,102,13,0,1,0,0,3,34,4,8,0,0,46,142,113,19,79,62,16,21,3,0,0,0,33,13,2,0,33,43,6,29,34,7,8,11,37,16,127,15,22,118,103,19,20,85,36,32,7,43,3,36,70,3,2,8,89,106,18,31,47,53,0,69,74,3,0,158,106,67,68,18,127,39,53,63,5,12,1,0,2,25,14,3,0,13,26,12,2,26,3,16,0,116,8,0,77,72,8,34,4,29,0,6,6,33,13,0,0,3,5,0,5,2,0,30,7,2,52,9,108,1,0,0,0,0,0,0,2,7,20,2,2,34,39,78,171,97,89,18,67,66,117,44,16,86,96,15,5,48,147,31,78,170,49,1,29,82,0,2,27,40,2,0,120,90,63,170,101,80,62,19,59,77,2,87,24,1,4,122,70,0,86,74,118,25,133,14,98,2,52,0,0,0,1,5,40,1,34,0,25,38,0,2,95,77,7,120,85,31,40,119,5,43,9,134,93,6,50,67,19,10,116,58,173,70,82,1,0,1,0,94,6,83,85,47,63,0,0,0,3,38,40,31,13,45,45,18,63,47,34,52,7,63,77,9,3,10,1,1,14,0,0,76,57,6,37,0,94,4,0,0,0,0,4,36,3,6,0,0,44,144,105,12,78,71,15,25,4,0,0,0,31,12,0,0,35,44,6,30,32,8,4,9,30,12,163,17,9,129,88,21,22,84,37,28,7,40,2,41,76,4,2,12,140,113,17,38,55,51,0,88,79,6,3,172,115,63,70,20,133,32,69,68,5,11,0,0,1,25,15,3,0,14,20,11,2,22,3,13,2,116,8,0,80,75,9,37,4,27,0,5,6,27,12,0,1,1,6,0,4,2,0,32,7,3,54,6,111,0,0,0,0,0,0,0,4,25,19,2,0,30,38,84,162,99,85,17,60,76,122,77,18,74,77,14,6,45,149,35,88,159,46,2,29,60,0,0,21,45,0,0,125,87,57